Protein AF-A0A846QMY5-F1 (afdb_monomer_lite)

Structure (mmCIF, N/CA/C/O backbone):
data_AF-A0A846QMY5-F1
#
_entry.id   AF-A0A846QMY5-F1
#
loop_
_atom_site.group_PDB
_atom_site.id
_atom_site.type_symbol
_atom_site.label_atom_id
_atom_site.label_alt_id
_atom_site.label_comp_id
_atom_site.label_asym_id
_atom_site.label_entity_id
_atom_site.label_seq_id
_atom_site.pdbx_PDB_ins_code
_atom_site.Cartn_x
_atom_site.Cartn_y
_atom_site.Cartn_z
_atom_site.occupancy
_atom_site.B_iso_or_equiv
_atom_site.auth_seq_id
_atom_site.auth_comp_id
_atom_site.auth_asym_id
_atom_site.auth_atom_id
_atom_site.pdbx_PDB_model_num
ATOM 1 N N . MET A 1 1 ? 32.877 -3.446 -36.266 1.00 42.69 1 MET A N 1
ATOM 2 C CA . MET A 1 1 ? 31.612 -3.651 -35.533 1.00 42.69 1 MET A CA 1
ATOM 3 C C . MET A 1 1 ? 30.668 -4.615 -36.278 1.00 42.69 1 MET A C 1
ATOM 5 O O . MET A 1 1 ? 29.474 -4.576 -36.051 1.00 42.69 1 MET A O 1
ATOM 9 N N . ASP A 1 2 ? 31.169 -5.548 -37.106 1.00 54.50 2 ASP A N 1
ATOM 10 C CA . ASP A 1 2 ? 30.415 -5.974 -38.309 1.00 54.50 2 ASP A CA 1
ATOM 11 C C . ASP A 1 2 ? 30.205 -7.500 -38.488 1.00 54.50 2 ASP A C 1
ATOM 13 O O . ASP A 1 2 ? 29.847 -7.978 -39.556 1.00 54.50 2 ASP A O 1
ATOM 17 N N . ALA A 1 3 ? 30.427 -8.305 -37.441 1.00 55.31 3 ALA A N 1
ATOM 18 C CA . ALA A 1 3 ? 30.165 -9.757 -37.474 1.00 55.31 3 ALA A CA 1
ATOM 19 C C . ALA A 1 3 ? 29.197 -10.203 -36.367 1.00 55.31 3 ALA A C 1
ATOM 21 O O . ALA A 1 3 ? 28.280 -10.983 -36.616 1.00 55.31 3 ALA A O 1
ATOM 22 N N . THR A 1 4 ? 29.359 -9.667 -35.153 1.00 59.28 4 THR A N 1
ATOM 23 C CA . THR A 1 4 ? 28.491 -9.970 -34.004 1.00 59.28 4 THR A CA 1
ATOM 24 C C . THR A 1 4 ? 27.068 -9.449 -34.205 1.00 59.28 4 THR A C 1
ATOM 26 O O . THR A 1 4 ? 26.124 -10.197 -33.993 1.00 59.28 4 THR A O 1
ATOM 29 N N . ALA A 1 5 ? 26.894 -8.210 -34.679 1.00 59.56 5 ALA A N 1
ATOM 30 C CA . ALA A 1 5 ? 25.570 -7.629 -34.928 1.00 59.56 5 ALA A CA 1
ATOM 31 C C . ALA A 1 5 ? 24.791 -8.391 -36.018 1.00 59.56 5 ALA A C 1
ATOM 33 O O . ALA A 1 5 ? 23.609 -8.695 -35.847 1.00 59.56 5 ALA A O 1
ATOM 34 N N . LEU A 1 6 ? 25.473 -8.781 -37.102 1.00 63.19 6 LEU A N 1
ATOM 35 C CA . LEU A 1 6 ? 24.895 -9.598 -38.171 1.00 63.19 6 LEU A CA 1
ATOM 36 C C . LEU A 1 6 ? 24.475 -10.984 -37.657 1.00 63.19 6 LEU A C 1
ATOM 38 O O . LEU A 1 6 ? 23.409 -11.483 -38.011 1.00 63.19 6 LEU A O 1
ATOM 42 N N . LEU A 1 7 ? 25.296 -11.597 -36.800 1.00 66.31 7 LEU A N 1
ATOM 43 C CA . LEU A 1 7 ? 25.007 -12.895 -36.196 1.00 66.31 7 LEU A CA 1
ATOM 44 C C . LEU A 1 7 ? 23.817 -12.828 -35.227 1.00 66.31 7 LEU A C 1
ATOM 46 O O . LEU A 1 7 ? 22.958 -13.702 -35.279 1.00 66.31 7 LEU A O 1
ATOM 50 N N . LEU A 1 8 ? 23.729 -11.779 -34.401 1.00 67.69 8 LEU A N 1
ATOM 51 C CA . LEU A 1 8 ? 22.596 -11.551 -33.497 1.00 67.69 8 LEU A CA 1
ATOM 52 C C . LEU A 1 8 ? 21.291 -11.300 -34.263 1.00 67.69 8 LEU A C 1
ATOM 54 O O . LEU A 1 8 ? 20.255 -11.820 -33.866 1.00 67.69 8 LEU A O 1
ATOM 58 N N . THR A 1 9 ? 21.350 -10.564 -35.375 1.00 68.44 9 THR A N 1
ATOM 59 C CA . THR A 1 9 ? 20.178 -10.290 -36.226 1.00 68.44 9 THR A CA 1
ATOM 60 C C . THR A 1 9 ? 19.679 -11.557 -36.919 1.00 68.44 9 THR A C 1
ATOM 62 O O . THR A 1 9 ? 18.503 -11.892 -36.829 1.00 68.44 9 THR A O 1
ATOM 65 N N . ARG A 1 10 ? 20.578 -12.336 -37.538 1.00 70.00 10 ARG A N 1
ATOM 66 C CA . ARG A 1 10 ? 20.202 -13.632 -38.135 1.00 70.00 10 ARG A CA 1
ATOM 67 C C . ARG A 1 10 ? 19.584 -14.570 -37.105 1.00 70.00 10 ARG A C 1
ATOM 69 O O . ARG A 1 10 ? 18.603 -15.246 -37.386 1.00 70.00 10 ARG A O 1
ATOM 76 N N . PHE A 1 11 ? 20.145 -14.581 -35.903 1.00 72.50 11 PHE A N 1
ATOM 77 C CA . PHE A 1 11 ? 19.645 -15.385 -34.803 1.00 72.50 11 PHE A CA 1
ATOM 78 C C . PHE A 1 11 ? 18.224 -14.986 -34.362 1.00 72.50 11 PHE A C 1
ATOM 80 O O . PHE A 1 11 ? 17.378 -15.860 -34.166 1.00 72.50 11 PHE A O 1
ATOM 87 N N . THR A 1 12 ? 17.929 -13.689 -34.216 1.00 72.81 12 THR A N 1
ATOM 88 C CA . THR A 1 12 ? 16.575 -13.236 -33.856 1.00 72.81 12 THR A CA 1
ATOM 89 C C . THR A 1 12 ? 15.565 -13.528 -34.966 1.00 72.81 12 THR A C 1
ATOM 91 O O . THR A 1 12 ? 14.434 -13.910 -34.663 1.00 72.81 12 THR A O 1
ATOM 94 N N . ASP A 1 13 ? 15.977 -13.439 -36.232 1.00 74.75 13 ASP A N 1
ATOM 95 C CA . ASP A 1 13 ? 15.150 -13.807 -37.386 1.00 74.75 13 ASP A CA 1
ATOM 96 C C . ASP A 1 13 ? 14.823 -15.305 -37.421 1.00 74.75 13 ASP A C 1
ATOM 98 O O . ASP A 1 13 ? 13.663 -15.675 -37.614 1.00 74.75 13 ASP A O 1
ATOM 102 N N . GLU A 1 14 ? 15.806 -16.172 -37.165 1.00 74.25 14 GLU A N 1
ATOM 103 C CA . GLU A 1 14 ? 15.602 -17.624 -37.074 1.00 74.25 14 GLU A CA 1
ATOM 104 C C . GLU A 1 14 ? 14.657 -18.004 -35.924 1.00 74.25 14 GLU A C 1
ATOM 106 O O . GLU A 1 14 ? 13.753 -18.824 -36.108 1.00 74.25 14 GLU A O 1
ATOM 111 N N . LEU A 1 15 ? 14.823 -17.388 -34.747 1.00 74.31 15 LEU A N 1
ATOM 112 C CA . LEU A 1 15 ? 13.921 -17.587 -33.609 1.00 74.31 15 LEU A CA 1
ATOM 113 C C . LEU A 1 15 ? 12.490 -17.155 -33.932 1.00 74.31 15 LEU A C 1
ATOM 115 O O . LEU A 1 15 ? 11.541 -17.866 -33.601 1.00 74.31 15 LEU A O 1
ATOM 119 N N . PHE A 1 16 ? 12.330 -15.995 -34.567 1.00 77.25 16 PHE A N 1
ATOM 120 C CA . PHE A 1 16 ? 11.015 -15.482 -34.921 1.00 77.25 16 PHE A CA 1
ATOM 121 C C . PHE A 1 16 ? 10.333 -16.376 -35.964 1.00 77.25 16 PHE A C 1
ATOM 123 O O . PHE A 1 16 ? 9.172 -16.741 -35.797 1.00 77.25 16 PHE A O 1
ATOM 130 N N . ALA A 1 17 ? 11.068 -16.823 -36.987 1.00 75.75 17 ALA A N 1
ATOM 131 C CA . ALA A 1 17 ? 10.565 -17.773 -37.979 1.00 75.75 17 ALA A CA 1
ATOM 132 C C . ALA A 1 17 ? 10.120 -19.106 -37.344 1.00 75.75 17 ALA A C 1
ATOM 134 O O . ALA A 1 17 ? 9.160 -19.733 -37.805 1.00 75.75 17 ALA A O 1
ATOM 135 N N . ALA A 1 18 ? 10.768 -19.532 -36.254 1.00 73.62 18 ALA A N 1
ATOM 136 C CA . ALA A 1 18 ? 10.388 -20.737 -35.523 1.00 73.62 18 ALA A CA 1
ATOM 137 C C . ALA A 1 18 ? 9.006 -20.639 -34.843 1.00 73.62 18 ALA A C 1
ATOM 139 O O . ALA A 1 18 ? 8.394 -21.682 -34.603 1.00 73.62 18 ALA A O 1
ATOM 140 N N . LEU A 1 19 ? 8.466 -19.432 -34.608 1.00 74.69 19 LEU A N 1
ATOM 141 C CA . LEU A 1 19 ? 7.090 -19.250 -34.118 1.00 74.69 19 LEU A CA 1
ATOM 142 C C . LEU A 1 19 ? 6.043 -19.806 -35.096 1.00 74.69 19 LEU A C 1
ATOM 144 O O . LEU A 1 19 ? 4.982 -20.247 -34.661 1.00 74.69 19 LEU A O 1
ATOM 148 N N . ALA A 1 20 ? 6.343 -19.825 -36.399 1.00 70.00 20 ALA A N 1
ATOM 149 C CA . ALA A 1 20 ? 5.469 -20.402 -37.419 1.00 70.00 20 ALA A CA 1
ATOM 150 C C . ALA A 1 20 ? 5.675 -21.922 -37.598 1.00 70.00 20 ALA A C 1
ATOM 152 O O . ALA A 1 20 ? 4.771 -22.621 -38.059 1.00 70.00 20 ALA A O 1
ATOM 153 N N . LYS A 1 21 ? 6.861 -22.459 -37.258 1.00 71.69 21 LYS A N 1
ATOM 154 C CA . LYS A 1 21 ? 7.241 -23.876 -37.453 1.00 71.69 21 LYS A CA 1
ATOM 155 C C . LYS A 1 21 ? 8.064 -24.422 -36.263 1.00 71.69 21 LYS A C 1
ATOM 157 O O . LYS A 1 21 ? 9.296 -24.379 -36.303 1.00 71.69 21 LYS A O 1
ATOM 162 N N . PRO A 1 22 ? 7.425 -25.044 -35.249 1.00 61.47 22 PRO A N 1
ATOM 163 C CA . PRO A 1 22 ? 8.079 -25.471 -33.999 1.00 61.47 22 PRO A CA 1
ATOM 164 C C . PRO A 1 22 ? 9.170 -26.558 -34.114 1.00 61.47 22 PRO A C 1
ATOM 166 O O . PRO A 1 22 ? 9.902 -26.810 -33.160 1.00 61.47 22 PRO A O 1
ATOM 169 N N . ALA A 1 23 ? 9.324 -27.217 -35.267 1.00 60.72 23 ALA A N 1
ATOM 170 C CA . ALA A 1 23 ? 10.293 -28.307 -35.437 1.00 60.72 23 ALA A CA 1
ATOM 171 C C . ALA A 1 23 ? 11.773 -27.850 -35.429 1.00 60.72 23 ALA A C 1
ATOM 173 O O . ALA A 1 23 ? 12.658 -28.662 -35.168 1.00 60.72 23 ALA A O 1
ATOM 174 N N . ALA A 1 24 ? 12.059 -26.565 -35.685 1.00 59.50 24 ALA A N 1
ATOM 175 C CA . ALA A 1 24 ? 13.424 -26.007 -35.717 1.00 59.50 24 ALA A CA 1
ATOM 176 C C . ALA A 1 24 ? 13.946 -25.538 -34.339 1.00 59.50 24 ALA A C 1
ATOM 178 O O . ALA A 1 24 ? 15.116 -25.189 -34.181 1.00 59.50 24 ALA A O 1
ATOM 179 N N . VAL A 1 25 ? 13.083 -25.549 -33.322 1.00 60.31 25 VAL A N 1
ATOM 180 C CA . VAL A 1 25 ? 13.269 -24.849 -32.040 1.00 60.31 25 VAL A CA 1
ATOM 181 C C . VAL A 1 25 ? 14.431 -25.384 -31.210 1.00 60.31 25 VAL A C 1
ATOM 183 O O . VAL A 1 25 ? 15.114 -24.620 -30.529 1.00 60.31 25 VAL A O 1
ATOM 186 N N . GLN A 1 26 ? 14.678 -26.693 -31.277 1.00 60.75 26 GLN A N 1
ATOM 187 C CA . GLN A 1 26 ? 15.716 -27.345 -30.482 1.00 60.75 26 GLN A CA 1
ATOM 188 C C . GLN A 1 26 ? 17.105 -26.760 -30.760 1.00 60.75 26 GLN A C 1
ATOM 190 O O . GLN A 1 26 ? 17.822 -26.397 -29.832 1.00 60.75 26 GLN A O 1
ATOM 195 N N . THR A 1 27 ? 17.482 -26.670 -32.034 1.00 62.62 27 THR A N 1
ATOM 196 C CA . THR A 1 27 ? 18.828 -26.250 -32.431 1.00 62.62 27 THR A CA 1
ATOM 197 C C . THR A 1 27 ? 19.057 -24.772 -32.125 1.00 62.62 27 THR A C 1
ATOM 199 O O . THR A 1 27 ? 20.117 -24.411 -31.617 1.00 62.62 27 THR A O 1
ATOM 202 N N . VAL A 1 28 ? 18.044 -23.932 -32.351 1.00 58.09 28 VAL A N 1
ATOM 203 C CA . VAL A 1 28 ? 18.147 -22.477 -32.177 1.00 58.09 28 VAL A CA 1
ATOM 204 C C . VAL A 1 28 ? 18.188 -22.088 -30.691 1.00 58.09 28 VAL A C 1
ATOM 206 O O . VAL A 1 28 ? 19.004 -21.255 -30.298 1.00 58.09 28 VAL A O 1
ATOM 209 N N . ALA A 1 29 ? 17.395 -22.733 -29.824 1.00 60.28 29 ALA A N 1
ATOM 210 C CA . ALA A 1 29 ? 17.422 -22.472 -28.379 1.00 60.28 29 ALA A CA 1
ATOM 211 C C . ALA A 1 29 ? 18.746 -22.909 -27.714 1.00 60.28 29 ALA A C 1
ATOM 213 O O . ALA A 1 29 ? 19.260 -22.227 -26.824 1.00 60.28 29 ALA A O 1
ATOM 214 N N . GLU A 1 30 ? 19.334 -24.026 -28.158 1.00 64.62 30 GLU A N 1
ATOM 215 C CA . GLU A 1 30 ? 20.635 -24.504 -27.668 1.00 64.62 30 GLU A CA 1
ATOM 216 C C . GLU A 1 30 ? 21.786 -23.589 -28.120 1.00 64.62 30 GLU A C 1
ATOM 218 O O . GLU A 1 30 ? 22.674 -23.270 -27.323 1.00 64.62 30 GLU A O 1
ATOM 223 N N . GLN A 1 31 ? 21.741 -23.100 -29.364 1.00 63.34 31 GLN A N 1
ATOM 224 C CA . GLN A 1 31 ? 22.695 -22.115 -29.885 1.00 63.34 31 GLN A CA 1
ATOM 225 C C . GLN A 1 31 ? 22.591 -20.769 -29.151 1.00 63.34 31 GLN A C 1
ATOM 227 O O . GLN A 1 31 ? 23.624 -20.212 -28.770 1.00 63.34 31 GLN A O 1
ATOM 232 N N . ALA A 1 32 ? 21.371 -20.302 -28.855 1.00 60.34 32 ALA A N 1
ATOM 233 C CA . ALA A 1 32 ? 21.117 -19.118 -28.031 1.00 60.34 32 ALA A CA 1
ATOM 234 C C . ALA A 1 32 ? 21.808 -19.224 -26.667 1.00 60.34 32 ALA A C 1
ATOM 236 O O . ALA A 1 32 ? 22.633 -18.391 -26.285 1.00 60.34 32 ALA A O 1
ATOM 237 N N . ALA A 1 33 ? 21.505 -20.301 -25.938 1.00 62.75 33 ALA A N 1
ATOM 238 C CA . ALA A 1 33 ? 22.033 -20.535 -24.602 1.00 62.75 33 ALA A CA 1
ATOM 239 C C . ALA A 1 33 ? 23.557 -20.737 -24.601 1.00 62.75 33 ALA A C 1
ATOM 241 O O . ALA A 1 33 ? 24.206 -20.477 -23.588 1.00 62.75 33 ALA A O 1
ATOM 242 N N . GLY A 1 34 ? 24.136 -21.229 -25.701 1.00 65.62 34 GLY A N 1
ATOM 243 C CA . GLY A 1 34 ? 25.583 -21.316 -25.895 1.00 65.62 34 GLY A CA 1
ATOM 244 C C . GLY A 1 34 ? 26.237 -19.946 -26.088 1.00 65.62 34 GLY A C 1
ATOM 245 O O . GLY A 1 34 ? 27.251 -19.666 -25.455 1.00 65.62 34 GLY A O 1
ATOM 246 N N . HIS A 1 35 ? 25.637 -19.074 -26.899 1.00 66.31 35 HIS A N 1
ATOM 247 C CA . HIS A 1 35 ? 26.188 -17.754 -27.214 1.00 66.31 35 HIS A CA 1
ATOM 248 C C . HIS A 1 35 ? 26.149 -16.797 -26.011 1.00 66.31 35 HIS A C 1
ATOM 250 O O . HIS A 1 35 ? 27.163 -16.200 -25.652 1.00 66.31 35 HIS A O 1
ATOM 256 N N . PHE A 1 36 ? 25.010 -16.712 -25.312 1.00 66.44 36 PHE A N 1
ATOM 257 C CA . PHE A 1 36 ? 24.852 -15.821 -24.153 1.00 66.44 36 PHE A CA 1
ATOM 258 C C . PHE A 1 36 ? 25.607 -16.283 -22.895 1.00 66.44 36 PHE A C 1
ATOM 260 O O . PHE A 1 36 ? 25.738 -15.519 -21.937 1.00 66.44 36 PHE A O 1
ATOM 267 N N . ARG A 1 37 ? 26.142 -17.514 -22.882 1.00 65.50 37 ARG A N 1
ATOM 268 C CA . ARG A 1 37 ? 26.995 -18.016 -21.791 1.00 65.50 37 ARG A CA 1
ATOM 269 C C . ARG A 1 37 ? 28.342 -17.305 -21.708 1.00 65.50 37 ARG A C 1
ATOM 271 O O . ARG A 1 37 ? 28.854 -17.133 -20.608 1.00 65.50 37 ARG A O 1
ATOM 278 N N . THR A 1 38 ? 28.908 -16.925 -22.849 1.00 61.06 38 THR A N 1
ATOM 279 C CA . THR A 1 38 ? 30.250 -16.327 -22.953 1.00 61.06 38 THR A CA 1
ATOM 280 C C . THR A 1 38 ? 30.213 -14.852 -23.342 1.00 61.06 38 THR A C 1
ATOM 282 O O . THR A 1 38 ? 31.261 -14.242 -23.531 1.00 61.06 38 THR A O 1
ATOM 285 N N . ALA A 1 39 ? 29.017 -14.296 -23.520 1.00 64.75 39 ALA A N 1
ATOM 286 C CA . ALA A 1 39 ? 28.812 -12.948 -24.013 1.00 64.75 39 ALA A CA 1
ATOM 287 C C . ALA A 1 39 ? 29.066 -11.890 -22.928 1.00 64.75 39 ALA A C 1
ATOM 289 O O . ALA A 1 39 ? 28.669 -12.064 -21.772 1.00 64.75 39 ALA A O 1
ATOM 290 N N . ASP A 1 40 ? 29.694 -10.782 -23.324 1.00 67.75 40 ASP A N 1
ATOM 291 C CA . ASP A 1 40 ? 29.845 -9.605 -22.472 1.00 67.75 40 ASP A CA 1
ATOM 292 C C . ASP A 1 40 ? 28.473 -8.957 -22.241 1.00 67.75 40 ASP A C 1
ATOM 294 O O . ASP A 1 40 ? 27.821 -8.490 -23.175 1.00 67.75 40 ASP A O 1
ATOM 298 N N . ARG A 1 41 ? 28.014 -8.964 -20.990 1.00 62.09 41 ARG A N 1
ATOM 299 C CA . ARG A 1 41 ? 26.677 -8.483 -20.615 1.00 62.09 41 ARG A CA 1
ATOM 300 C C . ARG A 1 41 ? 26.578 -6.963 -20.579 1.00 62.09 41 ARG A C 1
ATOM 302 O O . ARG A 1 41 ? 25.464 -6.446 -20.612 1.00 62.09 41 ARG A O 1
ATOM 309 N N . ASP A 1 42 ? 27.709 -6.267 -20.553 1.00 63.09 42 ASP A N 1
ATOM 310 C CA . ASP A 1 42 ? 27.735 -4.807 -20.591 1.00 63.09 42 ASP A CA 1
ATOM 311 C C . ASP A 1 42 ? 27.548 -4.281 -22.028 1.00 63.09 42 ASP A C 1
ATOM 313 O O . ASP A 1 42 ? 27.150 -3.126 -22.237 1.00 63.09 42 ASP A O 1
ATOM 317 N N . ASN A 1 43 ? 27.731 -5.154 -23.028 1.00 75.81 43 ASN A N 1
ATOM 318 C CA . ASN A 1 43 ? 27.499 -4.854 -24.434 1.00 75.81 43 ASN A CA 1
ATOM 319 C C . ASN A 1 43 ? 26.003 -4.636 -24.733 1.00 75.81 43 ASN A C 1
ATOM 321 O O . ASN A 1 43 ? 25.152 -5.494 -24.483 1.00 75.81 43 ASN A O 1
ATOM 325 N N . GLN A 1 44 ? 25.698 -3.482 -25.331 1.00 74.75 44 GLN A N 1
ATOM 326 C CA . GLN A 1 44 ? 24.331 -3.032 -25.604 1.00 74.75 44 GLN A CA 1
ATOM 327 C C . GLN A 1 44 ? 23.581 -3.965 -26.563 1.00 74.75 44 GLN A C 1
ATOM 329 O O . GLN A 1 44 ? 22.418 -4.291 -26.328 1.00 74.75 44 GLN A O 1
ATOM 334 N N . ASP A 1 45 ? 24.248 -4.413 -27.628 1.00 75.19 45 ASP A N 1
ATOM 335 C CA . ASP A 1 45 ? 23.643 -5.258 -28.658 1.00 75.19 45 ASP A CA 1
ATOM 336 C C . ASP A 1 45 ? 23.313 -6.646 -28.120 1.00 75.19 45 ASP A C 1
ATOM 338 O O . ASP A 1 45 ? 22.286 -7.229 -28.466 1.00 75.19 45 ASP A O 1
ATOM 342 N N . ILE A 1 46 ? 24.164 -7.151 -27.230 1.00 77.25 46 ILE A N 1
ATOM 343 C CA . ILE A 1 46 ? 23.981 -8.442 -26.570 1.00 77.25 46 ILE A CA 1
ATOM 344 C C . ILE A 1 46 ? 22.814 -8.361 -25.583 1.00 77.25 46 ILE A C 1
ATOM 346 O O . ILE A 1 46 ? 21.957 -9.242 -25.591 1.00 77.25 46 ILE A O 1
ATOM 350 N N . ALA A 1 47 ? 22.736 -7.302 -24.771 1.00 77.50 47 ALA A N 1
ATOM 351 C CA . ALA A 1 47 ? 21.616 -7.088 -23.855 1.00 77.50 47 ALA A CA 1
ATOM 352 C C . ALA A 1 47 ? 20.276 -6.968 -24.604 1.00 77.50 47 ALA A C 1
ATOM 354 O O . ALA A 1 47 ? 19.308 -7.641 -24.242 1.00 77.50 47 ALA A O 1
ATOM 355 N N . ARG A 1 48 ? 20.250 -6.196 -25.700 1.00 83.06 48 ARG A N 1
ATOM 356 C CA . ARG A 1 48 ? 19.091 -6.078 -26.598 1.00 83.06 48 ARG A CA 1
ATOM 357 C C . ARG A 1 48 ? 18.668 -7.442 -27.143 1.00 83.06 48 ARG A C 1
ATOM 359 O O . ARG A 1 48 ? 17.527 -7.862 -26.974 1.00 83.06 48 ARG A O 1
ATOM 366 N N . ALA A 1 49 ? 19.604 -8.172 -27.750 1.00 81.19 49 ALA A N 1
ATOM 367 C CA . ALA A 1 49 ? 19.321 -9.478 -28.334 1.00 81.19 49 ALA A CA 1
ATOM 368 C C . ALA A 1 49 ? 18.849 -10.502 -27.289 1.00 81.19 49 ALA A C 1
ATOM 370 O O . ALA A 1 49 ? 17.990 -11.327 -27.594 1.00 81.19 49 ALA A O 1
ATOM 371 N N . ALA A 1 50 ? 19.365 -10.442 -26.056 1.00 81.88 50 ALA A N 1
ATOM 372 C CA . ALA A 1 50 ? 18.906 -11.292 -24.960 1.00 81.88 50 ALA A CA 1
ATOM 373 C C . ALA A 1 50 ? 17.441 -11.009 -24.587 1.00 81.88 50 ALA A C 1
ATOM 375 O O . ALA A 1 50 ? 16.684 -11.955 -24.363 1.00 81.88 50 ALA A O 1
ATOM 376 N N . SER A 1 51 ? 17.027 -9.737 -24.567 1.00 85.69 51 SER A N 1
ATOM 377 C CA . SER A 1 51 ? 15.635 -9.352 -24.303 1.00 85.69 51 SER A CA 1
ATOM 378 C C . SER A 1 51 ? 14.681 -9.832 -25.400 1.00 85.69 51 SER A C 1
ATOM 380 O O . SER A 1 51 ? 13.686 -10.509 -25.115 1.00 85.69 51 SER A O 1
ATOM 382 N N . VAL A 1 52 ? 15.039 -9.596 -26.668 1.00 86.25 52 VAL A N 1
ATOM 383 C CA . VAL A 1 52 ? 14.289 -10.095 -27.833 1.00 86.25 52 VAL A CA 1
ATOM 384 C C . VAL A 1 52 ? 14.166 -11.614 -27.794 1.00 86.25 52 VAL A C 1
ATOM 386 O O . VAL A 1 52 ? 13.067 -12.155 -27.914 1.00 86.25 52 VAL A O 1
ATOM 389 N N . ALA A 1 53 ? 15.280 -12.315 -27.571 1.00 85.12 53 ALA A N 1
ATOM 390 C CA . ALA A 1 53 ? 15.292 -13.768 -27.482 1.00 85.12 53 ALA A CA 1
ATOM 391 C C . ALA A 1 53 ? 14.398 -14.273 -26.345 1.00 85.12 53 ALA A C 1
ATOM 393 O O . ALA A 1 53 ? 13.654 -15.230 -26.535 1.00 85.12 53 ALA A O 1
ATOM 394 N N . ALA A 1 54 ? 14.424 -13.619 -25.182 1.00 87.62 54 ALA A N 1
ATOM 395 C CA . ALA A 1 54 ? 13.592 -13.993 -24.047 1.00 87.62 54 ALA A CA 1
ATOM 396 C C . ALA A 1 54 ? 12.093 -13.827 -24.347 1.00 87.62 54 ALA A C 1
ATOM 398 O O . ALA A 1 54 ? 11.290 -14.685 -23.978 1.00 87.62 54 ALA A O 1
ATOM 399 N N . CYS A 1 55 ? 11.721 -12.752 -25.047 1.00 88.00 55 CYS A N 1
ATOM 400 C CA . CYS A 1 55 ? 10.361 -12.531 -25.531 1.00 88.00 55 CYS A CA 1
ATOM 401 C C . CYS A 1 55 ? 9.921 -13.648 -26.492 1.00 88.00 55 CYS A C 1
ATOM 403 O O . CYS A 1 55 ? 8.956 -14.355 -26.199 1.00 88.00 55 CYS A O 1
ATOM 405 N N . ILE A 1 56 ? 10.690 -13.893 -27.559 1.00 86.25 56 ILE A N 1
ATOM 406 C CA . ILE A 1 56 ? 10.346 -14.894 -28.580 1.00 86.25 56 ILE A CA 1
ATOM 407 C C . ILE A 1 56 ? 10.290 -16.308 -27.988 1.00 86.25 56 ILE A C 1
ATOM 409 O O . ILE A 1 56 ? 9.342 -17.046 -28.246 1.00 86.25 56 ILE A O 1
ATOM 413 N N . LEU A 1 57 ? 11.272 -16.697 -27.168 1.00 85.69 57 LEU A N 1
ATOM 414 C CA . LEU A 1 57 ? 11.311 -18.022 -26.540 1.00 85.69 57 LEU A CA 1
ATOM 415 C C . LEU A 1 57 ? 10.099 -18.255 -25.629 1.00 85.69 57 LEU A C 1
ATOM 417 O O . LEU A 1 57 ? 9.534 -19.347 -25.632 1.00 85.69 57 LEU A O 1
ATOM 421 N N . SER A 1 58 ? 9.666 -17.236 -24.883 1.00 86.56 58 SER A N 1
ATOM 422 C CA . SER A 1 58 ? 8.460 -17.327 -24.056 1.00 86.56 58 SER A CA 1
ATOM 423 C C . SER A 1 58 ? 7.210 -17.566 -24.903 1.00 86.56 58 SER A C 1
ATOM 425 O O . SER A 1 58 ? 6.418 -18.454 -24.584 1.00 86.56 58 SER A O 1
ATOM 427 N N . SER A 1 59 ? 7.041 -16.815 -25.995 1.00 85.25 59 SER A N 1
ATOM 428 C CA . SER A 1 59 ? 5.924 -17.003 -26.931 1.00 85.25 59 SER A CA 1
ATOM 429 C C . SER A 1 59 ? 5.957 -18.383 -27.582 1.00 85.25 59 SER A C 1
ATOM 431 O O . SER A 1 59 ? 4.937 -19.061 -27.684 1.00 85.25 59 SER A O 1
ATOM 433 N N . LEU A 1 60 ? 7.147 -18.857 -27.939 1.00 83.06 60 LEU A N 1
ATOM 434 C CA . LEU A 1 60 ? 7.357 -20.164 -28.541 1.00 83.06 60 LEU A CA 1
ATOM 435 C C . LEU A 1 60 ? 6.929 -21.315 -27.629 1.00 83.06 60 LEU A C 1
ATOM 437 O O . LEU A 1 60 ? 6.304 -22.260 -28.103 1.00 83.06 60 LEU A O 1
ATOM 441 N N . ALA A 1 61 ? 7.215 -21.239 -26.326 1.00 82.12 61 ALA A N 1
ATOM 442 C CA . ALA A 1 61 ? 6.751 -22.248 -25.374 1.00 82.12 61 ALA A CA 1
ATOM 443 C C . ALA A 1 61 ? 5.220 -22.317 -25.290 1.00 82.12 61 ALA A C 1
ATOM 445 O O . ALA A 1 61 ? 4.670 -23.411 -25.160 1.00 82.12 61 ALA A O 1
ATOM 446 N N . LEU A 1 62 ? 4.539 -21.173 -25.398 1.00 81.25 62 LEU A N 1
ATOM 447 C CA . LEU A 1 62 ? 3.077 -21.101 -25.394 1.00 81.25 62 LEU A CA 1
ATOM 448 C C . LEU A 1 62 ? 2.479 -21.657 -26.692 1.00 81.25 62 LEU A C 1
ATOM 450 O O . LEU A 1 62 ? 1.515 -22.418 -26.644 1.00 81.25 62 LEU A O 1
ATOM 454 N N . VAL A 1 63 ? 3.063 -21.314 -27.845 1.00 77.94 63 VAL A N 1
ATOM 455 C CA . VAL A 1 63 ? 2.594 -21.783 -29.160 1.00 77.94 63 VAL A CA 1
ATOM 456 C C . VAL A 1 63 ? 2.846 -23.279 -29.341 1.00 77.94 63 VAL A C 1
ATOM 458 O O . VAL A 1 63 ? 1.959 -23.996 -29.796 1.00 77.94 63 VAL A O 1
ATOM 461 N N . ALA A 1 64 ? 4.035 -23.765 -28.977 1.00 75.06 64 ALA A N 1
ATOM 462 C CA . ALA A 1 64 ? 4.406 -25.162 -29.170 1.00 75.06 64 ALA A CA 1
ATOM 463 C C . ALA A 1 64 ? 3.613 -26.109 -28.261 1.00 75.06 64 ALA A C 1
ATOM 465 O O . ALA A 1 64 ? 3.242 -27.193 -28.700 1.00 75.06 64 ALA A O 1
ATOM 466 N N . SER A 1 65 ? 3.376 -25.721 -26.998 1.00 67.50 65 SER A N 1
ATOM 467 C CA . SER A 1 65 ? 2.680 -26.541 -25.991 1.00 67.50 65 SER A CA 1
ATOM 468 C C . SER A 1 65 ? 3.238 -27.974 -25.818 1.00 67.50 65 SER A C 1
ATOM 470 O O . SER A 1 65 ? 2.580 -28.833 -25.228 1.00 67.50 65 SER A O 1
ATOM 472 N N . GLU A 1 66 ? 4.463 -28.249 -26.292 1.00 74.50 66 GLU A N 1
ATOM 473 C CA . GLU A 1 66 ? 5.136 -29.543 -26.151 1.00 74.50 66 GLU A CA 1
ATOM 474 C C . GLU A 1 66 ? 6.096 -29.554 -24.950 1.00 74.50 66 GLU A C 1
ATOM 476 O O . GLU A 1 66 ? 6.976 -28.690 -24.865 1.00 74.50 66 GLU A O 1
ATOM 481 N N . PRO A 1 67 ? 6.036 -30.570 -24.063 1.00 74.31 67 PRO A N 1
ATOM 482 C CA . PRO A 1 67 ? 6.858 -30.611 -22.852 1.00 74.31 67 PRO A CA 1
ATOM 483 C C . PRO A 1 67 ? 8.370 -30.537 -23.105 1.00 74.31 67 PRO A C 1
ATOM 485 O O . PRO A 1 67 ? 9.102 -29.935 -22.324 1.00 74.31 67 PRO A O 1
ATOM 488 N N . THR A 1 68 ? 8.845 -31.142 -24.195 1.00 75.00 68 THR A N 1
ATOM 489 C CA . THR A 1 68 ? 10.262 -31.161 -24.600 1.00 75.00 68 THR A CA 1
ATOM 490 C C . THR A 1 68 ? 10.758 -29.783 -25.034 1.00 75.00 68 THR A C 1
ATOM 492 O O . THR A 1 68 ? 11.888 -29.407 -24.720 1.00 75.00 68 THR A O 1
ATOM 495 N N . ILE A 1 69 ? 9.917 -29.025 -25.742 1.00 74.62 69 ILE A N 1
ATOM 496 C CA . ILE A 1 69 ? 10.210 -27.660 -26.183 1.00 74.62 69 ILE A CA 1
ATOM 497 C C . ILE A 1 69 ? 10.173 -26.720 -24.980 1.00 74.62 69 ILE A C 1
ATOM 499 O O . ILE A 1 69 ? 11.121 -25.964 -24.773 1.00 74.62 69 ILE A O 1
ATOM 503 N N . THR A 1 70 ? 9.137 -26.816 -24.145 1.00 76.25 70 THR A N 1
ATOM 504 C CA . THR A 1 70 ? 9.000 -25.989 -22.943 1.00 76.25 70 THR A CA 1
ATOM 505 C C . THR A 1 70 ? 10.183 -26.160 -21.987 1.00 76.25 70 THR A C 1
ATOM 507 O O . THR A 1 70 ? 10.747 -25.165 -21.541 1.00 76.25 70 THR A O 1
ATOM 510 N N . ASP A 1 71 ? 10.616 -27.393 -21.714 1.00 74.50 71 ASP A N 1
ATOM 511 C CA . ASP A 1 71 ? 11.756 -27.687 -20.830 1.00 74.50 71 ASP A CA 1
ATOM 512 C C . ASP A 1 71 ? 13.063 -27.016 -21.297 1.00 74.50 71 ASP A C 1
ATOM 514 O O . ASP A 1 71 ? 13.802 -26.392 -20.524 1.00 74.50 71 ASP A O 1
ATOM 518 N N . ARG A 1 72 ? 13.324 -27.069 -22.607 1.00 75.94 72 ARG A N 1
ATOM 519 C CA . ARG A 1 72 ? 14.495 -26.421 -23.211 1.00 75.94 72 ARG A CA 1
ATOM 520 C C . ARG A 1 72 ? 14.385 -24.905 -23.215 1.00 75.94 72 ARG A C 1
ATOM 522 O O . ARG A 1 72 ? 15.373 -24.237 -22.918 1.00 75.94 72 ARG A O 1
ATOM 529 N N . VAL A 1 73 ? 13.201 -24.368 -23.509 1.00 79.81 73 VAL A N 1
ATOM 530 C CA . VAL A 1 73 ? 12.927 -22.930 -23.423 1.00 79.81 73 VAL A CA 1
ATOM 531 C C . VAL A 1 73 ? 13.200 -22.424 -22.009 1.00 79.81 73 VAL A C 1
ATOM 533 O O . VAL A 1 73 ? 13.904 -21.432 -21.861 1.00 79.81 73 VAL A O 1
ATOM 536 N N . PHE A 1 74 ? 12.735 -23.119 -20.969 1.00 77.69 74 PHE A N 1
ATOM 537 C CA . PHE A 1 74 ? 13.004 -22.737 -19.580 1.00 77.69 74 PHE A CA 1
ATOM 538 C C . PHE A 1 74 ? 14.495 -22.703 -19.255 1.00 77.69 74 PHE A C 1
ATOM 540 O O . PHE A 1 74 ? 14.985 -21.733 -18.672 1.00 77.69 74 PHE A O 1
ATOM 547 N N . SER A 1 75 ? 15.225 -23.733 -19.685 1.00 74.25 75 SER A N 1
ATOM 548 C CA . SER A 1 75 ? 16.677 -23.798 -19.518 1.00 74.25 75 SER A CA 1
ATOM 549 C C . SER A 1 75 ? 17.393 -22.655 -20.249 1.00 74.25 75 SER A C 1
ATOM 551 O O . SER A 1 75 ? 18.347 -22.093 -19.716 1.00 74.25 75 SER A O 1
ATOM 553 N N . ALA A 1 76 ? 16.927 -22.275 -21.443 1.00 79.00 76 ALA A N 1
ATOM 554 C CA . ALA A 1 76 ? 17.467 -21.149 -22.202 1.00 79.00 76 ALA A CA 1
ATOM 555 C C . ALA A 1 76 ? 17.130 -19.793 -21.556 1.00 79.00 76 ALA A C 1
ATOM 557 O O . ALA A 1 76 ? 18.029 -18.977 -21.362 1.00 79.00 76 ALA A O 1
ATOM 558 N N . LEU A 1 77 ? 15.875 -19.568 -21.153 1.00 82.94 77 LEU A N 1
ATOM 559 C CA . LEU A 1 77 ? 15.419 -18.335 -20.500 1.00 82.94 77 LEU A CA 1
ATOM 560 C C . LEU A 1 77 ? 16.211 -18.038 -19.221 1.00 82.94 77 LEU A C 1
ATOM 562 O O . LEU A 1 77 ? 16.650 -16.909 -19.022 1.00 82.94 77 LEU A O 1
ATOM 566 N N . ALA A 1 78 ? 16.494 -19.057 -18.404 1.00 73.25 78 ALA A N 1
ATOM 567 C CA . ALA A 1 78 ? 17.306 -18.913 -17.192 1.00 73.25 78 ALA A CA 1
ATOM 568 C C . ALA A 1 78 ? 18.744 -18.409 -17.457 1.00 73.25 78 ALA A C 1
ATOM 570 O O . ALA A 1 78 ? 19.432 -17.962 -16.534 1.00 73.25 78 ALA A O 1
ATOM 571 N N . MET A 1 79 ? 19.212 -18.473 -18.708 1.00 74.69 79 MET A N 1
ATOM 572 C CA . MET A 1 79 ? 20.546 -18.036 -19.124 1.00 74.69 79 MET A CA 1
ATOM 573 C C . MET A 1 79 ? 20.564 -16.625 -19.729 1.00 74.69 79 MET A C 1
ATOM 575 O O . MET A 1 79 ? 21.638 -16.024 -19.788 1.00 74.69 79 MET A O 1
ATOM 579 N N . LEU A 1 80 ? 19.405 -16.065 -20.099 1.00 77.12 80 LEU A N 1
ATOM 580 C CA . LEU A 1 80 ? 19.263 -14.752 -20.754 1.00 77.12 80 LEU A CA 1
ATOM 581 C C . LEU A 1 80 ? 19.218 -13.561 -19.778 1.00 77.12 80 LEU A C 1
ATOM 583 O O . LEU A 1 80 ? 18.879 -12.444 -20.161 1.00 77.12 80 LEU A O 1
ATOM 587 N N . GLY A 1 81 ? 19.575 -13.772 -18.510 1.00 76.06 81 GLY A N 1
ATOM 588 C CA . GLY A 1 81 ? 19.625 -12.701 -17.512 1.00 76.06 81 GLY A CA 1
ATOM 589 C C . GLY A 1 81 ? 18.233 -12.234 -17.054 1.00 76.06 81 GLY A C 1
ATOM 590 O O . GLY A 1 81 ? 17.294 -13.028 -17.081 1.00 76.06 81 GLY A O 1
ATOM 591 N N . PRO A 1 82 ? 18.088 -10.973 -16.596 1.00 75.81 82 PRO A N 1
ATOM 592 C CA . PRO A 1 82 ? 16.854 -10.481 -15.973 1.00 75.81 82 PRO A CA 1
ATOM 593 C C . PRO A 1 82 ? 15.604 -10.596 -16.854 1.00 75.81 82 PRO A C 1
ATOM 595 O O . PRO A 1 82 ? 14.561 -11.030 -16.368 1.00 75.81 82 PRO A O 1
ATOM 598 N N . ALA A 1 83 ? 15.708 -10.267 -18.147 1.00 82.38 83 ALA A N 1
ATOM 599 C CA . ALA A 1 83 ? 14.600 -10.397 -19.096 1.00 82.38 83 ALA A CA 1
ATOM 600 C C . ALA A 1 83 ? 14.171 -11.863 -19.275 1.00 82.38 83 ALA A C 1
ATOM 602 O O . ALA A 1 83 ? 12.981 -12.171 -19.270 1.00 82.38 83 ALA A O 1
ATOM 603 N N . GLY A 1 84 ? 15.137 -12.783 -19.349 1.00 85.06 84 GLY A N 1
ATOM 604 C CA . GLY A 1 84 ? 14.891 -14.223 -19.407 1.00 85.06 84 GLY A CA 1
ATOM 605 C C . GLY A 1 84 ? 14.219 -14.783 -18.158 1.00 85.06 84 GLY A C 1
ATOM 606 O O . GLY A 1 84 ? 13.225 -15.497 -18.257 1.00 85.06 84 GLY A O 1
ATOM 607 N N . GLU A 1 85 ? 14.718 -14.423 -16.978 1.00 81.12 85 GLU A N 1
ATOM 608 C CA . GLU A 1 85 ? 14.147 -14.848 -15.695 1.00 81.12 85 GLU A CA 1
ATOM 609 C C . GLU A 1 85 ? 12.729 -14.302 -15.491 1.00 81.12 85 GLU A C 1
ATOM 611 O O . GLU A 1 85 ? 11.843 -15.037 -15.060 1.00 81.12 85 GLU A O 1
ATOM 616 N N . LEU A 1 86 ? 12.491 -13.041 -15.866 1.00 82.94 86 LEU A N 1
ATOM 617 C CA . LEU A 1 86 ? 11.163 -12.435 -15.891 1.00 82.94 86 LEU A CA 1
ATOM 618 C C . LEU A 1 86 ? 10.210 -13.209 -16.812 1.00 82.94 86 LEU A C 1
ATOM 620 O O . LEU A 1 86 ? 9.114 -13.583 -16.402 1.00 82.94 86 LEU A O 1
ATOM 624 N N . ARG A 1 87 ? 10.637 -13.487 -18.046 1.00 86.75 87 ARG A N 1
ATOM 625 C CA . ARG A 1 87 ? 9.844 -14.235 -19.032 1.00 86.75 87 ARG A CA 1
ATOM 626 C C . ARG A 1 87 ? 9.548 -15.654 -18.562 1.00 86.75 87 ARG A C 1
ATOM 628 O O . ARG A 1 87 ? 8.413 -16.101 -18.673 1.00 86.75 87 ARG A O 1
ATOM 635 N N . ALA A 1 88 ? 10.526 -16.330 -17.964 1.00 84.25 88 ALA A N 1
ATOM 636 C CA . ALA A 1 88 ? 10.325 -17.634 -17.346 1.00 84.25 88 ALA A CA 1
ATOM 637 C C . ALA A 1 88 ? 9.308 -17.560 -16.195 1.00 84.25 88 ALA A C 1
ATOM 639 O O . ALA A 1 88 ? 8.433 -18.420 -16.102 1.00 84.25 88 ALA A O 1
ATOM 640 N N . ALA A 1 89 ? 9.380 -16.530 -15.344 1.00 79.25 89 ALA A N 1
ATOM 641 C CA . ALA A 1 89 ? 8.437 -16.348 -14.241 1.00 79.25 89 ALA A CA 1
ATOM 642 C C . ALA A 1 89 ? 7.011 -16.180 -14.771 1.00 79.25 89 ALA A C 1
ATOM 644 O O . ALA A 1 89 ? 6.109 -16.888 -14.332 1.00 79.25 89 ALA A O 1
ATOM 645 N N . MET A 1 90 ? 6.820 -15.313 -15.767 1.00 80.25 90 MET A N 1
ATOM 646 C CA . MET A 1 90 ? 5.524 -15.097 -16.412 1.00 80.25 90 MET A CA 1
ATOM 647 C C . MET A 1 90 ? 4.998 -16.358 -17.101 1.00 80.25 90 MET A C 1
ATOM 649 O O . MET A 1 90 ? 3.824 -16.684 -16.963 1.00 80.25 90 MET A O 1
ATOM 653 N N . LEU A 1 91 ? 5.862 -17.099 -17.798 1.00 81.12 91 LEU A N 1
ATOM 654 C CA . LEU A 1 91 ? 5.493 -18.326 -18.501 1.00 81.12 91 LEU A CA 1
ATOM 655 C C . LEU A 1 91 ? 5.015 -19.424 -17.539 1.00 81.12 91 LEU A C 1
ATOM 657 O O . LEU A 1 91 ? 4.018 -20.084 -17.807 1.00 81.12 91 LEU A O 1
ATOM 661 N N . LEU A 1 92 ? 5.680 -19.590 -16.389 1.00 76.94 92 LEU A N 1
ATOM 662 C CA . LEU A 1 92 ? 5.254 -20.519 -15.327 1.00 76.94 92 LEU A CA 1
ATOM 663 C C . LEU A 1 92 ? 3.896 -20.185 -14.719 1.00 76.94 92 LEU A C 1
ATOM 665 O O . LEU A 1 92 ? 3.298 -21.017 -14.039 1.00 76.94 92 LEU A O 1
ATOM 669 N N . CYS A 1 93 ? 3.499 -18.938 -14.895 1.00 71.50 93 CYS A N 1
ATOM 670 C CA . CYS A 1 93 ? 2.336 -18.312 -14.320 1.00 71.50 93 CYS A CA 1
ATOM 671 C C . CYS A 1 93 ? 1.182 -18.218 -15.326 1.00 71.50 93 CYS A C 1
ATOM 673 O O . CYS A 1 93 ? 0.079 -17.829 -14.937 1.00 71.50 93 CYS A O 1
ATOM 675 N N . ASP A 1 94 ? 1.438 -18.548 -16.594 1.00 76.19 94 ASP A N 1
ATOM 676 C CA . ASP A 1 94 ? 0.488 -18.427 -17.686 1.00 76.19 94 ASP A CA 1
ATOM 677 C C . ASP A 1 94 ? -0.479 -19.623 -17.684 1.00 76.19 94 ASP A C 1
ATOM 679 O O . ASP A 1 94 ? -0.036 -20.773 -17.755 1.00 76.19 94 ASP A O 1
ATOM 683 N N . PRO A 1 95 ? -1.803 -19.392 -17.640 1.00 75.50 95 PRO A N 1
ATOM 684 C CA . PRO A 1 95 ? -2.793 -20.468 -17.589 1.00 75.50 95 PRO A CA 1
ATOM 685 C C . PRO A 1 95 ? -2.818 -21.338 -18.852 1.00 75.50 95 PRO A C 1
ATOM 687 O O . PRO A 1 95 ? -3.395 -22.424 -18.831 1.00 75.50 95 PRO A O 1
ATOM 690 N N . ARG A 1 96 ? -2.221 -20.882 -19.961 1.00 81.06 96 ARG A N 1
ATOM 691 C CA . ARG A 1 96 ? -2.112 -21.665 -21.198 1.00 81.06 96 ARG A CA 1
ATOM 692 C C . ARG A 1 96 ? -1.045 -22.753 -21.103 1.00 81.06 96 ARG A C 1
ATOM 694 O O . ARG A 1 96 ? -1.086 -23.688 -21.898 1.00 81.06 96 ARG A O 1
ATOM 701 N N . LEU A 1 97 ? -0.105 -22.657 -20.158 1.00 80.44 97 LEU A N 1
ATOM 702 C CA . LEU A 1 97 ? 0.912 -23.680 -19.956 1.00 80.44 97 LEU A CA 1
ATOM 703 C C . LEU A 1 97 ? 0.390 -24.784 -19.012 1.00 80.44 97 LEU A C 1
ATOM 705 O O . LEU A 1 97 ? 0.038 -24.488 -17.870 1.00 80.44 97 LEU A O 1
ATOM 709 N N . PRO A 1 98 ? 0.368 -26.069 -19.423 1.00 81.12 98 PRO A N 1
ATOM 710 C CA . PRO A 1 98 ? -0.114 -27.143 -18.556 1.00 81.12 98 PRO A CA 1
ATOM 711 C C . PRO A 1 98 ? 0.711 -27.282 -17.264 1.00 81.12 98 PRO A C 1
ATOM 713 O O . PRO A 1 98 ? 1.937 -27.393 -17.318 1.00 81.12 98 PRO A O 1
ATOM 716 N N . GLU A 1 99 ? 0.041 -27.383 -16.108 1.00 74.75 99 GLU A N 1
ATOM 717 C CA . GLU A 1 99 ? 0.675 -27.441 -14.771 1.00 74.75 99 GLU A CA 1
ATOM 718 C C . GLU A 1 99 ? 1.749 -28.540 -14.673 1.00 74.75 99 GLU A C 1
ATOM 720 O O . GLU A 1 99 ? 2.853 -28.290 -14.201 1.00 74.75 99 GLU A O 1
ATOM 725 N N . ARG A 1 100 ? 1.486 -29.735 -15.224 1.00 77.25 100 ARG A N 1
ATOM 726 C CA . ARG A 1 100 ? 2.459 -30.848 -15.246 1.00 77.25 100 ARG A CA 1
ATOM 727 C C . ARG A 1 100 ? 3.746 -30.514 -16.004 1.00 77.25 100 ARG A C 1
ATOM 729 O O . ARG A 1 100 ? 4.817 -30.991 -15.640 1.00 77.25 100 ARG A O 1
ATOM 736 N N . VAL A 1 101 ? 3.640 -29.732 -17.078 1.00 74.94 101 VAL A N 1
ATOM 737 C CA . VAL A 1 101 ? 4.793 -29.310 -17.885 1.00 74.94 101 VAL A CA 1
ATOM 738 C C . VAL A 1 101 ? 5.584 -28.241 -17.138 1.00 74.94 101 VAL A C 1
ATOM 740 O O . VAL A 1 101 ? 6.810 -28.316 -17.082 1.00 74.94 101 VAL A O 1
ATOM 743 N N . ALA A 1 102 ? 4.883 -27.299 -16.505 1.00 72.75 102 ALA A N 1
ATOM 744 C CA . ALA A 1 102 ? 5.484 -26.281 -15.654 1.00 72.75 102 ALA A CA 1
ATOM 745 C C . ALA A 1 102 ? 6.242 -26.906 -14.463 1.00 72.75 102 ALA A C 1
ATOM 747 O O . ALA A 1 102 ? 7.393 -26.549 -14.219 1.00 72.75 102 ALA A O 1
ATOM 748 N N . GLU A 1 103 ? 5.648 -27.879 -13.762 1.00 73.56 103 GLU A N 1
ATOM 749 C CA . GLU A 1 103 ? 6.283 -28.610 -12.653 1.00 73.56 103 GLU A CA 1
ATOM 750 C C . GLU A 1 103 ? 7.537 -29.379 -13.109 1.00 73.56 103 GLU A C 1
ATOM 752 O O . GLU A 1 103 ? 8.592 -29.275 -12.479 1.00 73.56 103 GLU A O 1
ATOM 757 N N . ALA A 1 104 ? 7.458 -30.102 -14.233 1.00 75.00 104 ALA A N 1
ATOM 758 C CA . ALA A 1 104 ? 8.588 -30.860 -14.771 1.00 75.00 104 ALA A CA 1
ATOM 759 C C . ALA A 1 104 ? 9.761 -29.959 -15.195 1.00 75.00 104 ALA A C 1
ATOM 761 O O . ALA A 1 104 ? 10.917 -30.304 -14.944 1.00 75.00 104 ALA A O 1
ATOM 762 N N . ALA A 1 105 ? 9.471 -28.803 -15.802 1.00 72.19 105 ALA A N 1
ATOM 763 C CA . ALA A 1 105 ? 10.486 -27.823 -16.177 1.00 72.19 105 ALA A CA 1
ATOM 764 C C . ALA A 1 105 ? 11.136 -27.172 -14.941 1.00 72.19 105 ALA A C 1
ATOM 766 O O . ALA A 1 105 ? 12.360 -27.050 -14.884 1.00 72.19 105 ALA A O 1
ATOM 767 N N . ARG A 1 106 ? 10.349 -26.822 -13.907 1.00 73.19 106 ARG A N 1
ATOM 768 C CA . ARG A 1 106 ? 10.868 -26.281 -12.630 1.00 73.19 106 ARG A CA 1
ATOM 769 C C . ARG A 1 106 ? 11.849 -27.247 -11.957 1.00 73.19 106 ARG A C 1
ATOM 771 O O . ARG A 1 106 ? 12.900 -26.819 -11.486 1.00 73.19 106 ARG A O 1
ATOM 778 N N . ALA A 1 107 ? 11.535 -28.545 -11.937 1.00 72.69 107 ALA A N 1
ATOM 779 C CA . ALA A 1 107 ? 12.348 -29.564 -11.266 1.00 72.69 107 ALA A CA 1
ATOM 780 C C . ALA A 1 107 ? 13.748 -29.762 -11.880 1.00 72.69 107 ALA A C 1
ATOM 782 O O . ALA A 1 107 ? 14.658 -30.220 -11.191 1.00 72.69 107 ALA A O 1
ATOM 783 N N . LYS A 1 108 ? 13.930 -29.422 -13.162 1.00 75.56 108 LYS A N 1
ATOM 784 C CA . LYS A 1 108 ? 15.192 -29.599 -13.897 1.00 75.56 108 LYS A CA 1
ATOM 785 C C . LYS A 1 108 ? 16.117 -28.382 -13.851 1.00 75.56 108 LYS A C 1
ATOM 787 O O . LYS A 1 108 ? 17.267 -28.482 -14.279 1.00 75.56 108 LYS A O 1
ATOM 792 N N . LEU A 1 109 ? 15.644 -27.241 -13.347 1.00 74.19 109 LEU A N 1
ATOM 793 C CA . LEU A 1 109 ? 16.467 -26.040 -13.231 1.00 74.19 109 LEU A CA 1
ATOM 794 C C . LEU A 1 109 ? 17.563 -26.220 -12.163 1.00 74.19 109 LEU A C 1
ATOM 796 O O . LEU A 1 109 ? 17.289 -26.772 -11.092 1.00 74.19 109 LEU A O 1
ATOM 800 N N . PRO A 1 110 ? 18.785 -25.701 -12.400 1.00 76.56 110 PRO A N 1
ATOM 801 C CA . PRO A 1 110 ? 19.816 -25.630 -11.370 1.00 76.56 110 PRO A CA 1
ATOM 802 C C . PRO A 1 110 ? 19.307 -24.896 -10.116 1.00 76.56 110 PRO A C 1
ATOM 804 O O . PRO A 1 110 ? 18.575 -23.910 -10.267 1.00 76.56 110 PRO A O 1
ATOM 807 N N . PRO A 1 111 ? 19.711 -25.305 -8.896 1.00 82.00 111 PRO A N 1
ATOM 808 C CA . PRO A 1 111 ? 19.226 -24.733 -7.639 1.00 82.00 111 PRO A CA 1
ATOM 809 C C . PRO A 1 111 ? 19.210 -23.199 -7.589 1.00 82.00 111 PRO A C 1
ATOM 811 O O . PRO A 1 111 ? 18.165 -22.597 -7.364 1.00 82.00 111 PRO A O 1
ATOM 814 N N . ASN A 1 112 ? 20.328 -22.543 -7.898 1.00 76.81 112 ASN A N 1
ATOM 815 C CA . ASN A 1 112 ? 20.441 -21.081 -7.887 1.00 76.81 112 ASN A CA 1
ATOM 816 C C . ASN A 1 112 ? 19.512 -20.376 -8.898 1.00 76.81 112 ASN A C 1
ATOM 818 O O . ASN A 1 112 ? 18.978 -19.307 -8.609 1.00 76.81 112 ASN A O 1
ATOM 822 N N . ARG A 1 113 ? 19.293 -20.969 -10.079 1.00 77.81 113 ARG A N 1
ATOM 823 C CA . ARG A 1 113 ? 18.379 -20.438 -11.106 1.00 77.81 113 ARG A CA 1
ATOM 824 C C . ARG A 1 113 ? 16.928 -20.634 -10.721 1.00 77.81 113 ARG A C 1
ATOM 826 O O . ARG A 1 113 ? 16.113 -19.745 -10.949 1.00 77.81 113 ARG A O 1
ATOM 833 N N . HIS A 1 114 ? 16.624 -21.771 -10.108 1.00 79.88 114 HIS A N 1
ATOM 834 C CA . HIS A 1 114 ? 15.316 -22.008 -9.533 1.00 79.88 114 HIS A CA 1
ATOM 835 C C . HIS A 1 114 ? 15.026 -20.974 -8.436 1.00 79.88 114 HIS A C 1
ATOM 837 O O . HIS A 1 114 ? 13.972 -20.349 -8.468 1.00 79.88 114 HIS A O 1
ATOM 843 N N . LEU A 1 115 ? 15.982 -20.699 -7.541 1.00 80.75 115 LEU A N 1
ATOM 844 C CA . LEU A 1 115 ? 15.843 -19.655 -6.522 1.00 80.75 115 LEU A CA 1
ATOM 845 C C . LEU A 1 115 ? 15.647 -18.261 -7.124 1.00 80.75 115 LEU A C 1
ATOM 847 O O . LEU A 1 115 ? 14.741 -17.562 -6.693 1.00 80.75 115 LEU A O 1
ATOM 851 N N . ALA A 1 116 ? 16.414 -17.870 -8.147 1.00 79.06 116 ALA A N 1
ATOM 852 C CA . ALA A 1 116 ? 16.230 -16.586 -8.836 1.00 79.06 116 ALA A CA 1
ATOM 853 C C . ALA A 1 116 ? 14.830 -16.444 -9.457 1.00 79.06 116 ALA A C 1
ATOM 855 O O . ALA A 1 116 ? 14.160 -15.423 -9.292 1.00 79.06 116 ALA A O 1
ATOM 856 N N . LEU A 1 117 ? 14.356 -17.505 -10.109 1.00 77.56 117 LEU A N 1
ATOM 857 C CA . LEU A 1 117 ? 13.026 -17.569 -10.702 1.00 77.56 117 LEU A CA 1
ATOM 858 C C . LEU A 1 117 ? 11.921 -17.480 -9.642 1.00 77.56 117 LEU A C 1
ATOM 860 O O . LEU A 1 117 ? 10.972 -16.712 -9.789 1.00 77.56 117 LEU A O 1
ATOM 864 N N . MET A 1 118 ? 12.065 -18.228 -8.548 1.00 78.25 118 MET A N 1
ATOM 865 C CA . MET A 1 118 ? 11.136 -18.187 -7.420 1.00 78.25 118 MET A CA 1
ATOM 866 C C . MET A 1 118 ? 11.156 -16.833 -6.724 1.00 78.25 118 MET A C 1
ATOM 868 O O . MET A 1 118 ? 10.102 -16.318 -6.378 1.00 78.25 118 MET A O 1
ATOM 872 N N . ASN A 1 119 ? 12.328 -16.219 -6.580 1.00 78.94 119 ASN A N 1
ATOM 873 C CA . ASN A 1 119 ? 12.481 -14.877 -6.039 1.00 78.94 119 ASN A CA 1
ATOM 874 C C . ASN A 1 119 ? 11.673 -13.871 -6.847 1.00 78.94 119 ASN A C 1
ATOM 876 O O . ASN A 1 119 ? 10.957 -13.057 -6.278 1.00 78.94 119 ASN A O 1
ATOM 880 N N . ARG A 1 120 ? 11.745 -13.970 -8.178 1.00 76.44 120 ARG A N 1
ATOM 881 C CA . ARG A 1 120 ? 10.950 -13.143 -9.078 1.00 76.44 120 ARG A CA 1
ATOM 882 C C . ARG A 1 120 ? 9.462 -13.391 -8.858 1.00 76.44 120 ARG A C 1
ATOM 884 O O . ARG A 1 120 ? 8.748 -12.448 -8.573 1.00 76.44 120 ARG A O 1
ATOM 891 N N . ILE A 1 121 ? 8.985 -14.634 -8.883 1.00 72.75 121 ILE A N 1
ATOM 892 C CA . ILE A 1 121 ? 7.557 -14.944 -8.658 1.00 72.75 121 ILE A CA 1
ATOM 893 C C . ILE A 1 121 ? 7.070 -14.427 -7.292 1.00 72.75 121 ILE A C 1
ATOM 895 O O . ILE A 1 121 ? 5.986 -13.851 -7.192 1.00 72.75 121 ILE A O 1
ATOM 899 N N . LEU A 1 122 ? 7.890 -14.590 -6.252 1.00 71.12 122 LEU A N 1
ATOM 900 C CA . LEU A 1 122 ? 7.580 -14.173 -4.887 1.00 71.12 122 LEU A CA 1
ATOM 901 C C . LEU A 1 122 ? 7.639 -12.656 -4.677 1.00 71.12 122 LEU A C 1
ATOM 903 O O . LEU A 1 122 ? 6.909 -12.136 -3.843 1.00 71.12 122 LEU A O 1
ATOM 907 N N . ALA A 1 123 ? 8.474 -11.937 -5.426 1.00 66.69 123 ALA A N 1
ATOM 908 C CA . ALA A 1 123 ? 8.549 -10.478 -5.364 1.00 66.69 123 ALA A CA 1
ATOM 909 C C . ALA A 1 123 ? 7.399 -9.782 -6.117 1.00 66.69 123 ALA A C 1
ATOM 911 O O . ALA A 1 123 ? 7.098 -8.628 -5.830 1.00 66.69 123 ALA A O 1
ATOM 912 N N . THR A 1 124 ? 6.784 -10.467 -7.084 1.00 55.06 124 THR A N 1
ATOM 913 C CA . THR A 1 124 ? 5.946 -9.869 -8.142 1.00 55.06 124 THR A CA 1
ATOM 914 C C . THR A 1 124 ? 4.449 -10.073 -7.926 1.00 55.06 124 THR A C 1
ATOM 916 O O . THR A 1 124 ? 3.637 -9.175 -8.165 1.00 55.06 124 THR A O 1
ATOM 919 N N . ARG A 1 125 ? 4.036 -11.251 -7.448 1.00 52.84 125 ARG A N 1
ATOM 920 C CA . ARG A 1 125 ? 2.618 -11.618 -7.437 1.00 52.84 125 ARG A CA 1
ATOM 921 C C . ARG A 1 125 ? 1.857 -11.001 -6.274 1.00 52.84 125 ARG A C 1
ATOM 923 O O . ARG A 1 125 ? 2.081 -11.363 -5.129 1.00 52.84 125 ARG A O 1
ATOM 930 N N . ARG A 1 126 ? 0.810 -10.225 -6.601 1.00 45.25 126 ARG A N 1
ATOM 931 C CA . ARG A 1 126 ? -0.249 -9.843 -5.647 1.00 45.25 126 ARG A CA 1
ATOM 932 C C . ARG A 1 126 ? -0.885 -11.050 -4.964 1.00 45.25 126 ARG A C 1
ATOM 934 O O . ARG A 1 126 ? -1.489 -10.803 -3.939 1.00 45.25 126 ARG A O 1
ATOM 941 N N . ALA A 1 127 ? -0.841 -12.253 -5.568 1.00 45.78 127 ALA A N 1
ATOM 942 C CA . ALA A 1 127 ? -1.336 -13.521 -5.027 1.00 45.78 127 ALA A CA 1
ATOM 943 C C . ALA A 1 127 ? -0.585 -14.752 -5.542 1.00 45.78 127 ALA A C 1
ATOM 945 O O . ALA A 1 127 ? -0.731 -15.152 -6.693 1.00 45.78 127 ALA A O 1
ATOM 946 N N . ILE A 1 128 ? 0.176 -15.391 -4.664 1.00 52.81 128 ILE A N 1
ATOM 947 C CA . ILE A 1 128 ? 0.786 -16.704 -4.871 1.00 52.81 128 ILE A CA 1
ATOM 948 C C . ILE A 1 128 ? -0.111 -17.768 -4.233 1.00 52.81 128 ILE A C 1
ATOM 950 O O . ILE A 1 128 ? -0.361 -17.722 -3.027 1.00 52.81 128 ILE A O 1
ATOM 954 N N . PRO A 1 129 ? -0.626 -18.736 -5.002 1.00 52.25 129 PRO A N 1
ATOM 955 C CA . PRO A 1 129 ? -1.369 -19.854 -4.443 1.00 52.25 129 PRO A CA 1
ATOM 956 C C . PRO A 1 129 ? -0.583 -20.503 -3.288 1.00 52.25 129 PRO A C 1
ATOM 958 O O . PRO A 1 129 ? 0.599 -20.806 -3.465 1.00 52.25 129 PRO A O 1
ATOM 961 N N . PRO A 1 130 ? -1.202 -20.784 -2.124 1.00 54.19 130 PRO A N 1
ATOM 962 C CA . PRO A 1 130 ? -0.500 -21.358 -0.970 1.00 54.19 130 PRO A CA 1
ATOM 963 C C . PRO A 1 130 ? 0.275 -22.639 -1.294 1.00 54.19 130 PRO A C 1
ATOM 965 O O . PRO A 1 130 ? 1.326 -22.902 -0.715 1.00 54.19 130 PRO A O 1
ATOM 968 N N . ARG A 1 131 ? -0.227 -23.430 -2.251 1.00 60.94 131 ARG A N 1
ATOM 969 C CA . ARG A 1 131 ? 0.442 -24.632 -2.758 1.00 60.94 131 ARG A CA 1
ATOM 970 C C . ARG A 1 131 ? 1.755 -24.306 -3.475 1.00 60.94 131 ARG A C 1
ATOM 972 O O . ARG A 1 131 ? 2.733 -25.007 -3.244 1.00 60.94 131 ARG A O 1
ATOM 979 N N . GLU A 1 132 ? 1.785 -23.254 -4.294 1.00 61.50 132 GLU A N 1
ATOM 980 C CA . GLU A 1 132 ? 3.006 -22.802 -4.971 1.00 61.50 132 GLU A CA 1
ATOM 981 C C . GLU A 1 132 ? 4.013 -22.257 -3.960 1.00 61.50 132 GLU A C 1
ATOM 983 O O . GLU A 1 132 ? 5.151 -22.703 -3.967 1.00 61.50 132 GLU A O 1
ATOM 988 N N . LEU A 1 133 ? 3.582 -21.398 -3.028 1.00 65.56 133 LEU A N 1
ATOM 989 C CA . LEU A 1 133 ? 4.447 -20.897 -1.953 1.00 65.56 133 LEU A CA 1
ATOM 990 C C . LEU A 1 133 ? 5.051 -22.047 -1.133 1.00 65.56 133 LEU A C 1
ATOM 992 O O . LEU A 1 133 ? 6.251 -22.061 -0.883 1.00 65.56 133 LEU A O 1
ATOM 996 N N . THR A 1 134 ? 4.237 -23.036 -0.751 1.00 66.12 134 THR A N 1
ATOM 997 C CA . THR A 1 134 ? 4.706 -24.207 0.008 1.00 66.12 134 THR A CA 1
ATOM 998 C C . THR A 1 134 ? 5.739 -24.999 -0.789 1.00 66.12 134 THR A C 1
ATOM 1000 O O . THR A 1 134 ? 6.819 -25.260 -0.277 1.00 66.12 134 THR A O 1
ATOM 1003 N N . ALA A 1 135 ? 5.453 -25.316 -2.057 1.00 69.50 135 ALA A N 1
ATOM 1004 C CA . ALA A 1 135 ? 6.386 -26.038 -2.919 1.00 69.50 135 ALA A CA 1
ATOM 1005 C C . ALA A 1 135 ? 7.705 -25.271 -3.120 1.00 69.50 135 ALA A C 1
ATOM 1007 O O . ALA A 1 135 ? 8.780 -25.865 -3.101 1.00 69.50 135 ALA A O 1
ATOM 1008 N N . THR A 1 136 ? 7.630 -23.947 -3.268 1.00 72.00 136 THR A N 1
ATOM 1009 C CA . THR A 1 136 ? 8.796 -23.069 -3.374 1.00 72.00 136 THR A CA 1
ATOM 1010 C C . THR A 1 136 ? 9.641 -23.090 -2.102 1.00 72.00 136 THR A C 1
ATOM 1012 O O . THR A 1 136 ? 10.858 -23.242 -2.186 1.00 72.00 136 THR A O 1
ATOM 1015 N N . LEU A 1 137 ? 9.017 -22.953 -0.927 1.00 76.31 137 LEU A N 1
ATOM 1016 C CA . LEU A 1 137 ? 9.721 -22.968 0.357 1.00 76.31 137 LEU A CA 1
ATOM 1017 C C . LEU A 1 137 ? 10.287 -24.355 0.684 1.00 76.31 137 LEU A C 1
ATOM 1019 O O . LEU A 1 137 ? 11.403 -24.450 1.182 1.00 76.31 137 LEU A O 1
ATOM 1023 N N . ASP A 1 138 ? 9.572 -25.433 0.362 1.00 80.56 138 ASP A N 1
ATOM 1024 C CA . ASP A 1 138 ? 10.071 -26.800 0.535 1.00 80.56 138 ASP A CA 1
ATOM 1025 C C . ASP A 1 138 ? 11.281 -27.060 -0.363 1.00 80.56 138 ASP A C 1
ATOM 1027 O O . ASP A 1 138 ? 12.298 -27.573 0.102 1.00 80.56 138 ASP A O 1
ATOM 1031 N N . ARG A 1 139 ? 11.236 -26.607 -1.620 1.00 82.00 139 ARG A N 1
ATOM 1032 C CA . ARG A 1 139 ? 12.391 -26.708 -2.512 1.00 82.00 139 ARG A CA 1
ATOM 1033 C C . ARG A 1 139 ? 13.563 -25.845 -2.052 1.00 82.00 139 ARG A C 1
ATOM 1035 O O . ARG A 1 139 ? 14.706 -26.270 -2.175 1.00 82.00 139 ARG A O 1
ATOM 1042 N N . LEU A 1 140 ? 13.304 -24.653 -1.516 1.00 83.75 140 LEU A N 1
ATOM 1043 C CA . LEU A 1 140 ? 14.337 -23.828 -0.895 1.00 83.75 140 LEU A CA 1
ATOM 1044 C C . LEU A 1 140 ? 14.987 -24.572 0.281 1.00 83.75 140 LEU A C 1
ATOM 1046 O O . LEU A 1 140 ? 16.208 -24.652 0.321 1.00 83.75 140 LEU A O 1
ATOM 1050 N N . ARG A 1 141 ? 14.204 -25.207 1.164 1.00 86.19 141 ARG A N 1
ATOM 1051 C CA . ARG A 1 141 ? 14.728 -26.034 2.267 1.00 86.19 141 ARG A CA 1
ATOM 1052 C C . ARG A 1 141 ? 15.574 -27.204 1.774 1.00 86.19 141 ARG A C 1
ATOM 1054 O O . ARG A 1 141 ? 16.588 -27.507 2.393 1.00 86.19 141 ARG A O 1
ATOM 1061 N N . GLU A 1 142 ? 15.167 -27.877 0.699 1.00 86.62 142 GLU A N 1
ATOM 1062 C CA . GLU A 1 142 ? 15.980 -28.924 0.062 1.00 86.62 142 GLU A CA 1
ATOM 1063 C C . GLU A 1 142 ? 17.325 -28.353 -0.400 1.00 86.62 142 GLU A C 1
ATOM 1065 O O . GLU A 1 142 ? 18.369 -28.870 -0.020 1.00 86.62 142 GLU A O 1
ATOM 1070 N N . ILE A 1 143 ? 17.309 -27.232 -1.130 1.00 86.44 143 ILE A N 1
ATOM 1071 C CA . ILE A 1 143 ? 18.526 -26.574 -1.625 1.00 86.44 143 ILE A CA 1
ATOM 1072 C C . ILE A 1 143 ? 19.426 -26.121 -0.467 1.00 86.44 143 ILE A C 1
ATOM 1074 O O . ILE A 1 143 ? 20.623 -26.374 -0.502 1.00 86.44 143 ILE A O 1
ATOM 1078 N N . GLU A 1 144 ? 18.872 -25.505 0.579 1.00 85.81 144 GLU A N 1
ATOM 1079 C CA . GLU A 1 144 ? 19.631 -25.096 1.768 1.00 85.81 144 GLU A CA 1
ATOM 1080 C C . GLU A 1 144 ? 20.315 -26.274 2.480 1.00 85.81 144 GLU A C 1
ATOM 1082 O O . GLU A 1 144 ? 21.361 -26.088 3.103 1.00 85.81 144 GLU A O 1
ATOM 1087 N N . ASN A 1 145 ? 19.709 -27.465 2.434 1.00 83.75 145 ASN A N 1
ATOM 1088 C CA . ASN A 1 145 ? 20.244 -28.670 3.064 1.00 83.75 145 ASN A CA 1
ATOM 1089 C C . ASN A 1 145 ? 21.285 -29.378 2.191 1.00 83.75 145 ASN A C 1
ATOM 1091 O O . ASN A 1 145 ? 22.284 -29.856 2.729 1.00 83.75 145 ASN A O 1
ATOM 1095 N N . ASP A 1 146 ? 21.032 -29.466 0.887 1.00 85.44 146 ASP A N 1
ATOM 1096 C CA . ASP A 1 146 ? 21.836 -30.255 -0.047 1.00 85.44 146 ASP A CA 1
ATOM 1097 C C . ASP A 1 146 ? 23.026 -29.458 -0.608 1.00 85.44 146 ASP A C 1
ATOM 1099 O O . ASP A 1 146 ? 24.107 -30.016 -0.792 1.00 85.44 146 ASP A O 1
ATOM 1103 N N . ASP A 1 147 ? 22.839 -28.158 -0.870 1.00 83.75 147 ASP A N 1
ATOM 1104 C CA . ASP A 1 147 ? 23.826 -27.269 -1.495 1.00 83.75 147 ASP A CA 1
ATOM 1105 C C . ASP A 1 147 ? 23.674 -25.805 -1.005 1.00 83.75 147 ASP A C 1
ATOM 1107 O O . ASP A 1 147 ? 23.110 -24.946 -1.697 1.00 83.75 147 ASP A O 1
ATOM 1111 N N . PRO A 1 148 ? 24.188 -25.474 0.196 1.00 81.62 148 PRO A N 1
ATOM 1112 C CA . PRO A 1 148 ? 24.144 -24.109 0.724 1.00 81.62 148 PRO A CA 1
ATOM 1113 C C . PRO A 1 148 ? 24.972 -23.105 -0.102 1.00 81.62 148 PRO A C 1
ATOM 1115 O O . PRO A 1 148 ? 24.747 -21.896 -0.004 1.00 81.62 148 PRO A O 1
ATOM 1118 N N . GLU A 1 149 ? 25.909 -23.561 -0.941 1.00 83.44 149 GLU A N 1
ATOM 1119 C CA . GLU A 1 149 ? 26.702 -22.688 -1.813 1.00 83.44 149 GLU A CA 1
ATOM 1120 C C . GLU A 1 149 ? 25.849 -22.122 -2.959 1.00 83.44 149 GLU A C 1
ATOM 1122 O O . GLU A 1 149 ? 25.964 -20.939 -3.298 1.00 83.44 149 GLU A O 1
ATOM 1127 N N . ALA A 1 150 ? 24.897 -22.900 -3.484 1.00 84.44 150 ALA A N 1
ATOM 1128 C CA . ALA A 1 150 ? 23.938 -22.411 -4.474 1.00 84.44 150 ALA A CA 1
ATOM 1129 C C . ALA A 1 150 ? 23.110 -21.214 -3.975 1.00 84.44 150 ALA A C 1
ATOM 1131 O O . ALA A 1 150 ? 22.789 -20.314 -4.761 1.00 84.44 150 ALA A O 1
ATOM 1132 N N . VAL A 1 151 ? 22.795 -21.165 -2.676 1.00 86.50 151 VAL A N 1
ATOM 1133 C CA . VAL A 1 151 ? 22.127 -20.014 -2.050 1.00 86.50 151 VAL A CA 1
ATOM 1134 C C . VAL A 1 151 ? 23.028 -18.779 -2.081 1.00 86.50 151 VAL A C 1
ATOM 1136 O O . VAL A 1 151 ? 22.571 -17.696 -2.447 1.00 86.50 151 VAL A O 1
ATOM 1139 N N . LEU A 1 152 ? 24.316 -18.921 -1.753 1.00 84.56 152 LEU A N 1
ATOM 1140 C CA . LEU A 1 152 ? 25.274 -17.812 -1.815 1.00 84.56 152 LEU A CA 1
ATOM 1141 C C . LEU A 1 152 ? 25.443 -17.287 -3.245 1.00 84.56 152 LEU A C 1
ATOM 1143 O O . LEU A 1 152 ? 25.461 -16.073 -3.457 1.00 84.56 152 LEU A O 1
ATOM 1147 N N . MET A 1 153 ? 25.489 -18.181 -4.238 1.00 84.00 153 MET A N 1
ATOM 1148 C CA . MET A 1 153 ? 25.505 -17.796 -5.651 1.00 84.00 153 MET A CA 1
ATOM 1149 C C . MET A 1 153 ? 24.243 -17.029 -6.059 1.00 84.00 153 MET A C 1
ATOM 1151 O O . MET A 1 153 ? 24.334 -16.065 -6.818 1.00 84.00 153 MET A O 1
ATOM 1155 N N . PHE A 1 154 ? 23.072 -17.443 -5.571 1.00 85.31 154 PHE A N 1
ATOM 1156 C CA . PHE A 1 154 ? 21.811 -16.736 -5.793 1.00 85.31 154 PHE A CA 1
ATOM 1157 C C . PHE A 1 154 ? 21.834 -15.328 -5.172 1.00 85.31 154 PHE A C 1
ATOM 1159 O O . PHE A 1 154 ? 21.552 -14.354 -5.870 1.00 85.31 154 PHE A O 1
ATOM 1166 N N . LEU A 1 155 ? 22.255 -15.190 -3.911 1.00 84.25 155 LEU A N 1
ATOM 1167 C CA . LEU A 1 155 ? 22.381 -13.880 -3.260 1.00 84.25 155 LEU A CA 1
ATOM 1168 C C . LEU A 1 155 ? 23.381 -12.978 -3.996 1.00 84.25 155 LEU A C 1
ATOM 1170 O O . LEU A 1 155 ? 23.085 -11.813 -4.239 1.00 84.25 155 LEU A O 1
ATOM 1174 N N . ALA A 1 156 ? 24.517 -13.524 -4.441 1.00 81.12 156 ALA A N 1
ATOM 1175 C CA . ALA A 1 156 ? 25.498 -12.788 -5.239 1.00 81.12 156 ALA A CA 1
ATOM 1176 C C . ALA A 1 156 ? 24.921 -12.277 -6.573 1.00 81.12 156 ALA A C 1
ATOM 1178 O O . ALA A 1 156 ? 25.274 -11.185 -7.024 1.00 81.12 156 ALA A O 1
ATOM 1179 N N . GLN A 1 157 ? 24.033 -13.047 -7.213 1.00 77.31 157 GLN A N 1
ATOM 1180 C CA . GLN A 1 157 ? 23.348 -12.618 -8.436 1.00 77.31 157 GLN A CA 1
ATOM 1181 C C . GLN A 1 157 ? 22.392 -11.453 -8.176 1.00 77.31 157 GLN A C 1
ATOM 1183 O O . GLN A 1 157 ? 22.363 -10.521 -8.979 1.00 77.31 157 GLN A O 1
ATOM 1188 N N . LEU A 1 158 ? 21.658 -11.475 -7.059 1.00 75.12 158 LEU A N 1
ATOM 1189 C CA . LEU A 1 158 ? 20.819 -10.348 -6.645 1.00 75.12 158 LEU A CA 1
ATOM 1190 C C . LEU A 1 158 ? 21.671 -9.103 -6.371 1.00 75.12 158 LEU A C 1
ATOM 1192 O O . LEU A 1 158 ? 21.380 -8.029 -6.895 1.00 75.12 158 LEU A O 1
ATOM 1196 N N . THR A 1 159 ? 22.798 -9.267 -5.668 1.00 71.31 159 THR A N 1
ATOM 1197 C CA . THR A 1 159 ? 23.764 -8.191 -5.408 1.00 71.31 159 THR A CA 1
ATOM 1198 C C . THR A 1 159 ? 24.261 -7.516 -6.673 1.00 71.31 159 THR A C 1
ATOM 1200 O O . THR A 1 159 ? 24.248 -6.291 -6.758 1.00 71.31 159 THR A O 1
ATOM 1203 N N . ALA A 1 160 ? 24.685 -8.299 -7.667 1.00 66.69 160 ALA A N 1
ATOM 1204 C CA . ALA A 1 160 ? 25.206 -7.765 -8.922 1.00 66.69 160 ALA A CA 1
ATOM 1205 C C . ALA A 1 160 ? 24.174 -6.916 -9.687 1.00 66.69 160 ALA A C 1
ATOM 1207 O O . ALA A 1 160 ? 24.554 -6.072 -10.493 1.00 66.69 160 ALA A O 1
ATOM 1208 N N . ARG A 1 161 ? 22.881 -7.132 -9.427 1.00 65.56 161 ARG A N 1
ATOM 1209 C CA . ARG A 1 161 ? 21.762 -6.419 -10.058 1.00 65.56 161 ARG A CA 1
ATOM 1210 C C . ARG A 1 161 ? 21.220 -5.271 -9.211 1.00 65.56 161 ARG A C 1
ATOM 1212 O O . ARG A 1 161 ? 20.459 -4.458 -9.719 1.00 65.56 161 ARG A O 1
ATOM 1219 N N . GLY A 1 162 ? 21.611 -5.193 -7.939 1.00 64.81 162 GLY A N 1
ATOM 1220 C CA . GLY A 1 162 ? 20.984 -4.290 -6.975 1.00 64.81 162 GLY A CA 1
ATOM 1221 C C . GLY A 1 162 ? 19.572 -4.723 -6.567 1.00 64.81 162 GLY A C 1
ATOM 1222 O O . GLY A 1 162 ? 18.814 -3.892 -6.075 1.00 64.81 162 GLY A O 1
ATOM 1223 N N . ASP A 1 163 ? 19.233 -6.000 -6.761 1.00 68.69 163 ASP A N 1
ATOM 1224 C CA . ASP A 1 163 ? 17.977 -6.597 -6.311 1.00 68.69 163 ASP A CA 1
ATOM 1225 C C . ASP A 1 163 ? 18.115 -7.107 -4.858 1.00 68.69 163 ASP A C 1
ATOM 1227 O O . ASP A 1 163 ? 19.218 -7.389 -4.370 1.00 68.69 163 ASP A O 1
ATOM 1231 N N . SER A 1 164 ? 16.981 -7.290 -4.177 1.00 70.88 164 SER A N 1
ATOM 1232 C CA . SER A 1 164 ? 16.907 -7.939 -2.858 1.00 70.88 164 SER A CA 1
ATOM 1233 C C . SER A 1 164 ? 16.144 -9.261 -2.947 1.00 70.88 164 SER A C 1
ATOM 1235 O O . SER A 1 164 ? 15.343 -9.495 -3.860 1.00 70.88 164 SER A O 1
ATOM 1237 N N . ALA A 1 165 ? 16.410 -10.158 -1.996 1.00 75.06 165 ALA A N 1
ATOM 1238 C CA . ALA A 1 165 ? 15.651 -11.395 -1.901 1.00 75.06 165 ALA A CA 1
ATOM 1239 C C . ALA A 1 165 ? 14.199 -11.068 -1.518 1.00 75.06 165 ALA A C 1
ATOM 1241 O O . ALA A 1 165 ? 13.952 -10.295 -0.592 1.00 75.06 165 ALA A O 1
ATOM 1242 N N . ALA A 1 166 ? 13.242 -11.665 -2.223 1.00 73.69 166 ALA A N 1
ATOM 1243 C CA . ALA A 1 166 ? 11.840 -11.659 -1.875 1.00 73.69 166 ALA A CA 1
ATOM 1244 C C . ALA A 1 166 ? 11.713 -12.145 -0.441 1.00 73.69 166 ALA A C 1
ATOM 1246 O O . ALA A 1 166 ? 12.310 -13.153 -0.050 1.00 73.69 166 ALA A O 1
ATOM 1247 N N . TYR A 1 167 ? 10.925 -11.423 0.341 1.00 69.56 167 TYR A N 1
ATOM 1248 C CA . TYR A 1 167 ? 10.896 -11.644 1.769 1.00 69.56 167 TYR A CA 1
ATOM 1249 C C . TYR A 1 167 ? 10.604 -13.101 2.190 1.00 69.56 167 TYR A C 1
ATOM 1251 O O . TYR A 1 167 ? 11.285 -13.569 3.100 1.00 69.56 167 TYR A O 1
ATOM 1259 N N . PRO A 1 168 ? 9.683 -13.867 1.558 1.00 68.62 168 PRO A N 1
ATOM 1260 C CA . PRO A 1 168 ? 9.466 -15.262 1.948 1.00 68.62 168 PRO A CA 1
ATOM 1261 C C . PRO A 1 168 ? 10.741 -16.113 1.834 1.00 68.62 168 PRO A C 1
ATOM 1263 O O . PRO A 1 168 ? 11.033 -16.893 2.738 1.00 68.62 168 PRO A O 1
ATOM 1266 N N . ILE A 1 169 ? 11.539 -15.901 0.778 1.00 76.44 169 ILE A N 1
ATOM 1267 C CA . ILE A 1 169 ? 12.854 -16.540 0.616 1.00 76.44 169 ILE A CA 1
ATOM 1268 C C . ILE A 1 169 ? 13.804 -16.044 1.697 1.00 76.44 169 ILE A C 1
ATOM 1270 O O . ILE A 1 169 ? 14.414 -16.847 2.387 1.00 76.44 169 ILE A O 1
ATOM 1274 N N . GLN A 1 170 ? 13.922 -14.728 1.873 1.00 76.94 170 GLN A N 1
ATOM 1275 C CA . GLN A 1 170 ? 14.829 -14.132 2.854 1.00 76.94 170 GLN A CA 1
ATOM 1276 C C . GLN A 1 170 ? 14.542 -14.629 4.283 1.00 76.94 170 GLN A C 1
ATOM 1278 O O . GLN A 1 170 ? 15.462 -14.964 5.024 1.00 76.94 170 GLN A O 1
ATOM 1283 N N . ASN A 1 171 ? 13.270 -14.712 4.670 1.00 71.94 171 ASN A N 1
ATOM 1284 C CA . ASN A 1 171 ? 12.830 -15.166 5.983 1.00 71.94 171 ASN A CA 1
ATOM 1285 C C . ASN A 1 171 ? 13.072 -16.666 6.191 1.00 71.94 171 ASN A C 1
ATOM 1287 O O . ASN A 1 171 ? 13.519 -17.054 7.271 1.00 71.94 171 ASN A O 1
ATOM 1291 N N . GLU A 1 172 ? 12.810 -17.499 5.180 1.00 75.69 172 GLU A N 1
ATOM 1292 C CA . GLU A 1 172 ? 13.137 -18.927 5.239 1.00 75.69 172 GLU A CA 1
ATOM 1293 C C . GLU A 1 172 ? 14.655 -19.126 5.315 1.00 75.69 172 GLU A C 1
ATOM 1295 O O . GLU A 1 172 ? 15.106 -19.767 6.254 1.00 75.69 172 GLU A O 1
ATOM 1300 N N . LEU A 1 173 ? 15.445 -18.443 4.479 1.00 79.75 173 LEU A N 1
ATOM 1301 C CA . LEU A 1 173 ? 16.911 -18.465 4.540 1.00 79.75 173 LEU A CA 1
ATOM 1302 C C . LEU A 1 173 ? 17.441 -18.090 5.928 1.00 79.75 173 LEU A C 1
ATOM 1304 O O . LEU A 1 173 ? 18.373 -18.713 6.426 1.00 79.75 173 LEU A O 1
ATOM 1308 N N . LEU A 1 174 ? 16.868 -17.067 6.569 1.00 75.81 174 LEU A N 1
ATOM 1309 C CA . LEU A 1 174 ? 17.314 -16.588 7.881 1.00 75.81 174 LEU A CA 1
ATOM 1310 C C . LEU A 1 174 ? 16.905 -17.505 9.043 1.00 75.81 174 LEU A C 1
ATOM 1312 O O . LEU A 1 174 ? 17.642 -17.590 10.027 1.00 75.81 174 LEU A O 1
ATOM 1316 N N . ARG A 1 175 ? 15.736 -18.155 8.963 1.00 72.50 175 ARG A N 1
ATOM 1317 C CA . ARG A 1 175 ? 15.214 -19.060 10.009 1.00 72.50 175 ARG A CA 1
ATOM 1318 C C . ARG A 1 175 ? 15.612 -20.521 9.798 1.00 72.50 175 ARG A C 1
ATOM 1320 O O . ARG A 1 175 ? 15.568 -21.302 10.748 1.00 72.50 175 ARG A O 1
ATOM 1327 N N . GLY A 1 176 ? 15.947 -20.870 8.565 1.00 71.81 176 GLY A N 1
ATOM 1328 C CA . GLY A 1 176 ? 16.318 -22.194 8.104 1.00 71.81 176 GLY A CA 1
ATOM 1329 C C . GLY A 1 176 ? 17.748 -22.566 8.469 1.00 71.81 176 GLY A C 1
ATOM 1330 O O . GLY A 1 176 ? 18.436 -21.895 9.249 1.00 71.81 176 GLY A O 1
ATOM 1331 N N . ARG A 1 177 ? 18.214 -23.684 7.905 1.00 78.44 177 ARG A N 1
ATOM 1332 C CA . ARG A 1 177 ? 19.566 -24.185 8.189 1.00 78.44 177 ARG A CA 1
ATOM 1333 C C . ARG A 1 177 ? 20.631 -23.286 7.588 1.00 78.44 177 ARG A C 1
ATOM 1335 O O . ARG A 1 177 ? 21.685 -23.140 8.205 1.00 78.44 177 ARG A O 1
ATOM 1342 N N . PHE A 1 178 ? 20.345 -22.650 6.452 1.00 84.56 178 PHE A N 1
ATOM 1343 C CA . PHE A 1 178 ? 21.278 -21.720 5.830 1.00 84.56 178 PHE A CA 1
ATOM 1344 C C . PHE A 1 178 ? 21.615 -20.545 6.753 1.00 84.56 178 PHE A C 1
ATOM 1346 O O . PHE A 1 178 ? 22.783 -20.208 6.911 1.00 84.56 178 PHE A O 1
ATOM 1353 N N . GLY A 1 179 ? 20.628 -19.948 7.421 1.00 79.81 179 GLY A N 1
ATOM 1354 C CA . GLY A 1 179 ? 20.835 -18.811 8.317 1.00 79.81 179 GLY A CA 1
ATOM 1355 C C . GLY A 1 179 ? 21.690 -19.160 9.533 1.00 79.81 179 GLY A C 1
ATOM 1356 O O . GLY A 1 179 ? 22.521 -18.352 9.952 1.00 79.81 179 GLY A O 1
ATOM 1357 N N . LEU A 1 180 ? 21.532 -20.370 10.080 1.00 81.06 180 LEU A N 1
ATOM 1358 C CA . LEU A 1 180 ? 22.412 -20.902 11.127 1.00 81.06 180 LEU A CA 1
ATOM 1359 C C . LEU A 1 180 ? 23.821 -21.166 10.584 1.00 81.06 180 LEU A C 1
ATOM 1361 O O . LEU A 1 180 ? 24.803 -20.738 11.185 1.00 81.06 180 LEU A O 1
ATOM 1365 N N . TRP A 1 181 ? 23.918 -21.812 9.423 1.00 85.56 181 TRP A N 1
ATOM 1366 C CA . TRP A 1 181 ? 25.183 -22.108 8.756 1.00 85.56 181 TRP A CA 1
ATOM 1367 C C . TRP A 1 181 ? 25.978 -20.836 8.427 1.00 85.56 181 TRP A C 1
ATOM 1369 O O . TRP A 1 181 ? 27.152 -20.744 8.772 1.00 85.56 181 TRP A O 1
ATOM 1379 N N . ALA A 1 182 ? 25.336 -19.813 7.861 1.00 83.31 182 ALA A N 1
ATOM 1380 C CA . ALA A 1 182 ? 25.948 -18.525 7.547 1.00 83.31 182 ALA A CA 1
ATOM 1381 C C . ALA A 1 182 ? 26.430 -17.796 8.813 1.00 83.31 182 ALA A C 1
ATOM 1383 O O . ALA A 1 182 ? 27.487 -17.167 8.803 1.00 83.31 182 ALA A O 1
ATOM 1384 N N . GLN A 1 183 ? 25.689 -17.898 9.923 1.00 83.69 183 GLN A N 1
ATOM 1385 C CA . GLN A 1 183 ? 26.119 -17.350 11.212 1.00 83.69 183 GLN A CA 1
ATOM 1386 C C . GLN A 1 183 ? 27.337 -18.074 11.790 1.00 83.69 183 GLN A C 1
ATOM 1388 O O . GLN A 1 183 ? 28.192 -17.410 12.379 1.00 83.69 183 GLN A O 1
ATOM 1393 N N . GLU A 1 184 ? 27.425 -19.398 11.646 1.00 84.50 184 GLU A N 1
ATOM 1394 C CA . GLU A 1 184 ? 28.606 -20.165 12.057 1.00 84.50 184 GLU A CA 1
ATOM 1395 C C . GLU A 1 184 ? 29.808 -19.877 11.158 1.00 84.50 184 GLU A C 1
ATOM 1397 O O . GLU A 1 184 ? 30.901 -19.632 11.665 1.00 84.50 184 GLU A O 1
ATOM 1402 N N . LEU A 1 185 ? 29.604 -19.781 9.842 1.00 85.12 185 LEU A N 1
ATOM 1403 C CA . LEU A 1 185 ? 30.647 -19.409 8.887 1.00 85.12 185 LEU A CA 1
ATOM 1404 C C . LEU A 1 185 ? 31.244 -18.029 9.210 1.00 85.12 185 LEU A C 1
ATOM 1406 O O . LEU A 1 185 ? 32.459 -17.852 9.182 1.00 85.12 185 LEU A O 1
ATOM 1410 N N . LEU A 1 186 ? 30.407 -17.061 9.601 1.00 86.44 186 LEU A N 1
ATOM 1411 C CA . LEU A 1 186 ? 30.849 -15.738 10.059 1.00 86.44 186 LEU A CA 1
ATOM 1412 C C . LEU A 1 186 ? 31.577 -15.754 11.420 1.00 86.44 186 LEU A C 1
ATOM 1414 O O . LEU A 1 186 ? 32.168 -14.738 11.790 1.00 86.44 186 LEU A O 1
ATOM 1418 N N . ASN A 1 187 ? 31.548 -16.866 12.166 1.00 85.06 187 ASN A N 1
ATOM 1419 C CA . ASN A 1 187 ? 32.345 -17.054 13.384 1.00 85.06 187 ASN A CA 1
ATOM 1420 C C . ASN A 1 187 ? 33.702 -17.733 13.111 1.00 85.06 187 ASN A C 1
ATOM 1422 O O . ASN A 1 187 ? 34.530 -17.781 14.020 1.00 85.06 187 ASN A O 1
ATOM 1426 N N . MET A 1 188 ? 33.936 -18.261 11.903 1.00 85.62 188 MET A N 1
ATOM 1427 C CA . MET A 1 188 ? 35.197 -18.905 11.524 1.00 85.62 188 MET A CA 1
ATOM 1428 C C . MET A 1 188 ? 36.287 -17.881 11.172 1.00 85.62 188 MET A C 1
ATOM 1430 O O . MET A 1 188 ? 36.017 -16.717 10.858 1.00 85.62 188 MET A O 1
ATOM 1434 N N . ASP A 1 189 ? 37.540 -18.337 11.166 1.00 85.75 189 ASP A N 1
ATOM 1435 C CA . ASP A 1 189 ? 38.674 -17.556 10.671 1.00 85.75 189 ASP A CA 1
ATOM 1436 C C . ASP A 1 189 ? 38.671 -17.512 9.136 1.00 85.75 189 ASP A C 1
ATOM 1438 O O . ASP A 1 189 ? 39.287 -18.335 8.464 1.00 85.75 189 ASP A O 1
ATOM 1442 N N . LEU A 1 190 ? 37.947 -16.536 8.584 1.00 87.75 190 LEU A N 1
ATOM 1443 C CA . LEU A 1 190 ? 37.862 -16.298 7.141 1.00 87.75 190 LEU A CA 1
ATOM 1444 C C . LEU A 1 190 ? 39.080 -15.523 6.617 1.00 87.75 190 LEU A C 1
ATOM 1446 O O . LEU A 1 190 ? 39.533 -14.559 7.255 1.00 87.75 190 LEU A O 1
ATOM 1450 N N . ASP A 1 191 ? 39.552 -15.873 5.420 1.00 90.50 191 ASP A N 1
ATOM 1451 C CA . ASP A 1 191 ? 40.531 -15.074 4.677 1.00 90.50 191 ASP A CA 1
ATOM 1452 C C . ASP A 1 191 ? 39.912 -13.774 4.112 1.00 90.50 191 ASP A C 1
ATOM 1454 O O . ASP A 1 191 ? 38.732 -13.469 4.308 1.00 90.50 191 ASP A O 1
ATOM 1458 N N . GLN A 1 192 ? 40.713 -12.942 3.440 1.00 87.75 192 GLN A N 1
ATOM 1459 C CA . GLN A 1 192 ? 40.236 -11.644 2.948 1.00 87.75 192 GLN A CA 1
ATOM 1460 C C . GLN A 1 192 ? 39.216 -11.751 1.812 1.00 87.75 192 GLN A C 1
ATOM 1462 O O . GLN A 1 192 ? 38.287 -10.942 1.757 1.00 87.75 192 GLN A O 1
ATOM 1467 N N . GLU A 1 193 ? 39.369 -12.717 0.909 1.00 86.06 193 GLU A N 1
ATOM 1468 C CA . GLU A 1 193 ? 38.451 -12.900 -0.212 1.00 86.06 193 GLU A CA 1
ATOM 1469 C C . GLU A 1 193 ? 37.107 -13.433 0.290 1.00 86.06 193 GLU A C 1
ATOM 1471 O O . GLU A 1 193 ? 36.057 -12.878 -0.047 1.00 86.06 193 GLU A O 1
ATOM 1476 N N . GLN A 1 194 ? 37.149 -14.402 1.205 1.00 88.25 194 GLN A N 1
ATOM 1477 C CA . GLN A 1 194 ? 35.988 -14.952 1.896 1.00 88.25 194 GLN A CA 1
ATOM 1478 C C . GLN A 1 194 ? 35.233 -13.875 2.683 1.00 88.25 194 GLN A C 1
ATOM 1480 O O . GLN A 1 194 ? 34.014 -13.766 2.558 1.00 88.25 194 GLN A O 1
ATOM 1485 N N . ARG A 1 195 ? 35.927 -13.005 3.435 1.00 88.81 195 ARG A N 1
ATOM 1486 C CA . ARG A 1 195 ? 35.289 -11.870 4.136 1.00 88.81 195 ARG A CA 1
ATOM 1487 C C . ARG A 1 195 ? 34.585 -10.920 3.172 1.00 88.81 195 ARG A C 1
ATOM 1489 O O . ARG A 1 195 ? 33.457 -10.511 3.442 1.00 88.81 195 ARG A O 1
ATOM 1496 N N . ARG A 1 196 ? 35.225 -10.560 2.050 1.00 85.19 196 ARG A N 1
ATOM 1497 C CA . ARG A 1 196 ? 34.609 -9.693 1.024 1.00 85.19 196 ARG A CA 1
ATOM 1498 C C . ARG A 1 196 ? 33.403 -10.356 0.383 1.00 85.19 196 ARG A C 1
ATOM 1500 O O . ARG A 1 196 ? 32.397 -9.691 0.145 1.00 85.19 196 ARG A O 1
ATOM 1507 N N . TYR A 1 197 ? 33.508 -11.641 0.071 1.00 84.12 197 TYR A N 1
ATOM 1508 C CA . TYR A 1 197 ? 32.414 -12.407 -0.501 1.00 84.12 197 TYR A CA 1
ATOM 1509 C C . TYR A 1 197 ? 31.226 -12.468 0.463 1.00 84.12 197 TYR A C 1
ATOM 1511 O O . TYR A 1 197 ? 30.120 -12.101 0.074 1.00 84.12 197 TYR A O 1
ATOM 1519 N N . MET A 1 198 ? 31.461 -12.801 1.735 1.00 85.12 198 MET A N 1
ATOM 1520 C CA . MET A 1 198 ? 30.422 -12.845 2.766 1.00 85.12 198 MET A CA 1
ATOM 1521 C C . MET A 1 198 ? 29.805 -11.475 3.043 1.00 85.12 198 MET A C 1
ATOM 1523 O O . MET A 1 198 ? 28.591 -11.374 3.161 1.00 85.12 198 MET A O 1
ATOM 1527 N N . ALA A 1 199 ? 30.597 -10.401 3.083 1.00 82.56 199 ALA A N 1
ATOM 1528 C CA . ALA A 1 199 ? 30.061 -9.047 3.206 1.00 82.56 199 ALA A CA 1
ATOM 1529 C C . ALA A 1 199 ? 29.117 -8.703 2.044 1.00 82.56 199 ALA A C 1
ATOM 1531 O O . ALA A 1 199 ? 28.018 -8.203 2.267 1.00 82.56 199 ALA A O 1
ATOM 1532 N N . ARG A 1 200 ? 29.527 -9.013 0.807 1.00 76.75 200 ARG A N 1
ATOM 1533 C CA . ARG A 1 200 ? 28.718 -8.752 -0.391 1.00 76.75 200 ARG A CA 1
ATOM 1534 C C . ARG A 1 200 ? 27.459 -9.606 -0.461 1.00 76.75 200 ARG A C 1
ATOM 1536 O O . ARG A 1 200 ? 26.459 -9.109 -0.939 1.00 76.75 200 ARG A O 1
ATOM 1543 N N . THR A 1 201 ? 27.495 -10.855 -0.012 1.00 73.69 201 THR A N 1
ATOM 1544 C CA . THR A 1 201 ? 26.371 -11.794 -0.172 1.00 73.69 201 THR A CA 1
ATOM 1545 C C . THR A 1 201 ? 25.435 -11.797 1.033 1.00 73.69 201 THR A C 1
ATOM 1547 O O . THR A 1 201 ? 24.227 -11.641 0.877 1.00 73.69 201 THR A O 1
ATOM 1550 N N . ALA A 1 202 ? 25.974 -11.885 2.251 1.00 72.31 202 ALA A N 1
ATOM 1551 C CA . ALA A 1 202 ? 25.181 -11.906 3.478 1.00 72.31 202 ALA A CA 1
ATOM 1552 C C . ALA A 1 202 ? 24.542 -10.538 3.787 1.00 72.31 202 ALA A C 1
ATOM 1554 O O . ALA A 1 202 ? 23.477 -10.485 4.399 1.00 72.31 202 ALA A O 1
ATOM 1555 N N . GLY A 1 203 ? 25.137 -9.434 3.311 1.00 69.00 203 GLY A N 1
ATOM 1556 C CA . GLY A 1 203 ? 24.565 -8.086 3.429 1.00 69.00 203 GLY A CA 1
ATOM 1557 C C . GLY A 1 203 ? 23.188 -7.920 2.768 1.00 69.00 203 GLY A C 1
ATOM 1558 O O . GLY A 1 203 ? 22.377 -7.142 3.259 1.00 69.00 203 GLY A O 1
ATOM 1559 N N . HIS A 1 204 ? 22.876 -8.698 1.723 1.00 71.94 204 HIS A N 1
ATOM 1560 C CA . HIS A 1 204 ? 21.581 -8.650 1.016 1.00 71.94 204 HIS A CA 1
ATOM 1561 C C . HIS A 1 204 ? 20.451 -9.389 1.738 1.00 71.94 204 HIS A C 1
ATOM 1563 O O . HIS A 1 204 ? 19.286 -9.300 1.352 1.00 71.94 204 HIS A O 1
ATOM 1569 N N . LEU A 1 205 ? 20.774 -10.109 2.814 1.00 73.44 205 LEU A N 1
ATOM 1570 C CA . LEU A 1 205 ? 19.755 -10.634 3.717 1.00 73.44 205 LEU A CA 1
ATOM 1571 C C . LEU A 1 205 ? 19.203 -9.551 4.645 1.00 73.44 205 LEU A C 1
ATOM 1573 O O . LEU A 1 205 ? 18.247 -9.834 5.360 1.00 73.44 20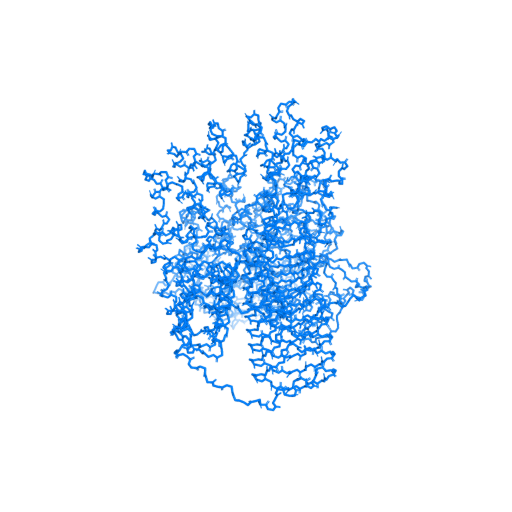5 LEU A O 1
ATOM 1577 N N . GLU A 1 206 ? 19.810 -8.353 4.654 1.00 70.19 206 GLU A N 1
ATOM 1578 C CA . GLU A 1 206 ? 19.322 -7.159 5.357 1.00 70.19 206 GLU A CA 1
ATOM 1579 C C . GLU A 1 206 ? 18.863 -7.482 6.796 1.00 70.19 206 GLU A C 1
ATOM 1581 O O . GLU A 1 206 ? 17.846 -7.004 7.294 1.00 70.19 206 GLU A O 1
ATOM 1586 N N . SER A 1 207 ? 19.621 -8.352 7.474 1.00 73.69 207 SER A N 1
ATOM 1587 C CA . SER A 1 207 ? 19.265 -8.912 8.777 1.00 73.69 207 SER A CA 1
ATOM 1588 C C . SER A 1 207 ? 20.132 -8.303 9.873 1.00 73.69 207 SER A C 1
ATOM 1590 O O . SER A 1 207 ? 21.358 -8.422 9.795 1.00 73.69 207 SER A O 1
ATOM 1592 N N . PRO A 1 208 ? 19.541 -7.732 10.943 1.00 69.94 208 PRO A N 1
ATOM 1593 C CA . PRO A 1 208 ? 20.306 -7.199 12.070 1.00 69.94 208 PRO A CA 1
ATOM 1594 C C . PRO A 1 208 ? 21.256 -8.232 12.692 1.00 69.94 208 PRO A C 1
ATOM 1596 O O . PRO A 1 208 ? 22.361 -7.890 13.102 1.00 69.94 208 PRO A O 1
ATOM 1599 N N . ILE A 1 209 ? 20.860 -9.512 12.711 1.00 73.81 209 ILE A N 1
ATOM 1600 C CA . ILE A 1 209 ? 21.680 -10.608 13.248 1.00 73.81 209 ILE A CA 1
ATOM 1601 C C . ILE A 1 209 ? 22.927 -10.812 12.385 1.00 73.81 209 ILE A C 1
ATOM 1603 O O . ILE A 1 209 ? 24.037 -10.895 12.912 1.00 73.81 209 ILE A O 1
ATOM 1607 N N . ILE A 1 210 ? 22.757 -10.861 11.062 1.00 79.56 210 ILE A N 1
ATOM 1608 C CA . ILE A 1 210 ? 23.867 -11.000 10.115 1.00 79.56 210 ILE A CA 1
ATOM 1609 C C . ILE A 1 210 ? 24.765 -9.757 10.162 1.00 79.56 210 ILE A C 1
ATOM 1611 O O . ILE A 1 210 ? 25.978 -9.909 10.277 1.00 79.56 210 ILE A O 1
ATOM 1615 N N . SER A 1 211 ? 24.200 -8.543 10.183 1.00 78.69 211 SER A N 1
ATOM 1616 C CA . SER A 1 211 ? 24.951 -7.285 10.340 1.00 78.69 211 SER A CA 1
ATOM 1617 C C . SER A 1 211 ? 25.793 -7.265 11.623 1.00 78.69 211 SER A C 1
ATOM 1619 O O . SER A 1 211 ? 26.982 -6.942 11.584 1.00 78.69 211 SER A O 1
ATOM 1621 N N . SER A 1 212 ? 25.220 -7.695 12.751 1.00 78.75 212 SER A N 1
ATOM 1622 C CA . SER A 1 212 ? 25.920 -7.790 14.040 1.00 78.75 212 SER A CA 1
ATOM 1623 C C . SER A 1 212 ? 27.066 -8.815 14.004 1.00 78.75 212 SER A C 1
ATOM 1625 O O . SER A 1 212 ? 28.126 -8.611 14.601 1.00 78.75 212 SER A O 1
ATOM 1627 N N . ARG A 1 213 ? 26.914 -9.914 13.247 1.00 84.88 213 ARG A N 1
ATOM 1628 C CA . ARG A 1 213 ? 27.982 -10.910 13.031 1.00 84.88 213 ARG A CA 1
ATOM 1629 C C . ARG A 1 213 ? 29.064 -10.402 12.076 1.00 84.88 213 ARG A C 1
ATOM 1631 O O . ARG A 1 213 ? 30.245 -10.581 12.371 1.00 84.88 213 ARG A O 1
ATOM 1638 N N . LEU A 1 214 ? 28.692 -9.695 11.008 1.00 86.38 214 LEU A N 1
ATOM 1639 C CA . LEU A 1 214 ? 29.626 -9.018 10.099 1.00 86.38 214 LEU A CA 1
ATOM 1640 C C . LEU A 1 214 ? 30.528 -8.023 10.850 1.00 86.38 214 LEU A C 1
ATOM 1642 O O . LEU A 1 214 ? 31.718 -7.920 10.551 1.00 86.38 214 LEU A O 1
ATOM 1646 N N . ALA A 1 215 ? 30.014 -7.367 11.895 1.00 85.25 215 ALA A N 1
ATOM 1647 C CA . ALA A 1 215 ? 30.812 -6.479 12.739 1.00 85.25 215 ALA A CA 1
ATOM 1648 C C . ALA A 1 215 ? 32.013 -7.184 13.407 1.00 85.25 215 ALA A C 1
ATOM 1650 O O . ALA A 1 215 ? 33.041 -6.554 13.656 1.00 85.25 215 ALA A O 1
ATOM 1651 N N . ARG A 1 216 ? 31.933 -8.496 13.678 1.00 83.94 216 ARG A N 1
ATOM 1652 C CA . ARG A 1 216 ? 33.006 -9.251 14.355 1.00 83.94 216 ARG A CA 1
ATOM 1653 C C . ARG A 1 216 ? 34.189 -9.545 13.444 1.00 83.94 216 ARG A C 1
ATOM 1655 O O . ARG A 1 216 ? 35.333 -9.511 13.899 1.00 83.94 216 ARG A O 1
ATOM 1662 N N . ILE A 1 217 ? 33.938 -9.754 12.152 1.00 86.50 217 ILE A N 1
ATOM 1663 C CA . ILE A 1 217 ? 34.995 -10.008 11.166 1.00 86.50 217 ILE A CA 1
ATOM 1664 C C . ILE A 1 217 ? 35.726 -8.726 10.724 1.00 86.50 217 ILE A C 1
ATOM 1666 O O . ILE A 1 217 ? 36.720 -8.817 10.003 1.00 86.50 217 ILE A O 1
ATOM 1670 N N . LEU A 1 218 ? 35.322 -7.539 11.200 1.00 86.56 218 LEU A N 1
ATOM 1671 C CA . LEU A 1 218 ? 36.051 -6.284 10.961 1.00 86.56 218 LEU A CA 1
ATOM 1672 C C . LEU A 1 218 ? 37.462 -6.285 11.570 1.00 86.56 218 LEU A C 1
ATOM 1674 O O . LEU A 1 218 ? 38.384 -5.737 10.973 1.00 86.56 218 LEU A O 1
ATOM 1678 N N . LYS A 1 219 ? 37.657 -6.916 12.739 1.00 80.12 219 LYS A N 1
ATOM 1679 C CA . LYS A 1 219 ? 38.914 -6.850 13.515 1.00 80.12 219 LYS A CA 1
ATOM 1680 C C . LYS A 1 219 ? 40.137 -7.433 12.783 1.00 80.12 219 LYS A C 1
ATOM 1682 O O . LYS A 1 219 ? 41.261 -7.079 13.118 1.00 80.12 219 LYS A O 1
ATOM 1687 N N . GLY A 1 220 ? 39.922 -8.308 11.798 1.00 79.50 220 GLY A N 1
ATOM 1688 C CA . GLY A 1 220 ? 40.976 -8.932 10.983 1.00 79.50 220 GLY A CA 1
ATOM 1689 C C . GLY A 1 220 ? 40.898 -8.599 9.490 1.00 79.50 220 GLY A C 1
ATOM 1690 O O . GLY A 1 220 ? 41.541 -9.268 8.688 1.00 79.50 220 GLY A O 1
ATOM 1691 N N . ALA A 1 221 ? 40.075 -7.627 9.090 1.00 88.44 221 ALA A N 1
ATOM 1692 C CA . ALA A 1 221 ? 39.902 -7.249 7.689 1.00 88.44 221 ALA A CA 1
ATOM 1693 C C . ALA A 1 221 ? 40.966 -6.230 7.242 1.00 88.44 221 ALA A C 1
ATOM 1695 O O . ALA A 1 221 ? 41.341 -5.341 8.006 1.00 88.44 221 ALA A O 1
ATOM 1696 N N . THR A 1 222 ? 41.440 -6.333 5.996 1.00 91.06 222 THR A N 1
ATOM 1697 C CA . THR A 1 222 ? 42.359 -5.336 5.418 1.00 91.06 222 THR A CA 1
ATOM 1698 C C . THR A 1 222 ? 41.628 -4.034 5.059 1.00 91.06 222 THR A C 1
ATOM 1700 O O . THR A 1 222 ? 40.398 -4.041 4.912 1.00 91.06 222 THR A O 1
ATOM 1703 N N . PRO A 1 223 ? 42.348 -2.910 4.865 1.00 90.25 223 PRO A N 1
ATOM 1704 C CA . PRO A 1 223 ? 41.754 -1.634 4.461 1.00 90.25 223 PRO A CA 1
ATOM 1705 C C . PRO A 1 223 ? 40.893 -1.693 3.193 1.00 90.25 223 PRO A C 1
ATOM 1707 O O . PRO A 1 223 ? 39.953 -0.916 3.070 1.00 90.25 223 PRO A O 1
ATOM 1710 N N . GLU A 1 224 ? 41.168 -2.616 2.272 1.00 88.06 224 GLU A N 1
ATOM 1711 C CA . GLU A 1 224 ? 40.368 -2.816 1.059 1.00 88.06 224 GLU A CA 1
ATOM 1712 C C . GLU A 1 224 ? 39.087 -3.627 1.332 1.00 88.06 224 GLU A C 1
ATOM 1714 O O . GLU A 1 224 ? 38.090 -3.469 0.635 1.00 88.06 224 GLU A O 1
ATOM 1719 N N . THR A 1 225 ? 39.086 -4.495 2.349 1.00 89.19 225 THR A N 1
ATOM 1720 C CA . THR A 1 225 ? 37.940 -5.348 2.712 1.00 89.19 225 THR A CA 1
ATOM 1721 C C . THR A 1 225 ? 36.941 -4.625 3.621 1.00 89.19 225 THR A C 1
ATOM 1723 O O . THR A 1 225 ? 35.730 -4.807 3.480 1.00 89.19 225 THR A O 1
ATOM 1726 N N . ILE A 1 226 ? 37.430 -3.783 4.539 1.00 91.94 226 ILE A N 1
ATOM 1727 C CA . ILE A 1 226 ? 36.610 -3.071 5.533 1.00 91.94 226 ILE A CA 1
ATOM 1728 C C . ILE A 1 226 ? 35.437 -2.280 4.908 1.00 91.94 226 ILE A C 1
ATOM 1730 O O . ILE A 1 226 ? 34.322 -2.407 5.421 1.00 91.94 226 ILE A O 1
ATOM 1734 N N . PRO A 1 227 ? 35.605 -1.508 3.810 1.00 90.19 227 PRO A N 1
ATOM 1735 C CA . PRO A 1 227 ? 34.509 -0.749 3.210 1.00 90.19 227 PRO A CA 1
ATOM 1736 C C . PRO A 1 227 ? 33.322 -1.611 2.771 1.00 90.19 227 PRO A C 1
ATOM 1738 O O . PRO A 1 227 ? 32.176 -1.204 2.950 1.00 90.19 227 PRO A O 1
ATOM 1741 N N . HIS A 1 228 ? 33.582 -2.812 2.247 1.00 86.94 228 HIS A N 1
ATOM 1742 C CA . HIS A 1 228 ? 32.528 -3.743 1.841 1.00 86.94 228 HIS A CA 1
ATOM 1743 C C . HIS A 1 228 ? 31.739 -4.261 3.048 1.00 86.94 228 HIS A C 1
ATOM 1745 O O . HIS A 1 228 ? 30.512 -4.306 2.997 1.00 86.94 228 HIS A O 1
ATOM 1751 N N . ILE A 1 229 ? 32.427 -4.589 4.149 1.00 87.94 229 ILE A N 1
ATOM 1752 C CA . ILE A 1 229 ? 31.788 -5.039 5.395 1.00 87.94 229 ILE A CA 1
ATOM 1753 C C . ILE A 1 229 ? 30.932 -3.917 5.999 1.00 87.94 229 ILE A C 1
ATOM 1755 O O . ILE A 1 229 ? 29.773 -4.145 6.334 1.00 87.94 229 ILE A O 1
ATOM 1759 N N . LEU A 1 230 ? 31.462 -2.693 6.089 1.00 88.12 230 LEU A N 1
ATOM 1760 C CA . LEU A 1 230 ? 30.724 -1.541 6.623 1.00 88.12 230 LEU A CA 1
ATOM 1761 C C . LEU A 1 230 ? 29.515 -1.175 5.754 1.00 88.12 230 LEU A C 1
ATOM 1763 O O . LEU A 1 230 ? 28.455 -0.854 6.287 1.00 88.12 230 LEU A O 1
ATOM 1767 N N . SER A 1 231 ? 29.648 -1.261 4.427 1.00 83.62 231 SER A N 1
ATOM 1768 C CA . SER A 1 231 ? 28.525 -1.060 3.507 1.00 83.62 231 SER A CA 1
ATOM 1769 C C . SER A 1 231 ? 27.424 -2.097 3.726 1.00 83.62 231 SER A C 1
ATOM 1771 O O . SER A 1 231 ? 26.252 -1.734 3.746 1.00 83.62 231 SER A O 1
ATOM 1773 N N . ALA A 1 232 ? 27.792 -3.366 3.924 1.00 79.50 232 ALA A N 1
ATOM 1774 C CA . ALA A 1 232 ? 26.848 -4.444 4.202 1.00 79.50 232 ALA A CA 1
ATOM 1775 C C . ALA A 1 232 ? 26.136 -4.253 5.552 1.00 79.50 232 ALA A C 1
ATOM 1777 O O . ALA A 1 232 ? 24.915 -4.349 5.626 1.00 79.50 232 ALA A O 1
ATOM 1778 N N . MET A 1 233 ? 26.879 -3.889 6.604 1.00 81.75 233 MET A N 1
ATOM 1779 C CA . MET A 1 233 ? 26.317 -3.548 7.920 1.00 81.75 233 MET A CA 1
ATOM 1780 C C . MET A 1 233 ? 25.356 -2.353 7.859 1.00 81.75 233 MET A C 1
ATOM 1782 O O . MET A 1 233 ? 24.365 -2.306 8.585 1.00 81.75 233 MET A O 1
ATOM 1786 N N . GLY A 1 234 ? 25.645 -1.380 6.992 1.00 70.88 234 GLY A N 1
ATOM 1787 C CA . GLY A 1 234 ? 24.820 -0.196 6.786 1.00 70.88 234 GLY A CA 1
ATOM 1788 C C . GLY A 1 234 ? 23.499 -0.462 6.056 1.00 70.88 234 GLY A C 1
ATOM 1789 O O . GLY A 1 234 ? 22.671 0.442 6.012 1.00 70.88 234 GLY A O 1
ATOM 1790 N N . GLY A 1 235 ? 23.275 -1.658 5.500 1.00 66.75 235 GLY A N 1
ATOM 1791 C CA . GLY A 1 235 ? 22.032 -2.011 4.803 1.00 66.75 235 GLY A CA 1
ATOM 1792 C C . GLY A 1 235 ? 20.800 -2.085 5.713 1.00 66.75 235 GLY A C 1
ATOM 1793 O O . GLY A 1 235 ? 19.678 -1.981 5.233 1.00 66.75 235 GLY A O 1
ATOM 1794 N N . THR A 1 236 ? 20.992 -2.209 7.030 1.00 63.53 236 THR A N 1
ATOM 1795 C CA . THR A 1 236 ? 19.911 -2.358 8.015 1.00 63.53 236 THR A CA 1
ATOM 1796 C C . THR A 1 236 ? 19.623 -1.045 8.759 1.00 63.53 236 THR A C 1
ATOM 1798 O O . THR A 1 236 ? 20.453 -0.633 9.573 1.00 63.53 236 THR A O 1
ATOM 1801 N N . PRO A 1 237 ? 18.448 -0.401 8.565 1.00 52.94 237 PRO A N 1
ATOM 1802 C CA . PRO A 1 237 ? 18.101 0.872 9.218 1.00 52.94 237 PRO A CA 1
ATOM 1803 C C . PRO A 1 237 ? 18.011 0.785 10.751 1.00 52.94 237 PRO A C 1
ATOM 1805 O O . PRO A 1 237 ? 18.213 1.776 11.445 1.00 52.94 237 PRO A O 1
ATOM 1808 N N . ALA A 1 238 ? 17.724 -0.408 11.281 1.00 55.94 238 ALA A N 1
ATOM 1809 C CA . ALA A 1 238 ? 17.600 -0.702 12.709 1.00 55.94 238 ALA A CA 1
ATOM 1810 C C . ALA A 1 238 ? 18.799 -1.520 13.221 1.00 55.94 238 ALA A C 1
ATOM 1812 O O . ALA A 1 238 ? 18.636 -2.567 13.847 1.00 55.94 238 ALA A O 1
ATOM 1813 N N . ALA A 1 239 ? 20.016 -1.086 12.891 1.00 59.41 239 ALA A N 1
ATOM 1814 C CA . ALA A 1 239 ? 21.222 -1.735 13.386 1.00 59.41 239 ALA A CA 1
ATOM 1815 C C . ALA A 1 239 ? 21.320 -1.628 14.919 1.00 59.41 239 ALA A C 1
ATOM 1817 O O . ALA A 1 239 ? 21.021 -0.581 15.504 1.00 59.41 239 ALA A O 1
ATOM 1818 N N . ASP A 1 240 ? 21.756 -2.713 15.560 1.00 68.00 240 ASP A N 1
ATOM 1819 C CA . ASP A 1 240 ? 21.962 -2.757 17.004 1.00 68.00 240 ASP A CA 1
ATOM 1820 C C . ASP A 1 240 ? 23.094 -1.809 17.454 1.00 68.00 240 ASP A C 1
ATOM 1822 O O . ASP A 1 240 ? 23.920 -1.323 16.671 1.00 68.00 240 ASP A O 1
ATOM 1826 N N . ASP A 1 241 ? 23.143 -1.533 18.758 1.00 76.56 241 ASP A N 1
ATOM 1827 C CA . ASP A 1 241 ? 24.155 -0.648 19.348 1.00 76.56 241 ASP A CA 1
ATOM 1828 C C . ASP A 1 241 ? 25.590 -1.173 19.122 1.00 76.56 241 ASP A C 1
ATOM 1830 O O . ASP A 1 241 ? 26.543 -0.397 19.037 1.00 76.56 241 ASP A O 1
ATOM 1834 N N . VAL A 1 242 ? 25.746 -2.492 18.951 1.00 78.69 242 VAL A N 1
ATOM 1835 C CA . VAL A 1 242 ? 27.021 -3.154 18.638 1.00 78.69 242 VAL A CA 1
ATOM 1836 C C . VAL A 1 242 ? 27.516 -2.764 17.245 1.00 78.69 242 VAL A C 1
ATOM 1838 O O . VAL A 1 242 ? 28.657 -2.324 17.103 1.00 78.69 242 VAL A O 1
ATOM 1841 N N . THR A 1 243 ? 26.664 -2.880 16.228 1.00 79.94 243 THR A N 1
ATOM 1842 C CA . THR A 1 243 ? 26.969 -2.535 14.832 1.00 79.94 243 THR A CA 1
ATOM 1843 C C . THR A 1 243 ? 27.309 -1.051 14.710 1.00 79.94 243 THR A C 1
ATOM 1845 O O . THR A 1 243 ? 28.291 -0.688 14.055 1.00 79.94 243 THR A O 1
ATOM 1848 N N . ARG A 1 244 ? 26.558 -0.191 15.413 1.00 84.62 244 ARG A N 1
ATOM 1849 C CA . ARG A 1 244 ? 26.826 1.251 15.469 1.00 84.62 244 ARG A CA 1
ATOM 1850 C C . ARG A 1 244 ? 28.199 1.546 16.070 1.00 84.62 244 ARG A C 1
ATOM 1852 O O . ARG A 1 244 ? 29.020 2.184 15.414 1.00 84.62 244 ARG A O 1
ATOM 1859 N N . LYS A 1 245 ? 28.479 1.040 17.275 1.00 86.12 245 LYS A N 1
ATOM 1860 C CA . LYS A 1 245 ? 29.776 1.224 17.953 1.00 86.12 245 LYS A CA 1
ATOM 1861 C C . LYS A 1 245 ? 30.939 0.686 17.124 1.00 86.12 245 LYS A C 1
ATOM 1863 O O . LYS A 1 245 ? 32.005 1.297 17.091 1.00 86.12 245 LYS A O 1
ATOM 1868 N N . ALA A 1 246 ? 30.740 -0.432 16.424 1.00 86.06 246 ALA A N 1
ATOM 1869 C CA . ALA A 1 246 ? 31.743 -0.986 15.525 1.00 86.06 246 ALA A CA 1
ATOM 1870 C C . ALA A 1 246 ? 32.073 -0.016 14.381 1.00 86.06 246 ALA A C 1
ATOM 1872 O O . ALA A 1 246 ? 33.248 0.259 14.152 1.00 86.06 246 ALA A O 1
ATOM 1873 N N . ALA A 1 247 ? 31.071 0.562 13.711 1.00 87.75 247 ALA A N 1
ATOM 1874 C CA . ALA A 1 247 ? 31.305 1.563 12.669 1.00 87.75 247 ALA A CA 1
ATOM 1875 C C . ALA A 1 247 ? 31.968 2.844 13.219 1.00 87.75 247 ALA A C 1
ATOM 1877 O O . ALA A 1 247 ? 32.871 3.388 12.581 1.00 87.75 247 ALA A O 1
ATOM 1878 N N . GLU A 1 248 ? 31.597 3.293 14.423 1.00 88.75 248 GLU A N 1
ATOM 1879 C CA . GLU A 1 248 ? 32.202 4.466 15.076 1.00 88.75 248 GLU A CA 1
ATOM 1880 C C . GLU A 1 248 ? 33.712 4.313 15.314 1.00 88.75 248 GLU A C 1
ATOM 1882 O O . GLU A 1 248 ? 34.462 5.276 15.133 1.00 88.75 248 GLU A O 1
ATOM 1887 N N . LEU A 1 249 ? 34.190 3.107 15.650 1.00 88.62 249 LEU A N 1
ATOM 1888 C CA . LEU A 1 249 ? 35.624 2.837 15.833 1.00 88.62 249 LEU A CA 1
ATOM 1889 C C . LEU A 1 249 ? 36.441 3.113 14.560 1.00 88.62 249 LEU A C 1
ATOM 1891 O O . LEU A 1 249 ? 37.566 3.612 14.641 1.00 88.62 249 LEU A O 1
ATOM 1895 N N . PHE A 1 250 ? 35.875 2.844 13.380 1.00 89.88 250 PHE A N 1
ATOM 1896 C CA . PHE A 1 250 ? 36.569 2.997 12.097 1.00 89.88 250 PHE A CA 1
ATOM 1897 C C . PHE A 1 250 ? 36.597 4.436 11.562 1.00 89.88 250 PHE A C 1
ATOM 1899 O O . PHE A 1 250 ? 37.305 4.715 10.593 1.00 89.88 250 PHE A O 1
ATOM 1906 N N . LEU A 1 251 ? 35.940 5.390 12.229 1.00 86.88 251 LEU A N 1
ATOM 1907 C CA . LEU A 1 251 ? 36.035 6.815 11.881 1.00 86.88 251 LEU A CA 1
ATOM 1908 C C . LEU A 1 251 ? 37.453 7.390 12.038 1.00 86.88 251 LEU A C 1
ATOM 1910 O O . LEU A 1 251 ? 37.801 8.371 11.373 1.00 86.88 251 LEU A O 1
ATOM 1914 N N . ARG A 1 252 ? 38.274 6.779 12.906 1.00 84.94 252 ARG A N 1
ATOM 1915 C CA . ARG A 1 252 ? 39.662 7.184 13.203 1.00 84.94 252 ARG A CA 1
ATOM 1916 C C . ARG A 1 252 ? 40.718 6.376 12.435 1.00 84.94 252 ARG A C 1
ATOM 1918 O O . ARG A 1 252 ? 41.903 6.493 12.728 1.00 84.94 252 ARG A O 1
ATOM 1925 N N . HIS A 1 253 ? 40.306 5.536 11.487 1.00 89.00 253 HIS A N 1
ATOM 1926 C CA . HIS A 1 253 ? 41.216 4.677 10.728 1.00 89.00 253 HIS A CA 1
ATOM 1927 C C . HIS A 1 253 ? 42.169 5.492 9.828 1.00 89.00 253 HIS A C 1
ATOM 1929 O O . HIS A 1 253 ? 41.790 6.552 9.343 1.00 89.00 253 HIS A O 1
ATOM 1935 N N . GLN A 1 254 ? 43.389 5.008 9.559 1.00 86.25 254 GLN A N 1
ATOM 1936 C CA . GLN A 1 254 ? 44.368 5.748 8.738 1.00 86.25 254 GLN A CA 1
ATOM 1937 C C . GLN A 1 254 ? 43.954 5.859 7.258 1.00 86.25 254 GLN A C 1
ATOM 1939 O O . GLN A 1 254 ? 44.200 6.878 6.622 1.00 86.25 254 GLN A O 1
ATOM 1944 N N . ASN A 1 255 ? 43.303 4.826 6.710 1.00 87.25 255 ASN A N 1
ATOM 1945 C CA . ASN A 1 255 ? 42.833 4.811 5.320 1.00 87.25 255 ASN A CA 1
ATOM 1946 C C . ASN A 1 255 ? 41.568 5.693 5.125 1.00 87.25 255 ASN A C 1
ATOM 1948 O O . ASN A 1 255 ? 40.541 5.399 5.746 1.00 87.25 255 ASN A O 1
ATOM 1952 N N . PRO A 1 256 ? 41.595 6.710 4.238 1.00 83.38 256 PRO A N 1
ATOM 1953 C CA . PRO A 1 256 ? 40.458 7.591 3.940 1.00 83.38 256 PRO A CA 1
ATOM 1954 C C . PRO A 1 256 ? 39.173 6.868 3.502 1.00 83.38 256 PRO A C 1
ATOM 1956 O O . PRO A 1 256 ? 38.087 7.195 3.983 1.00 83.38 256 PRO A O 1
ATOM 1959 N N . GLY A 1 257 ? 39.288 5.853 2.639 1.00 84.00 257 GLY A N 1
ATOM 1960 C CA . GLY A 1 257 ? 38.148 5.096 2.113 1.00 84.00 257 GLY A CA 1
ATOM 1961 C C . GLY A 1 257 ? 37.407 4.309 3.196 1.00 84.00 257 GLY A C 1
ATOM 1962 O O . GLY A 1 257 ? 36.178 4.241 3.188 1.00 84.00 257 GLY A O 1
ATOM 1963 N N . VAL A 1 258 ? 38.138 3.803 4.193 1.00 89.50 258 VAL A N 1
ATOM 1964 C CA . VAL A 1 258 ? 37.554 3.146 5.374 1.00 89.50 258 VAL A CA 1
ATOM 1965 C C . VAL A 1 258 ? 36.727 4.128 6.203 1.00 89.50 258 VAL A C 1
ATOM 1967 O O . VAL A 1 258 ? 35.608 3.808 6.606 1.00 89.50 258 VAL A O 1
ATOM 1970 N N . ARG A 1 259 ? 37.238 5.345 6.424 1.00 89.38 259 ARG A N 1
ATOM 1971 C CA . ARG A 1 259 ? 36.531 6.360 7.216 1.00 89.38 259 ARG A CA 1
ATOM 1972 C C . ARG A 1 259 ? 35.248 6.834 6.517 1.00 89.38 259 ARG A C 1
ATOM 1974 O O . ARG A 1 259 ? 34.233 7.020 7.186 1.00 89.38 259 ARG A O 1
ATOM 1981 N N . ILE A 1 260 ? 35.267 6.987 5.186 1.00 87.81 260 ILE A N 1
ATOM 1982 C CA . ILE A 1 260 ? 34.062 7.307 4.393 1.00 87.81 260 ILE A CA 1
ATOM 1983 C C . ILE A 1 260 ? 33.031 6.184 4.507 1.00 87.81 260 ILE A C 1
ATOM 1985 O O . ILE A 1 260 ? 31.855 6.453 4.750 1.00 87.81 260 ILE A O 1
ATOM 1989 N N . ALA A 1 261 ? 33.453 4.927 4.351 1.00 88.62 261 ALA A N 1
ATOM 1990 C CA . ALA A 1 261 ? 32.553 3.784 4.468 1.00 88.62 261 ALA A CA 1
ATOM 1991 C C . ALA A 1 261 ? 31.909 3.701 5.862 1.00 88.62 261 ALA A C 1
ATOM 1993 O O . ALA A 1 261 ? 30.707 3.462 5.966 1.00 88.62 261 ALA A O 1
ATOM 1994 N N . ALA A 1 262 ? 32.673 3.993 6.920 1.00 90.25 262 ALA A N 1
ATOM 1995 C CA . ALA A 1 262 ? 32.157 4.084 8.284 1.00 90.25 262 ALA A CA 1
ATOM 1996 C C . ALA A 1 262 ? 31.107 5.195 8.429 1.00 90.25 262 ALA A C 1
ATOM 1998 O O . ALA A 1 262 ? 30.023 4.951 8.955 1.00 90.25 262 ALA A O 1
ATOM 1999 N N . ALA A 1 263 ? 31.373 6.396 7.906 1.00 90.06 263 ALA A N 1
ATOM 2000 C CA . ALA A 1 263 ? 30.401 7.488 7.933 1.00 90.06 263 ALA A CA 1
ATOM 2001 C C . ALA A 1 263 ? 29.128 7.162 7.130 1.00 90.06 263 ALA A C 1
ATOM 2003 O O . ALA A 1 263 ? 28.026 7.461 7.588 1.00 90.06 263 ALA A O 1
ATOM 2004 N N . ARG A 1 264 ? 29.250 6.498 5.970 1.00 88.50 264 ARG A N 1
ATOM 2005 C CA . ARG A 1 264 ? 28.104 6.028 5.166 1.00 88.50 264 ARG A CA 1
ATOM 2006 C C . ARG A 1 264 ? 27.242 5.029 5.936 1.00 88.50 264 ARG A C 1
ATOM 2008 O O . ARG A 1 264 ? 26.023 5.180 5.937 1.00 88.50 264 ARG A O 1
ATOM 2015 N N . ALA A 1 265 ? 27.862 4.075 6.627 1.00 86.88 265 ALA A N 1
ATOM 2016 C CA . ALA A 1 265 ? 27.151 3.134 7.489 1.00 86.88 265 ALA A CA 1
ATOM 2017 C C . ALA A 1 265 ? 26.455 3.858 8.659 1.00 86.88 265 ALA A C 1
ATOM 2019 O O . ALA A 1 265 ? 25.302 3.591 8.975 1.00 86.88 265 ALA A O 1
ATOM 2020 N N . LEU A 1 266 ? 27.109 4.842 9.283 1.00 87.81 266 LEU A N 1
ATOM 2021 C CA . LEU A 1 266 ? 26.503 5.627 10.367 1.00 87.81 266 LEU A CA 1
ATOM 2022 C C . LEU A 1 266 ? 25.338 6.507 9.895 1.00 87.81 266 LEU A C 1
ATOM 2024 O O . LEU A 1 266 ? 24.391 6.710 10.656 1.00 87.81 266 LEU A O 1
ATOM 2028 N N . ARG A 1 267 ? 25.366 6.988 8.643 1.00 86.62 267 ARG A N 1
ATOM 2029 C CA . ARG A 1 267 ? 24.230 7.682 8.014 1.00 86.62 267 ARG A CA 1
ATOM 2030 C C . ARG A 1 267 ? 23.007 6.782 7.945 1.00 86.62 267 ARG A C 1
ATOM 2032 O O . ARG A 1 267 ? 21.927 7.212 8.337 1.00 86.62 267 ARG A O 1
ATOM 2039 N N . THR A 1 268 ? 23.154 5.567 7.427 1.00 78.69 268 THR A N 1
ATOM 2040 C CA . THR A 1 268 ? 22.013 4.655 7.274 1.00 78.69 268 THR A CA 1
ATOM 2041 C C . THR A 1 268 ? 21.451 4.202 8.619 1.00 78.69 268 THR A C 1
ATOM 2043 O O . THR A 1 268 ? 20.243 4.036 8.740 1.00 78.69 268 THR A O 1
ATOM 2046 N N . MET A 1 269 ? 22.299 4.119 9.646 1.00 77.56 269 MET A N 1
ATOM 2047 C CA . MET A 1 269 ? 21.909 3.852 11.036 1.00 77.56 269 MET A CA 1
ATOM 2048 C C . MET A 1 269 ? 21.372 5.083 11.795 1.00 77.56 269 MET A C 1
ATOM 2050 O O . MET A 1 269 ? 21.069 4.975 12.984 1.00 77.56 269 MET A O 1
ATOM 2054 N N . ASN A 1 270 ? 21.306 6.258 11.151 1.00 77.00 270 ASN A N 1
ATOM 2055 C CA . ASN A 1 270 ? 20.927 7.542 11.755 1.00 77.00 270 ASN A CA 1
ATOM 2056 C C . ASN A 1 270 ? 21.681 7.849 13.071 1.00 77.00 270 ASN A C 1
ATOM 2058 O O . ASN A 1 270 ? 21.091 8.249 14.076 1.00 77.00 270 ASN A O 1
ATOM 2062 N N . ALA A 1 271 ? 22.996 7.606 13.094 1.00 83.81 271 ALA A N 1
ATOM 2063 C CA . ALA A 1 271 ? 23.787 7.700 14.317 1.00 83.81 271 ALA A CA 1
ATOM 2064 C C . ALA A 1 271 ? 23.975 9.162 14.784 1.00 83.81 271 ALA A C 1
ATOM 2066 O O . ALA A 1 271 ? 24.352 10.024 13.984 1.00 83.81 271 ALA A O 1
ATOM 2067 N N . PRO A 1 272 ? 23.825 9.457 16.090 1.00 83.81 272 PRO A N 1
ATOM 2068 C CA . PRO A 1 272 ? 23.963 10.817 16.624 1.00 83.81 272 PRO A CA 1
ATOM 2069 C C . PRO A 1 272 ? 25.396 11.366 16.527 1.00 83.81 272 PRO A C 1
ATOM 2071 O O . PRO A 1 272 ? 25.603 12.576 16.568 1.00 83.81 272 PRO A O 1
ATOM 2074 N N . THR A 1 273 ? 26.392 10.491 16.379 1.00 87.75 273 THR A N 1
ATOM 2075 C CA . THR A 1 273 ? 27.816 10.828 16.220 1.00 87.75 273 THR A CA 1
ATOM 2076 C C . THR A 1 273 ? 28.180 11.278 14.801 1.00 87.75 273 THR A C 1
ATOM 2078 O O . THR A 1 273 ? 29.244 11.870 14.596 1.00 87.75 273 THR A O 1
ATOM 2081 N N . LEU A 1 274 ? 27.292 11.064 13.823 1.00 90.19 274 LEU A N 1
ATOM 2082 C CA . LEU A 1 274 ? 27.530 11.363 12.411 1.00 90.19 274 LEU A CA 1
ATOM 2083 C C . LEU A 1 274 ? 27.945 12.821 12.130 1.00 90.19 274 LEU A C 1
ATOM 2085 O O . LEU A 1 274 ? 28.895 13.005 11.368 1.00 90.19 274 LEU A O 1
ATOM 2089 N N . PRO A 1 275 ? 27.331 13.871 12.722 1.00 93.12 275 PRO A N 1
ATOM 2090 C CA . PRO A 1 275 ? 27.722 15.246 12.416 1.00 93.12 275 PRO A CA 1
ATOM 2091 C C . PRO A 1 275 ? 29.183 15.554 12.767 1.00 93.12 275 PRO A C 1
ATOM 2093 O O . PRO A 1 275 ? 29.904 16.164 11.977 1.00 93.12 275 PRO A O 1
ATOM 2096 N N . ALA A 1 276 ? 29.639 15.094 13.935 1.00 90.25 276 ALA A N 1
ATOM 2097 C CA . ALA A 1 276 ? 31.022 15.270 14.374 1.00 90.25 276 ALA A CA 1
ATOM 2098 C C . ALA A 1 276 ? 31.995 14.456 13.504 1.00 90.25 276 ALA A C 1
ATOM 2100 O O . ALA A 1 276 ? 33.075 14.936 13.158 1.00 90.25 276 ALA A O 1
ATOM 2101 N N . ALA A 1 277 ? 31.590 13.247 13.103 1.00 88.50 277 ALA A N 1
ATOM 2102 C CA . ALA A 1 277 ? 32.355 12.396 12.199 1.00 88.50 277 ALA A CA 1
ATOM 2103 C C . ALA A 1 277 ? 32.574 13.055 10.828 1.00 88.50 277 ALA A C 1
ATOM 2105 O O . ALA A 1 277 ? 33.698 13.101 10.330 1.00 88.50 277 ALA A O 1
ATOM 2106 N N . LEU A 1 278 ? 31.515 13.622 10.246 1.00 91.88 278 LEU A N 1
ATOM 2107 C CA . LEU A 1 278 ? 31.563 14.336 8.971 1.00 91.88 278 LEU A CA 1
ATOM 2108 C C . LEU A 1 278 ? 32.436 15.591 9.037 1.00 91.88 278 LEU A C 1
ATOM 2110 O O . LEU A 1 278 ? 33.246 15.817 8.140 1.00 91.88 278 LEU A O 1
ATOM 2114 N N . ALA A 1 279 ? 32.338 16.369 10.117 1.00 91.12 279 ALA A N 1
ATOM 2115 C CA . ALA A 1 279 ? 33.207 17.525 10.326 1.00 91.12 279 ALA A CA 1
ATOM 2116 C C . ALA A 1 279 ? 34.692 17.124 10.439 1.00 91.12 279 ALA A C 1
ATOM 2118 O O . ALA A 1 279 ? 35.561 17.811 9.904 1.00 91.12 279 ALA A O 1
ATOM 2119 N N . SER A 1 280 ? 34.991 15.989 11.081 1.00 88.62 280 SER A N 1
ATOM 2120 C CA . SER A 1 280 ? 36.353 15.443 11.166 1.00 88.62 280 SER A CA 1
ATOM 2121 C C . SER A 1 280 ? 36.875 14.918 9.822 1.00 88.62 280 SER A C 1
ATOM 2123 O O . SER A 1 280 ? 38.057 15.086 9.517 1.00 88.62 280 SER A O 1
ATOM 2125 N N . LEU A 1 281 ? 36.020 14.287 9.010 1.00 89.00 281 LEU A N 1
ATOM 2126 C CA . LEU A 1 281 ? 36.367 13.861 7.649 1.00 89.00 281 LEU A CA 1
ATOM 2127 C C . LEU A 1 281 ? 36.707 15.055 6.764 1.00 89.00 281 LEU A C 1
ATOM 2129 O O . LEU A 1 281 ? 37.715 15.026 6.065 1.00 89.00 281 LEU A O 1
ATOM 2133 N N . TRP A 1 282 ? 35.910 16.117 6.865 1.00 89.62 282 TRP A N 1
ATOM 2134 C CA . TRP A 1 282 ? 36.128 17.352 6.126 1.00 89.62 282 TRP A CA 1
ATOM 2135 C C . TRP A 1 282 ? 37.507 17.961 6.383 1.00 89.62 282 TRP A C 1
ATOM 2137 O O . TRP A 1 282 ? 38.178 18.409 5.461 1.00 89.62 282 TRP A O 1
ATOM 2147 N N . GLN A 1 283 ? 37.931 17.988 7.647 1.00 85.81 283 GLN A N 1
ATOM 2148 C CA . GLN A 1 283 ? 39.193 18.609 8.058 1.00 85.81 283 GLN A CA 1
ATOM 2149 C C . GLN A 1 283 ? 40.427 17.761 7.737 1.00 85.81 283 GLN A C 1
ATOM 2151 O O . GLN A 1 283 ? 41.542 18.264 7.839 1.00 85.81 283 GLN A O 1
ATOM 2156 N N . ALA A 1 284 ? 40.252 16.480 7.404 1.00 83.94 284 ALA A N 1
ATOM 2157 C CA . ALA A 1 284 ? 41.375 15.570 7.242 1.00 83.94 284 ALA A CA 1
ATOM 2158 C C . ALA A 1 284 ? 42.107 15.732 5.904 1.00 83.94 284 ALA A C 1
ATOM 2160 O O . ALA A 1 284 ? 43.330 15.656 5.888 1.00 83.94 284 ALA A O 1
ATOM 2161 N N . ASP A 1 285 ? 41.371 15.918 4.804 1.00 79.56 285 ASP A N 1
ATOM 2162 C CA . ASP A 1 285 ? 41.924 16.155 3.466 1.00 79.56 285 ASP A CA 1
ATOM 2163 C C . ASP A 1 285 ? 40.851 16.732 2.517 1.00 79.56 285 ASP A C 1
ATOM 2165 O O . ASP A 1 285 ? 39.651 16.520 2.706 1.00 79.56 285 ASP A O 1
ATOM 2169 N N . ALA A 1 286 ? 41.281 17.428 1.463 1.00 74.69 286 ALA A N 1
ATOM 2170 C CA . ALA A 1 286 ? 40.421 18.049 0.461 1.00 74.69 286 ALA A CA 1
ATOM 2171 C C . ALA A 1 286 ? 39.566 17.038 -0.327 1.00 74.69 286 ALA A C 1
ATOM 2173 O O . ALA A 1 286 ? 38.414 17.342 -0.636 1.00 74.69 286 ALA A O 1
ATOM 2174 N N . ALA A 1 287 ? 40.077 15.835 -0.624 1.00 75.62 287 ALA A N 1
ATOM 2175 C CA . ALA A 1 287 ? 39.291 14.804 -1.310 1.00 75.62 287 ALA A CA 1
ATOM 2176 C C . ALA A 1 287 ? 38.156 14.261 -0.418 1.00 75.62 287 ALA A C 1
ATOM 2178 O O . ALA A 1 287 ? 37.038 14.032 -0.880 1.00 75.62 287 ALA A O 1
ATOM 2179 N N . LEU A 1 288 ? 38.419 14.125 0.887 1.00 85.06 288 LEU A N 1
ATOM 2180 C CA . LEU A 1 288 ? 37.430 13.701 1.881 1.00 85.06 288 LEU A CA 1
ATOM 2181 C C . LEU A 1 288 ? 36.364 14.767 2.156 1.00 85.06 288 LEU A C 1
ATOM 2183 O O . LEU A 1 288 ? 35.235 14.419 2.500 1.00 85.06 288 LEU A O 1
ATOM 2187 N N . ALA A 1 289 ? 36.696 16.050 1.988 1.00 87.44 289 ALA A N 1
ATOM 2188 C CA . ALA A 1 289 ? 35.750 17.148 2.158 1.00 87.44 289 ALA A CA 1
ATOM 2189 C C . ALA A 1 289 ? 34.561 17.054 1.191 1.00 87.44 289 ALA A C 1
ATOM 2191 O O . ALA A 1 289 ? 33.426 17.266 1.610 1.00 87.44 289 ALA A O 1
ATOM 2192 N N . HIS A 1 290 ? 34.791 16.668 -0.069 1.00 88.62 290 HIS A N 1
ATOM 2193 C CA . HIS A 1 290 ? 33.714 16.457 -1.040 1.00 88.62 290 HIS A CA 1
ATOM 2194 C C . HIS A 1 290 ? 32.780 15.314 -0.629 1.00 88.62 290 HIS A C 1
ATOM 2196 O O . HIS A 1 290 ? 31.568 15.495 -0.594 1.00 88.62 290 HIS A O 1
ATOM 2202 N N . GLU A 1 291 ? 33.333 14.166 -0.239 1.00 87.88 291 GLU A N 1
ATOM 2203 C CA . GLU A 1 291 ? 32.552 13.014 0.227 1.00 87.88 291 GLU A CA 1
ATOM 2204 C C . GLU A 1 291 ? 31.782 13.317 1.523 1.00 87.88 291 GLU A C 1
ATOM 2206 O O . GLU A 1 291 ? 30.623 12.928 1.675 1.00 87.88 291 GLU A O 1
ATOM 2211 N N . ALA A 1 292 ? 32.388 14.068 2.447 1.00 90.19 292 ALA A N 1
ATOM 2212 C CA . ALA A 1 292 ? 31.718 14.526 3.659 1.00 90.19 292 ALA A CA 1
ATOM 2213 C C . ALA A 1 292 ? 30.575 15.507 3.347 1.00 90.19 292 ALA A C 1
ATOM 2215 O O . ALA A 1 292 ? 29.508 15.406 3.955 1.00 90.19 292 ALA A O 1
ATOM 2216 N N . ALA A 1 293 ? 30.767 16.419 2.385 1.00 91.69 293 ALA A N 1
ATOM 2217 C CA . ALA A 1 293 ? 29.733 17.332 1.900 1.00 91.69 293 ALA A CA 1
ATOM 2218 C C . ALA A 1 293 ? 28.579 16.582 1.237 1.00 91.69 293 ALA A C 1
ATOM 2220 O O . ALA A 1 293 ? 27.418 16.830 1.558 1.00 91.69 293 ALA A O 1
ATOM 2221 N N . ALA A 1 294 ? 28.907 15.636 0.357 1.00 90.38 294 ALA A N 1
ATOM 2222 C CA . ALA A 1 294 ? 27.951 14.790 -0.333 1.00 90.38 294 ALA A CA 1
ATOM 2223 C C . ALA A 1 294 ? 27.095 14.002 0.661 1.00 90.38 294 ALA A C 1
ATOM 2225 O O . ALA A 1 294 ? 25.864 14.016 0.596 1.00 90.38 294 ALA A O 1
ATOM 2226 N N . LEU A 1 295 ? 27.740 13.380 1.652 1.00 90.06 295 LEU A N 1
ATOM 2227 C CA . LEU A 1 295 ? 27.032 12.635 2.680 1.00 90.06 295 LEU A CA 1
ATOM 2228 C C . LEU A 1 295 ? 26.189 13.554 3.569 1.00 90.06 295 LEU A C 1
ATOM 2230 O O . LEU A 1 295 ? 25.038 13.223 3.850 1.00 90.06 295 LEU A O 1
ATOM 2234 N N . ALA A 1 296 ? 26.697 14.726 3.956 1.00 92.06 296 ALA A N 1
ATOM 2235 C CA . ALA A 1 296 ? 25.917 15.713 4.700 1.00 92.06 296 ALA A CA 1
ATOM 2236 C C . ALA A 1 296 ? 24.667 16.148 3.917 1.00 92.06 296 ALA A C 1
ATOM 2238 O O . ALA A 1 296 ? 23.577 16.170 4.485 1.00 92.06 296 ALA A O 1
ATOM 2239 N N . LEU A 1 297 ? 24.787 16.412 2.611 1.00 91.38 297 LEU A N 1
ATOM 2240 C CA . LEU A 1 297 ? 23.673 16.819 1.748 1.00 91.38 297 LEU A CA 1
ATOM 2241 C C . LEU A 1 297 ? 22.656 15.696 1.480 1.00 91.38 297 LEU A C 1
ATOM 2243 O O . LEU A 1 297 ? 21.559 15.962 1.008 1.00 91.38 297 LEU A O 1
ATOM 2247 N N . SER A 1 298 ? 22.963 14.451 1.823 1.00 87.44 298 SER A N 1
ATOM 2248 C CA . SER A 1 298 ? 21.975 13.361 1.832 1.00 87.44 298 SER A CA 1
ATOM 2249 C C . SER A 1 298 ? 21.260 13.189 3.189 1.00 87.44 298 SER A C 1
ATOM 2251 O O . SER A 1 298 ? 20.342 12.379 3.323 1.00 87.44 298 SER A O 1
ATOM 2253 N N . CYS A 1 299 ? 21.672 13.937 4.221 1.00 87.88 299 CYS A N 1
ATOM 2254 C CA . CYS A 1 299 ? 21.099 13.893 5.571 1.00 87.88 299 CYS A CA 1
ATOM 2255 C C . CYS A 1 299 ? 20.077 15.021 5.800 1.00 87.88 299 CYS A C 1
ATOM 2257 O O . CYS A 1 299 ? 20.168 16.049 5.125 1.00 87.88 299 CYS A O 1
ATOM 2259 N N . PRO A 1 300 ? 19.160 14.893 6.783 1.00 87.25 300 PRO A N 1
ATOM 2260 C CA . PRO A 1 300 ? 18.218 15.958 7.140 1.00 87.25 300 PRO A CA 1
ATOM 2261 C C . PRO A 1 300 ? 18.907 17.288 7.471 1.00 87.25 300 PRO A C 1
ATOM 2263 O O . PRO A 1 300 ? 20.070 17.316 7.890 1.00 87.25 300 PRO A O 1
ATOM 2266 N N . TRP A 1 301 ? 18.181 18.401 7.338 1.00 89.88 301 TRP A N 1
ATOM 2267 C CA . TRP A 1 301 ? 18.710 19.744 7.614 1.00 89.88 301 TRP A CA 1
ATOM 2268 C C . TRP A 1 301 ? 19.361 19.871 8.999 1.00 89.88 301 TRP A C 1
ATOM 2270 O O . TRP A 1 301 ? 20.407 20.505 9.150 1.00 89.88 301 TRP A O 1
ATOM 2280 N N . THR A 1 302 ? 18.790 19.219 10.013 1.00 88.69 302 THR A N 1
ATOM 2281 C CA . THR A 1 302 ? 19.321 19.200 11.384 1.00 88.69 302 THR A CA 1
ATOM 2282 C C . THR A 1 302 ? 20.751 18.658 11.444 1.00 88.69 302 THR A C 1
ATOM 2284 O O . THR A 1 302 ? 21.603 19.241 12.118 1.00 88.69 302 THR A O 1
ATOM 2287 N N . THR A 1 303 ? 21.045 17.602 10.684 1.00 90.81 303 THR A N 1
ATOM 2288 C CA . THR A 1 303 ? 22.385 17.024 10.553 1.00 90.81 303 THR A CA 1
ATOM 2289 C C . THR A 1 303 ? 23.329 17.981 9.833 1.00 90.81 303 THR A C 1
ATOM 2291 O O . THR A 1 303 ? 24.423 18.227 10.332 1.00 90.81 303 THR A O 1
ATOM 2294 N N . ILE A 1 304 ? 22.910 18.579 8.711 1.00 93.50 304 ILE A N 1
ATOM 2295 C CA . ILE A 1 304 ? 23.726 19.551 7.954 1.00 93.50 304 ILE A CA 1
ATOM 2296 C C . ILE A 1 304 ? 24.119 20.732 8.847 1.00 93.50 304 ILE A C 1
ATOM 2298 O O . ILE A 1 304 ? 25.292 21.102 8.933 1.00 93.50 304 ILE A O 1
ATOM 2302 N N . LYS A 1 305 ? 23.148 21.286 9.576 1.00 93.44 305 LYS A N 1
ATOM 2303 C CA . LYS A 1 305 ? 23.360 22.387 10.519 1.00 93.44 305 LYS A CA 1
ATOM 2304 C C . LYS A 1 305 ? 24.326 21.997 11.639 1.00 93.44 305 LYS A C 1
ATOM 2306 O O . LYS A 1 305 ? 25.194 22.792 12.000 1.00 93.44 305 LYS A O 1
ATOM 2311 N N . ALA A 1 306 ? 24.212 20.779 12.169 1.00 94.19 306 ALA A N 1
ATOM 2312 C CA . ALA A 1 306 ? 25.127 20.261 13.182 1.00 94.19 306 ALA A CA 1
ATOM 2313 C C . ALA A 1 306 ? 26.559 20.077 12.644 1.00 94.19 306 ALA A C 1
ATOM 2315 O O . ALA A 1 306 ? 27.507 20.442 13.339 1.00 94.19 306 ALA A O 1
ATOM 2316 N N . VAL A 1 307 ? 26.727 19.600 11.401 1.00 94.69 307 VAL A N 1
ATOM 2317 C CA . VAL A 1 307 ? 28.039 19.505 10.728 1.00 94.69 307 VAL A CA 1
ATOM 2318 C C . VAL A 1 307 ? 28.668 20.891 10.588 1.00 94.69 307 VAL A C 1
ATOM 2320 O O . VAL A 1 307 ? 29.800 21.098 11.017 1.00 94.69 307 VAL A O 1
ATOM 2323 N N . LEU A 1 308 ? 27.923 21.869 10.062 1.00 94.50 308 LEU A N 1
ATOM 2324 C CA . LEU A 1 308 ? 28.405 23.245 9.889 1.00 94.50 308 LEU A CA 1
ATOM 2325 C C . LEU A 1 308 ? 28.804 23.908 11.215 1.00 94.50 308 LEU A C 1
ATOM 2327 O O . LEU A 1 308 ? 29.765 24.680 11.254 1.00 94.50 308 LEU A O 1
ATOM 2331 N N . LYS A 1 309 ? 28.085 23.604 12.302 1.00 94.50 309 LYS A N 1
ATOM 2332 C CA . LYS A 1 309 ? 28.405 24.081 13.655 1.00 94.50 309 LYS A CA 1
ATOM 2333 C C . LYS A 1 309 ? 29.674 23.433 14.216 1.00 94.50 309 LYS A C 1
ATOM 2335 O O . LYS A 1 309 ? 30.413 24.096 14.933 1.00 94.50 309 LYS A O 1
ATOM 2340 N N . ALA A 1 310 ? 29.924 22.164 13.896 1.00 93.81 310 ALA A N 1
ATOM 2341 C CA . ALA A 1 310 ? 31.115 21.435 14.331 1.00 93.81 310 ALA A CA 1
ATOM 2342 C C . ALA A 1 310 ? 32.394 21.835 13.561 1.00 93.81 310 ALA A C 1
ATOM 2344 O O . ALA A 1 310 ? 33.496 21.515 14.004 1.00 93.81 310 ALA A O 1
ATOM 2345 N N . LEU A 1 311 ? 32.272 22.537 12.428 1.00 93.38 311 LEU A N 1
ATOM 2346 C CA . LEU A 1 311 ? 33.408 23.052 11.660 1.00 93.38 311 LEU A CA 1
ATOM 2347 C C . LEU A 1 311 ? 33.966 24.374 12.240 1.00 93.38 311 LEU A C 1
ATOM 2349 O O . LEU A 1 311 ? 33.178 25.259 12.604 1.00 93.38 311 LEU A O 1
ATOM 2353 N N . PRO A 1 312 ? 35.306 24.559 12.255 1.00 91.69 312 PRO A N 1
ATOM 2354 C CA . PRO A 1 312 ? 35.960 25.822 12.591 1.00 91.69 312 PRO A CA 1
ATOM 2355 C C . PRO A 1 312 ? 35.467 26.983 11.728 1.00 91.69 312 PRO A C 1
ATOM 2357 O O . PRO A 1 312 ? 35.236 26.810 10.526 1.00 91.69 312 PRO A O 1
ATOM 2360 N N . ASP A 1 313 ? 35.402 28.186 12.306 1.00 88.38 313 ASP A N 1
ATOM 2361 C CA . ASP A 1 313 ? 34.934 29.403 11.622 1.00 88.38 313 ASP A CA 1
ATOM 2362 C C . ASP A 1 313 ? 35.724 29.725 10.339 1.00 88.38 313 ASP A C 1
ATOM 2364 O O . ASP A 1 313 ? 35.164 30.281 9.398 1.00 88.38 313 ASP A O 1
ATOM 2368 N N . THR A 1 314 ? 36.994 29.317 10.257 1.00 87.38 314 THR A N 1
ATOM 2369 C CA . THR A 1 314 ? 37.857 29.488 9.073 1.00 87.38 314 THR A CA 1
ATOM 2370 C C . THR A 1 314 ? 37.483 28.573 7.903 1.00 87.38 314 THR A C 1
ATOM 2372 O O . THR A 1 314 ? 37.683 28.936 6.747 1.00 87.38 314 THR A O 1
ATOM 2375 N N . THR A 1 315 ? 36.921 27.395 8.185 1.00 88.44 315 THR A N 1
ATOM 2376 C CA . THR A 1 315 ? 36.580 26.365 7.179 1.00 88.44 315 THR A CA 1
ATOM 2377 C C . THR A 1 315 ? 35.105 26.379 6.787 1.00 88.44 315 THR A C 1
ATOM 2379 O O . THR A 1 315 ? 34.755 26.012 5.664 1.00 88.44 315 THR A O 1
ATOM 2382 N N . ARG A 1 316 ? 34.229 26.859 7.680 1.00 91.12 316 ARG A N 1
ATOM 2383 C CA . ARG A 1 316 ? 32.776 26.918 7.468 1.00 91.12 316 ARG A CA 1
ATOM 2384 C C . ARG A 1 316 ? 32.367 27.625 6.161 1.00 91.12 316 ARG A C 1
ATOM 2386 O O . ARG A 1 316 ? 31.482 27.095 5.494 1.00 91.12 316 ARG A O 1
ATOM 2393 N N . PRO A 1 317 ? 32.985 28.750 5.736 1.00 90.56 317 PRO A N 1
ATOM 2394 C CA . PRO A 1 317 ? 32.635 29.393 4.467 1.00 90.56 317 PRO A CA 1
ATOM 2395 C C . PRO A 1 317 ? 32.896 28.501 3.248 1.00 90.56 317 PRO A C 1
ATOM 2397 O O . PRO A 1 317 ? 32.059 28.422 2.358 1.00 90.56 317 PRO A O 1
ATOM 2400 N N . GLN A 1 318 ? 34.019 27.778 3.226 1.00 88.88 318 GLN A N 1
ATOM 2401 C CA . GLN A 1 318 ? 34.352 26.863 2.126 1.00 88.88 318 GLN A CA 1
ATOM 2402 C C . GLN A 1 318 ? 33.375 25.682 2.077 1.00 88.88 318 GLN A C 1
ATOM 2404 O O . GLN A 1 318 ? 32.958 25.260 1.000 1.00 88.88 318 GLN A O 1
ATOM 2409 N N . ALA A 1 319 ? 32.958 25.190 3.248 1.00 90.94 319 ALA A N 1
ATOM 2410 C CA . ALA A 1 319 ? 31.961 24.133 3.341 1.00 90.94 319 ALA A CA 1
ATOM 2411 C C . ALA A 1 319 ? 30.577 24.557 2.858 1.00 90.94 319 ALA A C 1
ATOM 2413 O O . ALA A 1 319 ? 29.918 23.793 2.154 1.00 90.94 319 ALA A O 1
ATOM 2414 N N . LEU A 1 320 ? 30.162 25.785 3.175 1.00 92.25 320 LEU A N 1
ATOM 2415 C CA . LEU A 1 320 ? 28.916 26.352 2.666 1.00 92.25 320 LEU A CA 1
ATOM 2416 C C . LEU A 1 320 ? 28.919 26.437 1.140 1.00 92.25 320 LEU A C 1
ATOM 2418 O O . LEU A 1 320 ? 27.956 25.988 0.526 1.00 92.25 320 LEU A O 1
ATOM 2422 N N . VAL A 1 321 ? 29.997 26.937 0.529 1.00 91.25 321 VAL A N 1
ATOM 2423 C CA . VAL A 1 321 ? 30.101 27.032 -0.938 1.00 91.25 321 VAL A CA 1
ATOM 2424 C C . VAL A 1 321 ? 30.004 25.655 -1.590 1.00 91.25 321 VAL A C 1
ATOM 2426 O O . VAL A 1 321 ? 29.237 25.486 -2.532 1.00 91.25 321 VAL A O 1
ATOM 2429 N N . LEU A 1 322 ? 30.711 24.650 -1.062 1.00 90.62 322 LEU A N 1
ATOM 2430 C CA . LEU A 1 322 ? 30.669 23.296 -1.614 1.00 90.62 322 LEU A CA 1
ATOM 2431 C C . LEU A 1 322 ? 29.292 22.631 -1.450 1.00 90.62 322 LEU A C 1
ATOM 2433 O O . LEU A 1 322 ? 28.796 22.022 -2.394 1.00 90.62 322 LEU A O 1
ATOM 2437 N N . LEU A 1 323 ? 28.643 22.774 -0.289 1.00 92.44 323 LEU A N 1
ATOM 2438 C CA . LEU A 1 323 ? 27.280 22.269 -0.075 1.00 92.44 323 LEU A CA 1
ATOM 2439 C C . LEU A 1 323 ? 26.271 22.946 -1.007 1.00 92.44 323 LEU A C 1
ATOM 2441 O O . LEU A 1 323 ? 25.402 22.275 -1.555 1.00 92.44 323 LEU A O 1
ATOM 2445 N N . CYS A 1 324 ? 26.406 24.256 -1.214 1.00 91.56 324 CYS A N 1
ATOM 2446 C CA . CYS A 1 324 ? 25.576 25.000 -2.153 1.00 91.56 324 CYS A CA 1
ATOM 2447 C C . CYS A 1 324 ? 25.835 24.555 -3.603 1.00 91.56 324 CYS A C 1
ATOM 2449 O O . CYS A 1 324 ? 24.883 24.382 -4.355 1.00 91.56 324 CYS A O 1
ATOM 2451 N N . ALA A 1 325 ? 27.091 24.299 -3.987 1.00 90.50 325 ALA A N 1
ATOM 2452 C CA . ALA A 1 325 ? 27.440 23.801 -5.319 1.00 90.50 325 ALA A CA 1
ATOM 2453 C C . ALA A 1 325 ? 26.816 22.426 -5.579 1.00 90.50 325 ALA A C 1
ATOM 2455 O O . ALA A 1 325 ? 26.207 22.197 -6.617 1.00 90.50 325 ALA A O 1
ATOM 2456 N N . LEU A 1 326 ? 26.907 21.518 -4.605 1.00 90.81 326 LEU A N 1
ATOM 2457 C CA . LEU A 1 326 ? 26.272 20.206 -4.686 1.00 90.81 326 LEU A CA 1
ATOM 2458 C C . LEU A 1 326 ? 24.740 20.307 -4.742 1.00 90.81 326 LEU A C 1
ATOM 2460 O O . LEU A 1 326 ? 24.125 19.604 -5.538 1.00 90.81 326 LEU A O 1
ATOM 2464 N N . ALA A 1 327 ? 24.129 21.207 -3.965 1.00 90.56 327 ALA A N 1
ATOM 2465 C CA . ALA A 1 327 ? 22.690 21.468 -4.025 1.00 90.56 327 ALA A CA 1
ATOM 2466 C C . ALA A 1 327 ? 22.257 21.994 -5.405 1.00 90.56 327 ALA A C 1
ATOM 2468 O O . ALA A 1 327 ? 21.291 21.492 -5.978 1.00 90.56 327 ALA A O 1
ATOM 2469 N N . ALA A 1 328 ? 23.021 22.930 -5.975 1.00 88.50 328 ALA A N 1
ATOM 2470 C CA . ALA A 1 328 ? 22.789 23.469 -7.311 1.00 88.50 328 ALA A CA 1
ATOM 2471 C C . ALA A 1 328 ? 22.940 22.417 -8.426 1.00 88.50 328 ALA A C 1
ATOM 2473 O O . ALA A 1 328 ? 22.280 22.539 -9.452 1.00 88.50 328 ALA A O 1
ATOM 2474 N N . ARG A 1 329 ? 23.744 21.354 -8.242 1.00 87.81 329 ARG A N 1
ATOM 2475 C CA . ARG A 1 329 ? 23.818 20.235 -9.211 1.00 87.81 329 ARG A CA 1
ATOM 2476 C C . ARG A 1 329 ? 22.553 19.397 -9.237 1.00 87.81 329 ARG A C 1
ATOM 2478 O O . ARG A 1 329 ? 22.186 18.922 -10.304 1.00 87.81 329 ARG A O 1
ATOM 2485 N N . ILE A 1 330 ? 21.926 19.175 -8.085 1.00 85.81 330 ILE A N 1
ATOM 2486 C CA . ILE A 1 330 ? 20.719 18.344 -7.980 1.00 85.81 330 ILE A CA 1
ATOM 2487 C C . ILE A 1 330 ? 19.537 19.063 -8.625 1.00 85.81 330 ILE A C 1
ATOM 2489 O O . ILE A 1 330 ? 18.780 18.462 -9.382 1.00 85.81 330 ILE A O 1
ATOM 2493 N N . ASP A 1 331 ? 19.388 20.348 -8.302 1.00 81.31 331 ASP A N 1
ATOM 2494 C CA . ASP A 1 331 ? 18.221 21.145 -8.662 1.00 81.31 331 ASP A CA 1
ATOM 2495 C C . ASP A 1 331 ? 18.643 22.584 -9.018 1.00 81.31 331 ASP A C 1
ATOM 2497 O O . ASP A 1 331 ? 18.555 23.493 -8.181 1.00 81.31 331 ASP A O 1
ATOM 2501 N N . PRO A 1 332 ? 19.165 22.796 -10.244 1.00 80.69 332 PRO A N 1
ATOM 2502 C CA . PRO A 1 332 ? 19.694 24.092 -10.663 1.00 80.69 332 PRO A CA 1
ATOM 2503 C C . PRO A 1 332 ? 18.646 25.205 -10.604 1.00 80.69 332 PRO A C 1
ATOM 2505 O O . PRO A 1 332 ? 18.954 26.324 -10.199 1.00 80.69 332 PRO A O 1
ATOM 2508 N N . GLU A 1 333 ? 17.400 24.901 -10.967 1.00 75.94 333 GLU A N 1
ATOM 2509 C CA . GLU A 1 333 ? 16.303 25.870 -11.014 1.00 75.94 333 GLU A CA 1
ATOM 2510 C C . GLU A 1 333 ? 15.851 26.285 -9.611 1.00 75.94 333 GLU A C 1
ATOM 2512 O O . GLU A 1 333 ? 15.760 27.483 -9.320 1.00 75.94 333 GLU A O 1
ATOM 2517 N N . ALA A 1 334 ? 15.626 25.323 -8.703 1.00 74.12 334 ALA A N 1
ATOM 2518 C CA . ALA A 1 334 ? 15.253 25.649 -7.329 1.00 74.12 334 ALA A CA 1
ATOM 2519 C C . ALA A 1 334 ? 16.365 26.422 -6.608 1.00 74.12 334 ALA A C 1
ATOM 2521 O O . ALA A 1 334 ? 16.078 27.334 -5.826 1.00 74.12 334 ALA A O 1
ATOM 2522 N N . PHE A 1 335 ? 17.632 26.093 -6.880 1.00 79.12 335 PHE A N 1
ATOM 2523 C CA . PHE A 1 335 ? 18.759 26.808 -6.296 1.00 79.12 335 PHE A CA 1
ATOM 2524 C C . PHE A 1 335 ? 18.927 28.214 -6.900 1.00 79.12 335 PHE A C 1
ATOM 2526 O O . PHE A 1 335 ? 19.131 29.174 -6.153 1.00 79.12 335 PHE A O 1
ATOM 2533 N N . ALA A 1 336 ? 18.737 28.381 -8.215 1.00 74.62 336 ALA A N 1
ATOM 2534 C CA . ALA A 1 336 ? 18.749 29.688 -8.884 1.00 74.62 336 ALA A CA 1
ATOM 2535 C C . ALA A 1 336 ? 17.664 30.628 -8.334 1.00 74.62 336 ALA A C 1
ATOM 2537 O O . ALA A 1 336 ? 17.918 31.815 -8.127 1.00 74.62 336 ALA A O 1
ATOM 2538 N N . ALA A 1 337 ? 16.486 30.098 -7.985 1.00 75.00 337 ALA A N 1
ATOM 2539 C CA . ALA A 1 337 ? 15.419 30.863 -7.335 1.00 75.00 337 ALA A CA 1
ATOM 2540 C C . ALA A 1 337 ? 15.796 31.444 -5.957 1.00 75.00 337 ALA A C 1
ATOM 2542 O O . ALA A 1 337 ? 15.098 32.320 -5.443 1.00 75.00 337 ALA A O 1
ATOM 2543 N N . THR A 1 338 ? 16.898 31.002 -5.340 1.00 77.06 338 THR A N 1
ATOM 2544 C CA . THR A 1 338 ? 17.418 31.633 -4.115 1.00 77.06 338 THR A CA 1
ATOM 2545 C C . THR A 1 338 ? 18.227 32.908 -4.371 1.00 77.06 338 THR A C 1
ATOM 2547 O O . THR A 1 338 ? 18.591 33.593 -3.414 1.00 77.06 338 THR A O 1
ATOM 2550 N N . GLY A 1 339 ? 18.486 33.249 -5.639 1.00 74.56 339 GLY A N 1
ATOM 2551 C CA . GLY A 1 339 ? 19.258 34.427 -6.037 1.00 74.56 339 GLY A CA 1
ATOM 2552 C C . GLY A 1 339 ? 20.774 34.271 -5.877 1.00 74.56 339 GLY A C 1
ATOM 2553 O O . GLY A 1 339 ? 21.496 35.262 -5.957 1.00 74.56 339 GLY A O 1
ATOM 2554 N N . ILE A 1 340 ? 21.259 33.052 -5.616 1.00 80.06 340 ILE A N 1
ATOM 2555 C CA . ILE A 1 340 ? 22.683 32.739 -5.465 1.00 80.06 340 ILE A CA 1
ATOM 2556 C C . ILE A 1 340 ? 23.176 32.013 -6.711 1.00 80.06 340 ILE A C 1
ATOM 2558 O O . ILE A 1 340 ? 22.674 30.944 -7.049 1.00 80.06 340 ILE A O 1
ATOM 2562 N N . THR A 1 341 ? 24.208 32.570 -7.339 1.00 78.94 341 THR A N 1
ATOM 2563 C CA . THR A 1 341 ? 24.932 31.936 -8.445 1.00 78.94 341 THR A CA 1
ATOM 2564 C C . THR A 1 341 ? 26.216 31.300 -7.924 1.00 78.94 341 THR A C 1
ATOM 2566 O O . THR A 1 341 ? 26.910 31.879 -7.080 1.00 78.94 341 THR A O 1
ATOM 2569 N N . ILE A 1 342 ? 26.517 30.106 -8.428 1.00 80.38 342 ILE A N 1
ATOM 2570 C CA . ILE A 1 342 ? 27.756 29.376 -8.164 1.00 80.38 342 ILE A CA 1
ATOM 2571 C C . ILE A 1 342 ? 28.363 29.030 -9.514 1.00 80.38 342 ILE A C 1
ATOM 2573 O O . ILE A 1 342 ? 27.678 28.453 -10.359 1.00 80.38 342 ILE A O 1
ATOM 2577 N N . ASP A 1 343 ? 29.624 29.394 -9.705 1.00 77.75 343 ASP A N 1
ATOM 2578 C CA . ASP A 1 343 ? 30.335 29.157 -10.960 1.00 77.75 343 ASP A CA 1
ATOM 2579 C C . ASP A 1 343 ? 30.847 27.703 -11.031 1.00 77.75 343 ASP A C 1
ATOM 2581 O O . ASP A 1 343 ? 31.118 27.079 -10.000 1.00 77.75 343 ASP A O 1
ATOM 2585 N N . ASP A 1 344 ? 30.984 27.166 -12.250 1.00 69.25 344 ASP A N 1
ATOM 2586 C CA . ASP A 1 344 ? 31.581 25.851 -12.551 1.00 69.25 344 ASP A CA 1
ATOM 2587 C C . ASP A 1 344 ? 30.907 24.637 -11.883 1.00 69.25 344 ASP A C 1
ATOM 2589 O O . ASP A 1 344 ? 31.547 23.783 -11.262 1.00 69.25 344 ASP A O 1
ATOM 2593 N N . VAL A 1 345 ? 29.588 24.521 -12.064 1.00 76.25 345 VAL A N 1
ATOM 2594 C CA . VAL A 1 345 ? 28.763 23.457 -11.471 1.00 76.25 345 VAL A CA 1
ATOM 2595 C C . VAL A 1 345 ? 28.143 22.537 -12.547 1.00 76.25 345 VAL A C 1
ATOM 2597 O O . VAL A 1 345 ? 26.920 22.489 -12.690 1.00 76.25 345 VAL A O 1
ATOM 2600 N N . PRO A 1 346 ? 28.939 21.796 -13.349 1.00 76.88 346 PRO A N 1
ATOM 2601 C CA . PRO A 1 346 ? 28.385 20.908 -14.366 1.00 76.88 346 PRO A CA 1
ATOM 2602 C C . PRO A 1 346 ? 27.651 19.718 -13.727 1.00 76.88 346 PRO A C 1
ATOM 2604 O O . PRO A 1 346 ? 28.127 19.084 -12.772 1.00 76.88 346 PRO A O 1
ATOM 2607 N N . GLN A 1 347 ? 26.487 19.374 -14.278 1.00 75.50 347 GLN A N 1
ATOM 2608 C CA . GLN A 1 347 ? 25.867 18.085 -13.985 1.00 75.50 347 GLN A CA 1
ATOM 2609 C C . GLN A 1 347 ? 26.700 16.967 -14.629 1.00 75.50 347 GLN A C 1
ATOM 2611 O O . GLN A 1 347 ? 27.195 17.137 -15.744 1.00 75.50 347 GLN A O 1
ATOM 2616 N N . PRO A 1 348 ? 26.894 15.831 -13.937 1.00 79.00 348 PRO A N 1
ATOM 2617 C CA . PRO A 1 348 ? 27.539 14.687 -14.558 1.00 79.00 348 PRO A CA 1
ATOM 2618 C C . PRO A 1 348 ? 26.649 14.186 -15.700 1.00 79.00 348 PRO A C 1
ATOM 2620 O O . PRO A 1 348 ? 25.423 14.152 -15.562 1.00 79.00 348 PRO A O 1
ATOM 2623 N N . ALA A 1 349 ? 27.258 13.809 -16.825 1.00 67.75 349 ALA A N 1
ATOM 2624 C CA . ALA A 1 349 ? 26.520 13.136 -17.884 1.00 67.75 349 ALA A CA 1
ATOM 2625 C C . ALA A 1 349 ? 25.911 11.836 -17.323 1.00 67.75 349 ALA A C 1
ATOM 2627 O O . ALA A 1 349 ? 26.543 11.192 -16.474 1.00 67.75 349 ALA A O 1
ATOM 2628 N N . PRO A 1 350 ? 24.707 11.431 -17.771 1.00 71.06 350 PRO A N 1
ATOM 2629 C CA . PRO A 1 350 ? 24.254 10.069 -17.523 1.00 71.06 350 PRO A CA 1
ATOM 2630 C C . PRO A 1 350 ? 25.291 9.090 -18.092 1.00 71.06 350 PRO A C 1
ATOM 2632 O O . PRO A 1 350 ? 26.111 9.461 -18.936 1.00 71.06 350 PRO A O 1
ATOM 2635 N N . PHE A 1 351 ? 25.241 7.830 -17.661 1.00 60.31 351 PHE A N 1
ATOM 2636 C CA . PHE A 1 351 ? 25.976 6.767 -18.349 1.00 60.31 351 PHE A CA 1
ATOM 2637 C C . PHE A 1 351 ? 25.715 6.869 -19.864 1.00 60.31 351 PHE A C 1
ATOM 2639 O O . PHE A 1 351 ? 24.579 7.149 -20.254 1.00 60.31 351 PHE A O 1
ATOM 2646 N N . GLU A 1 352 ? 26.738 6.698 -20.711 1.00 47.66 352 GLU A N 1
ATOM 2647 C CA . GLU A 1 352 ? 26.585 6.801 -22.168 1.00 47.66 352 GLU A CA 1
ATOM 2648 C C . GLU A 1 352 ? 25.643 5.699 -22.682 1.00 47.66 352 GLU A C 1
ATOM 2650 O O . GLU A 1 352 ? 26.049 4.599 -23.063 1.00 47.66 352 GLU A O 1
ATOM 2655 N N . ALA A 1 353 ? 24.347 5.997 -22.716 1.00 40.03 353 ALA A N 1
ATOM 2656 C CA . ALA A 1 353 ? 23.412 5.311 -23.582 1.00 40.03 353 ALA A CA 1
ATOM 2657 C C . ALA A 1 353 ? 23.734 5.767 -25.008 1.00 40.03 353 ALA A C 1
ATOM 2659 O O . ALA A 1 353 ? 23.177 6.746 -25.501 1.00 40.03 353 ALA A O 1
ATOM 2660 N N . GLN A 1 354 ? 24.686 5.101 -25.665 1.00 37.28 354 GLN A N 1
ATOM 2661 C CA . GLN A 1 354 ? 24.725 5.161 -27.120 1.00 37.28 354 GLN A CA 1
ATOM 2662 C C . GLN A 1 354 ? 23.380 4.613 -27.615 1.00 37.28 354 GLN A C 1
ATOM 2664 O O . GLN A 1 354 ? 23.042 3.482 -27.261 1.00 37.28 354 GLN A O 1
ATOM 2669 N N . PRO A 1 355 ? 22.575 5.388 -28.364 1.00 37.69 355 PRO A N 1
ATOM 2670 C CA . PRO A 1 355 ? 21.390 4.827 -28.990 1.00 37.69 355 PRO A CA 1
ATOM 2671 C C . PRO A 1 355 ? 21.837 3.626 -29.833 1.00 37.69 355 PRO A C 1
ATOM 2673 O O . PRO A 1 355 ? 22.881 3.720 -30.490 1.00 37.69 355 PRO A O 1
ATOM 2676 N N . PRO A 1 356 ? 21.109 2.492 -29.813 1.00 35.56 356 PRO A N 1
ATOM 2677 C CA . PRO A 1 356 ? 21.417 1.407 -30.729 1.00 35.56 356 PRO A CA 1
ATOM 2678 C C . PRO A 1 356 ? 21.445 1.998 -32.138 1.00 35.56 356 PRO A C 1
ATOM 2680 O O . PRO A 1 356 ? 20.521 2.726 -32.509 1.00 35.56 356 PRO A O 1
ATOM 2683 N N . GLN A 1 357 ? 22.510 1.733 -32.901 1.00 34.91 357 GLN A N 1
ATOM 2684 C CA . GLN A 1 357 ? 22.517 2.106 -34.310 1.00 34.91 357 GLN A CA 1
ATOM 2685 C C . GLN A 1 357 ? 21.300 1.433 -34.946 1.00 34.91 357 GLN A C 1
ATOM 2687 O O . GLN A 1 357 ? 21.199 0.204 -34.995 1.00 34.91 357 GLN A O 1
ATOM 2692 N N . VAL A 1 358 ? 20.328 2.256 -35.338 1.00 37.56 358 VAL A N 1
ATOM 2693 C CA . VAL A 1 358 ? 19.246 1.834 -36.218 1.00 37.56 358 VAL A CA 1
ATOM 2694 C C . VAL A 1 358 ? 19.959 1.360 -37.481 1.00 37.56 358 VAL A C 1
ATOM 2696 O O . VAL A 1 358 ? 20.787 2.117 -37.989 1.00 37.56 358 VAL A O 1
ATOM 2699 N N . PRO A 1 359 ? 19.736 0.126 -37.962 1.00 33.22 359 PRO A N 1
ATOM 2700 C CA . PRO A 1 359 ? 20.194 -0.226 -39.293 1.00 33.22 359 PRO A CA 1
ATOM 2701 C C . PRO A 1 359 ? 19.600 0.821 -40.230 1.00 33.22 359 PRO A C 1
ATOM 2703 O O . PRO A 1 359 ? 18.373 0.934 -40.302 1.00 33.22 359 PRO A O 1
ATOM 2706 N N . ASP A 1 360 ? 20.444 1.632 -40.868 1.00 30.88 360 ASP A N 1
ATOM 2707 C CA . ASP A 1 360 ? 19.978 2.520 -41.924 1.00 30.88 360 ASP A CA 1
ATOM 2708 C C . ASP A 1 360 ? 19.153 1.666 -42.892 1.00 30.88 360 ASP A C 1
ATOM 2710 O O . ASP A 1 360 ? 19.539 0.535 -43.216 1.00 30.88 360 ASP A O 1
ATOM 2714 N N . ALA A 1 361 ? 17.986 2.170 -43.312 1.00 31.23 361 ALA A N 1
ATOM 2715 C CA . ALA A 1 361 ? 17.274 1.561 -44.429 1.00 31.23 361 ALA A CA 1
ATOM 2716 C C . ALA A 1 361 ? 18.314 1.358 -45.542 1.00 31.23 361 ALA A C 1
ATOM 2718 O O . ALA A 1 361 ? 19.036 2.320 -45.821 1.00 31.23 361 ALA A O 1
ATOM 2719 N N . PRO A 1 362 ? 18.472 0.139 -46.092 1.00 27.45 362 PRO A N 1
ATOM 2720 C CA . PRO A 1 362 ? 19.600 -0.170 -46.956 1.00 27.45 362 PRO A CA 1
ATOM 2721 C C . PRO A 1 362 ? 19.674 0.877 -48.064 1.00 27.45 362 PRO A C 1
ATOM 2723 O O . PRO A 1 362 ? 18.763 0.991 -48.883 1.00 27.45 362 PRO A O 1
ATOM 2726 N N . GLN A 1 363 ? 20.731 1.689 -48.031 1.00 30.77 363 GLN A N 1
ATOM 2727 C CA . GLN A 1 363 ? 21.095 2.517 -49.165 1.00 30.77 363 GLN A CA 1
ATOM 2728 C C . GLN A 1 363 ? 21.642 1.560 -50.219 1.00 30.77 363 GLN A C 1
ATOM 2730 O O . GLN A 1 363 ? 22.484 0.713 -49.913 1.00 30.77 363 GLN A O 1
ATOM 2735 N N . ASP A 1 364 ? 21.103 1.657 -51.432 1.00 32.22 364 ASP A N 1
ATOM 2736 C CA . ASP A 1 364 ? 21.565 0.919 -52.601 1.00 32.22 364 ASP A CA 1
ATOM 2737 C C . ASP A 1 364 ? 23.065 1.163 -52.824 1.00 32.22 364 ASP A C 1
ATOM 2739 O O . ASP A 1 364 ? 23.454 2.108 -53.505 1.00 32.22 364 ASP A O 1
ATOM 2743 N N . GLU A 1 365 ? 23.921 0.291 -52.296 1.00 27.66 365 GLU A N 1
ATOM 2744 C CA . GLU A 1 365 ? 25.309 0.184 -52.731 1.00 27.66 365 GLU A CA 1
ATOM 2745 C C . GLU A 1 365 ? 25.671 -1.281 -52.972 1.00 27.66 365 GLU A C 1
ATOM 2747 O O . GLU A 1 365 ? 25.932 -2.086 -52.076 1.00 27.66 365 GLU A O 1
ATOM 2752 N N . ALA A 1 366 ? 25.674 -1.627 -54.257 1.00 32.69 366 ALA A N 1
ATOM 2753 C CA . ALA A 1 366 ? 26.187 -2.878 -54.771 1.00 32.69 366 ALA A CA 1
ATOM 2754 C C . ALA A 1 366 ? 27.707 -2.944 -54.566 1.00 32.69 366 ALA A C 1
ATOM 2756 O O . ALA A 1 366 ? 28.470 -2.480 -55.411 1.00 32.69 366 ALA A O 1
ATOM 2757 N N . HIS A 1 367 ? 28.161 -3.589 -53.490 1.00 30.25 367 HIS A N 1
ATOM 2758 C CA . HIS A 1 367 ? 29.553 -4.013 -53.375 1.00 30.25 367 HIS A CA 1
ATOM 2759 C C . HIS A 1 367 ? 29.686 -5.481 -52.964 1.00 30.25 367 HIS A C 1
ATOM 2761 O O . HIS A 1 367 ? 29.320 -5.925 -51.879 1.00 30.25 367 HIS A O 1
ATOM 2767 N N . THR A 1 368 ? 30.245 -6.244 -53.900 1.00 36.19 368 THR A N 1
ATOM 2768 C CA . THR A 1 368 ? 30.661 -7.637 -53.780 1.00 36.19 368 THR A CA 1
ATOM 2769 C C . THR A 1 368 ? 31.826 -7.780 -52.801 1.00 36.19 368 THR A C 1
ATOM 2771 O O . THR A 1 368 ? 32.945 -7.376 -53.116 1.00 36.19 368 THR A O 1
ATOM 2774 N N . ALA A 1 369 ? 31.596 -8.440 -51.667 1.00 28.27 369 ALA A N 1
ATOM 2775 C CA . ALA A 1 369 ? 32.652 -9.013 -50.837 1.00 28.27 369 ALA A CA 1
ATOM 2776 C C . ALA A 1 369 ? 32.372 -10.507 -50.605 1.00 28.27 369 ALA A C 1
ATOM 2778 O O . ALA A 1 369 ? 31.296 -10.898 -50.154 1.00 28.27 369 ALA A O 1
ATOM 2779 N N . GLN A 1 370 ? 33.341 -11.351 -50.969 1.00 32.53 370 GLN A N 1
ATOM 2780 C CA . GLN A 1 370 ? 33.300 -12.804 -50.776 1.00 32.53 370 GLN A CA 1
ATOM 2781 C C . GLN A 1 370 ? 33.360 -13.169 -49.279 1.00 32.53 370 GLN A C 1
ATOM 2783 O O . GLN A 1 370 ? 34.100 -12.524 -48.534 1.00 32.53 370 GLN A O 1
ATOM 2788 N N . PRO A 1 371 ? 32.651 -14.218 -48.819 1.00 33.94 371 PRO A N 1
ATOM 2789 C CA . PRO A 1 371 ? 32.612 -14.559 -47.405 1.00 33.94 371 PRO A CA 1
ATOM 2790 C C . PRO A 1 371 ? 33.770 -15.475 -46.991 1.00 33.94 371 PRO A C 1
ATOM 2792 O O . PRO A 1 371 ? 34.025 -16.517 -47.597 1.00 33.94 371 PRO A O 1
ATOM 2795 N N . ALA A 1 372 ? 34.419 -15.112 -45.883 1.00 29.27 372 ALA A N 1
ATOM 2796 C CA . ALA A 1 372 ? 35.258 -16.016 -45.113 1.00 29.27 372 ALA A CA 1
ATOM 2797 C C . ALA A 1 372 ? 34.386 -17.089 -44.439 1.00 29.27 372 ALA A C 1
ATOM 2799 O O . ALA A 1 372 ? 33.367 -16.813 -43.804 1.00 29.27 372 ALA A O 1
ATOM 2800 N N . THR A 1 373 ? 34.807 -18.334 -44.611 1.00 34.53 373 THR A N 1
ATOM 2801 C CA . THR A 1 373 ? 34.154 -19.567 -44.175 1.00 34.53 373 THR A CA 1
ATOM 2802 C C . THR A 1 373 ? 33.960 -19.635 -42.659 1.00 34.53 373 THR A C 1
ATOM 2804 O O . THR A 1 373 ? 34.936 -19.688 -41.911 1.00 34.53 373 THR A O 1
ATOM 2807 N N . SER A 1 374 ? 32.708 -19.733 -42.204 1.00 34.75 374 SER A N 1
ATOM 2808 C CA . SER A 1 374 ? 32.358 -20.134 -40.837 1.00 34.75 374 SER A CA 1
ATOM 2809 C C . SER A 1 374 ? 31.349 -21.292 -40.858 1.00 34.75 374 SER A C 1
ATOM 2811 O O . SER A 1 374 ? 30.566 -21.452 -41.797 1.00 34.75 374 SER A O 1
ATOM 2813 N N . LEU A 1 375 ? 31.406 -22.119 -39.811 1.00 35.94 375 LEU A N 1
ATOM 2814 C CA . LEU A 1 375 ? 30.703 -23.392 -39.583 1.00 35.94 375 LEU A CA 1
ATOM 2815 C C . LEU A 1 375 ? 29.159 -23.368 -39.694 1.00 35.94 375 LEU A C 1
ATOM 2817 O O . LEU A 1 375 ? 28.532 -24.416 -39.558 1.00 35.94 375 LEU A O 1
ATOM 2821 N N . LEU A 1 376 ? 28.549 -22.221 -40.000 1.00 37.31 376 LEU A N 1
ATOM 2822 C CA . LEU A 1 376 ? 27.121 -22.064 -40.301 1.00 37.31 376 LEU A CA 1
ATOM 2823 C C . LEU A 1 376 ? 26.722 -22.585 -41.695 1.00 37.31 376 LEU A C 1
ATOM 2825 O O . LEU A 1 376 ? 25.578 -22.987 -41.883 1.00 37.31 376 LEU A O 1
ATOM 2829 N N . HIS A 1 377 ? 27.661 -22.693 -42.644 1.00 38.91 377 HIS A N 1
ATOM 2830 C CA . HIS A 1 377 ? 27.371 -23.185 -44.004 1.00 38.91 377 HIS A CA 1
ATOM 2831 C C . HIS A 1 377 ? 26.959 -24.673 -44.058 1.00 38.91 377 HIS A C 1
ATOM 2833 O O . HIS A 1 377 ? 26.391 -25.129 -45.044 1.00 38.91 377 HIS A O 1
ATOM 2839 N N . LYS A 1 378 ? 27.222 -25.454 -42.999 1.00 36.22 378 LYS A N 1
ATOM 2840 C CA . LYS A 1 378 ? 26.817 -26.872 -42.916 1.00 36.22 378 LYS A CA 1
ATOM 2841 C C . LYS A 1 378 ? 25.439 -27.085 -42.283 1.00 36.22 378 LYS A C 1
ATOM 2843 O O . LYS A 1 378 ? 24.915 -28.194 -42.345 1.00 36.22 378 LYS A O 1
ATOM 2848 N N . VAL A 1 379 ? 24.850 -26.053 -41.676 1.00 37.44 379 VAL A N 1
ATOM 2849 C CA . VAL A 1 379 ? 23.512 -26.131 -41.063 1.00 37.44 379 VAL A CA 1
ATOM 2850 C C . VAL A 1 379 ? 22.428 -25.763 -42.082 1.00 37.44 379 VAL A C 1
ATOM 2852 O O . VAL A 1 379 ? 21.362 -26.375 -42.092 1.00 37.44 379 VAL A O 1
ATOM 2855 N N . THR A 1 380 ? 22.739 -24.875 -43.028 1.00 35.47 380 THR A N 1
ATOM 2856 C CA . THR A 1 380 ? 21.856 -24.507 -44.145 1.00 35.47 380 THR A CA 1
ATOM 2857 C C . THR A 1 380 ? 21.679 -25.605 -45.200 1.00 35.47 380 THR A C 1
ATOM 2859 O O . THR A 1 380 ? 20.647 -25.634 -45.859 1.00 35.47 380 THR A O 1
ATOM 2862 N N . GLU A 1 381 ? 22.596 -26.573 -45.327 1.00 34.91 381 GLU A N 1
ATOM 2863 C CA . GLU A 1 381 ? 22.422 -27.713 -46.252 1.00 34.91 381 GLU A CA 1
ATOM 2864 C C . GLU A 1 381 ? 21.438 -28.787 -45.750 1.00 34.91 381 GLU A C 1
ATOM 2866 O O . GLU A 1 381 ? 21.027 -29.652 -46.523 1.00 34.91 381 GLU A O 1
ATOM 2871 N N . ARG A 1 382 ? 21.017 -28.750 -44.476 1.00 31.78 382 ARG A N 1
ATOM 2872 C CA . ARG A 1 382 ? 20.122 -29.776 -43.900 1.00 31.78 382 ARG A CA 1
ATOM 2873 C C . ARG A 1 382 ? 18.660 -29.345 -43.782 1.00 31.78 382 ARG A C 1
ATOM 2875 O O . ARG A 1 382 ? 17.791 -30.201 -43.633 1.00 31.78 382 ARG A O 1
ATOM 2882 N N . PHE A 1 383 ? 18.386 -28.049 -43.913 1.00 37.06 383 PHE A N 1
ATOM 2883 C CA . PHE A 1 383 ? 17.037 -27.497 -44.004 1.00 37.06 383 PHE A CA 1
ATOM 2884 C C . PHE A 1 383 ? 16.825 -26.960 -45.414 1.00 37.06 383 PHE A C 1
ATOM 2886 O O . PHE A 1 383 ? 17.068 -25.794 -45.706 1.00 37.06 383 PHE A O 1
ATOM 2893 N N . GLY A 1 384 ? 16.417 -27.863 -46.305 1.00 29.33 384 GLY A N 1
ATOM 2894 C CA . GLY A 1 384 ? 16.168 -27.554 -47.704 1.00 29.33 384 GLY A CA 1
ATOM 2895 C C . GLY A 1 384 ? 15.202 -26.384 -47.864 1.00 29.33 384 GLY A C 1
ATOM 2896 O O . GLY A 1 384 ? 14.021 -26.484 -47.524 1.00 29.33 384 GLY A O 1
ATOM 2897 N N . ALA A 1 385 ? 15.708 -25.300 -48.447 1.00 30.59 385 ALA A N 1
ATOM 2898 C CA . ALA A 1 385 ? 14.892 -24.315 -49.128 1.00 30.59 385 ALA A CA 1
ATOM 2899 C C . ALA A 1 385 ? 14.144 -25.035 -50.258 1.00 30.59 385 ALA A C 1
ATOM 2901 O O . ALA A 1 385 ? 14.722 -25.403 -51.283 1.00 30.59 385 ALA A O 1
ATOM 2902 N N . LYS A 1 386 ? 12.848 -25.282 -50.052 1.00 28.95 386 LYS A N 1
ATOM 2903 C CA . LYS A 1 386 ? 11.943 -25.531 -51.169 1.00 28.95 386 LYS A CA 1
ATOM 2904 C C . LYS A 1 386 ? 11.740 -24.215 -51.907 1.00 28.95 386 LYS A C 1
ATOM 2906 O O . LYS A 1 386 ? 11.530 -23.174 -51.293 1.00 28.95 386 LYS A O 1
ATOM 2911 N N . GLN A 1 387 ? 11.851 -24.328 -53.224 1.00 29.64 387 GLN A N 1
ATOM 2912 C CA . GLN A 1 387 ? 11.627 -23.301 -54.226 1.00 29.64 387 GLN A CA 1
ATOM 2913 C C . GLN A 1 387 ? 10.392 -22.453 -53.923 1.00 29.64 387 GLN A C 1
ATOM 2915 O O . GLN A 1 387 ? 9.331 -22.977 -53.588 1.00 29.64 387 GLN A O 1
ATOM 2920 N N . ALA A 1 388 ? 10.555 -21.145 -54.108 1.00 34.84 388 ALA A N 1
ATOM 2921 C CA . ALA A 1 388 ? 9.456 -20.223 -54.307 1.00 34.84 388 ALA A CA 1
ATOM 2922 C C . ALA A 1 388 ? 8.624 -20.690 -55.511 1.00 34.84 388 ALA A C 1
ATOM 2924 O O . ALA A 1 388 ? 9.141 -20.801 -56.624 1.00 34.84 388 ALA A O 1
ATOM 2925 N N . THR A 1 389 ? 7.341 -20.947 -55.281 1.00 27.44 389 THR A N 1
ATOM 2926 C CA . THR A 1 389 ? 6.336 -21.070 -56.334 1.00 27.44 389 THR A CA 1
ATOM 2927 C C . THR A 1 389 ? 5.112 -20.259 -55.949 1.00 27.44 389 THR A C 1
ATOM 2929 O O . THR A 1 389 ? 4.534 -20.477 -54.890 1.00 27.44 389 THR A O 1
ATOM 2932 N N . GLU A 1 390 ? 4.755 -19.381 -56.884 1.00 27.55 390 GLU A N 1
ATOM 2933 C CA . GLU A 1 390 ? 3.429 -18.829 -57.160 1.00 27.55 390 GLU A CA 1
ATOM 2934 C C . GLU A 1 390 ? 2.833 -17.860 -56.130 1.00 27.55 390 GLU A C 1
ATOM 2936 O O . GLU A 1 390 ? 2.354 -18.218 -55.058 1.00 27.55 390 GLU A O 1
ATOM 2941 N N . HIS A 1 391 ? 2.810 -16.587 -56.540 1.00 32.62 391 HIS A N 1
ATOM 2942 C CA . HIS A 1 391 ? 1.962 -15.546 -55.980 1.00 32.62 391 HIS A CA 1
ATOM 2943 C C . HIS A 1 391 ? 0.518 -16.050 -55.865 1.00 32.62 391 HIS A C 1
ATOM 2945 O O . HIS A 1 391 ? -0.157 -16.257 -56.874 1.00 32.62 391 HIS A O 1
ATOM 2951 N N . SER A 1 392 ? 0.031 -16.213 -54.634 1.00 34.50 392 SER A N 1
ATOM 2952 C CA . SER A 1 392 ? -1.398 -16.373 -54.394 1.00 34.50 392 SER A CA 1
ATOM 2953 C C . SER A 1 392 ? -2.107 -15.055 -54.726 1.00 34.50 392 SER A C 1
ATOM 2955 O O . SER A 1 392 ? -1.603 -13.958 -54.462 1.00 34.50 392 SER A O 1
ATOM 2957 N N . SER A 1 393 ? -3.303 -15.152 -55.299 1.00 43.25 393 SER A N 1
ATOM 2958 C CA . SER A 1 393 ? -4.155 -14.025 -55.697 1.00 43.25 393 SER A CA 1
ATOM 2959 C C . SER A 1 393 ? -4.591 -13.106 -54.539 1.00 43.25 393 SER A C 1
ATOM 2961 O O . SER A 1 393 ? -5.301 -12.133 -54.776 1.00 43.25 393 SER A O 1
ATOM 2963 N N . ALA A 1 394 ? -4.182 -13.383 -53.293 1.00 42.09 394 ALA A N 1
ATOM 2964 C CA . ALA A 1 394 ? -4.467 -12.555 -52.121 1.00 42.09 394 ALA A CA 1
ATOM 2965 C C . ALA A 1 394 ? -3.507 -11.355 -51.975 1.00 42.09 394 ALA A C 1
ATOM 2967 O O . ALA A 1 394 ? -3.927 -10.295 -51.511 1.00 42.09 394 ALA A O 1
ATOM 2968 N N . ALA A 1 395 ? -2.251 -11.466 -52.434 1.00 45.53 395 ALA A N 1
ATOM 2969 C CA . ALA A 1 395 ? -1.258 -10.387 -52.316 1.00 45.53 395 ALA A CA 1
ATOM 2970 C C . ALA A 1 395 ? -1.617 -9.140 -53.153 1.00 45.53 395 ALA A C 1
ATOM 2972 O O . ALA A 1 395 ? -1.311 -8.015 -52.762 1.00 45.53 395 ALA A O 1
ATOM 2973 N N . GLN A 1 396 ? -2.337 -9.320 -54.268 1.00 51.56 396 GLN A N 1
ATOM 2974 C CA . GLN A 1 396 ? -2.798 -8.213 -55.118 1.00 51.56 396 GLN A CA 1
ATOM 2975 C C . GLN A 1 396 ? -3.941 -7.400 -54.481 1.00 51.56 396 GLN A C 1
ATOM 2977 O O . GLN A 1 396 ? -4.078 -6.215 -54.775 1.00 51.56 396 GLN A O 1
ATOM 2982 N N . GLY A 1 397 ? -4.733 -7.993 -53.577 1.00 59.66 397 GLY A N 1
ATOM 2983 C CA . GLY A 1 397 ? -5.844 -7.307 -52.906 1.00 59.66 397 GLY A CA 1
ATOM 2984 C C . GLY A 1 397 ? -5.408 -6.354 -51.788 1.00 59.66 397 GLY A C 1
ATOM 2985 O O . GLY A 1 397 ? -6.074 -5.352 -51.549 1.00 59.66 397 GLY A O 1
ATOM 2986 N N . LEU A 1 398 ? -4.279 -6.633 -51.126 1.00 68.25 398 LEU A N 1
ATOM 2987 C CA . LEU A 1 398 ? -3.776 -5.825 -50.010 1.00 68.25 398 LEU A CA 1
ATOM 2988 C C . LEU A 1 398 ? -3.132 -4.513 -50.488 1.00 68.25 398 LEU A C 1
ATOM 2990 O O . LEU A 1 398 ? -3.408 -3.456 -49.929 1.00 68.25 398 LEU A O 1
ATOM 2994 N N . VAL A 1 399 ? -2.328 -4.569 -51.557 1.00 63.25 399 VAL A N 1
ATOM 2995 C CA . VAL A 1 399 ? -1.718 -3.375 -52.176 1.00 63.25 399 VAL A CA 1
ATOM 2996 C C . VAL A 1 399 ? -2.778 -2.496 -52.853 1.00 63.25 399 VAL A C 1
ATOM 2998 O O . VAL A 1 399 ? -2.658 -1.277 -52.847 1.00 63.25 399 VAL A O 1
ATOM 3001 N N . ALA A 1 400 ? -3.869 -3.080 -53.362 1.00 64.25 400 ALA A N 1
ATOM 3002 C CA . ALA A 1 400 ? -4.976 -2.323 -53.957 1.00 64.25 400 ALA A CA 1
ATOM 3003 C C . ALA A 1 400 ? -5.717 -1.402 -52.961 1.00 64.25 400 ALA A C 1
ATOM 3005 O O . ALA A 1 400 ? -6.424 -0.491 -53.385 1.00 64.25 400 ALA A O 1
ATOM 3006 N N . LEU A 1 401 ? -5.559 -1.618 -51.650 1.00 67.19 401 LEU A N 1
ATOM 3007 C CA . LEU A 1 401 ? -6.167 -0.809 -50.584 1.00 67.19 401 LEU A CA 1
ATOM 3008 C C . LEU A 1 401 ? -5.280 0.366 -50.128 1.00 67.19 401 LEU A C 1
ATOM 3010 O O . LEU A 1 401 ? -5.672 1.111 -49.227 1.00 67.19 401 LEU A O 1
ATOM 3014 N N . ALA A 1 402 ? -4.095 0.525 -50.727 1.00 70.31 402 ALA A N 1
ATOM 3015 C CA . ALA A 1 402 ? -3.086 1.508 -50.340 1.00 70.31 402 ALA A CA 1
ATOM 3016 C C . ALA A 1 402 ? -3.577 2.967 -50.383 1.00 70.31 402 ALA A C 1
ATOM 3018 O O . ALA A 1 402 ? -3.180 3.751 -49.530 1.00 70.31 402 ALA A O 1
ATOM 3019 N N . ASP A 1 403 ? -4.499 3.321 -51.281 1.00 76.50 403 ASP A N 1
ATOM 3020 C CA . ASP A 1 403 ? -4.981 4.699 -51.430 1.00 76.50 403 ASP A CA 1
ATOM 3021 C C . ASP A 1 403 ? -6.465 4.834 -51.048 1.00 76.50 403 ASP A C 1
ATOM 3023 O O . ASP A 1 403 ? -7.362 4.638 -51.868 1.00 76.50 403 ASP A O 1
ATOM 3027 N N . GLY A 1 404 ? -6.741 5.175 -49.783 1.00 72.44 404 GLY A N 1
ATOM 3028 C CA . GLY A 1 404 ? -8.076 5.561 -49.300 1.00 72.44 404 GLY A CA 1
ATOM 3029 C C . GLY A 1 404 ? -9.123 4.441 -49.235 1.00 72.44 404 GLY A C 1
ATOM 3030 O O . GLY A 1 404 ? -10.312 4.716 -49.065 1.00 72.44 404 GLY A O 1
ATOM 3031 N N . GLY A 1 405 ? -8.713 3.177 -49.380 1.00 76.75 405 GLY A N 1
ATOM 3032 C CA . GLY A 1 405 ? -9.613 2.024 -49.316 1.00 76.75 405 GLY A CA 1
ATOM 3033 C C . GLY A 1 405 ? -10.164 1.768 -47.908 1.00 76.75 405 GLY A C 1
ATOM 3034 O O . GLY A 1 405 ? -9.510 2.046 -46.906 1.00 76.75 405 GLY A O 1
ATOM 3035 N N . THR A 1 406 ? -11.367 1.195 -47.811 1.00 80.81 406 THR A N 1
ATOM 3036 C CA . THR A 1 406 ? -11.882 0.614 -46.559 1.00 80.81 406 THR A CA 1
ATOM 3037 C C . THR A 1 406 ? -12.024 -0.892 -46.723 1.00 80.81 406 THR A C 1
ATOM 3039 O O . THR A 1 406 ? -12.670 -1.353 -47.662 1.00 80.81 406 THR A O 1
ATOM 3042 N N . SER A 1 407 ? -11.440 -1.659 -45.808 1.00 78.50 407 SER A N 1
ATOM 3043 C CA . SER A 1 407 ? -11.589 -3.112 -45.738 1.00 78.50 407 SER A CA 1
ATOM 3044 C C . SER A 1 407 ? -12.258 -3.494 -44.424 1.00 78.50 407 SER A C 1
ATOM 3046 O O . SER A 1 407 ? -11.712 -3.227 -43.355 1.00 78.50 407 SER A O 1
ATOM 3048 N N . THR A 1 408 ? -13.404 -4.171 -44.501 1.00 80.44 408 THR A N 1
ATOM 3049 C CA . THR A 1 408 ? -14.151 -4.654 -43.332 1.00 80.44 408 THR A CA 1
ATOM 3050 C C . THR A 1 408 ? -14.180 -6.183 -43.320 1.00 80.44 408 THR A C 1
ATOM 3052 O O . THR A 1 408 ? -14.692 -6.792 -44.256 1.00 80.44 408 THR A O 1
ATOM 3055 N N . GLY A 1 409 ? -13.658 -6.816 -42.263 1.00 71.38 409 GLY A N 1
ATOM 3056 C CA . GLY A 1 409 ? -13.845 -8.257 -42.018 1.00 71.38 409 GLY A CA 1
ATOM 3057 C C . GLY A 1 409 ? -13.039 -9.239 -42.891 1.00 71.38 409 GLY A C 1
ATOM 3058 O O . GLY A 1 409 ? -13.526 -10.334 -43.160 1.00 71.38 409 GLY A O 1
ATOM 3059 N N . GLY A 1 410 ? -11.824 -8.889 -43.331 1.00 81.69 410 GLY A N 1
ATOM 3060 C CA . GLY A 1 410 ? -10.950 -9.762 -44.140 1.00 81.69 410 GLY A CA 1
ATOM 3061 C C . GLY A 1 410 ? -9.865 -10.499 -43.339 1.00 81.69 410 GLY A C 1
ATOM 3062 O O . GLY A 1 410 ? -9.400 -9.997 -42.318 1.00 81.69 410 GLY A O 1
ATOM 3063 N N . THR A 1 411 ? -9.424 -11.672 -43.810 1.00 84.56 411 THR A N 1
ATOM 3064 C CA . THR A 1 411 ? -8.246 -12.385 -43.277 1.00 84.56 411 THR A CA 1
ATOM 3065 C C . THR A 1 411 ? -7.149 -12.457 -44.334 1.00 84.56 411 THR A C 1
ATOM 3067 O O . THR A 1 411 ? -7.362 -12.987 -45.421 1.00 84.56 411 THR A O 1
ATOM 3070 N N . PHE A 1 412 ? -5.969 -11.957 -43.987 1.00 85.31 412 PHE A N 1
ATOM 3071 C CA . PHE A 1 412 ? -4.760 -11.995 -44.795 1.00 85.31 412 PHE A CA 1
ATOM 3072 C C . PHE A 1 412 ? -3.756 -12.909 -44.099 1.00 85.31 412 PHE A C 1
ATOM 3074 O O . PHE A 1 412 ? -3.406 -12.679 -42.941 1.00 85.31 412 PHE A O 1
ATOM 3081 N N . THR A 1 413 ? -3.322 -13.961 -44.786 1.00 84.94 413 THR A N 1
ATOM 3082 C CA . THR A 1 413 ? -2.345 -14.930 -44.277 1.00 84.94 413 THR A CA 1
ATOM 3083 C C . THR A 1 413 ? -1.136 -14.959 -45.193 1.00 84.94 413 THR A C 1
ATOM 3085 O O . THR A 1 413 ? -1.321 -14.998 -46.411 1.00 84.94 413 THR A O 1
ATOM 3088 N N . GLU A 1 414 ? 0.075 -14.946 -44.634 1.00 82.50 414 GLU A N 1
ATOM 3089 C CA . GLU A 1 414 ? 1.334 -15.073 -45.394 1.00 82.50 414 GLU A CA 1
ATOM 3090 C C . GLU A 1 414 ? 1.447 -14.059 -46.557 1.00 82.50 414 GLU A C 1
ATOM 3092 O O . GLU A 1 414 ? 2.002 -14.339 -47.619 1.00 82.50 414 GLU A O 1
ATOM 3097 N N . SER A 1 415 ? 0.857 -12.871 -46.387 1.00 84.19 415 SER A N 1
ATOM 3098 C CA . SER A 1 415 ? 0.799 -11.822 -47.413 1.00 84.19 415 SER A CA 1
ATOM 3099 C C . SER A 1 415 ? 1.902 -10.783 -47.198 1.00 84.19 415 SER A C 1
ATOM 3101 O O . SER A 1 415 ? 2.204 -10.425 -46.061 1.00 84.19 415 SER A O 1
ATOM 3103 N N . SER A 1 416 ? 2.485 -10.259 -48.280 1.00 83.38 416 SER A N 1
ATOM 3104 C CA . SER A 1 416 ? 3.569 -9.268 -48.219 1.00 83.38 416 SER A CA 1
ATOM 3105 C C . SER A 1 416 ? 3.210 -7.989 -48.976 1.00 83.38 416 SER A C 1
ATOM 3107 O O . SER A 1 416 ? 2.756 -8.041 -50.119 1.00 83.38 416 SER A O 1
ATOM 3109 N N . ALA A 1 417 ? 3.430 -6.851 -48.320 1.00 83.81 417 ALA A N 1
ATOM 3110 C CA . ALA A 1 417 ? 3.350 -5.497 -48.859 1.00 83.81 417 ALA A CA 1
ATOM 3111 C C . ALA A 1 417 ? 4.499 -4.655 -48.278 1.00 83.81 417 ALA A C 1
ATOM 3113 O O . ALA A 1 417 ? 4.281 -3.659 -47.597 1.00 83.81 417 ALA A O 1
ATOM 3114 N N . THR A 1 418 ? 5.736 -5.106 -48.481 1.00 84.44 418 THR A N 1
ATOM 3115 C CA . THR A 1 418 ? 6.961 -4.413 -48.048 1.00 84.44 418 THR A CA 1
ATOM 3116 C C . THR A 1 418 ? 7.141 -3.104 -48.830 1.00 84.44 418 THR A C 1
ATOM 3118 O O . THR A 1 418 ? 6.766 -3.036 -50.000 1.00 84.44 418 THR A O 1
ATOM 3121 N N . HIS A 1 419 ? 7.714 -2.064 -48.213 1.00 84.19 419 HIS A N 1
ATOM 3122 C CA . HIS A 1 419 ? 7.962 -0.755 -48.850 1.00 84.19 419 HIS A CA 1
ATOM 3123 C C . HIS A 1 419 ? 6.724 -0.086 -49.481 1.00 84.19 419 HIS A C 1
ATOM 3125 O O . HIS A 1 419 ? 6.844 0.692 -50.427 1.00 84.19 419 HIS A O 1
ATOM 3131 N N . THR A 1 420 ? 5.525 -0.389 -48.986 1.00 86.12 420 THR A N 1
ATOM 3132 C CA . THR A 1 420 ? 4.275 0.147 -49.541 1.00 86.12 420 THR A CA 1
ATOM 3133 C C . THR A 1 420 ? 3.823 1.373 -48.746 1.00 86.12 420 THR A C 1
ATOM 3135 O O . THR A 1 420 ? 4.022 1.439 -47.535 1.00 86.12 420 THR A O 1
ATOM 3138 N N . THR A 1 421 ? 3.205 2.356 -49.401 1.00 88.19 421 THR A N 1
ATOM 3139 C CA . THR A 1 421 ? 2.609 3.515 -48.720 1.00 88.19 421 THR A CA 1
ATOM 3140 C C . THR A 1 421 ? 1.099 3.365 -48.689 1.00 88.19 421 THR A C 1
ATOM 3142 O O . THR A 1 421 ? 0.469 3.326 -49.736 1.00 88.19 421 THR A O 1
ATOM 3145 N N . PHE A 1 422 ? 0.531 3.314 -47.490 1.00 88.62 422 PHE A N 1
ATOM 3146 C CA . PHE A 1 422 ? -0.900 3.330 -47.232 1.00 88.62 422 PHE A CA 1
ATOM 3147 C C . PHE A 1 422 ? -1.308 4.729 -46.766 1.00 88.62 422 PHE A C 1
ATOM 3149 O O . PHE A 1 422 ? -0.779 5.233 -45.771 1.00 88.62 422 PHE A O 1
ATOM 3156 N N . THR A 1 423 ? -2.258 5.350 -47.458 1.00 89.31 423 THR A N 1
ATOM 3157 C CA . THR A 1 423 ? -2.729 6.708 -47.181 1.00 89.31 423 THR A CA 1
ATOM 3158 C C . THR A 1 423 ? -4.229 6.703 -46.939 1.00 89.31 423 THR A C 1
ATOM 3160 O O . THR A 1 423 ? -4.998 6.300 -47.807 1.00 89.31 423 THR A O 1
ATOM 3163 N N . ALA A 1 424 ? -4.660 7.192 -45.772 1.00 86.31 424 ALA A N 1
ATOM 3164 C CA . ALA A 1 424 ? -6.075 7.332 -45.405 1.00 86.31 424 ALA A CA 1
ATOM 3165 C C . ALA A 1 424 ? -6.910 6.032 -45.503 1.00 86.31 424 ALA A C 1
ATOM 3167 O O . ALA A 1 424 ? -8.135 6.079 -45.609 1.00 86.31 424 ALA A O 1
ATOM 3168 N N . THR A 1 425 ? -6.255 4.871 -45.470 1.00 89.69 425 THR A N 1
ATOM 3169 C CA . THR A 1 425 ? -6.898 3.552 -45.504 1.00 89.69 425 THR A CA 1
ATOM 3170 C C . THR A 1 425 ? -7.542 3.228 -44.154 1.00 89.69 425 THR A C 1
ATOM 3172 O O . THR A 1 425 ? -6.980 3.535 -43.100 1.00 89.69 425 THR A O 1
ATOM 3175 N N . VAL A 1 426 ? -8.699 2.563 -44.170 1.00 90.56 426 VAL A N 1
ATOM 3176 C CA . VAL A 1 426 ? -9.381 2.071 -42.963 1.00 90.56 426 VAL A CA 1
ATOM 3177 C C . VAL A 1 426 ? -9.477 0.550 -43.001 1.00 90.56 426 VAL A C 1
ATOM 3179 O O . VAL A 1 426 ? -10.076 -0.025 -43.908 1.00 90.56 426 VAL A O 1
ATOM 3182 N N . PHE A 1 427 ? -8.935 -0.111 -41.987 1.00 90.25 427 PHE A N 1
ATOM 3183 C CA . PHE A 1 427 ? -9.136 -1.535 -41.751 1.00 90.25 427 PHE A CA 1
ATOM 3184 C C . PHE A 1 427 ? -10.024 -1.699 -40.521 1.00 90.25 427 PHE A C 1
ATOM 3186 O O . PHE A 1 427 ? -9.640 -1.279 -39.434 1.00 90.25 427 PHE A O 1
ATOM 3193 N N . ASP A 1 428 ? -11.199 -2.304 -40.683 1.00 91.88 428 ASP A N 1
ATOM 3194 C CA . ASP A 1 428 ? -12.118 -2.600 -39.582 1.00 91.88 428 ASP A CA 1
ATOM 3195 C C . ASP A 1 428 ? -12.299 -4.112 -39.439 1.00 91.88 428 ASP A C 1
ATOM 3197 O O . ASP A 1 428 ? -12.666 -4.807 -40.391 1.00 91.88 428 ASP A O 1
ATOM 3201 N N . ASN A 1 429 ? -12.040 -4.633 -38.242 1.00 92.75 429 ASN A N 1
ATOM 3202 C CA . ASN A 1 429 ? -12.193 -6.047 -37.906 1.00 92.75 429 ASN A CA 1
ATOM 3203 C C . ASN A 1 429 ? -11.428 -6.998 -38.859 1.00 92.75 429 ASN A C 1
ATOM 3205 O O . ASN A 1 429 ? -11.898 -8.092 -39.176 1.00 92.75 429 ASN A O 1
ATOM 3209 N N . ALA A 1 430 ? -10.270 -6.567 -39.370 1.00 91.69 430 ALA A N 1
ATOM 3210 C CA . ALA A 1 430 ? -9.417 -7.365 -40.251 1.00 91.69 430 ALA A CA 1
ATOM 3211 C C . ALA A 1 430 ? -8.393 -8.190 -39.454 1.00 91.69 430 ALA A C 1
ATOM 3213 O O . ALA A 1 430 ? -7.949 -7.784 -38.381 1.00 91.69 430 ALA A O 1
ATOM 3214 N N . THR A 1 431 ? -7.996 -9.348 -39.983 1.00 92.12 431 THR A N 1
ATOM 3215 C CA . THR A 1 431 ? -6.982 -10.231 -39.388 1.00 92.12 431 THR A CA 1
ATOM 3216 C C . THR A 1 431 ? -5.781 -10.366 -40.316 1.00 92.12 431 THR A C 1
ATOM 3218 O O . THR A 1 431 ? -5.942 -10.726 -41.478 1.00 92.12 431 THR A O 1
ATOM 3221 N N . PHE A 1 432 ? -4.580 -10.134 -39.795 1.00 92.12 432 PHE A N 1
ATOM 3222 C CA . PHE A 1 432 ? -3.306 -10.288 -40.490 1.00 92.12 432 PHE A CA 1
ATOM 3223 C C . PHE A 1 432 ? -2.469 -11.316 -39.741 1.00 92.12 432 PHE A C 1
ATOM 3225 O O . PHE A 1 432 ? -2.130 -11.103 -38.577 1.00 92.12 432 PHE A O 1
ATOM 3232 N N . ARG A 1 433 ? -2.153 -12.430 -40.393 1.00 90.81 433 ARG A N 1
ATOM 3233 C CA . ARG A 1 433 ? -1.405 -13.531 -39.796 1.00 90.81 433 ARG A CA 1
ATOM 3234 C C . ARG A 1 433 ? -0.183 -13.849 -40.644 1.00 90.81 433 ARG A C 1
ATOM 3236 O O . ARG A 1 433 ? -0.320 -14.129 -41.831 1.00 90.81 433 ARG A O 1
ATOM 3243 N N . ASP A 1 434 ? 0.989 -13.829 -40.020 1.00 85.88 434 ASP A N 1
ATOM 3244 C CA . ASP A 1 434 ? 2.263 -14.118 -40.687 1.00 85.88 434 ASP A CA 1
ATOM 3245 C C . ASP A 1 434 ? 2.500 -13.198 -41.913 1.00 85.88 434 ASP A C 1
ATOM 3247 O O . ASP A 1 434 ? 3.069 -13.609 -42.921 1.00 85.88 434 ASP A O 1
ATOM 3251 N N . CYS A 1 435 ? 2.008 -11.952 -41.855 1.00 89.88 435 CYS A N 1
ATOM 3252 C CA . CYS A 1 435 ? 2.137 -10.964 -42.933 1.00 89.88 435 CYS A CA 1
ATOM 3253 C C . CYS A 1 435 ? 3.399 -10.098 -42.780 1.00 89.88 435 CYS A C 1
ATOM 3255 O O . CYS A 1 435 ? 3.892 -9.888 -41.672 1.00 89.88 435 CYS A O 1
ATOM 3257 N N . THR A 1 436 ? 3.871 -9.508 -43.881 1.00 88.12 436 THR A N 1
ATOM 3258 C CA . THR A 1 436 ? 5.061 -8.639 -43.898 1.00 88.12 436 THR A CA 1
ATOM 3259 C C . THR A 1 436 ? 4.752 -7.274 -44.503 1.00 88.12 436 THR A C 1
ATOM 3261 O O . THR A 1 436 ? 4.399 -7.176 -45.676 1.00 88.12 436 THR A O 1
ATOM 3264 N N . PHE A 1 437 ? 4.945 -6.221 -43.713 1.00 88.38 437 PHE A N 1
ATOM 3265 C CA . PHE A 1 437 ? 4.824 -4.814 -44.102 1.00 88.38 437 PHE A CA 1
ATOM 3266 C C . PHE A 1 437 ? 6.141 -4.049 -43.958 1.00 88.38 437 PHE A C 1
ATOM 3268 O O . PHE A 1 437 ? 6.122 -2.826 -44.029 1.00 88.38 437 PHE A O 1
ATOM 3275 N N . SER A 1 438 ? 7.276 -4.709 -43.724 1.00 86.06 438 SER A N 1
ATOM 3276 C CA . SER A 1 438 ? 8.528 -4.049 -43.336 1.00 86.06 438 SER A CA 1
ATOM 3277 C C . SER A 1 438 ? 8.868 -2.832 -44.215 1.00 86.06 438 SER A C 1
ATOM 3279 O O . SER A 1 438 ? 8.640 -2.825 -45.427 1.00 86.06 438 SER A O 1
ATOM 3281 N N . ALA A 1 439 ? 9.376 -1.774 -43.582 1.00 86.56 439 ALA A N 1
ATOM 3282 C CA . ALA A 1 439 ? 9.705 -0.492 -44.208 1.00 86.56 439 ALA A CA 1
ATOM 3283 C C . ALA A 1 439 ? 8.550 0.203 -44.973 1.00 86.56 439 ALA A C 1
ATOM 3285 O O . ALA A 1 439 ? 8.799 1.051 -45.832 1.00 86.56 439 ALA A O 1
ATOM 3286 N N . SER A 1 440 ? 7.290 -0.123 -44.667 1.00 89.38 440 SER A N 1
ATOM 3287 C CA . SER A 1 440 ? 6.106 0.549 -45.226 1.00 89.38 440 SER A CA 1
ATOM 3288 C C . SER A 1 440 ? 5.744 1.834 -44.486 1.00 89.38 440 SER A C 1
ATOM 3290 O O . SER A 1 440 ? 6.140 2.058 -43.339 1.00 89.38 440 SER A O 1
ATOM 3292 N N . GLN A 1 441 ? 4.950 2.683 -45.134 1.00 90.06 441 GLN A N 1
ATOM 3293 C CA . GLN A 1 441 ? 4.442 3.928 -44.563 1.00 90.06 441 GLN A CA 1
ATOM 3294 C C . GLN A 1 441 ? 2.925 3.854 -44.391 1.00 90.06 441 GLN A C 1
ATOM 3296 O O . GLN A 1 441 ? 2.213 3.453 -45.301 1.00 90.06 441 GLN A O 1
ATOM 3301 N N . PHE A 1 442 ? 2.430 4.279 -43.234 1.00 89.50 442 PHE A N 1
ATOM 3302 C CA . PHE A 1 442 ? 1.013 4.371 -42.901 1.00 89.50 442 PHE A CA 1
ATOM 3303 C C . PHE A 1 442 ? 0.716 5.816 -42.509 1.00 89.50 442 PHE A C 1
ATOM 3305 O O . PHE A 1 442 ? 1.069 6.252 -41.413 1.00 89.50 442 PHE A O 1
ATOM 3312 N N . VAL A 1 443 ? 0.104 6.573 -43.416 1.00 90.19 443 VAL A N 1
ATOM 3313 C CA . VAL A 1 443 ? -0.194 7.997 -43.236 1.00 90.19 443 VAL A CA 1
ATOM 3314 C C . VAL A 1 443 ? -1.699 8.175 -43.075 1.00 90.19 443 VAL A C 1
ATOM 3316 O O . VAL A 1 443 ? -2.459 7.877 -43.996 1.00 90.19 443 VAL A O 1
ATOM 3319 N N . ASN A 1 444 ? -2.146 8.661 -41.912 1.00 88.12 444 ASN A N 1
ATOM 3320 C CA . ASN A 1 444 ? -3.576 8.796 -41.578 1.00 88.12 444 ASN A CA 1
ATOM 3321 C C . ASN A 1 444 ? -4.378 7.485 -41.713 1.00 88.12 444 ASN A C 1
ATOM 3323 O O . ASN A 1 444 ? -5.571 7.506 -42.012 1.00 88.12 444 ASN A O 1
ATOM 3327 N N . VAL A 1 445 ? -3.727 6.336 -41.532 1.00 91.69 445 VAL A N 1
ATOM 3328 C CA . VAL A 1 445 ? -4.383 5.023 -41.600 1.00 91.69 445 VAL A CA 1
ATOM 3329 C C . VAL A 1 445 ? -5.081 4.730 -40.278 1.00 91.69 445 VAL A C 1
ATOM 3331 O O . VAL A 1 445 ? -4.529 5.007 -39.209 1.00 91.69 445 VAL A O 1
ATOM 3334 N N . ARG A 1 446 ? -6.274 4.134 -40.343 1.00 92.25 446 ARG A N 1
ATOM 3335 C CA . ARG A 1 446 ? -7.025 3.700 -39.164 1.00 92.25 446 ARG A CA 1
ATOM 3336 C C . ARG A 1 446 ? -7.173 2.184 -39.136 1.00 92.25 446 ARG A C 1
ATOM 3338 O O . ARG A 1 446 ? -7.686 1.589 -40.080 1.00 92.25 446 ARG A O 1
ATOM 3345 N N . PHE A 1 447 ? -6.746 1.575 -38.038 1.00 93.56 447 PHE A N 1
ATOM 3346 C CA . PHE A 1 447 ? -6.980 0.174 -37.723 1.00 93.56 447 PHE A CA 1
ATOM 3347 C C . PHE A 1 447 ? -7.967 0.100 -36.561 1.00 93.56 447 PHE A C 1
ATOM 3349 O O . PHE A 1 447 ? -7.623 0.426 -35.426 1.00 93.56 447 PHE A O 1
ATOM 3356 N N . ASP A 1 448 ? -9.186 -0.342 -36.839 1.00 93.44 448 ASP A N 1
ATOM 3357 C CA . ASP A 1 448 ? -10.239 -0.524 -35.849 1.00 93.44 448 ASP A CA 1
ATOM 3358 C C . ASP A 1 448 ? -10.454 -2.019 -35.622 1.00 93.44 448 ASP A C 1
ATOM 3360 O O . ASP A 1 448 ? -10.715 -2.775 -36.557 1.00 93.44 448 ASP A O 1
ATOM 3364 N N . ARG A 1 449 ? -10.332 -2.473 -34.372 1.00 93.94 449 ARG A N 1
ATOM 3365 C CA . ARG A 1 449 ? -10.624 -3.854 -33.949 1.00 93.94 449 ARG A CA 1
ATOM 3366 C C . ARG A 1 449 ? -9.894 -4.926 -34.770 1.00 93.94 449 ARG A C 1
ATOM 3368 O O . ARG A 1 449 ? -10.387 -6.037 -34.932 1.00 93.94 449 ARG A O 1
ATOM 3375 N N . CYS A 1 450 ? -8.724 -4.595 -35.312 1.00 95.94 450 CYS A N 1
ATOM 3376 C CA . CYS A 1 450 ? -7.939 -5.510 -36.133 1.00 95.94 450 CYS A CA 1
ATOM 3377 C C . CYS A 1 450 ? -7.099 -6.459 -35.272 1.00 95.94 450 CYS A C 1
ATOM 3379 O O . CYS A 1 450 ? -6.693 -6.123 -34.159 1.00 95.94 450 CYS A O 1
ATOM 3381 N N . THR A 1 451 ? -6.803 -7.640 -35.808 1.00 95.56 451 THR A N 1
ATOM 3382 C CA . THR A 1 451 ? -5.923 -8.631 -35.183 1.00 95.56 451 THR A CA 1
ATOM 3383 C C . THR A 1 451 ? -4.668 -8.815 -36.026 1.00 95.56 451 THR A C 1
ATOM 3385 O O . THR A 1 451 ? -4.756 -9.110 -37.213 1.00 95.56 451 THR A O 1
ATOM 3388 N N . PHE A 1 452 ? -3.500 -8.670 -35.412 1.00 95.31 452 PHE A N 1
ATOM 3389 C CA . PHE A 1 452 ? -2.197 -8.928 -36.010 1.00 95.31 452 PHE A CA 1
ATOM 3390 C C . PHE A 1 452 ? -1.517 -10.046 -35.229 1.00 95.31 452 PHE A C 1
ATOM 3392 O O . PHE A 1 452 ? -1.355 -9.943 -34.014 1.00 95.31 452 PHE A O 1
ATOM 3399 N N . GLU A 1 453 ? -1.116 -11.108 -35.913 1.00 92.31 453 GLU A N 1
ATOM 3400 C CA . GLU A 1 453 ? -0.435 -12.251 -35.312 1.00 92.31 453 GLU A CA 1
ATOM 3401 C C . GLU A 1 453 ? 0.825 -12.559 -36.107 1.00 92.31 453 GLU A C 1
ATOM 3403 O O . GLU A 1 453 ? 0.740 -12.910 -37.284 1.00 92.31 453 GLU A O 1
ATOM 3408 N N . ARG A 1 454 ? 1.991 -12.448 -35.463 1.00 88.75 454 ARG A N 1
ATOM 3409 C CA . ARG A 1 454 ? 3.296 -12.678 -36.103 1.00 88.75 454 ARG A CA 1
ATOM 3410 C C . ARG A 1 454 ? 3.506 -11.819 -37.356 1.00 88.75 454 ARG A C 1
ATOM 3412 O O . ARG A 1 454 ? 4.139 -12.242 -38.318 1.00 88.75 454 ARG A O 1
ATOM 3419 N N . THR A 1 455 ? 2.963 -10.603 -37.339 1.00 91.94 455 THR A N 1
ATOM 3420 C CA . THR A 1 455 ? 3.100 -9.641 -38.438 1.00 91.94 455 THR A CA 1
ATOM 3421 C C . THR A 1 455 ? 4.375 -8.819 -38.276 1.00 91.94 455 THR A C 1
ATOM 3423 O O . THR A 1 455 ? 4.695 -8.353 -37.177 1.00 91.94 455 THR A O 1
ATOM 3426 N N . ASP A 1 456 ? 5.090 -8.616 -39.378 1.00 90.00 456 ASP A N 1
ATOM 3427 C CA . ASP A 1 456 ? 6.314 -7.821 -39.432 1.00 90.00 456 ASP A CA 1
ATOM 3428 C C . ASP A 1 456 ? 6.024 -6.379 -39.884 1.00 90.00 456 ASP A C 1
ATOM 3430 O O . ASP A 1 456 ? 5.612 -6.136 -41.018 1.00 90.00 456 ASP A O 1
ATOM 3434 N N . PHE A 1 457 ? 6.260 -5.428 -38.982 1.00 91.12 457 PHE A N 1
ATOM 3435 C CA . PHE A 1 457 ? 6.241 -3.977 -39.178 1.00 91.12 457 PHE A CA 1
ATOM 3436 C C . PHE A 1 457 ? 7.619 -3.339 -38.926 1.00 91.12 457 PHE A C 1
ATOM 3438 O O . PHE A 1 457 ? 7.710 -2.150 -38.599 1.00 91.12 457 PHE A O 1
ATOM 3445 N N . THR A 1 458 ? 8.708 -4.102 -39.033 1.00 88.00 458 THR A N 1
ATOM 3446 C CA . THR A 1 458 ? 10.065 -3.592 -38.814 1.00 88.00 458 THR A CA 1
ATOM 3447 C C . THR A 1 458 ? 10.322 -2.371 -39.696 1.00 88.00 458 THR A C 1
ATOM 3449 O O . THR A 1 458 ? 9.994 -2.364 -40.883 1.00 88.00 458 THR A O 1
ATOM 3452 N N . ALA A 1 459 ? 10.873 -1.314 -39.093 1.00 87.50 459 ALA A N 1
ATOM 3453 C CA . ALA A 1 459 ? 11.162 -0.032 -39.742 1.00 87.50 459 ALA A CA 1
ATOM 3454 C C . ALA A 1 459 ? 9.963 0.653 -40.443 1.00 87.50 459 ALA A C 1
ATOM 3456 O O . ALA A 1 459 ? 10.161 1.495 -41.319 1.00 87.50 459 ALA A O 1
ATOM 3457 N N . CYS A 1 460 ? 8.715 0.330 -40.081 1.00 90.69 460 CYS A N 1
ATOM 3458 C CA . CYS A 1 460 ? 7.543 1.026 -40.623 1.00 90.69 460 CYS A CA 1
ATOM 3459 C C . CYS A 1 460 ? 7.391 2.444 -40.056 1.00 90.69 460 CYS A C 1
ATOM 3461 O O . CYS A 1 460 ? 7.745 2.711 -38.905 1.00 90.69 460 CYS A O 1
ATOM 3463 N N . ALA A 1 461 ? 6.789 3.344 -40.833 1.00 90.06 461 ALA A N 1
ATOM 3464 C CA . ALA A 1 461 ? 6.462 4.702 -40.402 1.00 90.06 461 ALA A CA 1
ATOM 3465 C C . ALA A 1 461 ? 4.943 4.904 -40.306 1.00 90.06 461 ALA A C 1
ATOM 3467 O O . ALA A 1 461 ? 4.268 5.077 -41.314 1.00 90.06 461 ALA A O 1
ATOM 3468 N N . PHE A 1 462 ? 4.415 4.934 -39.087 1.00 87.25 462 PHE A N 1
ATOM 3469 C CA . PHE A 1 462 ? 3.034 5.264 -38.746 1.00 87.25 462 PHE A CA 1
ATOM 3470 C C . PHE A 1 462 ? 2.934 6.756 -38.419 1.00 87.25 462 PHE A C 1
ATOM 3472 O O . PHE A 1 462 ? 3.132 7.180 -37.280 1.00 87.25 462 PHE A O 1
ATOM 3479 N N . ARG A 1 463 ? 2.650 7.576 -39.431 1.00 85.69 463 ARG A N 1
ATOM 3480 C CA . ARG A 1 463 ? 2.442 9.017 -39.254 1.00 85.69 463 ARG A CA 1
ATOM 3481 C C . ARG A 1 463 ? 0.959 9.261 -39.050 1.00 85.69 463 ARG A C 1
ATOM 3483 O O . ARG A 1 463 ? 0.170 8.937 -39.938 1.00 85.69 463 ARG A O 1
ATOM 3490 N N . THR A 1 464 ? 0.609 9.790 -37.874 1.00 82.88 464 THR A N 1
ATOM 3491 C CA . THR A 1 464 ? -0.783 10.115 -37.506 1.00 82.88 464 THR A CA 1
ATOM 3492 C C . THR A 1 464 ? -1.754 8.944 -37.726 1.00 82.88 464 THR A C 1
ATOM 3494 O O . THR A 1 464 ? -2.930 9.139 -38.026 1.00 82.88 464 THR A O 1
ATOM 3497 N N . ALA A 1 465 ? -1.259 7.708 -37.597 1.00 88.50 465 ALA A N 1
ATOM 3498 C CA . ALA A 1 465 ? -2.079 6.507 -37.677 1.00 88.50 465 ALA A CA 1
ATOM 3499 C C . ALA A 1 465 ? -2.816 6.280 -36.349 1.00 88.50 465 ALA A C 1
ATOM 3501 O O . ALA A 1 465 ? -2.290 6.587 -35.274 1.00 88.50 465 ALA A O 1
ATOM 3502 N N . ALA A 1 466 ? -4.018 5.717 -36.430 1.00 91.00 466 ALA A N 1
ATOM 3503 C CA . ALA A 1 466 ? -4.850 5.417 -35.273 1.00 91.00 466 ALA A CA 1
ATOM 3504 C C . ALA A 1 466 ? -5.097 3.910 -35.179 1.00 91.00 466 ALA A C 1
ATOM 3506 O O . ALA A 1 466 ? -5.623 3.301 -36.109 1.00 91.00 466 ALA A O 1
ATOM 3507 N N . LEU A 1 467 ? -4.724 3.314 -34.050 1.00 93.94 467 LEU A N 1
ATOM 3508 C CA . LEU A 1 467 ? -5.046 1.940 -33.694 1.00 93.94 467 LEU A CA 1
ATOM 3509 C C . LEU A 1 467 ? -6.073 1.989 -32.563 1.00 93.94 467 LEU A C 1
ATOM 3511 O O . LEU A 1 467 ? -5.775 2.488 -31.480 1.00 93.94 467 LEU A O 1
ATOM 3515 N N . SER A 1 468 ? -7.277 1.480 -32.806 1.00 94.12 468 SER A N 1
ATOM 3516 C CA . SER A 1 468 ? -8.345 1.419 -31.809 1.00 94.12 468 SER A CA 1
ATOM 3517 C C . SER A 1 468 ? -8.827 -0.014 -31.635 1.00 94.12 468 SER A C 1
ATOM 3519 O O . SER A 1 468 ? -9.154 -0.683 -32.612 1.00 94.12 468 SER A O 1
ATOM 3521 N N . GLY A 1 469 ? -8.852 -0.528 -30.405 1.00 92.19 469 GLY A N 1
ATOM 3522 C CA . GLY A 1 469 ? -9.382 -1.869 -30.128 1.00 92.19 469 GLY A CA 1
ATOM 3523 C C . GLY A 1 469 ? -8.587 -3.021 -30.759 1.00 92.19 469 GLY A C 1
ATOM 3524 O O . GLY A 1 469 ? -9.118 -4.123 -30.884 1.00 92.19 469 GLY A O 1
ATOM 3525 N N . CYS A 1 470 ? -7.358 -2.782 -31.225 1.00 96.56 470 CYS A N 1
ATOM 3526 C CA . CYS A 1 470 ? -6.573 -3.772 -31.960 1.00 96.56 470 CYS A CA 1
ATOM 3527 C C . CYS A 1 470 ? -5.866 -4.769 -31.031 1.00 96.56 470 CYS A C 1
ATOM 3529 O O . CYS A 1 470 ? -5.453 -4.433 -29.922 1.00 96.56 470 CYS A O 1
ATOM 3531 N N . THR A 1 471 ? -5.663 -5.991 -31.518 1.00 96.50 471 THR A N 1
ATOM 3532 C CA . THR A 1 471 ? -4.870 -7.032 -30.851 1.00 96.50 471 THR A CA 1
ATOM 3533 C C . THR A 1 471 ? -3.615 -7.316 -31.666 1.00 96.50 471 THR A C 1
ATOM 3535 O O . THR A 1 471 ? -3.717 -7.737 -32.812 1.00 96.50 471 THR A O 1
ATOM 3538 N N . LEU A 1 472 ? -2.435 -7.110 -31.088 1.00 96.81 472 LEU A N 1
ATOM 3539 C CA . LEU A 1 472 ? -1.144 -7.453 -31.680 1.00 96.81 472 LEU A CA 1
ATOM 3540 C C . LEU A 1 472 ? -0.504 -8.561 -30.841 1.00 96.81 472 LEU A C 1
ATOM 3542 O O . LEU A 1 472 ? -0.295 -8.390 -29.639 1.00 96.81 472 LEU A O 1
ATOM 3546 N N . ARG A 1 473 ? -0.200 -9.698 -31.466 1.00 93.81 473 ARG A N 1
ATOM 3547 C CA . ARG A 1 473 ? 0.437 -10.853 -30.827 1.00 93.81 473 ARG A CA 1
ATOM 3548 C C . ARG A 1 473 ? 1.700 -11.219 -31.574 1.00 93.81 473 ARG A C 1
ATOM 3550 O O . ARG A 1 473 ? 1.646 -11.512 -32.767 1.00 93.81 473 ARG A O 1
ATOM 3557 N N . ASP A 1 474 ? 2.814 -11.223 -30.858 1.00 91.12 474 ASP A N 1
ATOM 3558 C CA . ASP A 1 474 ? 4.116 -11.626 -31.382 1.00 91.12 474 ASP A CA 1
ATOM 3559 C C . ASP A 1 474 ? 4.514 -10.843 -32.648 1.00 91.12 474 ASP A C 1
ATOM 3561 O O . ASP A 1 474 ? 5.102 -11.397 -33.568 1.00 91.12 474 ASP A O 1
ATOM 3565 N N . CYS A 1 475 ? 4.155 -9.557 -32.744 1.00 93.25 475 CYS A N 1
ATOM 3566 C CA . CYS A 1 475 ? 4.473 -8.718 -33.905 1.00 93.25 475 CYS A CA 1
ATOM 3567 C C . CYS A 1 475 ? 5.870 -8.085 -33.789 1.00 93.25 475 CYS A C 1
ATOM 3569 O O . CYS A 1 475 ? 6.303 -7.717 -32.692 1.00 93.25 475 CYS A O 1
ATOM 3571 N N . ARG A 1 476 ? 6.548 -7.870 -34.925 1.00 91.00 476 ARG A N 1
ATOM 3572 C CA . ARG A 1 476 ? 7.823 -7.127 -34.978 1.00 91.00 476 ARG A CA 1
ATOM 3573 C C . ARG A 1 476 ? 7.561 -5.673 -35.326 1.00 91.00 476 ARG A C 1
ATOM 3575 O O . ARG A 1 476 ? 7.038 -5.392 -36.389 1.00 91.00 476 ARG A O 1
ATOM 3582 N N . LEU A 1 477 ? 7.940 -4.747 -34.458 1.00 92.25 477 LEU A N 1
ATOM 3583 C CA . LEU A 1 477 ? 7.888 -3.297 -34.681 1.00 92.25 477 LEU A CA 1
ATOM 3584 C C . LEU A 1 477 ? 9.252 -2.641 -34.399 1.00 92.25 477 LEU A C 1
ATOM 3586 O O . LEU A 1 477 ? 9.326 -1.448 -34.108 1.00 92.25 477 LEU A O 1
ATOM 3590 N N . SER A 1 478 ? 10.343 -3.412 -34.448 1.00 88.50 478 SER A N 1
ATOM 3591 C CA . SER A 1 478 ? 11.686 -2.904 -34.163 1.00 88.50 478 SER A CA 1
ATOM 3592 C C . SER A 1 478 ? 12.039 -1.758 -35.114 1.00 88.50 478 SER A C 1
ATOM 3594 O O . SER A 1 478 ? 11.868 -1.877 -36.330 1.00 88.50 478 SER A O 1
ATOM 3596 N N . GLY A 1 479 ? 12.492 -0.636 -34.554 1.00 85.75 479 GLY A N 1
ATOM 3597 C CA . GLY A 1 479 ? 12.795 0.590 -35.298 1.00 85.75 479 GLY A CA 1
ATOM 3598 C C . GLY A 1 479 ? 11.587 1.291 -35.935 1.00 85.75 479 GLY A C 1
ATOM 3599 O O . GLY A 1 479 ? 11.777 2.240 -36.693 1.00 85.75 479 GLY A O 1
ATOM 3600 N N . ALA A 1 480 ? 10.349 0.857 -35.669 1.00 90.25 480 ALA A N 1
ATOM 3601 C CA . ALA A 1 480 ? 9.167 1.519 -36.210 1.00 90.25 480 ALA A CA 1
ATOM 3602 C C . ALA A 1 480 ? 8.990 2.926 -35.613 1.00 90.25 480 ALA A C 1
ATOM 3604 O O . ALA A 1 480 ? 9.289 3.176 -34.444 1.00 90.25 480 ALA A O 1
ATOM 3605 N N . THR A 1 481 ? 8.466 3.851 -36.413 1.00 90.38 481 THR A N 1
ATOM 3606 C CA . THR A 1 481 ? 8.136 5.216 -35.985 1.00 90.38 481 THR A CA 1
ATOM 3607 C C . THR A 1 481 ? 6.626 5.351 -35.856 1.00 90.38 481 THR A C 1
ATOM 3609 O O . THR A 1 481 ? 5.936 5.294 -36.863 1.00 90.38 481 THR A O 1
ATOM 3612 N N . LEU A 1 482 ? 6.115 5.550 -34.641 1.00 86.94 482 LEU A N 1
ATOM 3613 C CA . LEU A 1 482 ? 4.697 5.776 -34.318 1.00 86.94 482 LEU A CA 1
ATOM 3614 C C . LEU A 1 482 ? 4.425 7.218 -33.854 1.00 86.94 482 LEU A C 1
ATOM 3616 O O . LEU A 1 482 ? 3.518 7.478 -33.063 1.00 86.94 482 LEU A O 1
ATOM 3620 N N . SER A 1 483 ? 5.249 8.165 -34.307 1.00 79.44 483 SER A N 1
ATOM 3621 C CA . SER A 1 483 ? 5.211 9.547 -33.832 1.00 79.44 483 SER A CA 1
ATOM 3622 C C . SER A 1 483 ? 3.890 10.250 -34.157 1.00 79.44 483 SER A C 1
ATOM 3624 O O . SER A 1 483 ? 3.445 10.268 -35.308 1.00 79.44 483 SER A O 1
ATOM 3626 N N . GLY A 1 484 ? 3.288 10.871 -33.139 1.00 76.88 484 GLY A N 1
ATOM 3627 C CA . GLY A 1 484 ? 2.026 11.613 -33.253 1.00 76.88 484 GLY A CA 1
ATOM 3628 C C . GLY A 1 484 ? 0.790 10.767 -33.593 1.00 76.88 484 GLY A C 1
ATOM 3629 O O . GLY A 1 484 ? -0.224 11.330 -34.001 1.00 76.88 484 GLY A O 1
ATOM 3630 N N . GLY A 1 485 ? 0.869 9.435 -33.487 1.00 87.00 485 GLY A N 1
ATOM 3631 C CA . GLY A 1 485 ? -0.276 8.531 -33.636 1.00 87.00 485 GLY A CA 1
ATOM 3632 C C . GLY A 1 485 ? -1.087 8.351 -32.347 1.00 87.00 485 GLY A C 1
ATOM 3633 O O . GLY A 1 485 ? -0.750 8.892 -31.289 1.00 87.00 485 GLY A O 1
ATOM 3634 N N . THR A 1 486 ? -2.152 7.552 -32.432 1.00 89.88 486 THR A N 1
ATOM 3635 C CA . THR A 1 486 ? -2.982 7.168 -31.277 1.00 89.88 486 THR A CA 1
ATOM 3636 C C . THR A 1 486 ? -3.110 5.651 -31.189 1.00 89.88 486 THR A C 1
ATOM 3638 O O . THR A 1 486 ? -3.449 4.999 -32.173 1.00 89.88 486 THR A O 1
ATOM 3641 N N . ILE A 1 487 ? -2.872 5.090 -30.003 1.00 93.19 487 ILE A N 1
ATOM 3642 C CA . ILE A 1 487 ? -3.094 3.679 -29.675 1.00 93.19 487 ILE A CA 1
ATOM 3643 C C . ILE A 1 487 ? -4.092 3.643 -28.522 1.00 93.19 487 ILE A C 1
ATOM 3645 O O . ILE A 1 487 ? -3.747 3.972 -27.393 1.00 93.19 487 ILE A O 1
ATOM 3649 N N . SER A 1 488 ? -5.338 3.274 -28.796 1.00 92.56 488 SER A N 1
ATOM 3650 C CA . SER A 1 488 ? -6.407 3.278 -27.799 1.00 92.56 488 SER A CA 1
ATOM 3651 C C . SER A 1 488 ? -7.053 1.905 -27.677 1.00 92.56 488 SER A C 1
ATOM 3653 O O . SER A 1 488 ? -7.306 1.238 -28.682 1.00 92.56 488 SER A O 1
ATOM 3655 N N . ALA A 1 489 ? -7.324 1.465 -26.448 1.00 90.88 489 ALA A N 1
ATOM 3656 C CA . ALA A 1 489 ? -8.007 0.203 -26.165 1.00 90.88 489 ALA A CA 1
ATOM 3657 C C . ALA A 1 489 ? -7.351 -1.032 -26.824 1.00 90.88 489 ALA A C 1
ATOM 3659 O O . ALA A 1 489 ? -8.036 -1.999 -27.157 1.00 90.88 489 ALA A O 1
ATOM 3660 N N . CYS A 1 490 ? -6.035 -1.003 -27.052 1.00 94.94 490 CYS A N 1
ATOM 3661 C CA . CYS A 1 490 ? -5.321 -2.077 -27.739 1.00 94.94 490 CYS A CA 1
ATOM 3662 C C . CYS A 1 490 ? -4.742 -3.106 -26.758 1.00 94.94 490 CYS A C 1
ATOM 3664 O O . CYS A 1 490 ? -4.545 -2.839 -25.574 1.00 94.94 490 CYS A O 1
ATOM 3666 N N . THR A 1 491 ? -4.429 -4.299 -27.261 1.00 95.19 491 THR A N 1
ATOM 3667 C CA . THR A 1 491 ? -3.667 -5.323 -26.533 1.00 95.19 491 THR A CA 1
ATOM 3668 C C . THR A 1 491 ? -2.431 -5.696 -27.333 1.00 95.19 491 THR A C 1
ATOM 3670 O O . THR A 1 491 ? -2.550 -6.176 -28.457 1.00 95.19 491 THR A O 1
ATOM 3673 N N . LEU A 1 492 ? -1.250 -5.480 -26.759 1.00 96.25 492 LEU A N 1
ATOM 3674 C CA . LEU A 1 492 ? 0.033 -5.882 -27.320 1.00 96.25 492 LEU A CA 1
ATOM 3675 C C . LEU A 1 492 ? 0.613 -6.981 -26.428 1.00 96.25 492 LEU A C 1
ATOM 3677 O O . LEU A 1 492 ? 0.865 -6.752 -25.244 1.00 96.25 492 LEU A O 1
ATOM 3681 N N . THR A 1 493 ? 0.822 -8.173 -26.980 1.00 93.44 493 THR A N 1
ATOM 3682 C CA . THR A 1 493 ? 1.391 -9.313 -26.251 1.00 93.44 493 THR A CA 1
ATOM 3683 C C . THR A 1 493 ? 2.560 -9.895 -27.027 1.00 93.44 493 THR A C 1
ATOM 3685 O O . THR A 1 493 ? 2.392 -10.277 -28.180 1.00 93.44 493 THR A O 1
ATOM 3688 N N . GLY A 1 494 ? 3.736 -9.991 -26.404 1.00 90.44 494 GLY A N 1
ATOM 3689 C CA . GLY A 1 494 ? 4.910 -10.586 -27.059 1.00 90.44 494 GLY A CA 1
ATOM 3690 C C . GLY A 1 494 ? 5.494 -9.744 -28.201 1.00 90.44 494 GLY A C 1
ATOM 3691 O O . GLY A 1 494 ? 6.205 -10.269 -29.050 1.00 90.44 494 GLY A O 1
ATOM 3692 N N . CYS A 1 495 ? 5.176 -8.449 -28.275 1.00 94.50 495 CYS A N 1
ATOM 3693 C CA . CYS A 1 495 ? 5.611 -7.595 -29.379 1.00 94.50 495 CYS A CA 1
ATOM 3694 C C . CYS A 1 495 ? 7.060 -7.112 -29.196 1.00 94.50 495 CYS A C 1
ATOM 3696 O O . CYS A 1 495 ? 7.499 -6.811 -28.082 1.00 94.50 495 CYS A O 1
ATOM 3698 N N . LEU A 1 496 ? 7.785 -6.976 -30.310 1.00 93.25 496 LEU A N 1
ATOM 3699 C CA . LEU A 1 496 ? 9.168 -6.491 -30.344 1.00 93.25 496 LEU A CA 1
ATOM 3700 C C . LEU A 1 496 ? 9.215 -5.034 -30.825 1.00 93.25 496 LEU A C 1
ATOM 3702 O O . LEU A 1 496 ? 9.167 -4.796 -32.025 1.00 93.25 496 LEU A O 1
ATOM 3706 N N . LEU A 1 497 ? 9.318 -4.058 -29.923 1.00 93.38 497 LEU A N 1
ATOM 3707 C CA . LEU A 1 497 ? 9.367 -2.616 -30.229 1.00 93.38 497 LEU A CA 1
ATOM 3708 C C . LEU A 1 497 ? 10.745 -1.989 -29.936 1.00 93.38 497 LEU A C 1
ATOM 3710 O O . LEU A 1 497 ? 10.853 -0.798 -29.641 1.00 93.38 497 LEU A O 1
ATOM 3714 N N . ASP A 1 498 ? 11.812 -2.782 -29.998 1.00 90.00 498 ASP A N 1
ATOM 3715 C CA . ASP A 1 498 ? 13.176 -2.314 -29.742 1.00 90.00 498 ASP A CA 1
ATOM 3716 C C . ASP A 1 498 ? 13.571 -1.156 -30.660 1.00 90.00 498 ASP A C 1
ATOM 3718 O O . ASP A 1 498 ? 13.407 -1.226 -31.882 1.00 90.00 498 ASP A O 1
ATOM 3722 N N . GLY A 1 499 ? 14.100 -0.086 -30.065 1.00 87.94 499 GLY A N 1
ATOM 3723 C CA . GLY A 1 499 ? 14.470 1.136 -30.780 1.00 87.94 499 GLY A CA 1
ATOM 3724 C C . GLY A 1 499 ? 13.303 1.859 -31.465 1.00 87.94 499 GLY A C 1
ATOM 3725 O O . GLY A 1 499 ? 13.548 2.738 -32.289 1.00 87.94 499 GLY A O 1
ATOM 3726 N N . ALA A 1 500 ? 12.046 1.503 -31.175 1.00 91.06 500 ALA A N 1
ATOM 3727 C CA . ALA A 1 500 ? 10.893 2.189 -31.747 1.00 91.06 500 ALA A CA 1
ATOM 3728 C C . ALA A 1 500 ? 10.808 3.642 -31.255 1.00 91.06 500 ALA A C 1
ATOM 3730 O O . ALA A 1 500 ? 11.185 3.966 -30.124 1.00 91.06 500 ALA A O 1
ATOM 3731 N N . ARG A 1 501 ? 10.276 4.520 -32.107 1.00 92.19 501 ARG A N 1
ATOM 3732 C CA . ARG A 1 501 ? 10.057 5.938 -31.801 1.00 92.19 501 ARG A CA 1
ATOM 3733 C C . ARG A 1 501 ? 8.575 6.196 -31.585 1.00 92.19 501 ARG A C 1
ATOM 3735 O O . ARG A 1 501 ? 7.803 6.149 -32.537 1.00 92.19 501 ARG A O 1
ATOM 3742 N N . LEU A 1 502 ? 8.183 6.505 -30.355 1.00 91.69 502 LEU A N 1
ATOM 3743 C CA . LEU A 1 502 ? 6.805 6.825 -29.964 1.00 91.69 502 LEU A CA 1
ATOM 3744 C C . LEU A 1 502 ? 6.644 8.309 -29.598 1.00 91.69 502 LEU A C 1
ATOM 3746 O O . LEU A 1 502 ? 5.765 8.671 -28.817 1.00 91.69 502 LEU A O 1
ATOM 3750 N N . ASP A 1 503 ? 7.509 9.171 -30.141 1.00 89.75 503 ASP A N 1
ATOM 3751 C CA . ASP A 1 503 ? 7.532 10.593 -29.794 1.00 89.75 503 ASP A CA 1
ATOM 3752 C C . ASP A 1 503 ? 6.163 11.257 -30.032 1.00 89.75 503 ASP A C 1
ATOM 3754 O O . ASP A 1 503 ? 5.609 11.189 -31.133 1.00 89.75 503 ASP A O 1
ATOM 3758 N N . GLY A 1 504 ? 5.607 11.888 -28.997 1.00 87.75 504 GLY A N 1
ATOM 3759 C CA . GLY A 1 504 ? 4.297 12.545 -29.043 1.00 87.75 504 GLY A CA 1
ATOM 3760 C C . GLY A 1 504 ? 3.097 11.618 -29.288 1.00 87.75 504 GLY A C 1
ATOM 3761 O O . GLY A 1 504 ? 2.020 12.113 -29.604 1.00 87.75 504 GLY A O 1
ATOM 3762 N N . CYS A 1 505 ? 3.256 10.293 -29.195 1.00 92.50 505 CYS A N 1
ATOM 3763 C CA . CYS A 1 505 ? 2.148 9.346 -29.339 1.00 92.50 505 CYS A CA 1
ATOM 3764 C C . CYS A 1 505 ? 1.207 9.413 -28.122 1.00 92.50 505 CYS A C 1
ATOM 3766 O O . CYS A 1 505 ? 1.661 9.552 -26.983 1.00 92.50 505 CYS A O 1
ATOM 3768 N N . ALA A 1 506 ? -0.098 9.266 -28.356 1.00 92.38 506 ALA A N 1
ATOM 3769 C CA . ALA A 1 506 ? -1.092 9.087 -27.298 1.00 92.38 506 ALA A CA 1
ATOM 3770 C C . ALA A 1 506 ? -1.432 7.597 -27.157 1.00 92.38 506 ALA A C 1
ATOM 3772 O O . ALA A 1 506 ? -1.880 6.972 -28.119 1.00 92.38 506 ALA A O 1
ATOM 3773 N N . VAL A 1 507 ? -1.199 7.018 -25.980 1.00 93.12 507 VAL A N 1
ATOM 3774 C CA . VAL A 1 507 ? -1.538 5.627 -25.654 1.00 93.12 507 VAL A CA 1
ATOM 3775 C C . VAL A 1 507 ? -2.551 5.625 -24.523 1.00 93.12 507 VAL A C 1
ATOM 3777 O O . VAL A 1 507 ? -2.263 6.096 -23.426 1.00 93.12 507 VAL A O 1
ATOM 3780 N N . GLU A 1 508 ? -3.732 5.083 -24.767 1.00 91.44 508 GLU A N 1
ATOM 3781 C CA . GLU A 1 508 ? -4.828 5.109 -23.803 1.00 91.44 508 GLU A CA 1
ATOM 3782 C C . GLU A 1 508 ? -5.456 3.729 -23.678 1.00 91.44 508 GLU A C 1
ATOM 3784 O O . GLU A 1 508 ? -5.558 2.992 -24.661 1.00 91.44 508 GLU A O 1
ATOM 3789 N N . ASP A 1 509 ? -5.878 3.355 -22.470 1.00 90.19 509 ASP A N 1
ATOM 3790 C CA . ASP A 1 509 ? -6.672 2.141 -22.250 1.00 90.19 509 ASP A CA 1
ATOM 3791 C C . ASP A 1 509 ? -6.035 0.849 -22.797 1.00 90.19 509 ASP A C 1
ATOM 3793 O O . ASP A 1 509 ? -6.721 -0.116 -23.137 1.00 90.19 509 ASP A O 1
ATOM 3797 N N . THR A 1 510 ? -4.708 0.826 -22.905 1.00 92.62 510 THR A N 1
ATOM 3798 C CA . THR A 1 510 ? -3.970 -0.204 -23.635 1.00 92.62 510 THR A CA 1
ATOM 3799 C C . THR A 1 510 ? -3.248 -1.131 -22.668 1.00 92.62 510 THR A C 1
ATOM 3801 O O . THR A 1 510 ? -2.695 -0.696 -21.658 1.00 92.62 510 THR A O 1
ATOM 3804 N N . THR A 1 511 ? -3.227 -2.422 -22.989 1.00 94.00 511 THR A N 1
ATOM 3805 C CA . THR A 1 511 ? -2.466 -3.426 -22.239 1.00 94.00 511 THR A CA 1
ATOM 3806 C C . THR A 1 511 ? -1.252 -3.851 -23.056 1.00 94.00 511 THR A C 1
ATOM 3808 O O . THR A 1 511 ? -1.394 -4.408 -24.144 1.00 94.00 511 THR A O 1
ATOM 3811 N N . VAL A 1 512 ? -0.053 -3.616 -22.526 1.00 95.00 512 VAL A N 1
ATOM 3812 C CA . VAL A 1 512 ? 1.223 -4.059 -23.095 1.00 95.00 512 VAL A CA 1
ATOM 3813 C C . VAL A 1 512 ? 1.815 -5.117 -22.179 1.00 95.00 512 VAL A C 1
ATOM 3815 O O . VAL A 1 512 ? 2.282 -4.837 -21.078 1.00 95.00 512 VAL A O 1
ATOM 3818 N N . SER A 1 513 ? 1.802 -6.359 -22.635 1.00 91.94 513 SER A N 1
ATOM 3819 C CA . SER A 1 513 ? 2.245 -7.507 -21.856 1.00 91.94 513 SER A CA 1
ATOM 3820 C C . SER A 1 513 ? 3.349 -8.251 -22.579 1.00 91.94 513 SER A C 1
ATOM 3822 O O . SER A 1 513 ? 3.374 -8.355 -23.806 1.00 91.94 513 SER A O 1
ATOM 3824 N N . ALA A 1 514 ? 4.290 -8.767 -21.808 1.00 88.88 514 ALA A N 1
ATOM 3825 C CA . ALA A 1 514 ? 5.357 -9.619 -22.295 1.00 88.88 514 ALA A CA 1
ATOM 3826 C C . ALA A 1 514 ? 6.134 -9.095 -23.523 1.00 88.88 514 ALA A C 1
ATOM 3828 O O . ALA A 1 514 ? 6.660 -9.886 -24.302 1.00 88.88 514 ALA A O 1
ATOM 3829 N N . SER A 1 515 ? 6.223 -7.775 -23.690 1.00 93.44 515 SER A N 1
ATOM 3830 C CA . SER A 1 515 ? 6.811 -7.119 -24.866 1.00 93.44 515 SER A CA 1
ATOM 3831 C C . SER A 1 515 ? 8.169 -6.486 -24.536 1.00 93.44 515 SER A C 1
ATOM 3833 O O . SER A 1 515 ? 8.542 -6.386 -23.364 1.00 93.44 515 SER A O 1
ATOM 3835 N N . THR A 1 516 ? 8.920 -6.063 -25.551 1.00 93.00 516 THR A N 1
ATOM 3836 C CA . THR A 1 516 ? 10.179 -5.314 -25.380 1.00 93.00 516 THR A CA 1
ATOM 3837 C C . THR A 1 516 ? 10.118 -3.958 -26.081 1.00 93.00 516 THR A C 1
ATOM 3839 O O . THR A 1 516 ? 9.622 -3.853 -27.197 1.00 93.00 516 THR A O 1
ATOM 3842 N N . LEU A 1 517 ? 10.585 -2.924 -25.390 1.00 93.94 517 LEU A N 1
ATOM 3843 C CA . LEU A 1 517 ? 10.818 -1.546 -25.827 1.00 93.94 517 LEU A CA 1
ATOM 3844 C C . LEU A 1 517 ? 12.283 -1.165 -25.534 1.00 93.94 517 LEU A C 1
ATOM 3846 O O . LEU A 1 517 ? 12.582 -0.016 -25.193 1.00 93.94 517 LEU A O 1
ATOM 3850 N N . PHE A 1 518 ? 13.205 -2.129 -25.622 1.00 91.69 518 PHE A N 1
ATOM 3851 C CA . PHE A 1 518 ? 14.613 -1.901 -25.309 1.00 91.69 518 PHE A CA 1
ATOM 3852 C C . PHE A 1 518 ? 15.172 -0.770 -26.181 1.00 91.69 518 PHE A C 1
ATOM 3854 O O . PHE A 1 518 ? 15.086 -0.807 -27.412 1.00 91.69 518 PHE A O 1
ATOM 3861 N N . GLY A 1 519 ? 15.737 0.258 -25.548 1.00 89.44 519 GLY A N 1
ATOM 3862 C CA . GLY A 1 519 ? 16.283 1.419 -26.256 1.00 89.44 519 GLY A CA 1
ATOM 3863 C C . GLY A 1 519 ? 15.253 2.277 -27.006 1.00 89.44 519 GLY A C 1
ATOM 3864 O O . GLY A 1 519 ? 15.647 3.056 -27.871 1.00 89.44 519 GLY A O 1
ATOM 3865 N N . ALA A 1 520 ? 13.952 2.136 -26.732 1.00 92.50 520 ALA A N 1
ATOM 3866 C CA . ALA A 1 520 ? 12.913 2.930 -27.387 1.00 92.50 520 ALA A CA 1
ATOM 3867 C C . ALA A 1 520 ? 12.976 4.420 -26.999 1.00 92.50 520 ALA A C 1
ATOM 3869 O O . ALA A 1 520 ? 13.417 4.791 -25.907 1.00 92.50 520 ALA A O 1
ATOM 3870 N N . MET A 1 521 ? 12.498 5.282 -27.898 1.00 92.38 521 MET A N 1
ATOM 3871 C CA . MET A 1 521 ? 12.443 6.735 -27.708 1.00 92.38 521 MET A CA 1
ATOM 3872 C C . MET A 1 521 ? 10.989 7.162 -27.515 1.00 92.38 521 MET A C 1
ATOM 3874 O O . MET A 1 521 ? 10.159 6.951 -28.400 1.00 92.38 521 MET A O 1
ATOM 3878 N N . LEU A 1 522 ? 10.671 7.736 -26.354 1.00 93.06 522 LEU A N 1
ATOM 3879 C CA . LEU A 1 522 ? 9.309 8.113 -25.974 1.00 93.06 522 LEU A CA 1
ATOM 3880 C C . LEU A 1 522 ? 9.237 9.588 -25.555 1.00 93.06 522 LEU A C 1
ATOM 3882 O O . LEU A 1 522 ? 8.695 9.923 -24.498 1.00 93.06 522 LEU A O 1
ATOM 3886 N N . SER A 1 523 ? 9.818 10.492 -26.351 1.00 92.50 523 SER A N 1
ATOM 3887 C CA . SER A 1 523 ? 9.808 11.910 -25.994 1.00 92.50 523 SER A CA 1
ATOM 3888 C C . SER A 1 523 ? 8.403 12.498 -26.126 1.00 92.50 523 SER A C 1
ATOM 3890 O O . SER A 1 523 ? 7.764 12.379 -27.168 1.00 92.50 523 SER A O 1
ATOM 3892 N N . GLY A 1 524 ? 7.899 13.139 -25.072 1.00 91.50 524 GLY A N 1
ATOM 3893 C CA . GLY A 1 524 ? 6.576 13.768 -25.082 1.00 91.50 524 GLY A CA 1
ATOM 3894 C C . GLY A 1 524 ? 5.400 12.797 -25.233 1.00 91.50 524 GLY A C 1
ATOM 3895 O O . GLY A 1 524 ? 4.309 13.241 -25.580 1.00 91.50 524 GLY A O 1
ATOM 3896 N N . VAL A 1 525 ? 5.597 11.488 -25.021 1.00 94.19 525 VAL A N 1
ATOM 3897 C CA . VAL A 1 525 ? 4.502 10.506 -25.078 1.00 94.19 525 VAL A CA 1
ATOM 3898 C C . VAL A 1 525 ? 3.482 10.787 -23.968 1.00 94.19 525 VAL A C 1
ATOM 3900 O O . VAL A 1 525 ? 3.865 11.142 -22.849 1.00 94.19 525 VAL A O 1
ATOM 3903 N N . SER A 1 526 ? 2.193 10.596 -24.253 1.00 93.31 526 SER A N 1
ATOM 3904 C CA . SER A 1 526 ? 1.145 10.579 -23.229 1.00 93.31 526 SER A CA 1
ATOM 3905 C C . SER A 1 526 ? 0.587 9.170 -23.103 1.00 93.31 526 SER A C 1
ATOM 3907 O O . SER A 1 526 ? 0.066 8.627 -24.071 1.00 93.31 526 SER A O 1
ATOM 3909 N N . ILE A 1 527 ? 0.715 8.568 -21.920 1.00 94.19 527 ILE A N 1
ATOM 3910 C CA . ILE A 1 527 ? 0.208 7.227 -21.624 1.00 94.19 527 ILE A CA 1
ATOM 3911 C C . ILE A 1 527 ? -0.810 7.338 -20.492 1.00 94.19 527 ILE A C 1
ATOM 3913 O O . ILE A 1 527 ? -0.461 7.739 -19.378 1.00 94.19 527 ILE A O 1
ATOM 3917 N N . ARG A 1 528 ? -2.067 6.982 -20.767 1.00 92.69 528 ARG A N 1
ATOM 3918 C CA . ARG A 1 528 ? -3.181 7.101 -19.820 1.00 92.69 528 ARG A CA 1
ATOM 3919 C C . ARG A 1 528 ? -3.890 5.775 -19.586 1.00 92.69 528 ARG A C 1
ATOM 3921 O O . ARG A 1 528 ? -4.085 5.002 -20.523 1.00 92.69 528 ARG A O 1
ATOM 3928 N N . SER A 1 529 ? -4.269 5.514 -18.335 1.00 91.81 529 SER A N 1
ATOM 3929 C CA . SER A 1 529 ? -5.148 4.402 -17.931 1.00 91.81 529 SER A CA 1
ATOM 3930 C C . SER A 1 529 ? -4.773 3.053 -18.564 1.00 91.81 529 SER A C 1
ATOM 3932 O O . SER A 1 529 ? -5.628 2.293 -19.005 1.00 91.81 529 SER A O 1
ATOM 3934 N N . SER A 1 530 ? -3.472 2.774 -18.649 1.00 93.94 530 SER A N 1
ATOM 3935 C CA . SER A 1 530 ? -2.900 1.640 -19.386 1.00 93.94 530 SER A CA 1
ATOM 3936 C C . SER A 1 530 ? -2.153 0.693 -18.449 1.00 93.94 530 SER A C 1
ATOM 3938 O O . SER A 1 530 ? -1.756 1.076 -17.352 1.00 93.94 530 SER A O 1
ATOM 3940 N N . GLU A 1 531 ? -1.936 -0.544 -18.877 1.00 93.56 531 GLU A N 1
ATOM 3941 C CA . GLU A 1 531 ? -1.248 -1.570 -18.090 1.00 93.56 531 GLU A CA 1
ATOM 3942 C C . GLU A 1 531 ? -0.008 -2.067 -18.830 1.00 93.56 531 GLU A C 1
ATOM 3944 O O . GLU A 1 531 ? -0.088 -2.450 -19.996 1.00 93.56 531 GLU A O 1
ATOM 3949 N N . PHE A 1 532 ? 1.134 -2.088 -18.145 1.00 94.50 532 PHE A N 1
ATOM 3950 C CA . PHE A 1 532 ? 2.366 -2.695 -18.626 1.00 94.50 532 PHE A CA 1
ATOM 3951 C C . PHE A 1 532 ? 2.755 -3.829 -17.680 1.00 94.50 532 PHE A C 1
ATOM 3953 O O . PHE A 1 532 ? 3.013 -3.601 -16.497 1.00 94.50 532 PHE A O 1
ATOM 3960 N N . ALA A 1 533 ? 2.805 -5.046 -18.216 1.00 89.75 533 ALA A N 1
ATOM 3961 C CA . ALA A 1 533 ? 3.077 -6.255 -17.451 1.00 89.75 533 ALA A CA 1
ATOM 3962 C C . ALA A 1 533 ? 4.252 -7.030 -18.054 1.00 89.75 533 ALA A C 1
ATOM 3964 O O . ALA A 1 533 ? 4.167 -7.581 -19.157 1.00 89.75 533 ALA A O 1
ATOM 3965 N N . GLY A 1 534 ? 5.360 -7.088 -17.320 1.00 87.38 534 GLY A N 1
ATOM 3966 C CA . GLY A 1 534 ? 6.558 -7.794 -17.746 1.00 87.38 534 GLY A CA 1
ATOM 3967 C C . GLY A 1 534 ? 7.187 -7.192 -18.995 1.00 87.38 534 GLY A C 1
ATOM 3968 O O . GLY A 1 534 ? 7.639 -7.928 -19.869 1.00 87.38 534 GLY A O 1
ATOM 3969 N N . THR A 1 535 ? 7.153 -5.875 -19.140 1.00 92.88 535 THR A N 1
ATOM 3970 C CA . THR A 1 535 ? 7.651 -5.195 -20.336 1.00 92.88 535 THR A CA 1
ATOM 3971 C C . THR A 1 535 ? 9.073 -4.694 -20.113 1.00 92.88 535 THR A C 1
ATOM 3973 O O . THR A 1 535 ? 9.386 -4.153 -19.054 1.00 92.88 535 THR A O 1
ATOM 3976 N N . ASP A 1 536 ? 9.945 -4.884 -21.100 1.00 92.94 536 ASP A N 1
ATOM 3977 C CA . ASP A 1 536 ? 11.327 -4.408 -21.023 1.00 92.94 536 ASP A CA 1
ATOM 3978 C C . ASP A 1 536 ? 11.449 -2.985 -21.591 1.00 92.94 536 ASP A C 1
ATOM 3980 O O . ASP A 1 536 ? 11.297 -2.790 -22.789 1.00 92.94 536 ASP A O 1
ATOM 3984 N N . LEU A 1 537 ? 11.692 -1.990 -20.738 1.00 94.00 537 LEU A N 1
ATOM 3985 C CA . LEU A 1 537 ? 12.005 -0.598 -21.090 1.00 94.00 537 LEU A CA 1
ATOM 3986 C C . LEU A 1 537 ? 13.473 -0.253 -20.773 1.00 94.00 537 LEU A C 1
ATOM 3988 O O . LEU A 1 537 ? 13.826 0.919 -20.598 1.00 94.00 537 LEU A O 1
ATOM 3992 N N . SER A 1 538 ? 14.348 -1.254 -20.666 1.00 90.25 538 SER A N 1
ATOM 3993 C CA . SER A 1 538 ? 15.764 -1.032 -20.415 1.00 90.25 538 SER A CA 1
ATOM 3994 C C . SER A 1 538 ? 16.376 -0.140 -21.487 1.00 90.25 538 SER A C 1
ATOM 3996 O O . SER A 1 538 ? 16.140 -0.295 -22.688 1.00 90.25 538 SER A O 1
ATOM 3998 N N . ARG A 1 539 ? 17.171 0.830 -21.031 1.00 88.19 539 ARG A N 1
ATOM 3999 C CA . ARG A 1 539 ? 17.832 1.846 -21.866 1.00 88.19 539 ARG A CA 1
ATOM 4000 C C . ARG A 1 539 ? 16.888 2.700 -22.722 1.00 88.19 539 ARG A C 1
ATOM 4002 O O . ARG A 1 539 ? 17.359 3.404 -23.613 1.00 88.19 539 ARG A O 1
ATOM 4009 N N . ALA A 1 540 ? 15.581 2.678 -22.459 1.00 92.94 540 ALA A N 1
ATOM 4010 C CA . ALA A 1 540 ? 14.650 3.597 -23.098 1.00 92.94 540 ALA A CA 1
ATOM 4011 C C . ALA A 1 540 ? 14.935 5.048 -22.673 1.00 92.94 540 ALA A C 1
ATOM 4013 O O . ALA A 1 540 ? 15.442 5.311 -21.577 1.00 92.94 540 ALA A O 1
ATOM 4014 N N . THR A 1 541 ? 14.596 5.995 -23.548 1.00 92.38 541 THR A N 1
ATOM 4015 C CA . THR A 1 541 ? 14.676 7.432 -23.260 1.00 92.38 541 THR A CA 1
ATOM 4016 C C . THR A 1 541 ? 13.273 8.016 -23.145 1.00 92.38 541 THR A C 1
ATOM 4018 O O . THR A 1 541 ? 12.513 8.046 -24.115 1.00 92.38 541 THR A O 1
ATOM 4021 N N . LEU A 1 542 ? 12.950 8.492 -21.944 1.00 94.00 542 LEU A N 1
ATOM 4022 C CA . LEU A 1 542 ? 11.694 9.129 -21.569 1.00 94.00 542 LEU A CA 1
ATOM 4023 C C . LEU A 1 542 ? 11.974 10.616 -21.312 1.00 94.00 542 LEU A C 1
ATOM 4025 O O . LEU A 1 542 ? 12.340 11.010 -20.207 1.00 94.00 542 LEU A O 1
ATOM 4029 N N . ASP A 1 543 ? 11.834 11.460 -22.328 1.00 92.81 543 ASP A N 1
ATOM 4030 C CA . ASP A 1 543 ? 12.031 12.905 -22.170 1.00 92.81 543 ASP A CA 1
ATOM 4031 C C . ASP A 1 543 ? 10.677 13.618 -22.222 1.00 92.81 543 ASP A C 1
ATOM 4033 O O . ASP A 1 543 ? 10.027 13.641 -23.268 1.00 92.81 543 ASP A O 1
ATOM 4037 N N . ARG A 1 544 ? 10.268 14.241 -21.110 1.00 93.44 544 ARG A N 1
ATOM 4038 C CA . ARG A 1 544 ? 8.983 14.952 -20.954 1.00 93.44 544 ARG A CA 1
ATOM 4039 C C . ARG A 1 544 ? 7.755 14.073 -21.221 1.00 93.44 544 ARG A C 1
ATOM 4041 O O . ARG A 1 544 ? 6.758 14.543 -21.759 1.00 93.44 544 ARG A O 1
ATOM 4048 N N . ALA A 1 545 ? 7.844 12.792 -20.874 1.00 94.50 545 ALA A N 1
ATOM 4049 C CA . ALA A 1 545 ? 6.735 11.852 -20.981 1.00 94.50 545 ALA A CA 1
ATOM 4050 C C . ALA A 1 545 ? 5.726 12.044 -19.834 1.00 94.50 545 ALA A C 1
ATOM 4052 O O . ALA A 1 545 ? 6.109 12.292 -18.686 1.00 94.50 545 ALA A O 1
ATOM 4053 N N . ALA A 1 546 ? 4.438 11.900 -20.146 1.00 93.75 546 ALA A N 1
ATOM 4054 C CA . ALA A 1 546 ? 3.341 12.009 -19.193 1.00 93.75 546 ALA A CA 1
ATOM 4055 C C . ALA A 1 546 ? 2.640 10.657 -19.031 1.00 93.75 546 ALA A C 1
ATOM 4057 O O . ALA A 1 546 ? 1.979 10.170 -19.947 1.00 93.75 546 ALA A O 1
ATOM 4058 N N . PHE A 1 547 ? 2.756 10.078 -17.842 1.00 94.25 547 PHE A N 1
ATOM 4059 C CA . PHE A 1 547 ? 2.129 8.823 -17.456 1.00 94.25 547 PHE A CA 1
ATOM 4060 C C . PHE A 1 547 ? 1.039 9.107 -16.422 1.00 94.25 547 PHE A C 1
ATOM 4062 O O . PHE A 1 547 ? 1.281 9.764 -15.408 1.00 94.25 547 PHE A O 1
ATOM 4069 N N . SER A 1 548 ? -0.192 8.667 -16.667 1.00 91.75 548 SER A N 1
ATOM 4070 C CA . SER A 1 548 ? -1.314 8.938 -15.762 1.00 91.75 548 SER A CA 1
ATOM 4071 C C . SER A 1 548 ? -2.258 7.747 -15.647 1.00 91.75 548 SER A C 1
ATOM 4073 O O . SER A 1 548 ? -2.816 7.301 -16.641 1.00 91.75 548 SER A O 1
ATOM 4075 N N . GLY A 1 549 ? -2.462 7.219 -14.442 1.00 90.62 549 GLY A N 1
ATOM 4076 C CA . GLY A 1 549 ? -3.256 6.006 -14.239 1.00 90.62 549 GLY A CA 1
ATOM 4077 C C . GLY A 1 549 ? -2.614 4.762 -14.862 1.00 90.62 549 GLY A C 1
ATOM 4078 O O . GLY A 1 549 ? -3.331 3.854 -15.275 1.00 90.62 549 GLY A O 1
ATOM 4079 N N . ILE A 1 550 ? -1.286 4.722 -15.012 1.00 92.44 550 ILE A N 1
ATOM 4080 C CA . ILE A 1 550 ? -0.620 3.553 -15.600 1.00 92.44 550 ILE A CA 1
ATOM 4081 C C . ILE A 1 550 ? -0.313 2.522 -14.516 1.00 92.44 550 ILE A C 1
ATOM 4083 O O . ILE A 1 550 ? 0.109 2.879 -13.422 1.00 92.44 550 ILE A O 1
ATOM 4087 N N . GLU A 1 551 ? -0.431 1.241 -14.826 1.00 90.56 551 GLU A N 1
ATOM 4088 C CA . GLU A 1 551 ? -0.013 0.172 -13.920 1.00 90.56 551 GLU A CA 1
ATOM 4089 C C . GLU A 1 551 ? 1.264 -0.462 -14.455 1.00 90.56 551 GLU A C 1
ATOM 4091 O O . GLU A 1 551 ? 1.280 -0.977 -15.571 1.00 90.56 551 GLU A O 1
ATOM 4096 N N . LEU A 1 552 ? 2.342 -0.406 -13.670 1.00 90.94 552 LEU A N 1
ATOM 4097 C CA . LEU A 1 552 ? 3.624 -1.014 -14.015 1.00 90.94 552 LEU A CA 1
ATOM 4098 C C . LEU A 1 552 ? 3.845 -2.229 -13.120 1.00 90.94 552 LEU A C 1
ATOM 4100 O O . LEU A 1 552 ? 4.050 -2.082 -11.914 1.00 90.94 552 LEU A O 1
ATOM 4104 N N . THR A 1 553 ? 3.816 -3.420 -13.709 1.00 85.81 553 THR A N 1
ATOM 4105 C CA . THR A 1 553 ? 4.096 -4.671 -13.000 1.00 85.81 553 THR A CA 1
ATOM 4106 C C . THR A 1 553 ? 5.214 -5.413 -13.711 1.00 85.81 553 THR A C 1
ATOM 4108 O O . THR A 1 553 ? 5.139 -5.664 -14.910 1.00 85.81 553 THR A O 1
ATOM 4111 N N . ASP A 1 554 ? 6.260 -5.766 -12.976 1.00 81.62 554 ASP A N 1
ATOM 4112 C CA . ASP A 1 554 ? 7.378 -6.590 -13.447 1.00 81.62 554 ASP A CA 1
ATOM 4113 C C . ASP A 1 554 ? 8.143 -6.012 -14.646 1.00 81.62 554 ASP A C 1
ATOM 4115 O O . ASP A 1 554 ? 8.769 -6.741 -15.417 1.00 81.62 554 ASP A O 1
ATOM 4119 N N . CYS A 1 555 ? 8.100 -4.696 -14.831 1.00 90.12 555 CYS A N 1
ATOM 4120 C CA . CYS A 1 555 ? 8.801 -4.039 -15.926 1.00 90.12 555 CYS A CA 1
ATOM 4121 C C . CYS A 1 555 ? 10.291 -3.845 -15.612 1.00 90.12 555 CYS A C 1
ATOM 4123 O O . CYS A 1 555 ? 10.690 -3.655 -14.461 1.00 90.12 555 CYS A O 1
ATOM 4125 N N . LEU A 1 556 ? 11.125 -3.859 -16.648 1.00 89.25 556 LEU A N 1
ATOM 4126 C CA . LEU A 1 556 ? 12.550 -3.543 -16.539 1.00 89.25 556 LEU A CA 1
ATOM 4127 C C . LEU A 1 556 ? 12.784 -2.103 -16.992 1.00 89.25 556 LEU A C 1
ATOM 4129 O O . LEU A 1 556 ? 12.439 -1.759 -18.112 1.00 89.25 556 LEU A O 1
ATOM 4133 N N . PHE A 1 557 ? 13.374 -1.265 -16.145 1.00 91.31 557 PHE A N 1
ATOM 4134 C CA . PHE A 1 557 ? 13.816 0.093 -16.488 1.00 91.31 557 PHE A CA 1
ATOM 4135 C C . PHE A 1 557 ? 15.341 0.213 -16.396 1.00 91.31 557 PHE A C 1
ATOM 4137 O O . PHE A 1 557 ? 15.877 1.298 -16.157 1.00 91.31 557 PHE A O 1
ATOM 4144 N N . ASP A 1 558 ? 16.065 -0.898 -16.549 1.00 86.56 558 ASP A N 1
ATOM 4145 C CA . ASP A 1 558 ? 17.502 -0.909 -16.282 1.00 86.56 558 ASP A CA 1
ATOM 4146 C C . ASP A 1 558 ? 18.247 -0.019 -17.285 1.00 86.56 558 ASP A C 1
ATOM 4148 O O . ASP A 1 558 ? 18.105 -0.169 -18.500 1.00 86.56 558 ASP A O 1
ATOM 4152 N N . GLY A 1 559 ? 19.015 0.949 -16.786 1.00 85.62 559 GLY A N 1
ATOM 4153 C CA . GLY A 1 559 ? 19.676 1.961 -17.613 1.00 85.62 559 GLY A CA 1
ATOM 4154 C C . GLY A 1 559 ? 18.729 2.938 -18.324 1.00 85.62 559 GLY A C 1
ATOM 4155 O O . GLY A 1 559 ? 19.181 3.665 -19.204 1.00 85.62 559 GLY A O 1
ATOM 4156 N N . CYS A 1 560 ? 17.432 2.955 -17.995 1.00 91.56 560 CYS A N 1
ATOM 4157 C CA . CYS A 1 560 ? 16.467 3.901 -18.561 1.00 91.56 560 CYS A CA 1
ATOM 4158 C C . CYS A 1 560 ? 16.824 5.339 -18.165 1.00 91.56 560 CYS A C 1
ATOM 4160 O O . CYS A 1 560 ? 17.161 5.607 -17.010 1.00 91.56 560 CYS A O 1
ATOM 4162 N N . ILE A 1 561 ? 16.684 6.278 -19.100 1.00 92.00 561 ILE A N 1
ATOM 4163 C CA . ILE A 1 561 ? 16.897 7.707 -18.862 1.00 92.00 561 ILE A CA 1
ATOM 4164 C C . ILE A 1 561 ? 15.537 8.401 -18.874 1.00 92.00 561 ILE A C 1
ATOM 4166 O O . ILE A 1 561 ? 14.872 8.423 -19.905 1.00 92.00 561 ILE A O 1
ATOM 4170 N N . ALA A 1 562 ? 15.131 8.972 -17.740 1.00 93.06 562 ALA A N 1
ATOM 4171 C CA . ALA A 1 562 ? 13.888 9.722 -17.602 1.00 93.06 562 ALA A CA 1
ATOM 4172 C C . ALA A 1 562 ? 14.172 11.171 -17.188 1.00 93.06 562 ALA A C 1
ATOM 4174 O O . ALA A 1 562 ? 14.729 11.421 -16.116 1.00 93.06 562 ALA A O 1
ATOM 4175 N N . ARG A 1 563 ? 13.795 12.141 -18.027 1.00 91.19 563 ARG A N 1
ATOM 4176 C CA . ARG A 1 563 ? 13.988 13.573 -17.753 1.00 91.19 563 ARG A CA 1
ATOM 4177 C C . ARG A 1 563 ? 12.674 14.322 -17.863 1.00 91.19 563 ARG A C 1
ATOM 4179 O O . ARG A 1 563 ? 11.984 14.212 -18.874 1.00 91.19 563 ARG A O 1
ATOM 4186 N N . GLY A 1 564 ? 12.329 15.105 -16.844 1.00 90.81 564 GLY A N 1
ATOM 4187 C CA . GLY A 1 564 ? 11.129 15.947 -16.889 1.00 90.81 564 GLY A CA 1
ATOM 4188 C C . GLY A 1 564 ? 9.823 15.155 -17.003 1.00 90.81 564 GLY A C 1
ATOM 4189 O O . GLY A 1 564 ? 8.871 15.655 -17.593 1.00 90.81 564 GLY A O 1
ATOM 4190 N N . CYS A 1 565 ? 9.799 13.898 -16.549 1.00 94.31 565 CYS A N 1
ATOM 4191 C CA . CYS A 1 565 ? 8.624 13.036 -16.656 1.00 94.31 565 CYS A CA 1
ATOM 4192 C C . CYS A 1 565 ? 7.645 13.270 -15.503 1.00 94.31 565 CYS A C 1
ATOM 4194 O O . CYS A 1 565 ? 8.055 13.562 -14.377 1.00 94.31 565 CYS A O 1
ATOM 4196 N N . THR A 1 566 ? 6.360 13.056 -15.773 1.00 93.88 566 THR A N 1
ATOM 4197 C CA . THR A 1 566 ? 5.298 13.137 -14.764 1.00 93.88 566 THR A CA 1
ATOM 4198 C C . THR A 1 566 ? 4.577 11.803 -14.670 1.00 93.88 566 THR A C 1
ATOM 4200 O O . THR A 1 566 ? 4.116 11.279 -15.681 1.00 93.88 566 THR A O 1
ATOM 4203 N N . PHE A 1 567 ? 4.465 11.274 -13.452 1.00 93.44 567 PHE A N 1
ATOM 4204 C CA . PHE A 1 567 ? 3.744 10.045 -13.133 1.00 93.44 567 PHE A CA 1
ATOM 4205 C C . PHE A 1 567 ? 2.631 10.349 -12.125 1.00 93.44 567 PHE A C 1
ATOM 4207 O O . PHE A 1 567 ? 2.902 10.710 -10.979 1.00 93.44 567 PHE A O 1
ATOM 4214 N N . VAL A 1 568 ? 1.378 10.216 -12.558 1.00 91.00 568 VAL A N 1
ATOM 4215 C CA . VAL A 1 568 ? 0.183 10.450 -11.731 1.00 91.00 568 VAL A CA 1
ATOM 4216 C C . VAL A 1 568 ? -0.565 9.141 -11.561 1.00 91.00 568 VAL A C 1
ATOM 4218 O O . VAL A 1 568 ? -0.821 8.458 -12.548 1.00 91.00 568 VAL A O 1
ATOM 4221 N N . ASN A 1 569 ? -0.913 8.780 -10.331 1.00 87.56 569 ASN A N 1
ATOM 4222 C CA . ASN A 1 569 ? -1.552 7.522 -9.968 1.00 87.56 569 ASN A CA 1
ATOM 4223 C C . ASN A 1 569 ? -0.945 6.316 -10.704 1.00 87.56 569 ASN A C 1
ATOM 4225 O O . ASN A 1 569 ? -1.634 5.603 -11.433 1.00 87.56 569 ASN A O 1
ATOM 4229 N N . THR A 1 570 ? 0.376 6.159 -10.587 1.00 89.88 570 THR A N 1
ATOM 4230 C CA . THR A 1 570 ? 1.142 5.134 -11.310 1.00 89.88 570 THR A CA 1
ATOM 4231 C C . THR A 1 570 ? 1.631 4.044 -10.358 1.00 89.88 570 THR A C 1
ATOM 4233 O O . THR A 1 570 ? 2.793 4.081 -9.956 1.00 89.88 570 THR A O 1
ATOM 4236 N N . PRO A 1 571 ? 0.788 3.084 -9.934 1.00 86.00 571 PRO A N 1
ATOM 4237 C CA . PRO A 1 571 ? 1.249 2.016 -9.057 1.00 86.00 571 PRO A CA 1
ATOM 4238 C C . PRO A 1 571 ? 2.358 1.202 -9.732 1.00 86.00 571 PRO A C 1
ATOM 4240 O O . PRO A 1 571 ? 2.162 0.622 -10.805 1.00 86.00 571 PRO A O 1
ATOM 4243 N N . VAL A 1 572 ? 3.510 1.134 -9.064 1.00 85.62 572 VAL A N 1
ATOM 4244 C CA . VAL A 1 572 ? 4.668 0.351 -9.505 1.00 85.62 572 VAL A CA 1
ATOM 4245 C C . VAL A 1 572 ? 4.849 -0.856 -8.599 1.00 85.62 572 VAL A C 1
ATOM 4247 O O . VAL A 1 572 ? 4.913 -0.726 -7.378 1.00 85.62 572 VAL A O 1
ATOM 4250 N N . ARG A 1 573 ? 4.947 -2.051 -9.189 1.00 77.88 573 ARG A N 1
ATOM 4251 C CA . ARG A 1 573 ? 5.184 -3.296 -8.451 1.00 77.88 573 ARG A CA 1
ATOM 4252 C C . ARG A 1 573 ? 6.252 -4.142 -9.117 1.00 77.88 573 ARG A C 1
ATOM 4254 O O . ARG A 1 573 ? 6.163 -4.441 -10.302 1.00 77.88 573 ARG A O 1
ATOM 4261 N N . ALA A 1 574 ? 7.248 -4.524 -8.321 1.00 74.69 574 ALA A N 1
ATOM 4262 C CA . ALA A 1 574 ? 8.320 -5.443 -8.703 1.00 74.69 574 ALA A CA 1
ATOM 4263 C C . ALA A 1 574 ? 9.041 -5.104 -10.023 1.00 74.69 574 ALA A C 1
ATOM 4265 O O . ALA A 1 574 ? 9.612 -5.970 -10.687 1.00 74.69 574 ALA A O 1
ATOM 4266 N N . CYS A 1 575 ? 9.044 -3.821 -10.378 1.00 83.81 575 CYS A N 1
ATOM 4267 C CA . CYS A 1 575 ? 9.838 -3.299 -11.474 1.00 83.81 575 CYS A CA 1
ATOM 4268 C C . CYS A 1 575 ? 11.295 -3.145 -11.033 1.00 83.81 575 CYS A C 1
ATOM 4270 O O . CYS A 1 575 ? 11.562 -2.784 -9.884 1.00 83.81 575 CYS A O 1
ATOM 4272 N N . SER A 1 576 ? 12.230 -3.364 -11.957 1.00 82.75 576 SER A N 1
ATOM 4273 C CA . SER A 1 576 ? 13.638 -3.040 -11.721 1.00 82.75 576 SER A CA 1
ATOM 4274 C C . SER A 1 576 ? 13.985 -1.674 -12.297 1.00 82.75 576 SER A C 1
ATOM 4276 O O . SER A 1 576 ? 13.457 -1.273 -13.330 1.00 82.75 576 SER A O 1
ATOM 4278 N N . PHE A 1 577 ? 14.866 -0.960 -11.603 1.00 84.75 577 PHE A N 1
ATOM 4279 C CA . PHE A 1 577 ? 15.363 0.366 -11.973 1.00 84.75 577 PHE A CA 1
ATOM 4280 C C . PHE A 1 577 ? 16.894 0.401 -11.867 1.00 84.75 577 PHE A C 1
ATOM 4282 O O . PHE A 1 577 ? 17.472 1.417 -11.460 1.00 84.75 577 PHE A O 1
ATOM 4289 N N . ALA A 1 578 ? 17.562 -0.725 -12.136 1.00 80.69 578 ALA A N 1
ATOM 4290 C CA . ALA A 1 578 ? 19.003 -0.834 -11.958 1.00 80.69 578 ALA A CA 1
ATOM 4291 C C . ALA A 1 578 ? 19.713 0.144 -12.902 1.00 80.69 578 ALA A C 1
ATOM 4293 O O . ALA A 1 578 ? 19.489 0.145 -14.108 1.00 80.69 578 ALA A O 1
ATOM 4294 N N . ASN A 1 579 ? 20.567 1.016 -12.364 1.00 79.25 579 ASN A N 1
ATOM 4295 C CA . ASN A 1 579 ? 21.255 2.060 -13.136 1.00 79.25 579 ASN A CA 1
ATOM 4296 C C . ASN A 1 579 ? 20.324 3.024 -13.909 1.00 79.25 579 ASN A C 1
ATOM 4298 O O . ASN A 1 579 ? 20.776 3.682 -14.843 1.00 79.25 579 ASN A O 1
ATOM 4302 N N . ALA A 1 580 ? 19.042 3.123 -13.543 1.00 87.69 580 ALA A N 1
ATOM 4303 C CA . ALA A 1 580 ? 18.133 4.101 -14.134 1.00 87.69 580 ALA A CA 1
ATOM 4304 C C . ALA A 1 580 ? 18.517 5.535 -13.719 1.00 87.69 580 ALA A C 1
ATOM 4306 O O . ALA A 1 580 ? 18.928 5.768 -12.580 1.00 87.69 580 ALA A O 1
ATOM 4307 N N . TRP A 1 581 ? 18.361 6.494 -14.634 1.00 89.62 581 TRP A N 1
ATOM 4308 C CA . TRP A 1 581 ? 18.743 7.894 -14.449 1.00 89.62 581 TRP A CA 1
ATOM 4309 C C . TRP A 1 581 ? 17.531 8.820 -14.550 1.00 89.62 581 TRP A C 1
ATOM 4311 O O . TRP A 1 581 ? 17.049 9.111 -15.643 1.00 89.62 581 TRP A O 1
ATOM 4321 N N . PHE A 1 582 ? 17.016 9.256 -13.401 1.00 91.38 582 PHE A N 1
ATOM 4322 C CA . PHE A 1 582 ? 15.770 10.011 -13.279 1.00 91.38 582 PHE A CA 1
ATOM 4323 C C . PHE A 1 582 ? 16.067 11.431 -12.787 1.00 91.38 582 PHE A C 1
ATOM 4325 O O . PHE A 1 582 ? 16.482 11.622 -11.644 1.00 91.38 582 PHE A O 1
ATOM 4332 N N . THR A 1 583 ? 15.828 12.441 -13.625 1.00 88.19 583 THR A N 1
ATOM 4333 C CA . THR A 1 583 ? 16.006 13.862 -13.276 1.00 88.19 583 THR A CA 1
ATOM 4334 C C . THR A 1 583 ? 14.743 14.664 -13.567 1.00 88.19 583 THR A C 1
ATOM 4336 O O . THR A 1 583 ? 13.962 14.319 -14.455 1.00 88.19 583 THR A O 1
ATOM 4339 N N . ALA A 1 584 ? 14.496 15.714 -12.774 1.00 86.19 584 ALA A N 1
ATOM 4340 C CA . ALA A 1 584 ? 13.309 16.574 -12.890 1.00 86.19 584 ALA A CA 1
ATOM 4341 C C . ALA A 1 584 ? 11.975 15.794 -12.999 1.00 86.19 584 ALA A C 1
ATOM 4343 O O . ALA A 1 584 ? 11.046 16.223 -13.669 1.00 86.19 584 ALA A O 1
ATOM 4344 N N . THR A 1 585 ? 11.900 14.609 -12.384 1.00 90.19 585 THR A N 1
ATOM 4345 C CA . THR A 1 585 ? 10.748 13.707 -12.499 1.00 90.19 585 THR A CA 1
ATOM 4346 C C . THR A 1 585 ? 9.837 13.850 -11.282 1.00 90.19 585 THR A C 1
ATOM 4348 O O . THR A 1 585 ? 10.302 13.788 -10.133 1.00 90.19 585 THR A O 1
ATOM 4351 N N . THR A 1 586 ? 8.538 14.022 -11.534 1.00 92.50 586 THR A N 1
ATOM 4352 C CA . THR A 1 586 ? 7.489 14.053 -10.509 1.00 92.50 586 THR A CA 1
ATOM 4353 C C . THR A 1 586 ? 6.730 12.730 -10.505 1.00 92.50 586 THR A C 1
ATOM 4355 O O . THR A 1 586 ? 6.444 12.157 -11.556 1.00 92.50 586 THR A O 1
ATOM 4358 N N . ALA A 1 587 ? 6.448 12.202 -9.316 1.00 92.31 587 ALA A N 1
ATOM 4359 C CA . ALA A 1 587 ? 5.739 10.938 -9.166 1.00 92.31 587 ALA A CA 1
ATOM 4360 C C . ALA A 1 587 ? 5.004 10.888 -7.827 1.00 92.31 587 ALA A C 1
ATOM 4362 O O . ALA A 1 587 ? 5.516 11.385 -6.819 1.00 92.31 587 ALA A O 1
ATOM 4363 N N . ASP A 1 588 ? 3.829 10.263 -7.806 1.00 89.06 588 ASP A N 1
ATOM 4364 C CA . ASP A 1 588 ? 3.101 9.918 -6.580 1.00 89.06 588 ASP A CA 1
ATOM 4365 C C . ASP A 1 588 ? 3.275 8.451 -6.148 1.00 89.06 588 ASP A C 1
ATOM 4367 O O . ASP A 1 588 ? 2.759 8.055 -5.105 1.00 89.06 588 ASP A O 1
ATOM 4371 N N . ASP A 1 589 ? 4.083 7.679 -6.879 1.00 90.38 589 ASP A N 1
ATOM 4372 C CA . ASP A 1 589 ? 4.560 6.359 -6.469 1.00 90.38 589 ASP A CA 1
ATOM 4373 C C . ASP A 1 589 ? 5.967 6.431 -5.866 1.00 90.38 589 ASP A C 1
ATOM 4375 O O . ASP A 1 589 ? 6.837 7.206 -6.279 1.00 90.38 589 ASP A O 1
ATOM 4379 N N . ALA A 1 590 ? 6.202 5.627 -4.837 1.00 85.19 590 ALA A N 1
ATOM 4380 C CA . ALA A 1 590 ? 7.406 5.743 -4.046 1.00 85.19 590 ALA A CA 1
ATOM 4381 C C . ALA A 1 590 ? 8.643 5.040 -4.626 1.00 85.19 590 ALA A C 1
ATOM 4383 O O . ALA A 1 590 ? 9.755 5.421 -4.243 1.00 85.19 590 ALA A O 1
ATOM 4384 N N . GLU A 1 591 ? 8.487 4.059 -5.518 1.00 84.44 591 GLU A N 1
ATOM 4385 C CA . GLU A 1 591 ? 9.617 3.377 -6.166 1.00 84.44 591 GLU A CA 1
ATOM 4386 C C . GLU A 1 591 ? 10.227 4.246 -7.268 1.00 84.44 591 GLU A C 1
ATOM 4388 O O . GLU A 1 591 ? 11.449 4.398 -7.331 1.00 84.44 591 GLU A O 1
ATOM 4393 N N . LEU A 1 592 ? 9.391 4.939 -8.048 1.00 90.56 592 LEU A N 1
ATOM 4394 C CA . LEU A 1 592 ? 9.848 5.950 -9.014 1.00 90.56 592 LEU A CA 1
ATOM 4395 C C . LEU A 1 592 ? 10.605 7.086 -8.316 1.00 90.56 592 LEU A C 1
ATOM 4397 O O . LEU A 1 592 ? 11.660 7.532 -8.773 1.00 90.56 592 LEU A O 1
ATOM 4401 N N . ARG A 1 593 ? 10.110 7.525 -7.153 1.00 90.00 593 ARG A N 1
ATOM 4402 C CA . ARG A 1 593 ? 10.800 8.534 -6.336 1.00 90.00 593 ARG A CA 1
ATOM 4403 C C . ARG A 1 593 ? 12.109 8.001 -5.767 1.00 90.00 593 ARG A C 1
ATOM 4405 O O . ARG A 1 593 ? 13.091 8.729 -5.777 1.00 90.00 593 ARG A O 1
ATOM 4412 N N . ALA A 1 594 ? 12.159 6.741 -5.335 1.00 85.19 594 ALA A N 1
ATOM 4413 C CA . ALA A 1 594 ? 13.408 6.120 -4.900 1.00 85.19 594 ALA A CA 1
ATOM 4414 C C . ALA A 1 594 ? 14.436 6.023 -6.045 1.00 85.19 594 ALA A C 1
ATOM 4416 O O . ALA A 1 594 ? 15.624 6.221 -5.803 1.00 85.19 594 ALA A O 1
ATOM 4417 N N . ALA A 1 595 ? 14.003 5.767 -7.286 1.00 87.25 595 ALA A N 1
ATOM 4418 C CA . ALA A 1 595 ? 14.874 5.799 -8.464 1.00 87.25 595 ALA A CA 1
ATOM 4419 C C . ALA A 1 595 ? 15.448 7.203 -8.726 1.00 87.25 595 ALA A C 1
ATOM 4421 O O . ALA A 1 595 ? 16.653 7.345 -8.959 1.00 87.25 595 ALA A O 1
ATOM 4422 N N . ARG A 1 596 ? 14.621 8.249 -8.593 1.00 89.44 596 ARG A N 1
ATOM 4423 C CA . ARG A 1 596 ? 15.090 9.643 -8.628 1.00 89.44 596 ARG A CA 1
ATOM 4424 C C . ARG A 1 596 ? 16.081 9.933 -7.504 1.00 89.44 596 ARG A C 1
ATOM 4426 O O . ARG A 1 596 ? 17.176 10.403 -7.782 1.00 89.44 596 ARG A O 1
ATOM 4433 N N . ASP A 1 597 ? 15.750 9.599 -6.260 1.00 85.69 597 ASP A N 1
ATOM 4434 C CA . ASP A 1 597 ? 16.612 9.864 -5.103 1.00 85.69 597 ASP A CA 1
ATOM 4435 C C . ASP A 1 597 ? 17.983 9.151 -5.250 1.00 85.69 597 ASP A C 1
ATOM 4437 O O . ASP A 1 597 ? 19.017 9.719 -4.902 1.00 85.69 597 ASP A O 1
ATOM 4441 N N . ARG A 1 598 ? 18.032 7.946 -5.852 1.00 85.38 598 ARG A N 1
ATOM 4442 C CA . ARG A 1 598 ? 19.293 7.264 -6.223 1.00 85.38 598 ARG A CA 1
ATOM 4443 C C . ARG A 1 598 ? 20.102 8.037 -7.271 1.00 85.38 598 ARG A C 1
ATOM 4445 O O . ARG A 1 598 ? 21.330 8.063 -7.180 1.00 85.38 598 ARG A O 1
ATOM 4452 N N . THR A 1 599 ? 19.426 8.652 -8.241 1.00 87.38 599 THR A N 1
ATOM 4453 C CA . THR A 1 599 ? 20.051 9.505 -9.264 1.00 87.38 599 THR A CA 1
ATOM 4454 C C . THR A 1 599 ? 20.631 10.768 -8.630 1.00 87.38 599 THR A C 1
ATOM 4456 O O . THR A 1 599 ? 21.788 11.097 -8.879 1.00 87.38 599 THR A O 1
ATOM 4459 N N . GLU A 1 600 ? 19.883 11.430 -7.743 1.00 86.62 600 GLU A N 1
ATOM 4460 C CA . GLU A 1 600 ? 20.372 12.583 -6.974 1.00 86.62 600 GLU A CA 1
ATOM 4461 C C . GLU A 1 600 ? 21.617 12.198 -6.149 1.00 86.62 600 GLU A C 1
ATOM 4463 O O . GLU A 1 600 ? 22.657 12.847 -6.252 1.00 86.62 600 GLU A O 1
ATOM 4468 N N . ASP A 1 601 ? 21.572 11.077 -5.420 1.00 84.25 601 ASP A N 1
ATOM 4469 C CA . ASP A 1 601 ? 22.714 10.545 -4.661 1.00 84.25 601 ASP A CA 1
ATOM 4470 C C . ASP A 1 601 ? 23.934 10.231 -5.556 1.00 84.25 601 ASP A C 1
ATOM 4472 O O . ASP A 1 601 ? 25.081 10.331 -5.108 1.00 84.25 601 ASP A O 1
ATOM 4476 N N . ALA A 1 602 ? 23.728 9.807 -6.807 1.00 84.31 602 ALA A N 1
ATOM 4477 C CA . ALA A 1 602 ? 24.807 9.590 -7.774 1.00 84.31 602 ALA A CA 1
ATOM 4478 C C . ALA A 1 602 ? 25.397 10.920 -8.277 1.00 84.31 602 ALA A C 1
ATOM 4480 O O . ALA A 1 602 ? 26.620 11.062 -8.335 1.00 84.31 602 ALA A O 1
ATOM 4481 N N . ILE A 1 603 ? 24.548 11.916 -8.557 1.00 86.50 603 ILE A N 1
ATOM 4482 C CA . ILE A 1 603 ? 24.953 13.262 -8.990 1.00 86.50 603 ILE A CA 1
ATOM 4483 C C . ILE A 1 603 ? 25.830 13.943 -7.934 1.00 86.50 603 ILE A C 1
ATOM 4485 O O . ILE A 1 603 ? 26.874 14.506 -8.265 1.00 86.50 603 ILE A O 1
ATOM 4489 N N . ILE A 1 604 ? 25.429 13.868 -6.663 1.00 87.25 604 ILE A N 1
ATOM 4490 C CA . ILE A 1 604 ? 26.134 14.517 -5.549 1.00 87.25 604 ILE A CA 1
ATOM 4491 C C . ILE A 1 604 ? 27.511 13.880 -5.309 1.00 87.25 604 ILE A C 1
ATOM 4493 O O . ILE A 1 604 ? 28.448 14.581 -4.937 1.00 87.25 604 ILE A O 1
ATOM 4497 N N . ARG A 1 605 ? 27.643 12.562 -5.516 1.00 83.31 605 ARG A N 1
ATOM 4498 C CA . ARG A 1 605 ? 28.901 11.819 -5.313 1.00 83.31 605 ARG A CA 1
ATOM 4499 C C . ARG A 1 605 ? 29.922 12.012 -6.431 1.00 83.31 605 ARG A C 1
ATOM 4501 O O . ARG A 1 605 ? 31.102 11.745 -6.219 1.00 83.31 605 ARG A O 1
ATOM 4508 N N . ALA A 1 606 ? 29.488 12.415 -7.622 1.00 84.56 606 ALA A N 1
ATOM 4509 C CA . ALA A 1 606 ? 30.402 12.639 -8.734 1.00 84.56 606 ALA A CA 1
ATOM 4510 C C . ALA A 1 606 ? 31.342 13.826 -8.424 1.00 84.56 606 ALA A C 1
ATOM 4512 O O . ALA A 1 606 ? 30.857 14.873 -7.990 1.00 84.56 606 ALA A O 1
ATOM 4513 N N . PRO A 1 607 ? 32.659 13.725 -8.680 1.00 79.75 607 PRO A N 1
ATOM 4514 C CA . PRO A 1 607 ? 33.609 14.781 -8.338 1.00 79.75 607 PRO A CA 1
ATOM 4515 C C . PRO A 1 607 ? 33.314 16.085 -9.095 1.00 79.75 607 PRO A C 1
ATOM 4517 O O . PRO A 1 607 ? 32.907 16.064 -10.257 1.00 79.75 607 PRO A O 1
ATOM 4520 N N . ILE A 1 608 ? 33.545 17.229 -8.441 1.00 77.75 608 ILE A N 1
ATOM 4521 C CA . ILE A 1 608 ? 33.523 18.550 -9.089 1.00 77.75 608 ILE A CA 1
ATOM 4522 C C . ILE A 1 608 ? 34.962 18.855 -9.519 1.00 77.75 608 ILE A C 1
ATOM 4524 O O . ILE A 1 608 ? 35.849 18.951 -8.674 1.00 77.75 608 ILE A O 1
ATOM 4528 N N . GLY A 1 609 ? 35.204 18.949 -10.829 1.00 68.56 609 GLY A N 1
ATOM 4529 C CA . GLY A 1 609 ? 36.552 19.124 -11.387 1.00 68.56 609 GLY A CA 1
ATOM 4530 C C . GLY A 1 609 ? 37.221 20.466 -11.047 1.00 68.56 609 GLY A C 1
ATOM 4531 O O . GLY A 1 609 ? 38.446 20.527 -10.978 1.00 68.56 609 GLY A O 1
ATOM 4532 N N . ALA A 1 610 ? 36.439 21.522 -10.793 1.00 71.81 610 ALA A N 1
ATOM 4533 C CA . ALA A 1 610 ? 36.910 22.847 -10.378 1.00 71.81 610 ALA A CA 1
ATOM 4534 C C . ALA A 1 610 ? 36.485 23.163 -8.930 1.00 71.81 610 ALA A C 1
ATOM 4536 O O . ALA A 1 610 ? 35.510 22.612 -8.421 1.00 71.81 610 ALA A O 1
ATOM 4537 N N . LYS A 1 611 ? 37.209 24.054 -8.237 1.00 77.94 611 LYS A N 1
ATOM 4538 C CA . LYS A 1 611 ? 36.784 24.529 -6.909 1.00 77.94 611 LYS A CA 1
ATOM 4539 C C . LYS A 1 611 ? 35.631 25.524 -7.087 1.00 77.94 611 LYS A C 1
ATOM 4541 O O . LYS A 1 611 ? 35.889 26.591 -7.636 1.00 77.94 611 LYS A O 1
ATOM 4546 N N . PRO A 1 612 ? 34.411 25.225 -6.605 1.00 83.25 612 PRO A N 1
ATOM 4547 C CA . PRO A 1 612 ? 33.278 26.120 -6.795 1.00 83.25 612 PRO A CA 1
ATOM 4548 C C . PRO A 1 612 ? 33.503 27.445 -6.061 1.00 83.25 612 PRO A C 1
ATOM 4550 O O . PRO A 1 612 ? 34.017 27.467 -4.937 1.00 83.25 612 PRO A O 1
ATOM 4553 N N . THR A 1 613 ? 33.081 28.544 -6.682 1.00 82.12 613 THR A N 1
ATOM 4554 C CA . THR A 1 613 ? 33.083 29.892 -6.101 1.00 82.12 613 THR A CA 1
ATOM 4555 C C . THR A 1 613 ? 31.662 30.429 -6.016 1.00 82.12 613 THR A C 1
ATOM 4557 O O . THR A 1 613 ? 30.829 30.151 -6.872 1.00 82.12 613 THR A O 1
ATOM 4560 N N . ALA A 1 614 ? 31.368 31.197 -4.965 1.00 81.31 614 ALA A N 1
ATOM 4561 C CA . ALA A 1 614 ? 30.070 31.841 -4.790 1.00 81.31 614 ALA A CA 1
ATOM 4562 C C . ALA A 1 614 ? 30.252 33.336 -4.526 1.00 81.31 614 ALA A C 1
ATOM 4564 O O . ALA A 1 614 ? 31.093 33.739 -3.720 1.00 81.31 614 ALA A O 1
ATOM 4565 N N . THR A 1 615 ? 29.420 34.151 -5.168 1.00 73.12 615 THR A N 1
ATOM 4566 C CA . THR A 1 615 ? 29.433 35.618 -5.036 1.00 73.12 615 THR A CA 1
ATOM 4567 C C . THR A 1 615 ? 28.705 36.108 -3.777 1.00 73.12 615 THR A C 1
ATOM 4569 O O . THR A 1 615 ? 28.970 37.201 -3.276 1.00 73.12 615 THR A O 1
ATOM 4572 N N . ALA A 1 616 ? 27.797 35.295 -3.227 1.00 80.56 616 ALA A N 1
ATOM 4573 C CA . ALA A 1 616 ? 26.967 35.638 -2.073 1.00 80.56 616 ALA A CA 1
ATOM 4574 C C . ALA A 1 616 ? 27.701 35.496 -0.724 1.00 80.56 616 ALA A C 1
ATOM 4576 O O . ALA A 1 616 ? 28.531 34.607 -0.539 1.00 80.56 616 ALA A O 1
ATOM 4577 N N . LYS A 1 617 ? 27.336 36.326 0.268 1.00 88.25 617 LYS A N 1
ATOM 4578 C CA . LYS A 1 617 ? 27.861 36.240 1.648 1.00 88.25 617 LYS A CA 1
ATOM 4579 C C . LYS A 1 617 ? 27.442 34.921 2.338 1.00 88.25 617 LYS A C 1
ATOM 4581 O O . LYS A 1 617 ? 26.333 34.447 2.084 1.00 88.25 617 LYS A O 1
ATOM 4586 N N . PRO A 1 618 ? 28.225 34.390 3.304 1.00 88.44 618 PRO A N 1
ATOM 4587 C CA . PRO A 1 618 ? 27.926 33.123 3.992 1.00 88.44 618 PRO A CA 1
ATOM 4588 C C . PRO A 1 618 ? 26.528 33.021 4.623 1.00 88.44 618 PRO A C 1
ATOM 4590 O O . PRO A 1 618 ? 25.923 31.954 4.618 1.00 88.44 618 PRO A O 1
ATOM 4593 N N . ALA A 1 619 ? 25.981 34.128 5.139 1.00 89.44 619 ALA A N 1
ATOM 4594 C CA . ALA A 1 619 ? 24.629 34.144 5.702 1.00 89.44 619 ALA A CA 1
ATOM 4595 C C . ALA A 1 619 ? 23.549 33.855 4.643 1.00 89.44 619 ALA A C 1
ATOM 4597 O O . ALA A 1 619 ? 22.636 33.076 4.899 1.00 89.44 619 ALA A O 1
ATOM 4598 N N . ALA A 1 620 ? 23.685 34.427 3.442 1.00 89.12 620 ALA A N 1
ATOM 4599 C CA . ALA A 1 620 ? 22.766 34.171 2.336 1.00 89.12 620 ALA A CA 1
ATOM 4600 C C . ALA A 1 620 ? 22.891 32.722 1.838 1.00 89.12 620 ALA A C 1
ATOM 4602 O O . ALA A 1 620 ? 21.875 32.064 1.628 1.00 89.12 620 ALA A O 1
ATOM 4603 N N . GLN A 1 621 ? 24.123 32.203 1.738 1.00 90.81 621 GLN A N 1
ATOM 4604 C CA . GLN A 1 621 ? 24.393 30.801 1.384 1.00 90.81 621 GLN A CA 1
ATOM 4605 C C . GLN A 1 621 ? 23.704 29.830 2.354 1.00 90.81 621 GLN A C 1
ATOM 4607 O O . GLN A 1 621 ? 23.050 28.884 1.924 1.00 90.81 621 GLN A O 1
ATOM 4612 N N . LEU A 1 622 ? 23.790 30.092 3.664 1.00 91.88 622 LEU A N 1
ATOM 4613 C CA . LEU A 1 622 ? 23.134 29.273 4.682 1.00 91.88 622 LEU A CA 1
ATOM 4614 C C . LEU A 1 622 ? 21.606 29.277 4.527 1.00 91.88 622 LEU A C 1
ATOM 4616 O O . LEU A 1 622 ? 20.991 28.217 4.594 1.00 91.88 622 LEU A O 1
ATOM 4620 N N . THR A 1 623 ? 20.996 30.443 4.291 1.00 90.56 623 THR A N 1
ATOM 4621 C CA . THR A 1 623 ? 19.545 30.549 4.065 1.00 90.56 623 THR A CA 1
ATOM 4622 C C . THR A 1 623 ? 19.104 29.839 2.784 1.00 90.56 623 THR A C 1
ATOM 4624 O O . THR A 1 623 ? 18.057 29.194 2.776 1.00 90.56 623 THR A O 1
ATOM 4627 N N . ALA A 1 624 ? 19.882 29.929 1.702 1.00 88.94 624 ALA A N 1
ATOM 4628 C CA . ALA A 1 624 ? 19.595 29.202 0.467 1.00 88.94 624 ALA A CA 1
ATOM 4629 C C . ALA A 1 624 ? 19.670 27.684 0.679 1.00 88.94 624 ALA A C 1
ATOM 4631 O O . ALA A 1 624 ? 18.755 26.961 0.286 1.00 88.94 624 ALA A O 1
ATOM 4632 N N . LEU A 1 625 ? 20.707 27.215 1.379 1.00 91.31 625 LEU A N 1
ATOM 4633 C CA . LEU A 1 625 ? 20.867 25.805 1.717 1.00 91.31 625 LEU A CA 1
ATOM 4634 C C . LEU A 1 625 ? 19.743 25.296 2.633 1.00 91.31 625 LEU A C 1
ATOM 4636 O O . LEU A 1 625 ? 19.254 24.190 2.427 1.00 91.31 625 LEU A O 1
ATOM 4640 N N . GLU A 1 626 ? 19.293 26.101 3.599 1.00 90.75 626 GLU A N 1
ATOM 4641 C CA . GLU A 1 626 ? 18.148 25.778 4.462 1.00 90.75 626 GLU A CA 1
ATOM 4642 C C . GLU A 1 626 ? 16.856 25.612 3.654 1.00 90.75 626 GLU A C 1
ATOM 4644 O O . GLU A 1 626 ? 16.130 24.636 3.837 1.00 90.75 626 GLU A O 1
ATOM 4649 N N . ARG A 1 627 ? 16.583 26.534 2.719 1.00 87.31 627 ARG A N 1
ATOM 4650 C CA . ARG A 1 627 ? 15.410 26.460 1.833 1.00 87.31 627 ARG A CA 1
ATOM 4651 C C . ARG A 1 627 ? 15.454 25.228 0.932 1.00 87.31 627 ARG A C 1
ATOM 4653 O O . ARG A 1 627 ? 14.440 24.548 0.795 1.00 87.31 627 ARG A O 1
ATOM 4660 N N . PHE A 1 628 ? 16.619 24.922 0.360 1.00 88.62 628 PHE A N 1
ATOM 4661 C CA . PHE A 1 628 ? 16.827 23.709 -0.431 1.00 88.62 628 PHE A CA 1
ATOM 4662 C C . PHE A 1 628 ? 16.590 22.445 0.410 1.00 88.62 628 PHE A C 1
ATOM 4664 O O . PHE A 1 628 ? 15.805 21.575 0.027 1.00 88.62 628 PHE A O 1
ATOM 4671 N N . ALA A 1 629 ? 17.223 22.364 1.585 1.00 89.25 629 ALA A N 1
ATOM 4672 C CA . ALA A 1 629 ? 17.113 21.214 2.474 1.00 89.25 629 ALA A CA 1
ATOM 4673 C C . ALA A 1 629 ? 15.675 21.000 2.963 1.00 89.25 629 ALA A C 1
ATOM 4675 O O . ALA A 1 629 ? 15.241 19.856 3.040 1.00 89.25 629 ALA A O 1
ATOM 4676 N N . ALA A 1 630 ? 14.914 22.070 3.219 1.00 88.00 630 ALA A N 1
ATOM 4677 C CA . ALA A 1 630 ? 13.506 21.976 3.597 1.00 88.00 630 ALA A CA 1
ATOM 4678 C C . ALA A 1 630 ? 12.662 21.278 2.516 1.00 88.00 630 ALA A C 1
ATOM 4680 O O . ALA A 1 630 ? 11.936 20.334 2.819 1.00 88.00 630 ALA A O 1
ATOM 4681 N N . ILE A 1 631 ? 12.802 21.686 1.250 1.00 88.38 631 ILE A N 1
ATOM 4682 C CA . ILE A 1 631 ? 12.088 21.067 0.123 1.00 88.38 631 ILE A CA 1
ATOM 4683 C C . ILE A 1 631 ? 12.510 19.606 -0.058 1.00 88.38 631 ILE A C 1
ATOM 4685 O O . ILE A 1 631 ? 11.661 18.728 -0.200 1.00 88.38 631 ILE A O 1
ATOM 4689 N N . ARG A 1 632 ? 13.812 19.317 -0.005 1.00 88.81 632 ARG A N 1
ATOM 4690 C CA . ARG A 1 632 ? 14.335 17.949 -0.113 1.00 88.81 632 ARG A CA 1
ATOM 4691 C C . ARG A 1 632 ? 13.851 17.052 1.034 1.00 88.81 632 ARG A C 1
ATOM 4693 O O . ARG A 1 632 ? 13.445 15.918 0.794 1.00 88.81 632 ARG A O 1
ATOM 4700 N N . ASP A 1 633 ? 13.854 17.540 2.271 1.00 89.56 633 ASP A N 1
ATOM 4701 C CA . ASP A 1 633 ? 13.368 16.779 3.428 1.00 89.56 633 ASP A CA 1
ATOM 4702 C C . ASP A 1 633 ? 11.865 16.497 3.294 1.00 89.56 633 ASP A C 1
ATOM 4704 O O . ASP A 1 633 ? 11.438 15.363 3.510 1.00 89.56 633 ASP A O 1
ATOM 4708 N N . MET A 1 634 ? 11.080 17.465 2.800 1.00 91.31 634 MET A N 1
ATOM 4709 C CA . MET A 1 634 ? 9.676 17.240 2.439 1.00 91.31 634 MET A CA 1
ATOM 4710 C C . MET A 1 634 ? 9.512 16.152 1.374 1.00 91.31 634 MET A C 1
ATOM 4712 O O . MET A 1 634 ? 8.658 15.272 1.527 1.00 91.31 634 MET A O 1
ATOM 4716 N N . ARG A 1 635 ? 10.355 16.145 0.324 1.00 89.88 635 ARG A N 1
ATOM 4717 C CA . ARG A 1 635 ? 10.351 15.066 -0.682 1.00 89.88 635 ARG A CA 1
ATOM 4718 C C . ARG A 1 635 ? 10.565 13.711 -0.022 1.00 89.88 635 ARG A C 1
ATOM 4720 O O . ARG A 1 635 ? 9.852 12.766 -0.359 1.00 89.88 635 ARG A O 1
ATOM 4727 N N . ARG A 1 636 ? 11.544 13.607 0.879 1.00 88.31 636 ARG A N 1
ATOM 4728 C CA . ARG A 1 636 ? 11.918 12.355 1.544 1.00 88.31 636 ARG A CA 1
ATOM 4729 C C . ARG A 1 636 ? 10.807 11.850 2.461 1.00 88.31 636 ARG A C 1
ATOM 4731 O O . ARG A 1 636 ? 10.426 10.686 2.355 1.00 88.31 636 ARG A O 1
ATOM 4738 N N . HIS A 1 637 ? 10.256 12.718 3.310 1.00 91.94 637 HIS A N 1
ATOM 4739 C CA . HIS A 1 637 ? 9.154 12.372 4.211 1.00 91.94 637 HIS A CA 1
ATOM 4740 C C . HIS A 1 637 ? 7.930 11.875 3.439 1.00 91.94 637 HIS A C 1
ATOM 4742 O O . HIS A 1 637 ? 7.412 10.799 3.736 1.00 91.94 637 HIS A O 1
ATOM 4748 N N . MET A 1 638 ? 7.544 12.593 2.380 1.00 93.06 638 MET A N 1
ATOM 4749 C CA . MET A 1 638 ? 6.438 12.192 1.515 1.00 93.06 638 MET A CA 1
ATOM 4750 C C . MET A 1 638 ? 6.703 10.841 0.839 1.00 93.06 638 MET A C 1
ATOM 4752 O O . MET A 1 638 ? 5.829 9.983 0.811 1.00 93.06 638 MET A O 1
ATOM 4756 N N . GLY A 1 639 ? 7.928 10.600 0.358 1.00 90.38 639 GLY A N 1
ATOM 4757 C CA . GLY A 1 639 ? 8.312 9.307 -0.216 1.00 90.38 639 GLY A CA 1
ATOM 4758 C C . GLY A 1 639 ? 8.189 8.149 0.780 1.00 90.38 639 GLY A C 1
ATOM 4759 O O . GLY A 1 639 ? 7.740 7.064 0.413 1.00 90.38 639 GLY A O 1
ATOM 4760 N N . HIS A 1 640 ? 8.546 8.364 2.050 1.00 89.88 640 HIS A N 1
ATOM 4761 C CA . HIS A 1 640 ? 8.353 7.359 3.097 1.00 89.88 640 HIS A CA 1
ATOM 4762 C C . HIS A 1 640 ? 6.878 7.111 3.416 1.00 89.88 640 HIS A C 1
ATOM 4764 O O . HIS A 1 640 ? 6.470 5.954 3.531 1.00 89.88 640 HIS A O 1
ATOM 4770 N N . TRP A 1 641 ? 6.083 8.175 3.528 1.00 93.25 641 TRP A N 1
ATOM 4771 C CA . TRP A 1 641 ? 4.654 8.050 3.787 1.00 93.25 641 TRP A CA 1
ATOM 4772 C C . TRP A 1 641 ? 3.917 7.367 2.631 1.00 93.25 641 TRP A C 1
ATOM 4774 O O . TRP A 1 641 ? 3.131 6.463 2.886 1.00 93.25 641 TRP A O 1
ATOM 4784 N N . LEU A 1 642 ? 4.223 7.698 1.372 1.00 92.12 642 LEU A N 1
ATOM 4785 C CA . LEU A 1 642 ? 3.632 7.041 0.201 1.00 92.12 642 LEU A CA 1
ATOM 4786 C C . LEU A 1 642 ? 3.892 5.528 0.203 1.00 92.12 642 LEU A C 1
ATOM 4788 O O . LEU A 1 642 ? 2.962 4.758 -0.024 1.00 92.12 642 LEU A O 1
ATOM 4792 N N . ARG A 1 643 ? 5.112 5.083 0.557 1.00 85.81 643 ARG A N 1
ATOM 4793 C CA . ARG A 1 643 ? 5.393 3.645 0.766 1.00 85.81 643 ARG A CA 1
ATOM 4794 C C . ARG A 1 643 ? 4.501 3.050 1.846 1.00 85.81 643 ARG A C 1
ATOM 4796 O O . ARG A 1 643 ? 3.986 1.952 1.672 1.00 85.81 643 ARG A O 1
ATOM 4803 N N . ALA A 1 644 ? 4.339 3.745 2.971 1.00 87.31 644 ALA A N 1
ATOM 4804 C CA . ALA A 1 644 ? 3.478 3.278 4.050 1.00 87.31 644 ALA A CA 1
ATOM 4805 C C . ALA A 1 644 ? 1.999 3.224 3.621 1.00 87.31 644 ALA A C 1
ATOM 4807 O O . ALA A 1 644 ? 1.333 2.238 3.919 1.00 87.31 644 ALA A O 1
ATOM 4808 N N . ASN A 1 645 ? 1.502 4.219 2.881 1.00 92.00 645 ASN A N 1
ATOM 4809 C CA . ASN A 1 645 ? 0.133 4.267 2.367 1.00 92.00 645 ASN A CA 1
ATOM 4810 C C . ASN A 1 645 ? -0.131 3.149 1.349 1.00 92.00 645 ASN A C 1
ATOM 4812 O O . ASN A 1 645 ? -1.100 2.416 1.511 1.00 92.00 645 ASN A O 1
ATOM 4816 N N . HIS A 1 646 ? 0.756 2.957 0.361 1.00 83.56 646 HIS A N 1
ATOM 4817 C CA . HIS A 1 646 ? 0.658 1.853 -0.605 1.00 83.56 646 HIS A CA 1
ATOM 4818 C C . HIS A 1 646 ? 0.632 0.512 0.130 1.00 83.56 646 HIS A C 1
ATOM 4820 O O . HIS A 1 646 ? -0.249 -0.308 -0.123 1.00 83.56 646 HIS A O 1
ATOM 4826 N N . ARG A 1 647 ? 1.511 0.333 1.131 1.00 79.44 647 ARG A N 1
ATOM 4827 C CA . ARG A 1 647 ? 1.490 -0.891 1.932 1.00 79.44 647 ARG A CA 1
ATOM 4828 C C . ARG A 1 647 ? 0.130 -1.102 2.615 1.00 79.44 647 ARG A C 1
ATOM 4830 O O . ARG A 1 647 ? -0.513 -2.143 2.572 1.00 79.44 647 ARG A O 1
ATOM 4837 N N . ARG A 1 648 ? -0.380 -0.070 3.264 1.00 86.69 648 ARG A N 1
ATOM 4838 C CA . ARG A 1 648 ? -1.667 -0.186 3.951 1.00 86.69 648 ARG A CA 1
ATOM 4839 C C . ARG A 1 648 ? -2.841 -0.408 2.975 1.00 86.69 648 ARG A C 1
ATOM 4841 O O . ARG A 1 648 ? -3.802 -1.078 3.351 1.00 86.69 648 ARG A O 1
ATOM 4848 N N . LEU A 1 649 ? -2.750 0.070 1.729 1.00 85.69 649 LEU A N 1
ATOM 4849 C CA . LEU A 1 649 ? -3.729 -0.192 0.668 1.00 85.69 649 LEU A CA 1
ATOM 4850 C C . LEU A 1 649 ? -3.729 -1.654 0.214 1.00 85.69 649 LEU A C 1
ATOM 4852 O O . LEU A 1 649 ? -4.811 -2.242 0.179 1.00 85.69 649 LEU A O 1
ATOM 4856 N N . ASP A 1 650 ? -2.577 -2.277 -0.083 1.00 76.69 650 ASP A N 1
ATOM 4857 C CA . ASP A 1 650 ? -2.631 -3.699 -0.468 1.00 76.69 650 ASP A CA 1
ATOM 4858 C C . ASP A 1 650 ? -3.031 -4.574 0.721 1.00 76.69 650 ASP A C 1
ATOM 4860 O O . ASP A 1 650 ? -3.780 -5.532 0.536 1.00 76.69 650 ASP A O 1
ATOM 4864 N N . TRP A 1 651 ? -2.615 -4.220 1.944 1.00 77.56 651 TRP A N 1
ATOM 4865 C CA . TRP A 1 651 ? -3.105 -4.882 3.153 1.00 77.56 651 TRP A CA 1
ATOM 4866 C C . TRP A 1 651 ? -4.633 -4.862 3.226 1.00 77.56 651 TRP A C 1
ATOM 4868 O O . TRP A 1 651 ? -5.268 -5.897 3.451 1.00 77.56 651 TRP A O 1
ATOM 4878 N N . CYS A 1 652 ? -5.225 -3.689 2.995 1.00 83.75 652 CYS A N 1
ATOM 4879 C CA . CYS A 1 652 ? -6.666 -3.530 2.974 1.00 83.75 652 CYS A CA 1
ATOM 4880 C C . CYS A 1 652 ? -7.307 -4.406 1.893 1.00 83.75 652 CYS A C 1
ATOM 4882 O O . CYS A 1 652 ? -8.162 -5.234 2.202 1.00 83.75 652 CYS A O 1
ATOM 4884 N N . ALA A 1 653 ? -6.850 -4.286 0.646 1.00 78.56 653 ALA A N 1
ATOM 4885 C CA . ALA A 1 653 ? -7.370 -5.044 -0.491 1.00 78.56 653 ALA A CA 1
ATOM 4886 C C . ALA A 1 653 ? -7.198 -6.567 -0.351 1.00 78.56 653 ALA A C 1
ATOM 4888 O O . ALA A 1 653 ? -7.892 -7.337 -1.015 1.00 78.56 653 ALA A O 1
ATOM 4889 N N . ALA A 1 654 ? -6.257 -7.019 0.472 1.00 71.50 654 ALA A N 1
ATOM 4890 C CA . ALA A 1 654 ? -6.012 -8.432 0.685 1.00 71.50 654 ALA A CA 1
ATOM 4891 C C . ALA A 1 654 ? -6.793 -9.017 1.867 1.00 71.50 654 ALA A C 1
ATOM 4893 O O . ALA A 1 654 ? -7.123 -10.198 1.839 1.00 71.50 654 ALA A O 1
ATOM 4894 N N . LYS A 1 655 ? -7.106 -8.210 2.890 1.00 75.62 655 LYS A N 1
ATOM 4895 C CA . LYS A 1 655 ? -8.038 -8.589 3.968 1.00 75.62 655 LYS A CA 1
ATOM 4896 C C . LYS A 1 655 ? -9.490 -8.583 3.517 1.00 75.62 655 LYS A C 1
ATOM 4898 O O . LYS A 1 655 ? -10.312 -9.301 4.087 1.00 75.62 655 LYS A O 1
ATOM 4903 N N . LEU A 1 656 ? -9.787 -7.766 2.518 1.00 74.38 656 LEU A N 1
ATOM 4904 C CA . LEU A 1 656 ? -11.030 -7.809 1.774 1.00 74.38 656 LEU A CA 1
ATOM 4905 C C . LEU A 1 656 ? -10.988 -8.993 0.794 1.00 74.38 656 LEU A C 1
ATOM 4907 O O . LEU A 1 656 ? -9.958 -9.275 0.180 1.00 74.38 656 LEU A O 1
ATOM 4911 N N . GLY A 1 657 ? -12.108 -9.702 0.639 1.00 71.94 657 GLY A N 1
ATOM 4912 C CA . GLY A 1 657 ? -12.247 -10.703 -0.423 1.00 71.94 657 GLY A CA 1
ATOM 4913 C C . GLY A 1 657 ? -12.045 -10.078 -1.817 1.00 71.94 657 GLY A C 1
ATOM 4914 O O . GLY A 1 657 ? -12.094 -8.853 -1.945 1.00 71.94 657 GLY A O 1
ATOM 4915 N N . PRO A 1 658 ? -11.832 -10.884 -2.876 1.00 77.69 658 PRO A N 1
ATOM 4916 C CA . PRO A 1 658 ? -11.502 -10.376 -4.211 1.00 77.69 658 PRO A CA 1
ATOM 4917 C C . PRO A 1 658 ? -12.517 -9.343 -4.717 1.00 77.69 658 PRO A C 1
ATOM 4919 O O . PRO A 1 658 ? -12.117 -8.242 -5.075 1.00 77.69 658 PRO A O 1
ATOM 4922 N N . GLU A 1 659 ? -13.818 -9.636 -4.631 1.00 81.38 659 GLU A N 1
ATOM 4923 C CA . GLU A 1 659 ? -14.874 -8.717 -5.078 1.00 81.38 659 GLU A CA 1
ATOM 4924 C C . GLU A 1 659 ? -14.927 -7.412 -4.272 1.00 81.38 659 GLU A C 1
ATOM 4926 O O . GLU A 1 659 ? -14.984 -6.334 -4.855 1.00 81.38 659 GLU A O 1
ATOM 4931 N N . ALA A 1 660 ? -14.850 -7.484 -2.938 1.00 84.62 660 ALA A N 1
ATOM 4932 C CA . ALA A 1 660 ? -14.871 -6.299 -2.074 1.00 84.62 660 ALA A CA 1
ATOM 4933 C C . ALA A 1 660 ? -13.649 -5.393 -2.297 1.00 84.62 660 ALA A C 1
ATOM 4935 O O . ALA A 1 660 ? -13.719 -4.172 -2.183 1.00 84.62 660 ALA A O 1
ATOM 4936 N N . ALA A 1 661 ? -12.513 -5.982 -2.643 1.00 85.25 661 ALA A N 1
ATOM 4937 C CA . ALA A 1 661 ? -11.311 -5.237 -2.959 1.00 85.25 661 ALA A CA 1
ATOM 4938 C C . ALA A 1 661 ? -11.310 -4.663 -4.384 1.00 85.25 661 ALA A C 1
ATOM 4940 O O . ALA A 1 661 ? -10.761 -3.584 -4.593 1.00 85.25 661 ALA A O 1
ATOM 4941 N N . ASP A 1 662 ? -11.947 -5.337 -5.343 1.00 87.62 662 ASP A N 1
ATOM 4942 C CA . ASP A 1 662 ? -12.216 -4.759 -6.662 1.00 87.62 662 ASP A CA 1
ATOM 4943 C C . ASP A 1 662 ? -13.210 -3.591 -6.545 1.00 87.62 662 ASP A C 1
ATOM 4945 O O . ASP A 1 662 ? -13.041 -2.570 -7.211 1.00 87.62 662 ASP A O 1
ATOM 4949 N N . MET A 1 663 ? -14.189 -3.693 -5.636 1.00 89.94 663 MET A N 1
ATOM 4950 C CA . MET A 1 663 ? -15.084 -2.588 -5.283 1.00 89.94 663 MET A CA 1
ATOM 4951 C C . MET A 1 663 ? -14.303 -1.414 -4.686 1.00 89.94 663 MET A C 1
ATOM 4953 O O . MET A 1 663 ? -14.469 -0.286 -5.141 1.00 89.94 663 MET A O 1
ATOM 4957 N N . LEU A 1 664 ? -13.388 -1.663 -3.740 1.00 89.06 664 LEU A N 1
ATOM 4958 C CA . LEU A 1 664 ? -12.509 -0.625 -3.187 1.00 89.06 664 LEU A CA 1
ATOM 4959 C C . LEU A 1 664 ? -11.660 0.055 -4.278 1.00 89.06 664 LEU A C 1
ATOM 4961 O O . LEU A 1 664 ? -11.509 1.274 -4.265 1.00 89.06 664 LEU A O 1
ATOM 4965 N N . ALA A 1 665 ? -11.131 -0.715 -5.234 1.00 88.75 665 ALA A N 1
ATOM 4966 C CA . ALA A 1 665 ? -10.347 -0.184 -6.349 1.00 88.75 665 ALA A CA 1
ATOM 4967 C C . ALA A 1 665 ? -11.196 0.648 -7.328 1.00 88.75 665 ALA A C 1
ATOM 4969 O O . ALA A 1 665 ? -10.717 1.653 -7.851 1.00 88.75 665 ALA A O 1
ATOM 4970 N N . ALA A 1 666 ? -12.448 0.251 -7.573 1.00 92.38 666 ALA A N 1
ATOM 4971 C CA . ALA A 1 666 ? -13.384 0.963 -8.443 1.00 92.38 666 ALA A CA 1
ATOM 4972 C C . ALA A 1 666 ? -14.016 2.198 -7.776 1.00 92.38 666 ALA A C 1
ATOM 4974 O O . ALA A 1 666 ? -14.492 3.092 -8.477 1.00 92.38 666 ALA A O 1
ATOM 4975 N N . LEU A 1 667 ? -14.014 2.263 -6.441 1.00 93.25 667 LEU A N 1
ATOM 4976 C CA . LEU A 1 667 ? -14.761 3.245 -5.657 1.00 93.25 667 LEU A CA 1
ATOM 4977 C C . LEU A 1 667 ? -14.496 4.707 -6.059 1.00 93.25 667 LEU A C 1
ATOM 4979 O O . LEU A 1 667 ? -15.474 5.422 -6.272 1.00 93.25 667 LEU A O 1
ATOM 4983 N N . PRO A 1 668 ? -13.247 5.180 -6.252 1.00 93.38 668 PRO A N 1
ATOM 4984 C CA . PRO A 1 668 ? -13.020 6.568 -6.660 1.00 93.38 668 PRO A CA 1
ATOM 4985 C C . PRO A 1 668 ? -13.582 6.876 -8.056 1.00 93.38 668 PRO A C 1
ATOM 4987 O O . PRO A 1 668 ? -14.171 7.933 -8.272 1.00 93.38 668 PRO A O 1
ATOM 4990 N N . ALA A 1 669 ? -13.466 5.934 -8.999 1.00 91.81 669 ALA A N 1
ATOM 4991 C CA . ALA A 1 669 ? -14.026 6.098 -10.338 1.00 91.81 669 ALA A CA 1
ATOM 4992 C C . ALA A 1 669 ? -15.560 6.039 -10.333 1.00 91.81 669 ALA A C 1
ATOM 4994 O O . ALA A 1 669 ? -16.192 6.766 -11.096 1.00 91.81 669 ALA A O 1
ATOM 4995 N N . LEU A 1 670 ? -16.157 5.232 -9.450 1.00 91.62 670 LEU A N 1
ATOM 4996 C CA . LEU A 1 670 ? -17.603 5.196 -9.231 1.00 91.62 670 LEU A CA 1
ATOM 4997 C C . LEU A 1 670 ? -18.118 6.509 -8.621 1.00 91.62 670 LEU A C 1
ATOM 4999 O O . LEU A 1 670 ? -19.165 7.008 -9.027 1.00 91.62 670 LEU A O 1
ATOM 5003 N N . VAL A 1 671 ? -17.366 7.101 -7.687 1.00 92.31 671 VAL A N 1
ATOM 5004 C CA . VAL A 1 671 ? -17.690 8.412 -7.105 1.00 92.31 671 VAL A CA 1
ATOM 5005 C C . VAL A 1 671 ? -17.651 9.512 -8.167 1.00 92.31 671 VAL A C 1
ATOM 5007 O O . VAL A 1 671 ? -18.558 10.338 -8.180 1.00 92.31 671 VAL A O 1
ATOM 5010 N N . GLU A 1 672 ? -16.688 9.519 -9.094 1.00 89.75 672 GLU A N 1
ATOM 5011 C CA . GLU A 1 672 ? -16.660 10.501 -10.197 1.00 89.75 672 GLU A CA 1
ATOM 5012 C C . GLU A 1 672 ? -17.708 10.250 -11.290 1.00 89.75 672 GLU A C 1
ATOM 5014 O O . GLU A 1 672 ? -18.194 11.204 -11.899 1.00 89.75 672 GLU A O 1
ATOM 5019 N N . ALA A 1 673 ? -18.080 8.991 -11.549 1.00 87.81 673 ALA A N 1
ATOM 5020 C CA . ALA A 1 673 ? -18.948 8.624 -12.667 1.00 87.81 673 ALA A CA 1
ATOM 5021 C C . ALA A 1 673 ? -20.306 9.353 -12.615 1.00 87.81 673 ALA A C 1
ATOM 5023 O O . ALA A 1 673 ? -20.960 9.316 -11.578 1.00 87.81 673 ALA A O 1
ATOM 5024 N N . PRO A 1 674 ? -20.804 9.971 -13.700 1.00 86.94 674 PRO A N 1
ATOM 5025 C CA . PRO A 1 674 ? -22.082 10.699 -13.703 1.00 86.94 674 PRO A CA 1
ATOM 5026 C C . PRO A 1 674 ? -23.313 9.765 -13.747 1.00 86.94 674 PRO A C 1
ATOM 5028 O O . PRO A 1 674 ? -24.290 10.031 -14.446 1.00 86.94 674 PRO A O 1
ATOM 5031 N N . ALA A 1 675 ? -23.266 8.643 -13.025 1.00 86.81 675 ALA A N 1
ATOM 5032 C CA . ALA A 1 675 ? -24.304 7.621 -12.994 1.00 86.81 675 ALA A CA 1
ATOM 5033 C C . ALA A 1 675 ? -24.378 6.917 -11.628 1.00 86.81 675 ALA A C 1
ATOM 5035 O O . ALA A 1 675 ? -23.409 6.907 -10.864 1.00 86.81 675 ALA A O 1
ATOM 5036 N N . MET A 1 676 ? -25.534 6.319 -11.342 1.00 85.38 676 MET A N 1
ATOM 5037 C CA . MET A 1 676 ? -25.775 5.454 -10.185 1.00 85.38 676 MET A CA 1
ATOM 5038 C C . MET A 1 676 ? -25.363 3.998 -10.464 1.00 85.38 676 MET A C 1
ATOM 5040 O O . MET A 1 676 ? -25.437 3.546 -11.613 1.00 85.38 676 MET A O 1
ATOM 5044 N N . PRO A 1 677 ? -24.948 3.232 -9.437 1.00 82.25 677 PRO A N 1
ATOM 5045 C CA . PRO A 1 677 ? -24.642 1.815 -9.602 1.00 82.25 677 PRO A CA 1
ATOM 5046 C C . PRO A 1 677 ? -25.891 0.991 -9.985 1.00 82.25 677 PRO A C 1
ATOM 5048 O O . PRO A 1 677 ? -26.978 1.218 -9.465 1.00 82.25 677 PRO A O 1
ATOM 5051 N N . ALA A 1 678 ? -25.707 -0.017 -10.848 1.00 69.38 678 ALA A N 1
ATOM 5052 C CA . ALA A 1 678 ? -26.671 -1.057 -11.256 1.00 69.38 678 ALA A CA 1
ATOM 5053 C C . ALA A 1 678 ? -27.837 -0.680 -12.201 1.00 69.38 678 ALA A C 1
ATOM 5055 O O . ALA A 1 678 ? -28.261 -1.553 -12.958 1.00 69.38 678 ALA A O 1
ATOM 5056 N N . ASP A 1 679 ? -28.341 0.555 -12.217 1.00 73.94 679 ASP A N 1
ATOM 5057 C CA . ASP A 1 679 ? -29.465 0.966 -13.089 1.00 73.94 679 ASP A CA 1
ATOM 5058 C C . ASP A 1 679 ? -29.106 2.053 -14.122 1.00 73.94 679 ASP A C 1
ATOM 5060 O O . ASP A 1 679 ? -29.870 2.293 -15.059 1.00 73.94 679 ASP A O 1
ATOM 5064 N N . GLY A 1 680 ? -27.928 2.675 -13.985 1.00 70.56 680 GLY A N 1
ATOM 5065 C CA . GLY A 1 680 ? -27.421 3.699 -14.899 1.00 70.56 680 GLY A CA 1
ATOM 5066 C C . GLY A 1 680 ? -28.148 5.043 -14.806 1.00 70.56 680 GLY A C 1
ATOM 5067 O O . GLY A 1 680 ? -28.011 5.859 -15.719 1.00 70.56 680 GLY A O 1
ATOM 5068 N N . ALA A 1 681 ? -28.921 5.290 -13.739 1.00 80.38 681 ALA A N 1
ATOM 5069 C CA . ALA A 1 681 ? -29.628 6.556 -13.565 1.00 80.38 681 ALA A CA 1
ATOM 5070 C C . ALA A 1 681 ? -28.638 7.743 -13.532 1.00 80.38 681 ALA A C 1
ATOM 5072 O O . ALA A 1 681 ? -27.588 7.629 -12.890 1.00 80.38 681 ALA A O 1
ATOM 5073 N N . PRO A 1 682 ? -28.940 8.883 -14.187 1.00 82.06 682 PRO A N 1
ATOM 5074 C CA . PRO A 1 682 ? -28.059 10.047 -14.179 1.00 82.06 682 PRO A CA 1
ATOM 5075 C C . PRO A 1 682 ? -27.814 10.556 -12.756 1.00 82.06 682 PRO A C 1
ATOM 5077 O O . PRO A 1 682 ? -28.753 10.712 -11.976 1.00 82.06 682 PRO A O 1
ATOM 5080 N N . ALA A 1 683 ? -26.560 10.867 -12.441 1.00 83.88 683 ALA A N 1
ATOM 5081 C CA . ALA A 1 683 ? -26.155 11.445 -11.163 1.00 83.88 683 ALA A CA 1
ATOM 5082 C C . ALA A 1 683 ? -25.257 12.669 -11.405 1.00 83.88 683 ALA A C 1
ATOM 5084 O O . ALA A 1 683 ? -24.621 12.754 -12.461 1.00 83.88 683 ALA A O 1
ATOM 5085 N N . PRO A 1 684 ? -25.163 13.624 -10.461 1.00 84.94 684 PRO A N 1
ATOM 5086 C CA . PRO A 1 684 ? -24.235 14.736 -10.613 1.00 84.94 684 PRO A CA 1
ATOM 5087 C C . PRO A 1 684 ? -22.800 14.209 -10.742 1.00 84.94 684 PRO A C 1
ATOM 5089 O O . PRO A 1 684 ? -22.346 13.365 -9.959 1.00 84.94 684 PRO A O 1
ATOM 5092 N N . GLY A 1 685 ? -22.099 14.702 -11.763 1.00 77.94 685 GLY A N 1
ATOM 5093 C CA . GLY A 1 685 ? -20.670 14.470 -11.923 1.00 77.94 685 GLY A CA 1
ATOM 5094 C C . GLY A 1 685 ? -19.885 15.247 -10.869 1.00 77.94 685 GLY A C 1
ATOM 5095 O O . GLY A 1 685 ? -20.238 16.377 -10.525 1.00 77.94 685 GLY A O 1
ATOM 5096 N N . CYS A 1 686 ? -18.807 14.650 -10.374 1.00 88.12 686 CYS A N 1
ATOM 5097 C CA . CYS A 1 686 ? -17.809 15.331 -9.555 1.00 88.12 686 CYS A CA 1
ATOM 5098 C C . CYS A 1 686 ? -16.413 15.024 -10.098 1.00 88.12 686 CYS A C 1
ATOM 5100 O O . CYS A 1 686 ? -16.235 14.077 -10.866 1.00 88.12 686 CYS A O 1
ATOM 5102 N N . ARG A 1 687 ? -15.422 15.816 -9.686 1.00 88.19 687 ARG A N 1
ATOM 5103 C CA . ARG A 1 687 ? -14.018 15.592 -10.042 1.00 88.19 687 ARG A CA 1
ATOM 5104 C C . ARG A 1 687 ? -13.188 15.430 -8.782 1.00 88.19 687 ARG A C 1
ATOM 5106 O O . ARG A 1 687 ? -13.257 16.289 -7.913 1.00 88.19 687 ARG A O 1
ATOM 5113 N N . ILE A 1 688 ? -12.423 14.351 -8.699 1.00 90.44 688 ILE A N 1
ATOM 5114 C CA . ILE A 1 688 ? -11.435 14.097 -7.662 1.00 90.44 688 ILE A CA 1
ATOM 5115 C C . ILE A 1 688 ? -10.095 14.664 -8.139 1.00 90.44 688 ILE A C 1
ATOM 5117 O O . ILE A 1 688 ? -9.550 14.256 -9.165 1.00 90.44 688 ILE A O 1
ATOM 5121 N N . ASP A 1 689 ? -9.548 15.610 -7.388 1.00 87.56 689 ASP A N 1
ATOM 5122 C CA . ASP A 1 689 ? -8.339 16.330 -7.776 1.00 87.56 689 ASP A CA 1
ATOM 5123 C C . ASP A 1 689 ? -7.124 15.408 -7.916 1.00 87.56 689 ASP A C 1
ATOM 5125 O O . ASP A 1 689 ? -6.731 14.705 -6.987 1.00 87.56 689 ASP A O 1
ATOM 5129 N N . GLY A 1 690 ? -6.492 15.425 -9.091 1.00 81.38 690 GLY A N 1
ATOM 5130 C CA . GLY A 1 690 ? -5.305 14.614 -9.371 1.00 81.38 690 GLY A CA 1
ATOM 5131 C C . GLY A 1 690 ? -5.565 13.103 -9.434 1.00 81.38 690 GLY A C 1
ATOM 5132 O O . GLY A 1 690 ? -4.607 12.330 -9.464 1.00 81.38 690 GLY A O 1
ATOM 5133 N N . PHE A 1 691 ? -6.825 12.657 -9.452 1.00 87.62 691 PHE A N 1
ATOM 5134 C CA . PHE A 1 691 ? -7.160 11.253 -9.665 1.00 87.62 691 PHE A CA 1
ATOM 5135 C C . PHE A 1 691 ? -7.301 10.950 -11.159 1.00 87.62 691 PHE A C 1
ATOM 5137 O O . PHE A 1 691 ? -8.040 11.602 -11.891 1.00 87.62 691 PHE A O 1
ATOM 5144 N N . VAL A 1 692 ? -6.589 9.919 -11.606 1.00 87.56 692 VAL A N 1
ATOM 5145 C CA . VAL A 1 692 ? -6.736 9.333 -12.939 1.00 87.56 692 VAL A CA 1
ATOM 5146 C C . VAL A 1 692 ? -6.911 7.834 -12.737 1.00 87.56 692 VAL A C 1
ATOM 5148 O O . VAL A 1 692 ? -6.044 7.226 -12.109 1.00 87.56 692 VAL A O 1
ATOM 5151 N N . PRO A 1 693 ? -8.007 7.218 -13.202 1.00 89.56 693 PRO A N 1
ATOM 5152 C CA . PRO A 1 693 ? -8.275 5.817 -12.917 1.00 89.56 693 PRO A CA 1
ATOM 5153 C C . PRO A 1 693 ? -7.244 4.926 -13.610 1.00 89.56 693 PRO A C 1
ATOM 5155 O O . PRO A 1 693 ? -6.855 5.171 -14.755 1.00 89.56 693 PRO A O 1
ATOM 5158 N N . THR A 1 694 ? -6.810 3.876 -12.915 1.00 90.75 694 THR A N 1
ATOM 5159 C CA . THR A 1 694 ? -5.957 2.858 -13.528 1.00 90.75 694 THR A CA 1
ATOM 5160 C C . THR A 1 694 ? -6.745 1.949 -14.463 1.00 90.75 694 THR A C 1
ATOM 5162 O O . THR A 1 694 ? -7.978 1.901 -14.400 1.00 90.75 694 THR A O 1
ATOM 5165 N N . ARG A 1 695 ? -6.051 1.177 -15.307 1.00 88.25 695 ARG A N 1
ATOM 5166 C CA . ARG A 1 695 ? -6.710 0.191 -16.174 1.00 88.25 695 ARG A CA 1
ATOM 5167 C C . ARG A 1 695 ? -7.528 -0.817 -15.362 1.00 88.25 695 ARG A C 1
ATOM 5169 O O . ARG A 1 695 ? -8.707 -1.021 -15.650 1.00 88.25 695 ARG A O 1
ATOM 5176 N N . HIS A 1 696 ? -6.951 -1.387 -14.304 1.00 87.38 696 HIS A N 1
ATOM 5177 C CA . HIS A 1 696 ? -7.668 -2.277 -13.390 1.00 87.38 696 HIS A CA 1
ATOM 5178 C C . HIS A 1 696 ? -8.866 -1.604 -12.702 1.00 87.38 696 HIS A C 1
ATOM 5180 O O . HIS A 1 696 ? -9.905 -2.246 -12.535 1.00 87.38 696 HIS A O 1
ATOM 5186 N N . CYS A 1 697 ? -8.757 -0.323 -12.330 1.00 90.81 697 CYS A N 1
ATOM 5187 C CA . CYS A 1 697 ? -9.867 0.453 -11.770 1.00 90.81 697 CYS A CA 1
ATOM 5188 C C . CYS A 1 697 ? -11.042 0.545 -12.759 1.00 90.81 697 CYS A C 1
ATOM 5190 O O . CYS A 1 697 ? -12.172 0.224 -12.392 1.00 90.81 697 CYS A O 1
ATOM 5192 N N . LEU A 1 698 ? -10.774 0.897 -14.023 1.00 89.38 698 LEU A N 1
ATOM 5193 C CA . LEU A 1 698 ? -11.794 0.995 -15.074 1.00 89.38 698 LEU A CA 1
ATOM 5194 C C . LEU A 1 698 ? -12.462 -0.353 -15.367 1.00 89.38 698 LEU A C 1
ATOM 5196 O O . LEU A 1 698 ? -13.688 -0.433 -15.423 1.00 89.38 698 LEU A O 1
ATOM 5200 N N . LEU A 1 699 ? -11.672 -1.424 -15.486 1.00 88.12 699 LEU A N 1
ATOM 5201 C CA . LEU A 1 699 ? -12.196 -2.776 -15.703 1.00 88.12 699 LEU A CA 1
ATOM 5202 C C . LEU A 1 699 ? -13.036 -3.264 -14.515 1.00 88.12 699 LEU A C 1
ATOM 5204 O O . LEU A 1 699 ? -14.050 -3.937 -14.702 1.00 88.12 699 LEU A O 1
ATOM 5208 N N . SER A 1 700 ? -12.631 -2.926 -13.289 1.00 90.38 700 SER A N 1
ATOM 5209 C CA . SER A 1 700 ? -13.385 -3.272 -12.081 1.00 90.38 700 SER A CA 1
ATOM 5210 C C . SER A 1 700 ? -14.696 -2.499 -12.009 1.00 90.38 700 SER A C 1
ATOM 5212 O O . SER A 1 700 ? -15.729 -3.109 -11.746 1.00 90.38 700 SER A O 1
ATOM 5214 N N . LEU A 1 701 ? -14.677 -1.200 -12.320 1.00 90.56 701 LEU A N 1
ATOM 5215 C CA . LEU A 1 701 ? -15.878 -0.373 -12.410 1.00 90.56 701 LEU A CA 1
ATOM 5216 C C . LEU A 1 701 ? -16.878 -0.963 -13.410 1.00 90.56 701 LEU A C 1
ATOM 5218 O O . LEU A 1 701 ? -18.027 -1.221 -13.043 1.00 90.56 701 LEU A O 1
ATOM 5222 N N . GLU A 1 702 ? -16.436 -1.224 -14.641 1.00 90.12 702 GLU A N 1
ATOM 5223 C CA . GLU A 1 702 ? -17.292 -1.771 -15.693 1.00 90.12 702 GLU A CA 1
ATOM 5224 C C . GLU A 1 702 ? -17.851 -3.141 -15.297 1.00 90.12 702 GLU A C 1
ATOM 5226 O O . GLU A 1 702 ? -19.053 -3.373 -15.402 1.00 90.12 702 GLU A O 1
ATOM 5231 N N . ARG A 1 703 ? -17.009 -4.046 -14.788 1.00 89.75 703 ARG A N 1
ATOM 5232 C CA . ARG A 1 703 ? -17.440 -5.399 -14.410 1.00 89.75 703 ARG A CA 1
ATOM 5233 C C . ARG A 1 703 ? -18.431 -5.400 -13.245 1.00 89.75 703 ARG A C 1
ATOM 5235 O O . ARG A 1 703 ? -19.345 -6.220 -13.240 1.00 89.75 703 ARG A O 1
ATOM 5242 N N . LEU A 1 704 ? -18.233 -4.536 -12.248 1.00 88.50 704 LEU A N 1
ATOM 5243 C CA . LEU A 1 704 ? -19.072 -4.501 -11.047 1.00 88.50 704 LEU A CA 1
ATOM 5244 C C . LEU A 1 704 ? -20.389 -3.753 -11.282 1.00 88.50 704 LEU A C 1
ATOM 5246 O O . LEU A 1 704 ? -21.417 -4.160 -10.744 1.00 88.50 704 LEU A O 1
ATOM 5250 N N . THR A 1 705 ? -20.371 -2.684 -12.083 1.00 87.69 705 THR A N 1
ATOM 5251 C CA . THR A 1 705 ? -21.503 -1.743 -12.188 1.00 87.69 705 THR A CA 1
ATOM 5252 C C . THR A 1 705 ? -22.097 -1.611 -13.590 1.00 87.69 705 THR A C 1
ATOM 5254 O O . THR A 1 705 ? -23.192 -1.074 -13.725 1.00 87.69 705 THR A O 1
ATOM 5257 N N . GLY A 1 706 ? -21.401 -2.071 -14.636 1.00 87.81 706 GLY A N 1
ATOM 5258 C CA . GLY A 1 706 ? -21.751 -1.830 -16.042 1.00 87.81 706 GLY A CA 1
ATOM 5259 C C . GLY A 1 706 ? -21.373 -0.434 -16.553 1.00 87.81 706 GLY A C 1
ATOM 5260 O O . GLY A 1 706 ? -21.525 -0.155 -17.742 1.00 87.81 706 GLY A O 1
ATOM 5261 N N . ILE A 1 707 ? -20.869 0.449 -15.684 1.00 86.75 707 ILE A N 1
ATOM 5262 C CA . ILE A 1 707 ? -20.513 1.822 -16.040 1.00 86.75 707 ILE A CA 1
ATOM 5263 C C . ILE A 1 707 ? -19.163 1.823 -16.758 1.00 86.75 707 ILE A C 1
ATOM 5265 O O . ILE A 1 707 ? -18.133 1.474 -16.182 1.00 86.75 707 ILE A O 1
ATOM 5269 N N . ARG A 1 708 ? -19.160 2.281 -18.011 1.00 81.25 708 ARG A N 1
ATOM 5270 C CA . ARG A 1 708 ? -17.936 2.599 -18.750 1.00 81.25 708 ARG A CA 1
ATOM 5271 C C . ARG A 1 708 ? -17.630 4.077 -18.593 1.00 81.25 708 ARG A C 1
ATOM 5273 O O . ARG A 1 708 ? -18.431 4.920 -18.990 1.00 81.25 708 ARG A O 1
ATOM 5280 N N . ARG A 1 709 ? -16.462 4.393 -18.045 1.00 71.38 709 ARG A N 1
ATOM 5281 C CA . ARG A 1 709 ? -15.954 5.764 -18.036 1.00 71.38 709 ARG A CA 1
ATOM 5282 C C . ARG A 1 709 ? -15.132 5.991 -19.302 1.00 71.38 709 ARG A C 1
ATOM 5284 O O . ARG A 1 709 ? -14.181 5.257 -19.540 1.00 71.38 709 ARG A O 1
ATOM 5291 N N . THR A 1 710 ? -15.484 6.995 -20.097 1.00 56.25 710 THR A N 1
ATOM 5292 C CA . THR A 1 710 ? -14.622 7.484 -21.182 1.00 56.25 710 THR A CA 1
ATOM 5293 C C . THR A 1 710 ? -13.557 8.431 -20.614 1.00 56.25 710 THR A C 1
ATOM 5295 O O . THR A 1 710 ? -13.890 9.205 -19.709 1.00 56.25 710 THR A O 1
ATOM 5298 N N . PRO A 1 711 ? -12.303 8.402 -21.110 1.00 48.38 711 PRO A N 1
ATOM 5299 C CA . PRO A 1 711 ? -11.329 9.445 -20.811 1.00 48.38 711 PRO A CA 1
ATOM 5300 C C . PRO A 1 711 ? -11.922 10.817 -21.159 1.00 48.38 711 PRO A C 1
ATOM 5302 O O . PRO A 1 711 ? -12.619 10.969 -22.162 1.00 48.38 711 PRO A O 1
ATOM 5305 N N . ASP A 1 712 ? -11.723 11.780 -20.265 1.00 55.94 712 ASP A N 1
ATOM 5306 C CA . ASP A 1 712 ? -12.410 13.073 -20.272 1.00 55.94 712 ASP A CA 1
ATOM 5307 C C . ASP A 1 712 ? -12.017 13.886 -21.529 1.00 55.94 712 ASP A C 1
ATOM 5309 O O . ASP A 1 712 ? -10.831 14.188 -21.691 1.00 55.94 712 ASP A O 1
ATOM 5313 N N . PRO A 1 713 ? -12.945 14.285 -22.422 1.00 39.59 713 PRO A N 1
ATOM 5314 C CA . PRO A 1 713 ? -12.729 15.480 -23.227 1.00 39.59 713 PRO A CA 1
ATOM 5315 C C . PRO A 1 713 ? -12.716 16.673 -22.263 1.00 39.59 713 PRO A C 1
ATOM 5317 O O . PRO A 1 713 ? -13.533 16.730 -21.350 1.00 39.59 713 PRO A O 1
ATOM 5320 N N . GLU A 1 714 ? -11.803 17.629 -22.424 1.00 50.41 714 GLU A N 1
ATOM 5321 C CA . GLU A 1 714 ? -11.833 18.889 -21.671 1.00 50.41 714 GLU A CA 1
ATOM 5322 C C . GLU A 1 714 ? -13.224 19.551 -21.796 1.00 50.41 714 GLU A C 1
ATOM 5324 O O . GLU A 1 714 ? -13.516 20.210 -22.791 1.00 50.41 714 GLU A O 1
ATOM 5329 N N . ALA A 1 715 ? -14.126 19.337 -20.831 1.00 44.62 715 ALA A N 1
ATOM 5330 C CA . ALA A 1 715 ? -15.516 19.759 -20.980 1.00 44.62 715 ALA A CA 1
ATOM 5331 C C . ALA A 1 715 ? -16.177 20.119 -19.640 1.00 44.62 715 ALA A C 1
ATOM 5333 O O . ALA A 1 715 ? -16.678 19.271 -18.908 1.00 44.62 715 ALA A O 1
ATOM 5334 N N . GLY A 1 716 ? -16.255 21.428 -19.382 1.00 56.06 716 GLY A N 1
ATOM 5335 C CA . GLY A 1 716 ? -17.250 22.036 -18.493 1.00 56.06 716 GLY A CA 1
ATOM 5336 C C . GLY A 1 716 ? -16.841 22.257 -17.034 1.00 56.06 716 GLY A C 1
ATOM 5337 O O . GLY A 1 716 ? -15.996 21.569 -16.466 1.00 56.06 716 GLY A O 1
ATOM 5338 N N . ALA A 1 717 ? -17.472 23.257 -16.413 1.00 60.78 717 ALA A N 1
ATOM 5339 C CA . ALA A 1 717 ? -17.375 23.498 -14.979 1.00 60.78 717 ALA A CA 1
ATOM 5340 C C . ALA A 1 717 ? -18.089 22.365 -14.224 1.00 60.78 717 ALA A C 1
ATOM 5342 O O . ALA A 1 717 ? -19.312 22.251 -14.277 1.00 60.78 717 ALA A O 1
ATOM 5343 N N . VAL A 1 718 ? -17.323 21.521 -13.533 1.00 75.94 718 VAL A N 1
ATOM 5344 C CA . VAL A 1 718 ? -17.869 20.485 -12.650 1.00 75.94 718 VAL A CA 1
ATOM 5345 C C . VAL A 1 718 ? -18.318 21.153 -11.342 1.00 75.94 718 VAL A C 1
ATOM 5347 O O . VAL A 1 718 ? -17.498 21.822 -10.711 1.00 75.94 718 VAL A O 1
ATOM 5350 N N . PRO A 1 719 ? -19.588 21.008 -10.917 1.00 79.81 719 PRO A N 1
ATOM 5351 C CA . PRO A 1 719 ? -20.134 21.759 -9.783 1.00 79.81 719 PRO A CA 1
ATOM 5352 C C . PRO A 1 719 ? -19.597 21.303 -8.417 1.00 79.81 719 PRO A C 1
ATOM 5354 O O . PRO A 1 719 ? -19.675 22.067 -7.460 1.00 79.81 719 PRO A O 1
ATOM 5357 N N . ILE A 1 720 ? -19.061 20.079 -8.318 1.00 89.31 720 ILE A N 1
ATOM 5358 C CA . ILE A 1 720 ? -18.498 19.511 -7.085 1.00 89.31 720 ILE A CA 1
ATOM 5359 C C . ILE A 1 720 ? -17.056 19.073 -7.337 1.00 89.31 720 ILE A C 1
ATOM 5361 O O . ILE A 1 720 ? -16.796 18.227 -8.201 1.00 89.31 720 ILE A O 1
ATOM 5365 N N . ARG A 1 721 ? -16.125 19.617 -6.548 1.00 90.75 721 ARG A N 1
ATOM 5366 C CA . ARG A 1 721 ? -14.714 19.213 -6.554 1.00 90.75 721 ARG A CA 1
ATOM 5367 C C . ARG A 1 721 ? -14.378 18.466 -5.277 1.00 90.75 721 ARG A C 1
ATOM 5369 O O . ARG A 1 721 ? -14.558 18.987 -4.188 1.00 90.75 721 ARG A O 1
ATOM 5376 N N . VAL A 1 722 ? -13.891 17.243 -5.414 1.00 92.19 722 VAL A N 1
ATOM 5377 C CA . VAL A 1 722 ? -13.453 16.382 -4.319 1.00 92.19 722 VAL A CA 1
ATOM 5378 C C . VAL A 1 722 ? -11.937 16.504 -4.210 1.00 92.19 722 VAL A C 1
ATOM 5380 O O . VAL A 1 722 ? -11.199 16.106 -5.104 1.00 92.19 722 VAL A O 1
ATOM 5383 N N . GLU A 1 723 ? -11.446 17.052 -3.109 1.00 92.38 723 GLU A N 1
ATOM 5384 C CA . GLU A 1 723 ? -10.012 17.204 -2.874 1.00 92.38 723 GLU A CA 1
ATOM 5385 C C . GLU A 1 723 ? -9.359 15.888 -2.446 1.00 92.38 723 GLU A C 1
ATOM 5387 O O . GLU A 1 723 ? -8.197 15.640 -2.758 1.00 92.38 723 GLU A O 1
ATOM 5392 N N . GLY A 1 724 ? -10.075 15.013 -1.745 1.00 93.81 724 GLY A N 1
ATOM 5393 C CA . GLY A 1 724 ? -9.479 13.782 -1.241 1.00 93.81 724 GLY A CA 1
ATOM 5394 C C . GLY A 1 724 ? -10.487 12.773 -0.726 1.00 93.81 724 GLY A C 1
ATOM 5395 O O . GLY A 1 724 ? -11.565 13.131 -0.253 1.00 93.81 724 GLY A O 1
ATOM 5396 N N . LEU A 1 725 ? -10.101 11.503 -0.821 1.00 95.12 725 LEU A N 1
ATOM 5397 C CA . LEU A 1 725 ? -10.870 10.366 -0.344 1.00 95.12 725 LEU A CA 1
ATOM 5398 C C . LEU A 1 725 ? -10.006 9.541 0.614 1.00 95.12 725 LEU A C 1
ATOM 5400 O O . LEU A 1 725 ? -9.044 8.887 0.194 1.00 95.12 725 LEU A O 1
ATOM 5404 N N . TYR A 1 726 ? -10.341 9.587 1.903 1.00 95.56 726 TYR A N 1
ATOM 5405 C CA . TYR A 1 726 ? -9.544 8.988 2.972 1.00 95.56 726 TYR A CA 1
ATOM 5406 C C . TYR A 1 726 ? -10.389 8.035 3.810 1.00 95.56 726 TYR A C 1
ATOM 5408 O O . TYR A 1 726 ? -11.432 8.432 4.316 1.00 95.56 726 TYR A O 1
ATOM 5416 N N . THR A 1 727 ? -9.932 6.806 4.036 1.00 95.06 727 THR A N 1
ATOM 5417 C CA . THR A 1 727 ? -10.567 5.948 5.050 1.00 95.06 727 THR A CA 1
ATOM 5418 C C . THR A 1 727 ? -10.019 6.289 6.430 1.00 95.06 727 THR A C 1
ATOM 5420 O O . THR A 1 727 ? -8.828 6.576 6.532 1.00 95.06 727 THR A O 1
ATOM 5423 N N . ILE A 1 728 ? -10.809 6.159 7.492 1.00 91.50 728 ILE A N 1
ATOM 5424 C CA . ILE A 1 728 ? -10.363 6.315 8.888 1.00 91.50 728 ILE A CA 1
ATOM 5425 C C . ILE A 1 728 ? -10.623 5.030 9.694 1.00 91.50 728 ILE A C 1
ATOM 5427 O O . ILE A 1 728 ? -11.477 4.220 9.346 1.00 91.50 728 ILE A O 1
ATOM 5431 N N . GLY A 1 729 ? -9.860 4.798 10.767 1.00 90.06 729 GLY A N 1
ATOM 5432 C CA . GLY A 1 729 ? -10.115 3.703 11.707 1.00 90.06 729 GLY A CA 1
ATOM 5433 C C . GLY A 1 729 ? -9.225 2.472 11.512 1.00 90.06 729 GLY A C 1
ATOM 5434 O O . GLY A 1 729 ? -7.999 2.564 11.523 1.00 90.06 729 GLY A O 1
ATOM 5435 N N . SER A 1 730 ? -9.820 1.273 11.469 1.00 89.00 730 SER A N 1
ATOM 5436 C CA . SER A 1 730 ? -9.045 0.012 11.452 1.00 89.00 730 SER A CA 1
ATOM 5437 C C . SER A 1 730 ? -8.569 -0.413 10.063 1.00 89.00 730 SER A C 1
ATOM 5439 O O . SER A 1 730 ? -7.673 -1.255 9.964 1.00 89.00 730 SER A O 1
ATOM 5441 N N . VAL A 1 731 ? -9.131 0.177 9.008 1.00 90.38 731 VAL A N 1
ATOM 5442 C CA . VAL A 1 731 ? -8.826 -0.137 7.610 1.00 90.38 731 VAL A CA 1
ATOM 5443 C C . VAL A 1 731 ? -7.349 0.138 7.303 1.00 90.38 731 VAL A C 1
ATOM 5445 O O . VAL A 1 731 ? -6.760 1.135 7.728 1.00 90.38 731 VAL A O 1
ATOM 5448 N N . GLY A 1 732 ? -6.699 -0.790 6.606 1.00 85.50 732 GLY A N 1
ATOM 5449 C CA . GLY A 1 732 ? -5.276 -0.691 6.304 1.00 85.50 732 GLY A CA 1
ATOM 5450 C C . GLY A 1 732 ? -4.354 -0.950 7.504 1.00 85.50 732 GLY A C 1
ATOM 5451 O O . GLY A 1 732 ? -3.187 -0.581 7.430 1.00 85.50 732 GLY A O 1
ATOM 5452 N N . SER A 1 733 ? -4.840 -1.505 8.622 1.00 87.19 733 SER A N 1
ATOM 5453 C CA . SER A 1 733 ? -4.023 -1.817 9.814 1.00 87.19 733 SER A CA 1
ATOM 5454 C C . SER A 1 733 ? -4.151 -3.276 10.251 1.00 87.19 733 SER A C 1
ATOM 5456 O O . SER A 1 733 ? -5.109 -3.953 9.876 1.00 87.19 733 SER A O 1
ATOM 5458 N N . ILE A 1 734 ? -3.262 -3.758 11.123 1.00 80.00 734 ILE A N 1
ATOM 5459 C CA . ILE A 1 734 ? -3.345 -5.108 11.726 1.00 80.00 734 ILE A CA 1
ATOM 5460 C C . ILE A 1 734 ? -4.703 -5.437 12.354 1.00 80.00 734 ILE A C 1
ATOM 5462 O O . ILE A 1 734 ? -5.088 -6.601 12.430 1.00 80.00 734 ILE A O 1
ATOM 5466 N N . ALA A 1 735 ? -5.416 -4.420 12.839 1.00 82.88 735 ALA A N 1
ATOM 5467 C CA . ALA A 1 735 ? -6.704 -4.586 13.494 1.00 82.88 735 ALA A CA 1
ATOM 5468 C C . ALA A 1 735 ? -7.858 -4.739 12.490 1.00 82.88 735 ALA A C 1
ATOM 5470 O O . ALA A 1 735 ? -8.996 -4.955 12.911 1.00 82.88 735 ALA A O 1
ATOM 5471 N N . GLN A 1 736 ? -7.582 -4.621 11.184 1.00 86.19 736 GLN A N 1
ATOM 5472 C CA . GLN A 1 736 ? -8.557 -4.857 10.129 1.00 86.19 736 GLN A CA 1
ATOM 5473 C C . GLN A 1 736 ? -8.975 -6.326 10.092 1.00 86.19 736 GLN A C 1
ATOM 5475 O O . GLN A 1 736 ? -8.157 -7.248 10.054 1.00 86.19 736 GLN A O 1
ATOM 5480 N N . THR A 1 737 ? -10.281 -6.528 9.993 1.00 79.69 737 THR A N 1
ATOM 5481 C CA . THR A 1 737 ? -10.899 -7.820 9.705 1.00 79.69 737 THR A CA 1
ATOM 5482 C C . THR A 1 737 ? -11.659 -7.737 8.383 1.00 79.69 737 THR A C 1
ATOM 5484 O O . THR A 1 737 ? -11.940 -6.645 7.898 1.00 79.69 737 THR A O 1
ATOM 5487 N N . ALA A 1 738 ? -12.051 -8.880 7.814 1.00 76.38 738 ALA A N 1
ATOM 5488 C CA . ALA A 1 738 ? -12.883 -8.911 6.605 1.00 76.38 738 ALA A CA 1
ATOM 5489 C C . ALA A 1 738 ? -14.286 -8.292 6.802 1.00 76.38 738 ALA A C 1
ATOM 5491 O O . ALA A 1 738 ? -14.986 -8.067 5.828 1.00 76.38 738 ALA A O 1
ATOM 5492 N N . ARG A 1 739 ? -14.695 -8.042 8.055 1.00 79.69 739 ARG A N 1
ATOM 5493 C CA . ARG A 1 739 ? -15.959 -7.387 8.436 1.00 79.69 739 ARG A CA 1
ATOM 5494 C C . ARG A 1 739 ? -15.730 -6.007 9.062 1.00 79.69 739 ARG A C 1
ATOM 5496 O O . ARG A 1 739 ? -16.549 -5.558 9.857 1.00 79.69 739 ARG A O 1
ATOM 5503 N N . SER A 1 740 ? -14.553 -5.416 8.858 1.00 84.81 740 SER A N 1
ATOM 5504 C CA . SER A 1 740 ? -14.307 -4.050 9.316 1.00 84.81 740 SER A CA 1
ATOM 5505 C C . SER A 1 740 ? -15.146 -3.084 8.487 1.00 84.81 740 SER A C 1
ATOM 5507 O O . SER A 1 740 ? -15.149 -3.172 7.263 1.00 84.81 740 SER A O 1
ATOM 5509 N N . ASP A 1 741 ? -15.796 -2.171 9.191 1.00 89.62 741 ASP A N 1
ATOM 5510 C CA . ASP A 1 741 ? -16.430 -0.968 8.678 1.00 89.62 741 ASP A CA 1
ATOM 5511 C C . ASP A 1 741 ? -15.412 -0.086 7.938 1.00 89.62 741 ASP A C 1
ATOM 5513 O O . ASP A 1 741 ? -14.263 0.066 8.377 1.00 89.62 741 ASP A O 1
ATOM 5517 N N . ILE A 1 742 ? -15.831 0.473 6.799 1.00 91.44 742 ILE A N 1
ATOM 5518 C CA . ILE A 1 742 ? -15.069 1.461 6.035 1.00 91.44 742 ILE A CA 1
ATOM 5519 C C . ILE A 1 742 ? -15.746 2.819 6.189 1.00 91.44 742 ILE A C 1
ATOM 5521 O O . ILE A 1 742 ? -16.656 3.171 5.443 1.00 91.44 742 ILE A O 1
ATOM 5525 N N . ASP A 1 743 ? -15.246 3.601 7.137 1.00 93.25 743 ASP A N 1
ATOM 5526 C CA . ASP A 1 743 ? -15.604 5.008 7.278 1.00 93.25 743 ASP A CA 1
ATOM 5527 C C . ASP A 1 743 ? -14.737 5.844 6.339 1.00 93.25 743 ASP A C 1
ATOM 5529 O O . ASP A 1 743 ? -13.504 5.799 6.421 1.00 93.25 743 ASP A O 1
ATOM 5533 N N . MET A 1 744 ? -15.363 6.619 5.454 1.00 93.62 744 MET A N 1
ATOM 5534 C CA . MET A 1 744 ? -14.659 7.358 4.416 1.00 93.62 744 MET A CA 1
ATOM 5535 C C . MET A 1 744 ? -14.926 8.856 4.492 1.00 93.62 744 MET A C 1
ATOM 5537 O O . MET A 1 744 ? -16.035 9.327 4.260 1.00 93.62 744 MET A O 1
ATOM 5541 N N . TRP A 1 745 ? -13.876 9.616 4.785 1.00 94.12 745 TRP A N 1
ATOM 5542 C CA . TRP A 1 745 ? -13.869 11.065 4.653 1.00 94.12 745 TRP A CA 1
ATOM 5543 C C . TRP A 1 745 ? -13.735 11.425 3.181 1.00 94.12 745 TRP A C 1
ATOM 5545 O O . TRP A 1 745 ? -12.705 11.169 2.551 1.00 94.12 745 TRP A O 1
ATOM 5555 N N . LEU A 1 746 ? -14.793 12.021 2.647 1.00 94.94 746 LEU A N 1
ATOM 5556 C CA . LEU A 1 746 ? -14.840 12.591 1.314 1.00 94.94 746 LEU A CA 1
ATOM 5557 C C . LEU A 1 746 ? -14.736 14.105 1.468 1.00 94.94 746 LEU A C 1
ATOM 5559 O O . LEU A 1 746 ? -15.710 14.777 1.791 1.00 94.94 746 LEU A O 1
ATOM 5563 N N . CYS A 1 747 ? -13.538 14.642 1.276 1.00 93.38 747 CYS A N 1
ATOM 5564 C CA . CYS A 1 747 ? -13.299 16.074 1.374 1.00 93.38 747 CYS A CA 1
ATOM 5565 C C . CYS A 1 747 ? -13.711 16.746 0.063 1.00 93.38 747 CYS A C 1
ATOM 5567 O O . CYS A 1 747 ? -13.085 16.476 -0.963 1.00 93.38 747 CYS A O 1
ATOM 5569 N N . ALA A 1 748 ? -14.744 17.590 0.072 1.00 92.19 748 ALA A N 1
ATOM 5570 C CA . ALA A 1 748 ? -15.268 18.221 -1.137 1.00 92.19 748 ALA A CA 1
ATOM 5571 C C . ALA A 1 748 ? -15.612 19.702 -0.954 1.00 92.19 748 ALA A C 1
ATOM 5573 O O . ALA A 1 748 ? -16.214 20.099 0.039 1.00 92.19 748 ALA A O 1
ATOM 5574 N N . ASP A 1 749 ? -15.284 20.489 -1.976 1.00 90.12 749 ASP A N 1
ATOM 5575 C CA . ASP A 1 749 ? -15.784 21.840 -2.191 1.00 90.12 749 ASP A CA 1
ATOM 5576 C C . ASP A 1 749 ? -17.102 21.766 -2.975 1.00 90.12 749 ASP A C 1
ATOM 5578 O O . ASP A 1 749 ? -17.145 21.458 -4.173 1.00 90.12 749 ASP A O 1
ATOM 5582 N N . GLU A 1 750 ? -18.189 22.045 -2.260 1.00 89.88 750 GLU A N 1
ATOM 5583 C CA . GLU A 1 750 ? -19.554 22.097 -2.786 1.00 89.88 750 GLU A CA 1
ATOM 5584 C C . GLU A 1 750 ? -20.061 23.544 -2.939 1.00 89.88 750 GLU A C 1
ATOM 5586 O O . GLU A 1 750 ? -21.255 23.760 -3.155 1.00 89.88 750 GLU A O 1
ATOM 5591 N N . SER A 1 751 ? -19.186 24.552 -2.809 1.00 87.69 751 SER A N 1
ATOM 5592 C CA . SER A 1 751 ? -19.575 25.972 -2.791 1.00 87.69 751 SER A CA 1
ATOM 5593 C C . SER A 1 751 ? -20.174 26.455 -4.115 1.00 87.69 751 SER A C 1
ATOM 5595 O O . SER A 1 751 ? -21.053 27.319 -4.120 1.00 87.69 751 SER A O 1
ATOM 5597 N N . ALA A 1 752 ? -19.741 25.864 -5.231 1.00 85.56 752 ALA A N 1
ATOM 5598 C CA . ALA A 1 752 ? -20.251 26.148 -6.569 1.00 85.56 752 ALA A CA 1
ATOM 5599 C C . ALA A 1 752 ? -21.555 25.393 -6.905 1.00 85.56 752 ALA A C 1
ATOM 5601 O O . ALA A 1 752 ? -22.186 25.696 -7.920 1.00 85.56 752 ALA A O 1
ATOM 5602 N N . ALA A 1 753 ? -21.973 24.426 -6.078 1.00 88.00 753 ALA A N 1
ATOM 5603 C CA . ALA A 1 753 ? -23.148 23.595 -6.314 1.00 88.00 753 ALA A CA 1
ATOM 5604 C C . ALA A 1 753 ? -24.418 24.187 -5.677 1.00 88.00 753 ALA A C 1
ATOM 5606 O O . ALA A 1 753 ? -24.441 24.623 -4.520 1.00 88.00 753 ALA A O 1
ATOM 5607 N N . ASP A 1 754 ? -25.533 24.142 -6.408 1.00 91.56 754 ASP A N 1
ATOM 5608 C CA . ASP A 1 754 ? -26.835 24.510 -5.856 1.00 91.56 754 ASP A CA 1
ATOM 5609 C C . ASP A 1 754 ? -27.347 23.462 -4.841 1.00 91.56 754 ASP A C 1
ATOM 5611 O O . ASP A 1 754 ? -26.736 22.420 -4.581 1.00 91.56 754 ASP A O 1
ATOM 5615 N N . LYS A 1 755 ? -28.472 23.752 -4.178 1.00 92.44 755 LYS A N 1
ATOM 5616 C CA . LYS A 1 755 ? -29.029 22.845 -3.157 1.00 92.44 755 LYS A CA 1
ATOM 5617 C C . LYS A 1 755 ? -29.451 21.491 -3.749 1.00 92.44 755 LYS A C 1
ATOM 5619 O O . LYS A 1 755 ? -29.290 20.472 -3.083 1.00 92.44 755 LYS A O 1
ATOM 5624 N N . ALA A 1 756 ? -29.979 21.482 -4.974 1.00 92.19 756 ALA A N 1
ATOM 5625 C CA . ALA A 1 756 ? -30.440 20.267 -5.640 1.00 92.19 756 ALA A CA 1
ATOM 5626 C C . ALA A 1 756 ? -29.268 19.344 -6.007 1.00 92.19 756 ALA A C 1
ATOM 5628 O O . ALA A 1 756 ? -29.321 18.150 -5.730 1.00 92.19 756 ALA A O 1
ATOM 5629 N N . THR A 1 757 ? -28.182 19.906 -6.542 1.00 90.38 757 THR A N 1
ATOM 5630 C CA . THR A 1 757 ? -26.960 19.180 -6.912 1.00 90.38 757 THR A CA 1
ATOM 5631 C C . THR A 1 757 ? -26.288 18.561 -5.690 1.00 90.38 757 THR A C 1
ATOM 5633 O O . THR A 1 757 ? -25.911 17.392 -5.730 1.00 90.38 757 THR A O 1
ATOM 5636 N N . ARG A 1 758 ? -26.200 19.301 -4.574 1.00 92.00 758 ARG A N 1
ATOM 5637 C CA . ARG A 1 758 ? -25.669 18.772 -3.305 1.00 92.00 758 ARG A CA 1
ATOM 5638 C C . ARG A 1 758 ? -26.495 17.604 -2.774 1.00 92.00 758 ARG A C 1
ATOM 5640 O O . ARG A 1 758 ? -25.929 16.586 -2.384 1.00 92.00 758 ARG A O 1
ATOM 5647 N N . GLN A 1 759 ? -27.825 17.718 -2.803 1.00 93.06 759 GLN A N 1
ATOM 5648 C CA . GLN A 1 759 ? -28.697 16.622 -2.377 1.00 93.06 759 GLN A CA 1
ATOM 5649 C C . GLN A 1 759 ? -28.542 15.398 -3.286 1.00 93.06 759 GLN A C 1
ATOM 5651 O O . GLN A 1 759 ? -28.316 14.304 -2.784 1.00 93.06 759 GLN A O 1
ATOM 5656 N N . ALA A 1 760 ? -28.558 15.584 -4.607 1.00 91.00 760 ALA A N 1
ATOM 5657 C CA . ALA A 1 760 ? -28.374 14.491 -5.558 1.00 91.00 760 ALA A CA 1
ATOM 5658 C C . ALA A 1 760 ? -26.999 13.809 -5.412 1.00 91.00 760 ALA A C 1
ATOM 5660 O O . ALA A 1 760 ? -26.879 12.601 -5.602 1.00 91.00 760 ALA A O 1
ATOM 5661 N N . PHE A 1 761 ? -25.958 14.560 -5.037 1.00 92.12 761 PHE A N 1
ATOM 5662 C CA . PHE A 1 761 ? -24.646 13.995 -4.732 1.00 92.12 761 PHE A CA 1
ATOM 5663 C C . PHE A 1 761 ? -24.673 13.151 -3.453 1.00 92.12 761 PHE A C 1
ATOM 5665 O O . PHE A 1 761 ? -24.144 12.044 -3.448 1.00 92.12 761 PHE A O 1
ATOM 5672 N N . ARG A 1 762 ? -25.347 13.607 -2.389 1.00 94.00 762 ARG A N 1
ATOM 5673 C CA . ARG A 1 762 ? -25.555 12.799 -1.173 1.00 94.00 762 ARG A CA 1
ATOM 5674 C C . ARG A 1 762 ? -26.372 11.535 -1.455 1.00 94.00 762 ARG A C 1
ATOM 5676 O O . ARG A 1 762 ? -25.994 10.465 -0.987 1.00 94.00 762 ARG A O 1
ATOM 5683 N N . ASP A 1 763 ? -27.424 11.636 -2.265 1.00 93.25 763 ASP A N 1
ATOM 5684 C CA . ASP A 1 763 ? -28.248 10.491 -2.670 1.00 93.25 763 ASP A CA 1
ATOM 5685 C C . ASP A 1 763 ? -27.419 9.460 -3.453 1.00 93.25 763 ASP A C 1
ATOM 5687 O O . ASP A 1 763 ? -27.572 8.252 -3.260 1.00 93.25 763 ASP A O 1
ATOM 5691 N N . LYS A 1 764 ? -26.488 9.932 -4.293 1.00 92.88 764 LYS A N 1
ATOM 5692 C CA . LYS A 1 764 ? -25.521 9.083 -4.995 1.00 92.88 764 LYS A CA 1
ATOM 5693 C C . LYS A 1 764 ? -24.594 8.341 -4.043 1.00 92.88 764 LYS A C 1
ATOM 5695 O O . LYS A 1 764 ? -24.431 7.134 -4.194 1.00 92.88 764 LYS A O 1
ATOM 5700 N N . LEU A 1 765 ? -24.007 9.026 -3.062 1.00 94.94 765 LEU A N 1
ATOM 5701 C CA . LEU A 1 765 ? -23.148 8.375 -2.069 1.00 94.94 765 LEU A CA 1
ATOM 5702 C C . LEU A 1 765 ? -23.919 7.291 -1.303 1.00 94.94 765 LEU A C 1
ATOM 5704 O O . LEU A 1 765 ? -23.453 6.159 -1.241 1.00 94.94 765 LEU A O 1
ATOM 5708 N N . ALA A 1 766 ? -25.145 7.581 -0.855 1.00 94.94 766 ALA A N 1
ATOM 5709 C CA . ALA A 1 766 ? -26.005 6.598 -0.190 1.00 94.94 766 ALA A CA 1
ATOM 5710 C C . ALA A 1 766 ? -26.359 5.396 -1.093 1.00 94.94 766 ALA A C 1
ATOM 5712 O O . ALA A 1 766 ? -26.463 4.259 -0.628 1.00 94.94 766 ALA A O 1
ATOM 5713 N N . ALA A 1 767 ? -26.527 5.614 -2.402 1.00 93.88 767 ALA A N 1
ATOM 5714 C CA . ALA A 1 767 ? -26.723 4.523 -3.355 1.00 93.88 767 ALA A CA 1
ATOM 5715 C C . ALA A 1 767 ? -25.468 3.645 -3.500 1.00 93.88 767 ALA A C 1
ATOM 5717 O O . ALA A 1 767 ? -25.599 2.426 -3.616 1.00 93.88 767 ALA A O 1
ATOM 5718 N N . ILE A 1 768 ? -24.268 4.236 -3.456 1.00 94.38 768 ILE A N 1
ATOM 5719 C CA . ILE A 1 768 ? -22.995 3.499 -3.457 1.00 94.38 768 ILE A CA 1
ATOM 5720 C C . ILE A 1 768 ? -22.846 2.667 -2.175 1.00 94.38 768 ILE A C 1
ATOM 5722 O O . ILE A 1 768 ? -22.476 1.498 -2.271 1.00 94.38 768 ILE A O 1
ATOM 5726 N N . GLU A 1 769 ? -23.172 3.222 -1.002 1.00 95.62 769 GLU A N 1
ATOM 5727 C CA . GLU A 1 769 ? -23.162 2.495 0.282 1.00 95.62 769 GLU A CA 1
ATOM 5728 C C . GLU A 1 769 ? -24.073 1.266 0.227 1.00 95.62 769 GLU A C 1
ATOM 5730 O O . GLU A 1 769 ? -23.636 0.143 0.482 1.00 95.62 769 GLU A O 1
ATOM 5735 N N . ARG A 1 770 ? -25.329 1.462 -0.198 1.00 94.38 770 ARG A N 1
ATOM 5736 C CA . ARG A 1 770 ? -26.302 0.374 -0.336 1.00 94.38 770 ARG A CA 1
ATOM 5737 C C . ARG A 1 770 ? -25.829 -0.687 -1.327 1.00 94.38 770 ARG A C 1
ATOM 5739 O O . ARG A 1 770 ? -25.944 -1.875 -1.046 1.00 94.38 770 ARG A O 1
ATOM 5746 N N . PHE A 1 771 ? -25.274 -0.272 -2.465 1.00 92.44 771 PHE A N 1
ATOM 5747 C CA . PHE A 1 771 ? -24.737 -1.194 -3.465 1.00 92.44 771 PHE A CA 1
ATOM 5748 C C . PHE A 1 771 ? -23.573 -2.037 -2.915 1.00 92.44 771 PHE A C 1
ATOM 5750 O O . PHE A 1 771 ? -23.532 -3.247 -3.150 1.00 92.44 771 PHE A O 1
ATOM 5757 N N . ALA A 1 772 ? -22.649 -1.425 -2.166 1.00 91.94 772 ALA A N 1
ATOM 5758 C CA . ALA A 1 772 ? -21.517 -2.117 -1.549 1.00 91.94 772 ALA A CA 1
ATOM 5759 C C . ALA A 1 772 ? -21.970 -3.162 -0.511 1.00 91.94 772 ALA A C 1
ATOM 5761 O O . ALA A 1 772 ? -21.495 -4.302 -0.534 1.00 91.94 772 ALA A O 1
ATOM 5762 N N . GLU A 1 773 ? -22.929 -2.805 0.345 1.00 91.44 773 GLU A N 1
ATOM 5763 C CA . GLU A 1 773 ? -23.471 -3.695 1.376 1.00 91.44 773 GLU A CA 1
ATOM 5764 C C . GLU A 1 773 ? -24.284 -4.845 0.760 1.00 91.44 773 GLU A C 1
ATOM 5766 O O . GLU A 1 773 ? -23.997 -6.017 1.007 1.00 91.44 773 GLU A O 1
ATOM 5771 N N . GLU A 1 774 ? -25.260 -4.539 -0.102 1.00 90.19 774 GLU A N 1
ATOM 5772 C CA . GLU A 1 774 ? -26.185 -5.538 -0.656 1.00 90.19 774 GLU A CA 1
ATOM 5773 C C . GLU A 1 774 ? -25.491 -6.550 -1.573 1.00 90.19 774 GLU A C 1
ATOM 5775 O O . GLU A 1 774 ? -25.867 -7.726 -1.596 1.00 90.19 774 GLU A O 1
ATOM 5780 N N . ARG A 1 775 ? -24.494 -6.109 -2.351 1.00 84.75 775 ARG A N 1
ATOM 5781 C CA . ARG A 1 775 ? -23.871 -6.946 -3.386 1.00 84.75 775 ARG A CA 1
ATOM 5782 C C . ARG A 1 775 ? -22.544 -7.562 -2.966 1.00 84.75 775 ARG A C 1
ATOM 5784 O O . ARG A 1 775 ? -22.200 -8.622 -3.484 1.00 84.75 775 ARG A O 1
ATOM 5791 N N . HIS A 1 776 ? -21.826 -6.932 -2.037 1.00 81.94 776 HIS A N 1
ATOM 5792 C CA . HIS A 1 776 ? -20.475 -7.348 -1.651 1.00 81.94 776 HIS A CA 1
ATOM 5793 C C . HIS A 1 776 ? -20.274 -7.499 -0.135 1.00 81.94 776 HIS A C 1
ATOM 5795 O O . HIS A 1 776 ? -19.152 -7.796 0.280 1.00 81.94 776 HIS A O 1
ATOM 5801 N N . ALA A 1 777 ? -21.332 -7.346 0.680 1.00 85.12 777 ALA A N 1
ATOM 5802 C CA . ALA A 1 777 ? -21.279 -7.402 2.147 1.00 85.12 777 ALA A CA 1
ATOM 5803 C C . ALA A 1 777 ? -20.186 -6.486 2.734 1.00 85.12 777 ALA A C 1
ATOM 5805 O O . ALA A 1 777 ? -19.486 -6.855 3.684 1.00 85.12 777 ALA A O 1
ATOM 5806 N N . LEU A 1 778 ? -19.993 -5.330 2.091 1.00 88.44 778 LEU A N 1
ATOM 5807 C CA . LEU A 1 778 ? -18.996 -4.334 2.446 1.00 88.44 778 LEU A CA 1
ATOM 5808 C C . LEU A 1 778 ? -19.684 -3.135 3.100 1.00 88.44 778 LEU A C 1
ATOM 5810 O O . LEU A 1 778 ? -20.248 -2.290 2.406 1.00 88.44 778 LEU A O 1
ATOM 5814 N N . GLU A 1 779 ? -19.571 -3.050 4.424 1.00 91.12 779 GLU A N 1
ATOM 5815 C CA . GLU A 1 779 ? -20.134 -1.955 5.210 1.00 91.12 779 GLU A CA 1
ATOM 5816 C C . GLU A 1 779 ? -19.311 -0.671 4.988 1.00 91.12 779 GLU A C 1
ATOM 5818 O O . GLU A 1 779 ? -18.212 -0.513 5.529 1.00 91.12 779 GLU A O 1
ATOM 5823 N N . LEU A 1 780 ? -19.833 0.227 4.149 1.00 93.69 780 LEU A N 1
ATOM 5824 C CA . LEU A 1 780 ? -19.206 1.478 3.719 1.00 93.69 780 LEU A CA 1
ATOM 5825 C C . LEU A 1 780 ? -20.064 2.673 4.149 1.00 93.69 780 LEU A C 1
ATOM 5827 O O . LEU A 1 780 ? -21.266 2.662 3.899 1.00 93.69 780 LEU A O 1
ATOM 5831 N N . HIS A 1 781 ? -19.435 3.712 4.707 1.00 95.06 781 HIS A N 1
ATOM 5832 C CA . HIS A 1 781 ? -20.098 4.960 5.111 1.00 95.06 781 HIS A CA 1
ATOM 5833 C C . HIS A 1 781 ? -19.309 6.186 4.631 1.00 95.06 781 HIS A C 1
ATOM 5835 O O . HIS A 1 781 ? -18.115 6.315 4.915 1.00 95.06 781 HIS A O 1
ATOM 5841 N N . PHE A 1 782 ? -19.959 7.110 3.923 1.00 94.81 782 PHE A N 1
ATOM 5842 C CA . PHE A 1 782 ? -19.373 8.369 3.464 1.00 94.81 782 PHE A CA 1
ATOM 5843 C C . PHE A 1 782 ? -19.681 9.523 4.423 1.00 94.81 782 PHE A C 1
ATOM 5845 O O . PHE A 1 782 ? -20.831 9.873 4.685 1.00 94.81 782 PHE A O 1
ATOM 5852 N N . PHE A 1 783 ? -18.628 10.213 4.845 1.00 92.81 783 PHE A N 1
ATOM 5853 C CA . PHE A 1 783 ? -18.691 11.466 5.584 1.00 92.81 783 PHE A CA 1
ATOM 5854 C C . PHE A 1 783 ? -18.152 12.573 4.688 1.00 92.81 783 PHE A C 1
ATOM 5856 O O . PHE A 1 783 ? -16.951 12.633 4.423 1.00 92.81 783 PHE A O 1
ATOM 5863 N N . VAL A 1 784 ? -19.039 13.426 4.178 1.00 92.38 784 VAL A N 1
ATOM 5864 C CA . VAL A 1 784 ? -18.613 14.543 3.330 1.00 92.38 784 VAL A CA 1
ATOM 5865 C C . VAL A 1 784 ? -18.153 15.705 4.197 1.00 92.38 784 VAL A C 1
ATOM 5867 O O . VAL A 1 784 ? -18.908 16.189 5.041 1.00 92.38 784 VAL A O 1
ATOM 5870 N N . MET A 1 785 ? -16.919 16.136 3.964 1.00 90.25 785 MET A N 1
ATOM 5871 C CA . MET A 1 785 ? -16.198 17.101 4.782 1.00 90.25 785 MET A CA 1
ATOM 5872 C C . MET A 1 785 ? -15.855 18.347 3.965 1.00 90.25 785 MET A C 1
ATOM 5874 O O . MET A 1 785 ? -15.320 18.233 2.862 1.00 90.25 785 MET A O 1
ATOM 5878 N N . ASP A 1 786 ? -16.097 19.528 4.529 1.00 89.06 786 ASP A N 1
ATOM 5879 C CA . ASP A 1 786 ? -15.550 20.778 3.998 1.00 89.06 786 ASP A CA 1
ATOM 5880 C C . ASP A 1 786 ? -14.098 20.953 4.473 1.00 89.06 786 ASP A C 1
ATOM 5882 O O . ASP A 1 786 ? -13.794 20.808 5.660 1.00 89.06 786 ASP A O 1
ATOM 5886 N N . MET A 1 787 ? -13.184 21.249 3.548 1.00 87.50 787 MET A N 1
ATOM 5887 C CA . MET A 1 787 ? -11.753 21.326 3.855 1.00 87.50 787 MET A CA 1
ATOM 5888 C C . MET A 1 787 ? -11.392 22.506 4.761 1.00 87.50 787 MET A C 1
ATOM 5890 O O . MET A 1 787 ? -10.477 22.374 5.578 1.00 87.50 787 MET A O 1
ATOM 5894 N N . ALA A 1 788 ? -12.106 23.633 4.672 1.00 87.00 788 ALA A N 1
ATOM 5895 C CA . ALA A 1 788 ? -11.869 24.760 5.568 1.00 87.00 788 ALA A CA 1
ATOM 5896 C C . ALA A 1 788 ? -12.294 24.402 6.999 1.00 87.00 788 ALA A C 1
ATOM 5898 O O . ALA A 1 788 ? -11.514 24.595 7.932 1.00 87.00 788 ALA A O 1
ATOM 5899 N N . SER A 1 789 ? -13.463 23.777 7.160 1.00 86.88 789 SER A N 1
ATOM 5900 C CA . SER A 1 789 ? -13.936 23.265 8.449 1.00 86.88 789 SER A CA 1
ATOM 5901 C C . SER A 1 789 ? -12.977 22.224 9.044 1.00 86.88 789 SER A C 1
ATOM 5903 O O . SER A 1 789 ? -12.552 22.363 10.191 1.00 86.88 789 SER A O 1
ATOM 5905 N N . VAL A 1 790 ? -12.526 21.235 8.259 1.00 88.00 790 VAL A N 1
ATOM 5906 C CA . VAL A 1 790 ? -11.545 20.229 8.717 1.00 88.00 790 VAL A CA 1
ATOM 5907 C C . VAL A 1 790 ? -10.247 20.887 9.181 1.00 88.00 790 VAL A C 1
ATOM 5909 O O . VAL A 1 790 ? -9.724 20.543 10.249 1.00 88.00 790 VAL A O 1
ATOM 5912 N N . ARG A 1 791 ? -9.720 21.848 8.413 1.00 89.75 791 ARG A N 1
ATOM 5913 C CA . ARG A 1 791 ? -8.495 22.576 8.763 1.00 89.75 791 ARG A CA 1
ATOM 5914 C C . ARG A 1 791 ? -8.635 23.288 10.105 1.00 89.75 791 ARG A C 1
ATOM 5916 O O . ARG A 1 791 ? -7.738 23.165 10.941 1.00 89.75 791 ARG A O 1
ATOM 5923 N N . ASP A 1 792 ? -9.782 23.913 10.339 1.00 87.31 792 ASP A N 1
ATOM 5924 C CA . ASP A 1 792 ? -10.063 24.710 11.534 1.00 87.31 792 ASP A CA 1
ATOM 5925 C C . ASP A 1 792 ? -10.564 23.857 12.726 1.00 87.31 792 ASP A C 1
ATOM 5927 O O . ASP A 1 792 ? -10.843 24.387 13.800 1.00 87.31 792 ASP A O 1
ATOM 5931 N N . ASN A 1 793 ? -10.574 22.522 12.584 1.00 86.31 793 ASN A N 1
ATOM 5932 C CA . ASN A 1 793 ? -11.068 21.550 13.573 1.00 86.31 793 ASN A CA 1
ATOM 5933 C C . ASN A 1 793 ? -12.575 21.682 13.863 1.00 86.31 793 ASN A C 1
ATOM 5935 O O . ASN A 1 793 ? -13.030 21.364 14.960 1.00 86.31 793 ASN A O 1
ATOM 5939 N N . ASP A 1 794 ? -13.352 22.137 12.885 1.00 82.00 794 ASP A N 1
ATOM 5940 C CA . ASP A 1 794 ? -14.807 22.134 12.941 1.00 82.00 794 ASP A CA 1
ATOM 5941 C C . ASP A 1 794 ? -15.345 20.913 12.190 1.00 82.00 794 ASP A C 1
ATOM 5943 O O . ASP A 1 794 ? -15.298 20.831 10.966 1.00 82.00 794 ASP A O 1
ATOM 5947 N N . PHE A 1 795 ? -15.840 19.930 12.937 1.00 75.56 795 PHE A N 1
ATOM 5948 C CA . PHE A 1 795 ? -16.432 18.711 12.378 1.00 75.56 795 PHE A CA 1
ATOM 5949 C C . PHE A 1 795 ? -17.968 18.717 12.464 1.00 75.56 795 PHE A C 1
ATOM 5951 O O . PHE A 1 795 ? -18.605 17.702 12.179 1.00 75.56 795 PHE A O 1
ATOM 5958 N N . GLY A 1 796 ? -18.564 19.853 12.850 1.00 62.28 796 GLY A N 1
ATOM 5959 C CA . GLY A 1 796 ? -20.003 20.022 13.015 1.00 62.28 796 GLY A CA 1
ATOM 5960 C C . GLY A 1 796 ? -20.627 19.234 14.177 1.00 62.28 796 GLY A C 1
ATOM 5961 O O . GLY A 1 796 ? -20.012 18.389 14.835 1.00 62.28 796 GLY A O 1
ATOM 5962 N N . LEU A 1 797 ? -21.908 19.518 14.424 1.00 48.91 797 LEU A N 1
ATOM 5963 C CA . LEU A 1 797 ? -22.796 18.696 15.244 1.00 48.91 797 LEU A CA 1
ATOM 5964 C C . LEU A 1 797 ? -23.398 17.633 14.319 1.00 48.91 797 LEU A C 1
ATOM 5966 O O . LEU A 1 797 ? -24.314 17.934 13.562 1.00 48.91 797 LEU A O 1
ATOM 5970 N N . SER A 1 798 ? -22.881 16.402 14.314 1.00 43.50 798 SER A N 1
ATOM 5971 C CA . SER A 1 798 ? -23.578 15.332 13.589 1.00 43.50 798 SER A CA 1
ATOM 5972 C C . SER A 1 798 ? -24.873 14.992 14.340 1.00 43.50 798 SER A C 1
ATOM 5974 O O . SER A 1 798 ? -24.842 14.650 15.527 1.00 43.50 798 SER A O 1
ATOM 5976 N N . ASP A 1 799 ? -26.014 15.090 13.651 1.00 38.38 799 ASP A N 1
ATOM 5977 C CA . ASP A 1 799 ? -27.376 15.018 14.216 1.00 38.38 799 ASP A CA 1
ATOM 5978 C C . ASP A 1 799 ? -27.765 13.652 14.826 1.00 38.38 799 ASP A C 1
ATOM 5980 O O . ASP A 1 799 ? -28.909 13.448 15.230 1.00 38.38 799 ASP A O 1
ATOM 5984 N N . LYS A 1 800 ? -26.837 12.690 14.917 1.00 44.16 800 LYS A N 1
ATOM 5985 C CA . LYS A 1 800 ? -27.085 11.384 15.553 1.00 44.16 800 LYS A CA 1
ATOM 5986 C C . LYS A 1 800 ? -26.091 11.000 16.648 1.00 44.16 800 LYS A C 1
ATOM 5988 O O . LYS A 1 800 ? -26.416 10.118 17.436 1.00 44.16 800 LYS A O 1
ATOM 5993 N N . GLU A 1 801 ? -24.927 11.651 16.754 1.00 45.38 801 GLU A N 1
ATOM 5994 C CA . GLU A 1 801 ? -23.945 11.322 17.804 1.00 45.38 801 GLU A CA 1
ATOM 5995 C C . GLU A 1 801 ? -23.283 12.527 18.499 1.00 45.38 801 GLU A C 1
ATOM 5997 O O . GLU A 1 801 ? -22.550 12.283 19.444 1.00 45.38 801 GLU A O 1
ATOM 6002 N N . SER A 1 802 ? -23.523 13.796 18.122 1.00 44.59 802 SER A N 1
ATOM 6003 C CA . SER A 1 802 ? -23.078 15.031 18.833 1.00 44.59 802 SER A CA 1
ATOM 6004 C C . SER A 1 802 ? -21.617 15.099 19.349 1.00 44.59 802 SER A C 1
ATOM 6006 O O . SER A 1 802 ? -21.261 16.030 20.064 1.00 44.59 802 SER A O 1
ATOM 6008 N N . ALA A 1 803 ? -20.733 14.164 18.985 1.00 48.81 803 ALA A N 1
ATOM 6009 C CA . ALA A 1 803 ? -19.382 14.057 19.537 1.00 48.81 803 ALA A CA 1
ATOM 6010 C C . ALA A 1 803 ? -18.362 14.958 18.816 1.00 48.81 803 ALA A C 1
ATOM 6012 O O . ALA A 1 803 ? -17.336 15.304 19.408 1.00 48.81 803 ALA A O 1
ATOM 6013 N N . GLY A 1 804 ? -18.655 15.361 17.571 1.00 49.84 804 GLY A N 1
ATOM 6014 C CA . GLY A 1 804 ? -17.722 16.021 16.645 1.00 49.84 804 GLY A CA 1
ATOM 6015 C C . GLY A 1 804 ? -17.104 17.324 17.160 1.00 49.84 804 GLY A C 1
ATOM 6016 O O . GLY A 1 804 ? -15.910 17.540 16.978 1.00 49.84 804 GLY A O 1
ATOM 6017 N N . SER A 1 805 ? -17.864 18.150 17.887 1.00 53.09 805 SER A N 1
ATOM 6018 C CA . SER A 1 805 ? -17.362 19.414 18.449 1.00 53.09 805 SER A CA 1
ATOM 6019 C C . SER A 1 805 ? -16.618 19.264 19.782 1.00 53.09 805 SER A C 1
ATOM 6021 O O . SER A 1 805 ? -15.937 20.191 20.205 1.00 53.09 805 SER A O 1
ATOM 6023 N N . SER A 1 806 ? -16.761 18.125 20.472 1.00 58.44 806 SER A N 1
ATOM 6024 C CA . SER A 1 806 ? -16.194 17.892 21.817 1.00 58.44 806 SER A CA 1
ATOM 6025 C C . SER A 1 806 ? -14.866 17.125 21.821 1.00 58.44 806 SER A C 1
ATOM 6027 O O . SER A 1 806 ? -14.271 16.963 22.882 1.00 58.44 806 SER A O 1
ATOM 6029 N N . GLN A 1 807 ? -14.442 16.602 20.663 1.00 75.31 807 GLN A N 1
ATOM 6030 C CA . GLN A 1 807 ? -13.269 15.726 20.478 1.00 75.31 807 GLN A CA 1
ATOM 6031 C C . GLN A 1 807 ? -12.560 16.005 19.142 1.00 75.31 807 GLN A C 1
ATOM 6033 O O . GLN A 1 807 ? -12.024 15.099 18.500 1.00 75.31 807 GLN A O 1
ATOM 6038 N N . ALA A 1 808 ? -12.630 17.246 18.663 1.00 83.06 808 ALA A N 1
ATOM 6039 C CA . ALA A 1 808 ? -12.179 17.608 17.328 1.00 83.06 808 ALA A CA 1
ATOM 6040 C C . ALA A 1 808 ? -10.683 17.310 17.108 1.00 83.06 808 ALA A C 1
ATOM 6042 O O . ALA A 1 808 ? -10.299 16.731 16.087 1.00 83.06 808 ALA A O 1
ATOM 6043 N N . LEU A 1 809 ? -9.829 17.632 18.083 1.00 89.00 809 LEU A N 1
ATOM 6044 C CA . LEU A 1 809 ? -8.392 17.391 17.974 1.00 89.00 809 LEU A CA 1
ATOM 6045 C C . LEU A 1 809 ? -8.051 15.907 18.124 1.00 89.00 809 LEU A C 1
ATOM 6047 O O . LEU A 1 809 ? -7.150 15.421 17.441 1.00 89.00 809 LEU A O 1
ATOM 6051 N N . LEU A 1 810 ? -8.799 15.162 18.943 1.00 89.12 810 LEU A N 1
ATOM 6052 C CA . LEU A 1 810 ? -8.686 13.699 19.009 1.00 89.12 810 LEU A CA 1
ATOM 6053 C C . LEU A 1 810 ? -9.092 13.020 17.697 1.00 89.12 810 LEU A C 1
ATOM 6055 O O . LEU A 1 810 ? -8.448 12.059 17.278 1.00 89.12 810 LEU A O 1
ATOM 6059 N N . LEU A 1 811 ? -10.126 13.523 17.024 1.00 89.19 811 LEU A N 1
ATOM 6060 C CA . LEU A 1 811 ? -10.547 13.008 15.725 1.00 89.19 811 LEU A CA 1
ATOM 6061 C C . LEU A 1 811 ? -9.493 13.297 14.648 1.00 89.19 811 LEU A C 1
ATOM 6063 O O . LEU A 1 811 ? -9.160 12.408 13.865 1.00 89.19 811 LEU A O 1
ATOM 6067 N N . LYS A 1 812 ? -8.905 14.501 14.645 1.00 91.50 812 LYS A N 1
ATOM 6068 C CA . LYS A 1 812 ? -7.779 14.841 13.759 1.00 91.50 812 LYS A CA 1
ATOM 6069 C C . LYS A 1 812 ? -6.521 14.018 14.075 1.00 91.50 812 LYS A C 1
ATOM 6071 O O . LYS A 1 812 ? -5.825 13.591 13.155 1.00 91.50 812 LYS A O 1
ATOM 6076 N N . GLU A 1 813 ? -6.244 13.737 15.347 1.00 93.25 813 GLU A N 1
ATOM 6077 C CA . GLU A 1 813 ? -5.185 12.805 15.759 1.00 93.25 813 GLU A CA 1
ATOM 6078 C C . GLU A 1 813 ? -5.449 11.389 15.231 1.00 93.25 813 GLU A C 1
ATOM 6080 O O . GLU A 1 813 ? -4.544 10.780 14.658 1.00 93.25 813 GLU A O 1
ATOM 6085 N N . GLU A 1 814 ? -6.684 10.881 15.339 1.00 92.81 814 GLU A N 1
ATOM 6086 C CA . GLU A 1 814 ? -7.070 9.579 14.784 1.00 92.81 814 GLU A CA 1
ATOM 6087 C C . GLU A 1 814 ? -6.960 9.568 13.255 1.00 92.81 814 GLU A C 1
ATOM 6089 O O . GLU A 1 814 ? -6.476 8.577 12.699 1.00 92.81 814 GLU A O 1
ATOM 6094 N N . PHE A 1 815 ? -7.315 10.665 12.578 1.00 94.25 815 PHE A N 1
ATOM 6095 C CA . PHE A 1 815 ? -7.098 10.833 11.143 1.00 94.25 815 PHE A CA 1
ATOM 6096 C C . PHE A 1 815 ? -5.608 10.733 10.804 1.00 94.25 815 PHE A C 1
ATOM 6098 O O . PHE A 1 815 ? -5.217 9.850 10.049 1.00 94.25 815 PHE A O 1
ATOM 6105 N N . TYR A 1 816 ? -4.732 11.542 11.403 1.00 95.00 816 TYR A N 1
ATOM 6106 C CA . TYR A 1 816 ? -3.297 11.467 11.096 1.00 95.00 816 TYR A CA 1
ATOM 6107 C C . TYR A 1 816 ? -2.670 10.122 11.465 1.00 95.00 816 TYR A C 1
ATOM 6109 O O . TYR A 1 816 ? -1.762 9.653 10.778 1.00 95.00 816 TYR A O 1
ATOM 6117 N N . ARG A 1 817 ? -3.178 9.471 12.513 1.00 94.19 817 ARG A N 1
ATOM 6118 C CA . ARG A 1 817 ? -2.744 8.140 12.930 1.00 94.19 817 ARG A CA 1
ATOM 6119 C C . ARG A 1 817 ? -3.180 7.044 11.955 1.00 94.19 817 ARG A C 1
ATOM 6121 O O . ARG A 1 817 ? -2.401 6.132 11.699 1.00 94.19 817 ARG A O 1
ATOM 6128 N N . THR A 1 818 ? -4.424 7.069 11.477 1.00 95.06 818 THR A N 1
ATOM 6129 C CA . THR A 1 818 ? -5.067 5.908 10.830 1.00 95.06 818 THR A CA 1
ATOM 6130 C C . THR A 1 818 ? -5.521 6.141 9.398 1.00 95.06 818 THR A C 1
ATOM 6132 O O . THR A 1 818 ? -5.873 5.170 8.734 1.00 95.06 818 THR A O 1
ATOM 6135 N N . ALA A 1 819 ? -5.477 7.367 8.880 1.00 95.25 819 ALA A N 1
ATOM 6136 C CA . ALA A 1 819 ? -5.986 7.653 7.550 1.00 95.25 819 ALA A CA 1
ATOM 6137 C C . ALA A 1 819 ? -5.267 6.824 6.480 1.00 95.25 819 ALA A C 1
ATOM 6139 O O . ALA A 1 819 ? -4.044 6.643 6.530 1.00 95.25 819 ALA A O 1
ATOM 6140 N N . LEU A 1 820 ? -6.036 6.321 5.522 1.00 94.25 820 LEU A N 1
ATOM 6141 C CA . LEU A 1 820 ? -5.536 5.703 4.303 1.00 94.25 820 LEU A CA 1
ATOM 6142 C C . LEU A 1 820 ? -6.042 6.526 3.126 1.00 94.25 820 LEU A C 1
ATOM 6144 O O . LEU A 1 820 ? -7.248 6.664 2.948 1.00 94.25 820 LEU A O 1
ATOM 6148 N N . CYS A 1 821 ? -5.133 7.097 2.343 1.00 94.44 821 CYS A N 1
ATOM 6149 C CA . CYS A 1 821 ? -5.495 7.862 1.156 1.00 94.44 821 CYS A CA 1
ATOM 6150 C C . CYS A 1 821 ? -5.775 6.899 0.001 1.00 94.44 821 CYS A C 1
ATOM 6152 O O . CYS A 1 821 ? -4.863 6.190 -0.430 1.00 94.44 821 CYS A O 1
ATOM 6154 N N . LEU A 1 822 ? -7.026 6.872 -0.469 1.00 92.69 822 LEU A N 1
ATOM 6155 C CA . LEU A 1 822 ? -7.471 6.039 -1.588 1.00 92.69 822 LEU A CA 1
ATOM 6156 C C . LEU A 1 822 ? -7.351 6.784 -2.924 1.00 92.69 822 LEU A C 1
ATOM 6158 O O . LEU A 1 822 ? -6.921 6.202 -3.915 1.00 92.69 822 LEU A O 1
ATOM 6162 N N . ALA A 1 823 ? -7.716 8.068 -2.946 1.00 92.12 823 ALA A N 1
ATOM 6163 C CA . ALA A 1 823 ? -7.607 8.931 -4.118 1.00 92.12 823 ALA A CA 1
ATOM 6164 C C . ALA A 1 823 ? -7.525 10.411 -3.716 1.00 92.12 823 ALA A C 1
ATOM 6166 O O . ALA A 1 823 ? -7.926 10.799 -2.617 1.00 92.12 823 ALA A O 1
ATOM 6167 N N . GLY A 1 824 ? -7.035 11.240 -4.636 1.00 91.62 824 GLY A N 1
ATOM 6168 C CA . GLY A 1 824 ? -6.982 12.687 -4.471 1.00 91.62 824 GLY A CA 1
ATOM 6169 C C . GLY A 1 824 ? -5.651 13.223 -3.936 1.00 91.62 824 GLY A C 1
ATOM 6170 O O . GLY A 1 824 ? -4.571 12.644 -4.143 1.00 91.62 824 GLY A O 1
ATOM 6171 N N . ARG A 1 825 ? -5.742 14.359 -3.244 1.00 92.94 825 ARG A N 1
ATOM 6172 C CA . ARG A 1 825 ? -4.635 15.101 -2.638 1.00 92.94 825 ARG A CA 1
ATOM 6173 C C . ARG A 1 825 ? -4.072 14.384 -1.403 1.00 92.94 825 ARG A C 1
ATOM 6175 O O . ARG A 1 825 ? -4.771 13.683 -0.675 1.00 92.94 825 ARG A O 1
ATOM 6182 N N . LYS A 1 826 ? -2.775 14.538 -1.145 1.00 93.19 826 LYS A N 1
ATOM 6183 C CA . LYS A 1 826 ? -2.015 13.843 -0.095 1.00 93.19 826 LYS A CA 1
ATOM 6184 C C . LYS A 1 826 ? -1.860 14.781 1.112 1.00 93.19 826 LYS A C 1
ATOM 6186 O O . LYS A 1 826 ? -1.503 15.938 0.897 1.00 93.19 826 LYS A O 1
ATOM 6191 N N . PRO A 1 827 ? -2.091 14.346 2.367 1.00 94.50 827 PRO A N 1
ATOM 6192 C CA . PRO A 1 827 ? -2.058 15.264 3.508 1.00 94.50 827 PRO A CA 1
ATOM 6193 C C . PRO A 1 827 ? -0.679 15.913 3.700 1.00 94.50 827 PRO A C 1
ATOM 6195 O O . PRO A 1 827 ? 0.322 15.223 3.909 1.00 94.50 827 PRO A O 1
ATOM 6198 N N . ALA A 1 828 ? -0.623 17.247 3.681 1.00 94.25 828 ALA A N 1
ATOM 6199 C CA . ALA A 1 828 ? 0.616 18.024 3.769 1.00 94.25 828 ALA A CA 1
ATOM 6200 C C . ALA A 1 828 ? 1.383 17.804 5.083 1.00 94.25 828 ALA A C 1
ATOM 6202 O O . ALA A 1 828 ? 2.609 17.918 5.121 1.00 94.25 828 ALA A O 1
ATOM 6203 N N . TRP A 1 829 ? 0.686 17.409 6.151 1.00 94.75 829 TRP A N 1
ATOM 6204 C CA . TRP A 1 829 ? 1.289 17.072 7.440 1.00 94.75 829 TRP A CA 1
ATOM 6205 C C . TRP A 1 829 ? 2.409 16.030 7.308 1.00 94.75 829 TRP A C 1
ATOM 6207 O O . TRP A 1 829 ? 3.488 16.208 7.877 1.00 94.75 829 TRP A O 1
ATOM 6217 N N . TRP A 1 830 ? 2.230 15.026 6.446 1.00 94.19 830 TRP A N 1
ATOM 6218 C CA . TRP A 1 830 ? 3.230 13.985 6.190 1.00 94.19 830 TRP A CA 1
ATOM 6219 C C . TRP A 1 830 ? 4.462 14.461 5.411 1.00 94.19 830 TRP A C 1
ATOM 6221 O O . TRP A 1 830 ? 5.485 13.782 5.432 1.00 94.19 830 TRP A O 1
ATOM 6231 N N . ALA A 1 831 ? 4.414 15.628 4.763 1.00 92.44 831 ALA A N 1
ATOM 6232 C CA . ALA A 1 831 ? 5.604 16.255 4.185 1.00 92.44 831 ALA A CA 1
ATOM 6233 C C . ALA A 1 831 ? 6.488 16.912 5.262 1.00 92.44 831 ALA A C 1
ATOM 6235 O O . ALA A 1 831 ? 7.696 17.064 5.090 1.00 92.44 831 ALA A O 1
ATOM 6236 N N . THR A 1 832 ? 5.912 17.295 6.401 1.00 91.00 832 THR A N 1
ATOM 6237 C CA . THR A 1 832 ? 6.653 17.956 7.485 1.00 91.00 832 THR A CA 1
ATOM 6238 C C . THR A 1 832 ? 7.281 16.952 8.462 1.00 91.00 832 THR A C 1
ATOM 6240 O O . THR A 1 832 ? 6.819 15.815 8.573 1.00 91.00 832 THR A O 1
ATOM 6243 N N . GLY A 1 833 ? 8.347 17.351 9.165 1.00 85.06 833 GLY A N 1
ATOM 6244 C CA . GLY A 1 833 ? 9.042 16.495 10.137 1.00 85.06 833 GLY A CA 1
ATOM 6245 C C . GLY A 1 833 ? 8.394 16.490 11.534 1.00 85.06 833 GLY A C 1
ATOM 6246 O O . GLY A 1 833 ? 7.560 17.351 11.822 1.00 85.06 833 GLY A O 1
ATOM 6247 N N . PRO A 1 834 ? 8.777 15.561 12.424 1.00 86.12 834 PRO A N 1
ATOM 6248 C CA . PRO A 1 834 ? 8.283 15.525 13.804 1.00 86.12 834 PRO A CA 1
ATOM 6249 C C . PRO A 1 834 ? 8.537 16.831 14.566 1.00 86.12 834 PRO A C 1
ATOM 6251 O O . PRO A 1 834 ? 9.584 17.459 14.393 1.00 86.12 834 PRO A O 1
ATOM 6254 N N . GLY A 1 835 ? 7.581 17.242 15.404 1.00 83.00 835 GLY A N 1
ATOM 6255 C CA . GLY A 1 835 ? 7.698 18.465 16.214 1.00 83.00 835 GLY A CA 1
ATOM 6256 C C . GLY A 1 835 ? 7.614 19.783 15.426 1.00 83.00 835 GLY A C 1
ATOM 6257 O O . GLY A 1 835 ? 8.022 20.830 15.927 1.00 83.00 835 GLY A O 1
ATOM 6258 N N . THR A 1 836 ? 7.109 19.746 14.188 1.00 88.25 836 THR A N 1
ATOM 6259 C CA . THR A 1 836 ? 6.900 20.938 13.349 1.00 88.25 836 THR A CA 1
ATOM 6260 C C . THR A 1 836 ? 5.872 21.891 13.978 1.00 88.25 836 THR A C 1
ATOM 6262 O O . THR A 1 836 ? 4.765 21.478 14.327 1.00 88.25 836 THR A O 1
ATOM 6265 N N . ASP A 1 837 ? 6.221 23.179 14.079 1.00 90.50 837 ASP A N 1
ATOM 6266 C CA . ASP A 1 837 ? 5.307 24.231 14.539 1.00 90.50 837 ASP A CA 1
ATOM 6267 C C . ASP A 1 837 ? 4.292 24.653 13.459 1.00 90.50 837 ASP A C 1
ATOM 6269 O O . ASP A 1 837 ? 4.428 24.338 12.275 1.00 90.50 837 ASP A O 1
ATOM 6273 N N . GLU A 1 838 ? 3.262 25.396 13.859 1.00 92.38 838 GLU A N 1
ATOM 6274 C CA . GLU A 1 838 ? 2.185 25.830 12.963 1.00 92.38 838 GLU A CA 1
ATOM 6275 C C . GLU A 1 838 ? 2.697 26.662 11.773 1.00 92.38 838 GLU A C 1
ATOM 6277 O O . GLU A 1 838 ? 2.257 26.483 10.638 1.00 92.38 838 GLU A O 1
ATOM 6282 N N . LYS A 1 839 ? 3.692 27.533 11.990 1.00 92.00 839 LYS A N 1
ATOM 6283 C CA . LYS A 1 839 ? 4.261 28.377 10.926 1.00 92.00 839 LYS A CA 1
ATOM 6284 C C . LYS A 1 839 ? 5.009 27.548 9.888 1.00 92.00 839 LYS A C 1
ATOM 6286 O O . LYS A 1 839 ? 4.964 27.856 8.698 1.00 92.00 839 LYS A O 1
ATOM 6291 N N . ALA A 1 840 ? 5.759 26.546 10.328 1.00 89.12 840 ALA A N 1
ATOM 6292 C CA . ALA A 1 840 ? 6.473 25.626 9.460 1.00 89.12 840 ALA A CA 1
ATOM 6293 C C . ALA A 1 840 ? 5.508 24.702 8.714 1.00 89.12 840 ALA A C 1
ATOM 6295 O O . ALA A 1 840 ? 5.704 24.489 7.517 1.00 89.12 840 ALA A O 1
ATOM 6296 N N . TYR A 1 841 ? 4.436 24.253 9.370 1.00 93.81 841 TYR A N 1
ATOM 6297 C CA . TYR A 1 841 ? 3.345 23.538 8.716 1.00 93.81 841 TYR A CA 1
ATOM 6298 C C . TYR A 1 841 ? 2.681 24.391 7.626 1.00 93.81 841 TYR A C 1
ATOM 6300 O O . TYR A 1 841 ? 2.605 23.946 6.486 1.00 93.81 841 TYR A O 1
ATOM 6308 N N . ALA A 1 842 ? 2.302 25.639 7.916 1.00 93.06 842 ALA A N 1
ATOM 6309 C CA . ALA A 1 842 ? 1.669 26.528 6.939 1.00 93.06 842 ALA A CA 1
ATOM 6310 C C . ALA A 1 842 ? 2.556 26.777 5.703 1.00 93.06 842 ALA A C 1
ATOM 6312 O O . ALA A 1 842 ? 2.073 26.780 4.572 1.00 93.06 842 ALA A O 1
ATOM 6313 N N . ARG A 1 843 ? 3.878 26.925 5.893 1.00 89.50 843 ARG A N 1
ATOM 6314 C CA . ARG A 1 843 ? 4.831 27.016 4.769 1.00 89.50 843 ARG A CA 1
ATOM 6315 C C . ARG A 1 843 ? 4.852 25.743 3.926 1.00 89.50 843 ARG A C 1
ATOM 6317 O O . ARG A 1 843 ? 4.907 25.826 2.702 1.00 89.50 843 ARG A O 1
ATOM 6324 N N . ALA A 1 844 ? 4.832 24.582 4.570 1.00 89.06 844 ALA A N 1
ATOM 6325 C CA . ALA A 1 844 ? 4.830 23.301 3.881 1.00 89.06 844 ALA A CA 1
ATOM 6326 C C . ALA A 1 844 ? 3.514 23.037 3.137 1.00 89.06 844 ALA A C 1
ATOM 6328 O O . ALA A 1 844 ? 3.551 22.608 1.990 1.00 89.06 844 ALA A O 1
ATOM 6329 N N . ALA A 1 845 ? 2.371 23.351 3.749 1.00 91.31 845 ALA A N 1
ATOM 6330 C CA . ALA A 1 845 ? 1.055 23.251 3.123 1.00 91.31 845 ALA A CA 1
ATOM 6331 C C . ALA A 1 845 ? 0.916 24.196 1.916 1.00 91.31 845 ALA A C 1
ATOM 6333 O O . ALA A 1 845 ? 0.349 23.812 0.901 1.00 91.31 845 ALA A O 1
ATOM 6334 N N . GLY A 1 846 ? 1.505 25.396 1.985 1.00 90.44 846 GLY A N 1
ATOM 6335 C CA . GLY A 1 846 ? 1.560 26.345 0.866 1.00 90.44 846 GLY A CA 1
ATOM 6336 C C . GLY A 1 846 ? 2.648 26.061 -0.179 1.00 90.44 846 GLY A C 1
ATOM 6337 O O . GLY A 1 846 ? 2.840 26.863 -1.093 1.00 90.44 846 GLY A O 1
ATOM 6338 N N . THR A 1 847 ? 3.409 24.970 -0.049 1.00 89.75 847 THR A N 1
ATOM 6339 C CA . THR A 1 847 ? 4.453 24.619 -1.020 1.00 89.75 847 THR A CA 1
ATOM 6340 C C . THR A 1 847 ? 3.832 23.989 -2.262 1.00 89.75 847 THR A C 1
ATOM 6342 O O . THR A 1 847 ? 3.046 23.053 -2.163 1.00 89.75 847 THR A O 1
ATOM 6345 N N . GLN A 1 848 ? 4.238 24.460 -3.443 1.00 89.31 848 GLN A N 1
ATOM 6346 C CA . GLN A 1 848 ? 3.838 23.848 -4.713 1.00 89.31 848 GLN A CA 1
ATOM 6347 C C . GLN A 1 848 ? 4.255 22.362 -4.758 1.00 89.31 848 GLN A C 1
ATOM 6349 O O . GLN A 1 848 ? 5.443 22.077 -4.562 1.00 89.31 848 GLN A O 1
ATOM 6354 N N . PRO A 1 849 ? 3.332 21.423 -5.040 1.00 89.31 849 PRO A N 1
ATOM 6355 C CA . PRO A 1 849 ? 3.611 19.983 -5.034 1.00 89.31 849 PRO A CA 1
ATOM 6356 C C . PRO A 1 849 ? 4.803 19.559 -5.908 1.00 89.31 849 PRO A C 1
ATOM 6358 O O . PRO A 1 849 ? 5.625 18.743 -5.483 1.00 89.31 849 PRO A O 1
ATOM 6361 N N . GLU A 1 850 ? 4.967 20.177 -7.079 1.00 88.12 850 GLU A N 1
ATOM 6362 C CA . GLU A 1 850 ? 6.054 19.891 -8.029 1.00 88.12 850 GLU A CA 1
ATOM 6363 C C . GLU A 1 850 ? 7.446 20.119 -7.435 1.00 88.12 850 GLU A C 1
ATOM 6365 O O . GLU A 1 850 ? 8.367 19.336 -7.672 1.00 88.12 850 GLU A O 1
ATOM 6370 N N . ARG A 1 851 ? 7.599 21.127 -6.564 1.00 85.81 851 ARG A N 1
ATOM 6371 C CA . ARG A 1 851 ? 8.877 21.403 -5.882 1.00 85.81 851 ARG A CA 1
ATOM 6372 C C . ARG A 1 851 ? 9.296 20.263 -4.967 1.00 85.81 851 ARG A C 1
ATOM 6374 O O . ARG A 1 851 ? 10.488 20.001 -4.786 1.00 85.81 851 ARG A O 1
ATOM 6381 N N . ILE A 1 852 ? 8.316 19.567 -4.397 1.00 86.81 852 ILE A N 1
ATOM 6382 C CA . ILE A 1 852 ? 8.547 18.352 -3.625 1.00 86.81 852 ILE A CA 1
ATOM 6383 C C . ILE A 1 852 ? 8.357 17.090 -4.473 1.00 86.81 852 ILE A C 1
ATOM 6385 O O . ILE A 1 852 ? 8.174 16.001 -3.930 1.00 86.81 852 ILE A O 1
ATOM 6389 N N . GLY A 1 853 ? 8.454 17.196 -5.798 1.00 85.06 853 GLY A N 1
ATOM 6390 C CA . GLY A 1 853 ? 8.465 16.063 -6.712 1.00 85.06 853 GLY A CA 1
ATOM 6391 C C . GLY A 1 853 ? 7.179 15.240 -6.703 1.00 85.06 853 GLY A C 1
ATOM 6392 O O . GLY A 1 853 ? 7.251 14.031 -6.934 1.00 85.06 853 GLY A O 1
ATOM 6393 N N . LEU A 1 854 ? 6.052 15.864 -6.362 1.00 89.81 854 LEU A N 1
ATOM 6394 C CA . LEU A 1 854 ? 4.708 15.338 -6.582 1.00 89.81 854 LEU A CA 1
ATOM 6395 C C . LEU A 1 854 ? 4.110 15.981 -7.844 1.00 89.81 854 LEU A C 1
ATOM 6397 O O . LEU A 1 854 ? 4.525 17.081 -8.200 1.00 89.81 854 LEU A O 1
ATOM 6401 N N . PRO A 1 855 ? 3.130 15.341 -8.497 1.00 87.06 855 PRO A N 1
ATOM 6402 C CA . PRO A 1 855 ? 2.346 15.985 -9.548 1.00 87.06 855 PRO A CA 1
ATOM 6403 C C . PRO A 1 855 ? 1.600 17.230 -9.048 1.00 87.06 855 PRO A C 1
ATOM 6405 O O . PRO A 1 855 ? 1.394 17.386 -7.840 1.00 87.06 855 PRO A O 1
ATOM 6408 N N . ASP A 1 856 ? 1.167 18.092 -9.968 1.00 78.19 856 ASP A N 1
ATOM 6409 C CA . ASP A 1 856 ? 0.448 19.322 -9.627 1.00 78.19 856 ASP A CA 1
ATOM 6410 C C . ASP A 1 856 ? -0.838 19.066 -8.814 1.00 78.19 856 ASP A C 1
ATOM 6412 O O . ASP A 1 856 ? -1.453 17.999 -8.887 1.00 78.19 856 ASP A O 1
ATOM 6416 N N . ALA A 1 857 ? -1.209 20.048 -7.989 1.00 75.19 857 ALA A N 1
ATOM 6417 C CA . ALA A 1 857 ? -2.355 20.032 -7.079 1.00 75.19 857 ALA A CA 1
ATOM 6418 C C . ALA A 1 857 ? -2.417 18.842 -6.094 1.00 75.19 857 ALA A C 1
ATOM 6420 O O . ALA A 1 857 ? -3.448 18.624 -5.476 1.00 75.19 857 ALA A O 1
ATOM 6421 N N . ALA A 1 858 ? -1.335 18.083 -5.882 1.00 83.69 858 ALA A N 1
ATOM 6422 C CA . ALA A 1 858 ? -1.364 16.831 -5.121 1.00 83.69 858 ALA A CA 1
ATOM 6423 C C . ALA A 1 858 ? -1.298 16.947 -3.580 1.00 83.69 858 ALA A C 1
ATOM 6425 O O . ALA A 1 858 ? -1.199 15.907 -2.930 1.00 83.69 858 ALA A O 1
ATOM 6426 N N . LEU A 1 859 ? -1.329 18.137 -2.966 1.00 91.88 859 LEU A N 1
ATOM 6427 C CA . LEU A 1 859 ? -1.233 18.312 -1.502 1.00 91.88 859 LEU A CA 1
ATOM 6428 C C . LEU A 1 859 ? -2.526 18.860 -0.887 1.00 91.88 859 LEU A C 1
ATOM 6430 O O . LEU A 1 859 ? -3.075 19.838 -1.379 1.00 91.88 859 LEU A O 1
ATOM 6434 N N . ALA A 1 860 ? -2.969 18.258 0.219 1.00 92.00 860 ALA A N 1
ATOM 6435 C CA . ALA A 1 860 ? -4.136 18.675 0.998 1.00 92.00 860 ALA A CA 1
ATOM 6436 C C . ALA A 1 860 ? -3.717 19.342 2.314 1.00 92.00 860 ALA A C 1
ATOM 6438 O O . ALA A 1 860 ? -2.954 18.756 3.090 1.00 92.00 860 ALA A O 1
ATOM 6439 N N . ASP A 1 861 ? -4.263 20.524 2.599 1.00 93.31 861 ASP A N 1
ATOM 6440 C CA . ASP A 1 861 ? -4.116 21.183 3.898 1.00 93.31 861 ASP A CA 1
ATOM 6441 C C . ASP A 1 861 ? -5.228 20.738 4.863 1.00 93.31 861 ASP A C 1
ATOM 6443 O O . ASP A 1 861 ? -6.316 21.299 4.884 1.00 93.31 861 ASP A O 1
ATOM 6447 N N . ILE A 1 862 ? -4.935 19.724 5.678 1.00 92.31 862 ILE A N 1
ATOM 6448 C CA . ILE A 1 862 ? -5.848 19.182 6.706 1.00 92.31 862 ILE A CA 1
ATOM 6449 C C . ILE A 1 862 ? -5.705 19.949 8.049 1.00 92.31 862 ILE A C 1
ATOM 6451 O O . ILE A 1 862 ? -6.400 19.685 9.031 1.00 92.31 862 ILE A O 1
ATOM 6455 N N . GLY A 1 863 ? -4.821 20.950 8.104 1.00 92.69 863 GLY A N 1
ATOM 6456 C CA . GLY A 1 863 ? -4.514 21.765 9.280 1.00 92.69 863 GLY A CA 1
ATOM 6457 C C . GLY A 1 863 ? -3.466 21.167 10.224 1.00 92.69 863 GLY A C 1
ATOM 6458 O O . GLY A 1 863 ? -3.293 19.952 10.331 1.00 92.69 863 GLY A O 1
ATOM 6459 N N . HIS A 1 864 ? -2.760 22.038 10.946 1.00 93.44 864 HIS A N 1
ATOM 6460 C CA . HIS A 1 864 ? -1.806 21.636 11.984 1.00 93.44 864 HIS A CA 1
ATOM 6461 C C . HIS A 1 864 ? -2.527 20.914 13.136 1.00 93.44 864 HIS A C 1
ATOM 6463 O O . HIS A 1 864 ? -3.685 21.214 13.429 1.00 93.44 864 HIS A O 1
ATOM 6469 N N . LEU A 1 865 ? -1.850 19.954 13.778 1.00 91.50 865 LEU A N 1
ATOM 6470 C CA . LEU A 1 865 ? -2.345 19.306 14.994 1.00 91.50 865 LEU A CA 1
ATOM 6471 C C . LEU A 1 865 ? -1.671 19.959 16.215 1.00 91.50 865 LEU A C 1
ATOM 6473 O O . LEU A 1 865 ? -0.519 19.626 16.513 1.00 91.50 865 LEU A O 1
ATOM 6477 N N . PRO A 1 866 ? -2.346 20.886 16.917 1.00 88.19 866 PRO A N 1
ATOM 6478 C CA . PRO A 1 866 ? -1.835 21.436 18.163 1.00 88.19 866 PRO A CA 1
ATOM 6479 C C . PRO A 1 866 ? -1.910 20.402 19.294 1.00 88.19 866 PRO A C 1
ATOM 6481 O O . PRO A 1 866 ? -2.410 19.286 19.142 1.00 88.19 866 PRO A O 1
ATOM 6484 N N . ARG A 1 867 ? -1.417 20.792 20.472 1.00 87.00 867 ARG A N 1
ATOM 6485 C CA . ARG A 1 867 ? -1.577 19.998 21.693 1.00 87.00 867 ARG A CA 1
ATOM 6486 C C . ARG A 1 867 ? -3.066 19.781 21.985 1.00 87.00 867 ARG A C 1
ATOM 6488 O O . ARG A 1 867 ? -3.825 20.745 22.027 1.00 87.00 867 ARG A O 1
ATOM 6495 N N . ILE A 1 868 ? -3.446 18.531 22.244 1.00 88.62 868 ILE A N 1
ATOM 6496 C CA . ILE A 1 868 ? -4.820 18.170 22.607 1.00 88.62 868 ILE A CA 1
ATOM 6497 C C . ILE A 1 868 ? -5.093 18.616 24.056 1.00 88.62 868 ILE A C 1
ATOM 6499 O O . ILE A 1 868 ? -4.300 18.285 24.948 1.00 88.62 868 ILE A O 1
ATOM 6503 N N . PRO A 1 869 ? -6.169 19.378 24.306 1.00 83.94 869 PRO A N 1
ATOM 6504 C CA . PRO A 1 869 ? -6.534 19.846 25.635 1.00 83.94 869 PRO A CA 1
ATOM 6505 C C . PRO A 1 869 ? -7.117 18.697 26.480 1.00 83.94 869 PRO A C 1
ATOM 6507 O O . PRO A 1 869 ? -7.617 17.697 25.966 1.00 83.94 869 PRO A O 1
ATOM 6510 N N . ALA A 1 870 ? -7.011 18.813 27.802 1.00 78.94 870 ALA A N 1
ATOM 6511 C CA . ALA A 1 870 ? -7.330 17.730 28.735 1.00 78.94 870 ALA A CA 1
ATOM 6512 C C . ALA A 1 870 ? -8.798 17.304 28.702 1.00 78.94 870 ALA A C 1
ATOM 6514 O O . ALA A 1 870 ? -9.156 16.142 28.879 1.00 78.94 870 ALA A O 1
ATOM 6515 N N . GLU A 1 871 ? -9.639 18.300 28.497 1.00 75.19 871 GLU A N 1
ATOM 6516 C CA . GLU A 1 871 ? -11.079 18.239 28.559 1.00 75.19 871 GLU A CA 1
ATOM 6517 C C . GLU A 1 871 ? -11.636 17.405 27.397 1.00 75.19 871 GLU A C 1
ATOM 6519 O O . GLU A 1 871 ? -12.640 16.710 27.568 1.00 75.19 871 GLU A O 1
ATOM 6524 N N . GLU A 1 872 ? -10.939 17.377 26.251 1.00 82.19 872 GLU A N 1
ATOM 6525 C CA . GLU A 1 872 ? -11.260 16.477 25.139 1.00 82.19 872 GLU A CA 1
ATOM 6526 C C . GLU A 1 872 ? -11.027 15.005 25.513 1.00 82.19 872 GLU A C 1
ATOM 6528 O O . GLU A 1 872 ? -11.833 14.151 25.138 1.00 82.19 872 GLU A O 1
ATOM 6533 N N . PHE A 1 873 ? -9.992 14.676 26.305 1.00 84.62 873 PHE A N 1
ATOM 6534 C CA . PHE A 1 873 ? -9.786 13.299 26.785 1.00 84.62 873 PHE A CA 1
ATOM 6535 C C . PHE A 1 873 ? -10.903 12.863 27.737 1.00 84.62 873 PHE A C 1
ATOM 6537 O O . PHE A 1 873 ? -11.387 11.731 27.649 1.00 84.62 873 PHE A O 1
ATOM 6544 N N . PHE A 1 874 ? -11.346 13.764 28.621 1.00 78.62 874 PHE A N 1
ATOM 6545 C CA . PHE A 1 874 ? -12.474 13.501 29.511 1.00 78.62 874 PHE A CA 1
ATOM 6546 C C . PHE A 1 874 ? -13.769 13.276 28.720 1.00 78.62 874 PHE A C 1
ATOM 6548 O O . PHE A 1 874 ? -14.424 12.246 28.911 1.00 78.62 874 PHE A O 1
ATOM 6555 N N . GLY A 1 875 ? -14.096 14.164 27.775 1.00 75.44 875 GLY A N 1
ATOM 6556 C CA . GLY A 1 875 ? -15.239 13.997 26.874 1.00 75.44 875 GLY A CA 1
ATOM 6557 C C . GLY A 1 875 ? -15.181 12.678 26.094 1.00 75.44 875 GLY A C 1
ATOM 6558 O O . GLY A 1 875 ? -16.152 11.918 26.084 1.00 75.44 875 GLY A O 1
ATOM 6559 N N . ALA A 1 876 ? -14.021 12.341 25.522 1.00 81.06 876 ALA A N 1
ATOM 6560 C CA . ALA A 1 876 ? -13.793 11.078 24.816 1.00 81.06 876 ALA A CA 1
ATOM 6561 C C . ALA A 1 876 ? -13.979 9.845 25.702 1.00 81.06 876 ALA A C 1
ATOM 6563 O O . ALA A 1 876 ? -14.504 8.824 25.246 1.00 81.06 876 ALA A O 1
ATOM 6564 N N . SER A 1 877 ? -13.608 9.936 26.980 1.00 82.31 877 SER A N 1
ATOM 6565 C CA . SER A 1 877 ? -13.745 8.819 27.908 1.00 82.31 877 SER A CA 1
ATOM 6566 C C . SER A 1 877 ? -15.220 8.434 28.138 1.00 82.31 877 SER A C 1
ATOM 6568 O O . SER A 1 877 ? -15.577 7.253 28.078 1.00 82.31 877 SER A O 1
ATOM 6570 N N . LEU A 1 878 ? -16.115 9.417 28.281 1.00 74.88 878 LEU A N 1
ATOM 6571 C CA . LEU A 1 878 ? -17.554 9.180 28.452 1.00 74.88 878 LEU A CA 1
ATOM 6572 C C . LEU A 1 878 ? -18.151 8.437 27.250 1.00 74.88 878 LEU A C 1
ATOM 6574 O O . LEU A 1 878 ? -18.876 7.449 27.405 1.00 74.88 878 LEU A O 1
ATOM 6578 N N . TRP A 1 879 ? -17.789 8.866 26.042 1.00 75.31 879 TRP A N 1
ATOM 6579 C CA . TRP A 1 879 ? -18.243 8.242 24.801 1.00 75.31 879 TRP A CA 1
ATOM 6580 C C . TRP A 1 879 ? -17.717 6.819 24.632 1.00 75.31 879 TRP A C 1
ATOM 6582 O O . TRP A 1 879 ? -18.458 5.915 24.229 1.00 75.31 879 TRP A O 1
ATOM 6592 N N . GLN A 1 880 ? -16.453 6.583 24.977 1.00 81.38 880 GLN A N 1
ATOM 6593 C CA . GLN A 1 880 ? -15.852 5.266 24.830 1.00 81.38 880 GLN A CA 1
ATOM 6594 C C . GLN A 1 880 ? -16.466 4.230 25.783 1.00 81.38 880 GLN A C 1
ATOM 6596 O O . GLN A 1 880 ? -16.608 3.067 25.388 1.00 81.38 880 GLN A O 1
ATOM 6601 N N . ILE A 1 881 ? -16.896 4.639 26.985 1.00 77.38 881 ILE A N 1
ATOM 6602 C CA . ILE A 1 881 ? -17.649 3.782 27.918 1.00 77.38 881 ILE A CA 1
ATOM 6603 C C . ILE A 1 881 ? -18.988 3.359 27.305 1.00 77.38 881 ILE A C 1
ATOM 6605 O O . ILE A 1 881 ? -19.334 2.177 27.334 1.00 77.38 881 ILE A O 1
ATOM 6609 N N . VAL A 1 882 ? -19.726 4.286 26.687 1.00 75.12 882 VAL A N 1
ATOM 6610 C CA . VAL A 1 882 ? -21.001 3.956 26.029 1.00 75.12 882 VAL A CA 1
ATOM 6611 C C . VAL A 1 882 ? -20.784 3.016 24.842 1.00 75.12 882 VAL A C 1
ATOM 6613 O O . VAL A 1 882 ? -21.499 2.021 24.711 1.00 75.12 882 VAL A O 1
ATOM 6616 N N . LYS A 1 883 ? -19.749 3.247 24.022 1.00 77.94 883 LYS A N 1
ATOM 6617 C CA . LYS A 1 883 ? -19.372 2.325 22.933 1.00 77.94 883 LYS A CA 1
ATOM 6618 C C . LYS A 1 883 ? -18.933 0.952 23.466 1.00 77.94 883 LYS A C 1
ATOM 6620 O O . LYS A 1 883 ? -19.204 -0.073 22.836 1.00 77.94 883 LYS A O 1
ATOM 6625 N N . ALA A 1 884 ? -18.314 0.900 24.651 1.00 77.25 884 ALA A N 1
ATOM 6626 C CA . ALA A 1 884 ? -17.892 -0.348 25.289 1.00 77.25 884 ALA A CA 1
ATOM 6627 C C . ALA A 1 884 ? -19.067 -1.254 25.675 1.00 77.25 884 ALA A C 1
ATOM 6629 O O . ALA A 1 884 ? -18.894 -2.469 25.667 1.00 77.25 884 ALA A O 1
ATOM 6630 N N . LEU A 1 885 ? -20.252 -0.704 25.969 1.00 73.00 885 LEU A N 1
ATOM 6631 C CA . LEU A 1 885 ? -21.444 -1.503 26.290 1.00 73.00 885 LEU A CA 1
ATOM 6632 C C . LEU A 1 885 ? -21.827 -2.450 25.147 1.00 73.00 885 LEU A C 1
ATOM 6634 O O . LEU A 1 885 ? -22.166 -3.606 25.392 1.00 73.00 885 LEU A O 1
ATOM 6638 N N . LYS A 1 886 ? -21.717 -1.969 23.902 1.00 73.81 886 LYS A N 1
ATOM 6639 C CA . LYS A 1 886 ? -21.954 -2.776 22.699 1.00 73.81 886 LYS A CA 1
ATOM 6640 C C . LYS A 1 886 ? -20.739 -3.623 22.334 1.00 73.81 886 LYS A C 1
ATOM 6642 O O . LYS A 1 886 ? -20.888 -4.760 21.901 1.00 73.81 886 LYS A O 1
ATOM 6647 N N . SER A 1 887 ? -19.537 -3.060 22.474 1.00 76.88 887 SER A N 1
ATOM 6648 C CA . SER A 1 887 ? -18.326 -3.665 21.927 1.00 76.88 887 SER A CA 1
ATOM 6649 C C . SER A 1 887 ? -17.088 -3.450 22.818 1.00 76.88 887 SER A C 1
ATOM 6651 O O . SER A 1 887 ? -16.175 -2.704 22.449 1.00 76.88 887 SER A O 1
ATOM 6653 N N . PRO A 1 888 ? -16.994 -4.134 23.974 1.00 76.88 888 PRO A N 1
ATOM 6654 C CA . PRO A 1 888 ? -16.017 -3.839 25.030 1.00 76.88 888 PRO A CA 1
ATOM 6655 C C . PRO A 1 888 ? -14.566 -3.906 24.564 1.00 76.88 888 PRO A C 1
ATOM 6657 O O . PRO A 1 888 ? -13.802 -2.968 24.763 1.00 76.88 888 PRO A O 1
ATOM 6660 N N . PHE A 1 889 ? -14.187 -4.987 23.881 1.00 76.31 889 PHE A N 1
ATOM 6661 C CA . PHE A 1 889 ? -12.811 -5.193 23.422 1.00 76.31 889 PHE A CA 1
ATOM 6662 C C . PHE A 1 889 ? -12.385 -4.205 22.335 1.00 76.31 889 PHE A C 1
ATOM 6664 O O . PHE A 1 889 ? -11.201 -3.897 22.216 1.00 76.31 889 PHE A O 1
ATOM 6671 N N . LYS A 1 890 ? -13.343 -3.654 21.572 1.00 77.00 890 LYS A N 1
ATOM 6672 C CA . LYS A 1 890 ? -13.062 -2.552 20.643 1.00 77.00 890 LYS A CA 1
ATOM 6673 C C . LYS A 1 890 ? -12.694 -1.278 21.405 1.00 77.00 890 LYS A C 1
ATOM 6675 O O . LYS A 1 890 ? -11.810 -0.551 20.961 1.00 77.00 890 LYS A O 1
ATOM 6680 N N . SER A 1 891 ? -13.339 -1.057 22.549 1.00 85.62 891 SER A N 1
ATOM 6681 C CA . SER A 1 891 ? -13.157 0.122 23.388 1.00 85.62 891 SER A CA 1
ATOM 6682 C C . SER A 1 891 ? -11.929 0.085 24.283 1.00 85.62 891 SER A C 1
ATOM 6684 O O . SER A 1 891 ? -11.344 1.141 24.483 1.00 85.62 891 SER A O 1
ATOM 6686 N N . ILE A 1 892 ? -11.513 -1.085 24.789 1.00 88.75 892 ILE A N 1
ATOM 6687 C CA . ILE A 1 892 ? -10.392 -1.197 25.747 1.00 88.75 892 ILE A CA 1
ATOM 6688 C C . ILE A 1 892 ? -9.150 -0.462 25.238 1.00 88.75 892 ILE A C 1
ATOM 6690 O O . ILE A 1 892 ? -8.612 0.364 25.960 1.00 88.75 892 ILE A O 1
ATOM 6694 N N . MET A 1 893 ? -8.733 -0.698 23.990 1.00 87.88 893 MET A N 1
ATOM 6695 C CA . MET A 1 893 ? -7.522 -0.085 23.423 1.00 87.88 893 MET A CA 1
ATOM 6696 C C . MET A 1 893 ? -7.627 1.440 23.293 1.00 87.88 893 MET A C 1
ATOM 6698 O O . MET A 1 893 ? -6.682 2.149 23.622 1.00 87.88 893 MET A O 1
ATOM 6702 N N . LYS A 1 894 ? -8.777 1.951 22.832 1.00 88.56 894 LYS A N 1
ATOM 6703 C CA . LYS A 1 894 ? -9.013 3.399 22.711 1.00 88.56 894 LYS A CA 1
ATOM 6704 C C . LYS A 1 894 ? -9.063 4.058 24.089 1.00 88.56 894 LYS A C 1
ATOM 6706 O O . LYS A 1 894 ? -8.502 5.122 24.288 1.00 88.56 894 LYS A O 1
ATOM 6711 N N . PHE A 1 895 ? -9.680 3.391 25.056 1.00 88.81 895 PHE A N 1
ATOM 6712 C CA . PHE A 1 895 ? -9.806 3.891 26.419 1.00 88.81 895 PHE A CA 1
ATOM 6713 C C . PHE A 1 895 ? -8.470 3.925 27.161 1.00 88.81 895 PHE A C 1
ATOM 6715 O O . PHE A 1 895 ? -8.116 4.906 27.805 1.00 88.81 895 PHE A O 1
ATOM 6722 N N . ALA A 1 896 ? -7.695 2.863 26.983 1.00 91.12 896 ALA A N 1
ATOM 6723 C CA . ALA A 1 896 ? -6.331 2.733 27.448 1.00 91.12 896 ALA A CA 1
ATOM 6724 C C . ALA A 1 896 ? -5.408 3.826 26.874 1.00 91.12 896 ALA A C 1
ATOM 6726 O O . ALA A 1 896 ? -4.554 4.354 27.581 1.00 91.12 896 ALA A O 1
ATOM 6727 N N . LEU A 1 897 ? -5.610 4.193 25.604 1.00 92.12 897 LEU A N 1
ATOM 6728 C CA . LEU A 1 897 ? -4.901 5.298 24.967 1.00 92.12 897 LEU A CA 1
ATOM 6729 C C . LEU A 1 897 ? -5.227 6.653 25.615 1.00 92.12 897 LEU A C 1
ATOM 6731 O O . LEU A 1 897 ? -4.310 7.433 25.858 1.00 92.12 897 LEU A O 1
ATOM 6735 N N . LEU A 1 898 ? -6.503 6.923 25.916 1.00 91.31 898 LEU A N 1
ATOM 6736 C CA . LEU A 1 898 ? -6.911 8.169 26.579 1.00 91.31 898 LEU A CA 1
ATOM 6737 C C . LEU A 1 898 ? -6.248 8.324 27.955 1.00 91.31 898 LEU A C 1
ATOM 6739 O O . LEU A 1 898 ? -5.799 9.418 28.294 1.00 91.31 898 LEU A O 1
ATOM 6743 N N . GLU A 1 899 ? -6.134 7.238 28.728 1.00 90.00 899 GLU A N 1
ATOM 6744 C CA . GLU A 1 899 ? -5.408 7.255 30.006 1.00 90.00 899 GLU A CA 1
ATOM 6745 C C . GLU A 1 899 ? -3.930 7.598 29.804 1.00 90.00 899 GLU A C 1
ATOM 6747 O O . GLU A 1 899 ? -3.421 8.521 30.438 1.00 90.00 899 GLU A O 1
ATOM 6752 N N . ALA A 1 900 ? -3.266 6.915 28.865 1.00 89.94 900 ALA A N 1
ATOM 6753 C CA . ALA A 1 900 ? -1.850 7.131 28.578 1.00 89.94 900 ALA A CA 1
ATOM 6754 C C . ALA A 1 900 ? -1.558 8.577 28.134 1.00 89.94 900 ALA A C 1
ATOM 6756 O O . ALA A 1 900 ? -0.570 9.170 28.566 1.00 89.94 900 ALA A O 1
ATOM 6757 N N . TYR A 1 901 ? -2.430 9.168 27.312 1.00 90.31 901 TYR A N 1
ATOM 6758 C CA . TYR A 1 901 ? -2.334 10.579 26.922 1.00 90.31 901 TYR A CA 1
ATOM 6759 C C . TYR A 1 901 ? -2.558 11.541 28.088 1.00 90.31 901 TYR A C 1
ATOM 6761 O O . TYR A 1 901 ? -1.905 12.582 28.161 1.00 90.31 901 TYR A O 1
ATOM 6769 N N . THR A 1 902 ? -3.459 11.195 29.007 1.00 87.94 902 THR A N 1
ATOM 6770 C CA . THR A 1 902 ? -3.752 12.034 30.173 1.00 87.94 902 THR A CA 1
ATOM 6771 C C . THR A 1 902 ? -2.578 12.053 31.156 1.00 87.94 902 THR A C 1
ATOM 6773 O O . THR A 1 902 ? -2.249 13.117 31.681 1.00 87.94 902 THR A O 1
ATOM 6776 N N . ASP A 1 903 ? -1.920 10.909 31.369 1.00 84.81 903 ASP A N 1
ATOM 6777 C CA . ASP A 1 903 ? -0.780 10.768 32.286 1.00 84.81 903 ASP A CA 1
ATOM 6778 C C . ASP A 1 903 ? 0.525 11.340 31.722 1.00 84.81 903 ASP A C 1
ATOM 6780 O O . ASP A 1 903 ? 1.272 12.030 32.411 1.00 84.81 903 ASP A O 1
ATOM 6784 N N . SER A 1 904 ? 0.780 11.132 30.431 1.00 80.31 904 SER A N 1
ATOM 6785 C CA . SER A 1 904 ? 1.993 11.598 29.754 1.00 80.31 904 SER A CA 1
ATOM 6786 C C . SER A 1 904 ? 1.715 12.802 28.855 1.00 80.31 904 SER A C 1
ATOM 6788 O O . SER A 1 904 ? 2.021 12.792 27.666 1.00 80.31 904 SER A O 1
ATOM 6790 N N . ARG A 1 905 ? 1.150 13.867 29.429 1.00 74.31 905 ARG A N 1
ATOM 6791 C CA . ARG A 1 905 ? 0.662 15.049 28.694 1.00 74.31 905 ARG A CA 1
ATOM 6792 C C . ARG A 1 905 ? 1.705 15.791 27.849 1.00 74.31 905 ARG A C 1
ATOM 6794 O O . ARG A 1 905 ? 1.316 16.563 26.972 1.00 74.31 905 ARG A O 1
ATOM 6801 N N . ASP A 1 906 ? 2.988 15.637 28.166 1.00 76.75 906 ASP A N 1
ATOM 6802 C CA . ASP A 1 906 ? 4.112 16.240 27.434 1.00 76.75 906 ASP A CA 1
ATOM 6803 C C . ASP A 1 906 ? 4.798 15.243 26.482 1.00 76.75 906 ASP A C 1
ATOM 6805 O O . ASP A 1 906 ? 5.705 15.616 25.735 1.00 76.75 906 ASP A O 1
ATOM 6809 N N . ALA A 1 907 ? 4.383 13.972 26.491 1.00 82.38 907 ALA A N 1
ATOM 6810 C CA . ALA A 1 907 ? 4.888 12.977 25.560 1.00 82.38 907 ALA A CA 1
ATOM 6811 C C . ALA A 1 907 ? 4.243 13.144 24.171 1.00 82.38 907 ALA A C 1
ATOM 6813 O O . ALA A 1 907 ? 3.103 13.604 24.062 1.00 82.38 907 ALA A O 1
ATOM 6814 N N . PRO A 1 908 ? 4.941 12.740 23.093 1.00 86.19 908 PRO A N 1
ATOM 6815 C CA . PRO A 1 908 ? 4.365 12.729 21.755 1.00 86.19 908 PRO A CA 1
ATOM 6816 C C . PRO A 1 908 ? 3.113 11.849 21.690 1.00 86.19 908 PRO A C 1
ATOM 6818 O O . PRO A 1 908 ? 3.089 10.746 22.244 1.00 86.19 908 PRO A O 1
ATOM 6821 N N . THR A 1 909 ? 2.100 12.307 20.956 1.00 92.19 909 THR A N 1
ATOM 6822 C CA . THR A 1 909 ? 0.940 11.481 20.601 1.00 92.19 909 THR A CA 1
ATOM 6823 C C . THR A 1 909 ? 1.368 10.301 19.720 1.00 92.19 909 THR A C 1
ATOM 6825 O O . THR A 1 909 ? 2.451 10.285 19.130 1.00 92.19 909 THR A O 1
ATOM 6828 N N . ILE A 1 910 ? 0.506 9.293 19.588 1.00 93.31 910 ILE A N 1
ATOM 6829 C CA . ILE A 1 910 ? 0.745 8.131 18.727 1.00 93.31 910 ILE A CA 1
ATOM 6830 C C . ILE A 1 910 ? 0.903 8.551 17.266 1.00 93.31 910 ILE A C 1
ATOM 6832 O O . ILE A 1 910 ? 1.776 8.007 16.591 1.00 93.31 910 ILE A O 1
ATOM 6836 N N . CYS A 1 911 ? 0.119 9.515 16.765 1.00 94.00 911 CYS A N 1
ATOM 6837 C CA . CYS A 1 911 ? 0.324 10.017 15.406 1.00 94.00 911 CYS A CA 1
ATOM 6838 C C . CYS A 1 911 ? 1.721 10.643 15.230 1.00 94.00 911 CYS A C 1
ATOM 6840 O O . CYS A 1 911 ? 2.388 10.337 14.245 1.00 94.00 911 CYS A O 1
ATOM 6842 N N . GLU A 1 912 ? 2.218 11.436 16.189 1.00 93.38 912 GLU A N 1
ATOM 6843 C CA . GLU A 1 912 ? 3.578 11.995 16.136 1.00 93.38 912 GLU A CA 1
ATOM 6844 C C . GLU A 1 912 ? 4.645 10.896 16.247 1.00 93.38 912 GLU A C 1
ATOM 6846 O O . GLU A 1 912 ? 5.609 10.907 15.487 1.00 93.38 912 GLU A O 1
ATOM 6851 N N . ARG A 1 913 ? 4.444 9.866 17.080 1.00 92.19 913 ARG A N 1
ATOM 6852 C CA . ARG A 1 913 ? 5.342 8.696 17.128 1.00 92.19 913 ARG A CA 1
ATOM 6853 C C . ARG A 1 913 ? 5.378 7.942 15.794 1.00 92.19 913 ARG A C 1
ATOM 6855 O O . ARG A 1 913 ? 6.443 7.534 15.334 1.00 92.19 913 ARG A O 1
ATOM 6862 N N . LEU A 1 914 ? 4.226 7.738 15.157 1.00 93.31 914 LEU A N 1
ATOM 6863 C CA . LEU A 1 914 ? 4.153 7.125 13.827 1.00 93.31 914 LEU A CA 1
ATOM 6864 C C . LEU A 1 914 ? 4.855 7.987 12.791 1.00 93.31 914 LEU A C 1
ATOM 6866 O O . LEU A 1 914 ? 5.586 7.466 11.952 1.00 93.31 914 LEU A O 1
ATOM 6870 N N . ARG A 1 915 ? 4.669 9.302 12.867 1.00 94.00 915 ARG A N 1
ATOM 6871 C CA . ARG A 1 915 ? 5.352 10.252 12.006 1.00 94.00 915 ARG A CA 1
ATOM 6872 C C . ARG A 1 915 ? 6.859 10.181 12.169 1.00 94.00 915 ARG A C 1
ATOM 6874 O O . ARG A 1 915 ? 7.544 10.071 11.157 1.00 94.00 915 ARG A O 1
ATOM 6881 N N . GLU A 1 916 ? 7.373 10.171 13.397 1.00 91.12 916 GLU A N 1
ATOM 6882 C CA . GLU A 1 916 ? 8.793 9.942 13.703 1.00 91.12 916 GLU A CA 1
ATOM 6883 C C . GLU A 1 916 ? 9.301 8.671 13.013 1.00 91.12 916 GLU A C 1
ATOM 6885 O O . GLU A 1 916 ? 10.265 8.718 12.250 1.00 91.12 916 GLU A O 1
ATOM 6890 N N . ASN A 1 917 ? 8.604 7.551 13.202 1.00 88.50 917 ASN A N 1
ATOM 6891 C CA . ASN A 1 917 ? 9.029 6.251 12.687 1.00 88.50 917 ASN A CA 1
ATOM 6892 C C . ASN A 1 917 ? 8.987 6.178 11.152 1.00 88.50 917 ASN A C 1
ATOM 6894 O O . ASN A 1 917 ? 9.954 5.758 10.512 1.00 88.50 917 ASN A O 1
ATOM 6898 N N . VAL A 1 918 ? 7.880 6.609 10.542 1.00 89.75 918 VAL A N 1
ATOM 6899 C CA . VAL A 1 918 ? 7.690 6.583 9.086 1.00 89.75 918 VAL A CA 1
ATOM 6900 C C . VAL A 1 918 ? 8.641 7.562 8.406 1.00 89.75 918 VAL A C 1
ATOM 6902 O O . VAL A 1 918 ? 9.311 7.183 7.450 1.00 89.75 918 VAL A O 1
ATOM 6905 N N . THR A 1 919 ? 8.777 8.797 8.898 1.00 88.94 919 THR A N 1
ATOM 6906 C CA . THR A 1 919 ? 9.694 9.783 8.296 1.00 88.94 919 THR A CA 1
ATOM 6907 C C . THR A 1 919 ? 11.164 9.398 8.462 1.00 88.94 919 THR A C 1
ATOM 6909 O O . THR A 1 919 ? 11.955 9.682 7.559 1.00 88.94 919 THR A O 1
ATOM 6912 N N . ALA A 1 920 ? 11.516 8.658 9.520 1.00 82.31 920 ALA A N 1
ATOM 6913 C CA . ALA A 1 920 ? 12.826 8.022 9.672 1.00 82.31 920 ALA A CA 1
ATOM 6914 C C . ALA A 1 920 ? 13.071 6.868 8.679 1.00 82.31 920 ALA A C 1
ATOM 6916 O O . ALA A 1 920 ? 14.206 6.419 8.525 1.00 82.31 920 ALA A O 1
ATOM 6917 N N . GLY A 1 921 ? 12.037 6.412 7.965 1.00 77.69 921 GLY A N 1
ATOM 6918 C CA . GLY A 1 921 ? 12.125 5.333 6.986 1.00 77.69 921 GLY A CA 1
ATOM 6919 C C . GLY A 1 921 ? 12.029 3.934 7.593 1.00 77.69 921 GLY A C 1
ATOM 6920 O O . GLY A 1 921 ? 12.378 2.971 6.904 1.00 77.69 921 GLY A O 1
ATOM 6921 N N . LEU A 1 922 ? 11.554 3.803 8.842 1.00 76.88 922 LEU A N 1
ATOM 6922 C CA . LEU A 1 922 ? 11.244 2.500 9.431 1.00 76.88 922 LEU A CA 1
ATOM 6923 C C . LEU A 1 922 ? 10.154 1.799 8.611 1.00 76.88 922 LEU A C 1
ATOM 6925 O O . LEU A 1 922 ? 9.321 2.426 7.949 1.00 76.88 922 LEU A O 1
ATOM 6929 N N . ARG A 1 923 ? 10.202 0.469 8.601 1.00 71.94 923 ARG A N 1
ATOM 6930 C CA . ARG A 1 923 ? 9.317 -0.368 7.775 1.00 71.94 923 ARG A CA 1
ATOM 6931 C C . ARG A 1 923 ? 8.712 -1.524 8.547 1.00 71.94 923 ARG A C 1
ATOM 6933 O O . ARG A 1 923 ? 7.777 -2.135 8.042 1.00 71.94 923 ARG A O 1
ATOM 6940 N N . ASP A 1 924 ? 9.247 -1.826 9.727 1.00 68.62 924 ASP A N 1
ATOM 6941 C CA . ASP A 1 924 ? 8.743 -2.905 10.548 1.00 68.62 924 ASP A CA 1
ATOM 6942 C C . ASP A 1 924 ? 7.366 -2.554 11.093 1.00 68.62 924 ASP A C 1
ATOM 6944 O O . ASP A 1 924 ? 7.092 -1.452 11.574 1.00 68.62 924 ASP A O 1
ATOM 6948 N N . PHE A 1 925 ? 6.519 -3.560 11.045 1.00 71.88 925 PHE A N 1
ATOM 6949 C CA . PHE A 1 925 ? 5.177 -3.550 11.566 1.00 71.88 925 PHE A CA 1
ATOM 6950 C C . PHE A 1 925 ? 5.010 -2.824 12.913 1.00 71.88 925 PHE A C 1
ATOM 6952 O O . PHE A 1 925 ? 4.165 -1.941 13.041 1.00 71.88 925 PHE A O 1
ATOM 6959 N N . TRP A 1 926 ? 5.828 -3.174 13.914 1.00 76.19 926 TRP A N 1
ATOM 6960 C CA . TRP A 1 926 ? 5.697 -2.673 15.286 1.00 76.19 926 TRP A CA 1
ATOM 6961 C C . TRP A 1 926 ? 5.982 -1.181 15.422 1.00 76.19 926 TRP A C 1
ATOM 6963 O O . TRP A 1 926 ? 5.591 -0.576 16.422 1.00 76.19 926 TRP A O 1
ATOM 6973 N N . SER A 1 927 ? 6.670 -0.603 14.443 1.00 78.88 927 SER A N 1
ATOM 6974 C CA . SER A 1 927 ? 7.040 0.805 14.439 1.00 78.88 927 SER A CA 1
ATOM 6975 C C . SER A 1 927 ? 6.169 1.645 13.510 1.00 78.88 927 SER A C 1
ATOM 6977 O O . SER A 1 927 ? 6.056 2.845 13.748 1.00 78.88 927 SER A O 1
ATOM 6979 N N . VAL A 1 928 ? 5.535 1.068 12.483 1.00 84.88 928 VAL A N 1
ATOM 6980 C CA . VAL A 1 928 ? 4.766 1.856 11.497 1.00 84.88 928 VAL A CA 1
ATOM 6981 C C . VAL A 1 928 ? 3.279 1.527 11.390 1.00 84.88 928 VAL A C 1
ATOM 6983 O O . VAL A 1 928 ? 2.555 2.293 10.757 1.00 84.88 928 VAL A O 1
ATOM 6986 N N . ASP A 1 929 ? 2.793 0.434 11.986 1.00 88.25 929 ASP A N 1
ATOM 6987 C CA . ASP A 1 929 ? 1.355 0.154 12.011 1.00 88.25 929 ASP A CA 1
ATOM 6988 C C . ASP A 1 929 ? 0.642 0.942 13.130 1.00 88.25 929 ASP A C 1
ATOM 6990 O O . ASP A 1 929 ? 1.086 0.917 14.286 1.00 88.25 929 ASP A O 1
ATOM 6994 N N . PRO A 1 930 ? -0.495 1.600 12.828 1.00 91.69 930 PRO A N 1
ATOM 6995 C CA . PRO A 1 930 ? -1.207 2.428 13.795 1.00 91.69 930 PRO A CA 1
ATOM 6996 C C . PRO A 1 930 ? -1.633 1.718 15.086 1.00 91.69 930 PRO A C 1
ATOM 6998 O O . PRO A 1 930 ? -1.514 2.287 16.173 1.00 91.69 930 PRO A O 1
ATOM 7001 N N . TYR A 1 931 ? -2.127 0.481 14.989 1.00 88.81 931 TYR A N 1
ATOM 7002 C CA . TYR A 1 931 ? -2.617 -0.284 16.138 1.00 88.81 931 TYR A CA 1
ATOM 7003 C C . TYR A 1 931 ? -1.483 -1.006 16.870 1.00 88.81 931 TYR A C 1
ATOM 7005 O O . TYR A 1 931 ? -1.582 -1.219 18.079 1.00 88.81 931 TYR A O 1
ATOM 7013 N N . ALA A 1 932 ? -0.396 -1.344 16.175 1.00 84.56 932 ALA A N 1
ATOM 7014 C CA . ALA A 1 932 ? 0.807 -1.905 16.782 1.00 84.56 932 ALA A CA 1
ATOM 7015 C C . ALA A 1 932 ? 1.531 -0.892 17.668 1.00 84.56 932 ALA A C 1
ATOM 7017 O O . ALA A 1 932 ? 1.848 -1.197 18.820 1.00 84.56 932 ALA A O 1
ATOM 7018 N N . VAL A 1 933 ? 1.749 0.324 17.153 1.00 88.06 933 VAL A N 1
ATOM 7019 C CA . VAL A 1 933 ? 2.366 1.409 17.926 1.00 88.06 933 VAL A CA 1
ATOM 7020 C C . VAL A 1 933 ? 1.468 1.775 19.103 1.00 88.06 933 VAL A C 1
ATOM 7022 O O . VAL A 1 933 ? 1.958 1.842 20.227 1.00 88.06 933 VAL A O 1
ATOM 7025 N N . LEU A 1 934 ? 0.153 1.906 18.886 1.00 91.56 934 LEU A N 1
ATOM 7026 C CA . LEU A 1 934 ? -0.811 2.131 19.968 1.00 91.56 934 LEU A CA 1
ATOM 7027 C C . LEU A 1 934 ? -0.674 1.063 21.059 1.00 91.56 934 LEU A C 1
ATOM 7029 O O . LEU A 1 934 ? -0.492 1.404 22.227 1.00 91.56 934 LEU A O 1
ATOM 7033 N N . PHE A 1 935 ? -0.710 -0.223 20.694 1.00 88.12 935 PHE A N 1
ATOM 7034 C CA . PHE A 1 935 ? -0.553 -1.309 21.659 1.00 88.12 935 PHE A CA 1
ATOM 7035 C C . PHE A 1 935 ? 0.767 -1.214 22.420 1.00 88.12 935 PHE A C 1
ATOM 7037 O O . PHE A 1 935 ? 0.761 -1.319 23.642 1.00 88.12 935 PHE A O 1
ATOM 7044 N N . ARG A 1 936 ? 1.888 -0.997 21.726 1.00 85.81 936 ARG A N 1
ATOM 7045 C CA . ARG A 1 936 ? 3.216 -0.935 22.343 1.00 85.81 936 ARG A CA 1
ATOM 7046 C C . ARG A 1 936 ? 3.307 0.176 23.382 1.00 85.81 936 ARG A C 1
ATOM 7048 O O . ARG A 1 936 ? 3.763 -0.079 24.495 1.00 85.81 936 ARG A O 1
ATOM 7055 N N . GLU A 1 937 ? 2.880 1.386 23.030 1.00 87.69 937 GLU A N 1
ATOM 7056 C CA . GLU A 1 937 ? 2.991 2.544 23.918 1.00 87.69 937 GLU A CA 1
ATOM 7057 C C . GLU A 1 937 ? 2.058 2.395 25.132 1.00 87.69 937 GLU A C 1
ATOM 7059 O O . GLU A 1 937 ? 2.490 2.599 26.264 1.00 87.69 937 GLU A O 1
ATOM 7064 N N . VAL A 1 938 ? 0.820 1.937 24.924 1.00 90.00 938 VAL A N 1
ATOM 7065 C CA . VAL A 1 938 ? -0.152 1.706 26.005 1.00 90.00 938 VAL A CA 1
ATOM 7066 C C . VAL A 1 938 ? 0.266 0.539 26.911 1.00 90.00 938 VAL A C 1
ATOM 7068 O O . VAL A 1 938 ? 0.178 0.624 28.136 1.00 90.00 938 VAL A O 1
ATOM 7071 N N . ASN A 1 939 ? 0.754 -0.561 26.335 1.00 85.88 939 ASN A N 1
ATOM 7072 C CA . ASN A 1 939 ? 1.247 -1.709 27.093 1.00 85.88 939 ASN A CA 1
ATOM 7073 C C . ASN A 1 939 ? 2.480 -1.339 27.929 1.00 85.88 939 ASN A C 1
ATOM 7075 O O . ASN A 1 939 ? 2.592 -1.792 29.067 1.00 85.88 939 ASN A O 1
ATOM 7079 N N . ARG A 1 940 ? 3.382 -0.504 27.390 1.00 84.00 940 ARG A N 1
ATOM 7080 C CA . ARG A 1 940 ? 4.525 0.041 28.136 1.00 84.00 940 ARG A CA 1
ATOM 7081 C C . ARG A 1 940 ? 4.054 0.926 29.291 1.00 84.00 940 ARG A C 1
ATOM 7083 O O . ARG A 1 940 ? 4.494 0.704 30.411 1.00 84.00 940 ARG A O 1
ATOM 7090 N N . HIS A 1 941 ? 3.116 1.838 29.037 1.00 89.19 941 HIS A N 1
ATOM 7091 C CA . HIS A 1 941 ? 2.550 2.725 30.056 1.00 89.19 941 HIS A CA 1
ATOM 7092 C C . HIS A 1 941 ? 1.989 1.947 31.263 1.00 89.19 941 HIS A C 1
ATOM 7094 O O . HIS A 1 941 ? 2.374 2.211 32.401 1.00 89.19 941 HIS A O 1
ATOM 7100 N N . PHE A 1 942 ? 1.169 0.909 31.047 1.00 86.81 942 PHE A N 1
ATOM 7101 C CA . PHE A 1 942 ? 0.657 0.104 32.168 1.00 86.81 942 PHE A CA 1
ATOM 7102 C C . PHE A 1 942 ? 1.705 -0.792 32.835 1.00 86.81 942 PHE A C 1
ATOM 7104 O O . PHE A 1 942 ? 1.570 -1.086 34.026 1.00 86.81 942 PHE A O 1
ATOM 7111 N N . ALA A 1 943 ? 2.730 -1.231 32.097 1.00 80.88 943 ALA A N 1
ATOM 7112 C CA . ALA A 1 943 ? 3.843 -1.987 32.666 1.00 80.88 943 ALA A CA 1
ATOM 7113 C C . ALA A 1 943 ? 4.675 -1.118 33.622 1.00 80.88 943 ALA A C 1
ATOM 7115 O O . ALA A 1 943 ? 4.961 -1.539 34.741 1.00 80.88 943 ALA A O 1
ATOM 7116 N N . GLU A 1 944 ? 5.021 0.098 33.195 1.00 87.19 944 GLU A N 1
ATOM 7117 C CA . GLU A 1 944 ? 5.779 1.079 33.982 1.00 87.19 944 GLU A CA 1
ATOM 7118 C C . GLU A 1 944 ? 4.963 1.593 35.178 1.00 87.19 944 GLU A C 1
ATOM 7120 O O . GLU A 1 944 ? 5.499 1.722 36.276 1.00 87.19 944 GLU A O 1
ATOM 7125 N N . GLY A 1 945 ? 3.651 1.781 35.002 1.00 85.06 945 GLY A N 1
ATOM 7126 C CA . GLY A 1 945 ? 2.717 2.154 36.071 1.00 85.06 945 GLY A CA 1
ATOM 7127 C C . GLY A 1 945 ? 2.336 1.018 37.034 1.00 85.06 945 GLY A C 1
ATOM 7128 O O . GLY A 1 945 ? 1.518 1.225 37.929 1.00 85.06 945 GLY A O 1
ATOM 7129 N N . GLY A 1 946 ? 2.866 -0.199 36.858 1.00 84.56 946 GLY A N 1
ATOM 7130 C CA . GLY A 1 946 ? 2.618 -1.335 37.757 1.00 84.56 946 GLY A CA 1
ATOM 7131 C C . GLY A 1 946 ? 1.189 -1.907 37.731 1.00 84.56 946 GLY A C 1
ATOM 7132 O O . GLY A 1 946 ? 0.818 -2.677 38.619 1.00 84.56 946 GLY A O 1
ATOM 7133 N N . ARG A 1 947 ? 0.368 -1.582 36.721 1.00 86.00 947 ARG A N 1
ATOM 7134 C CA . ARG A 1 947 ? -1.033 -2.037 36.596 1.00 86.00 947 ARG A CA 1
ATOM 7135 C C . ARG A 1 947 ? -1.145 -3.324 35.768 1.00 86.00 947 ARG A C 1
ATOM 7137 O O . ARG A 1 947 ? -1.736 -3.340 34.689 1.00 86.00 947 ARG A O 1
ATOM 7144 N N . ALA A 1 948 ? -0.619 -4.430 36.296 1.00 80.19 948 ALA A N 1
ATOM 7145 C CA . ALA A 1 948 ? -0.529 -5.712 35.581 1.00 80.19 948 ALA A CA 1
ATOM 7146 C C . ALA A 1 948 ? -1.876 -6.261 35.054 1.00 80.19 948 ALA A C 1
ATOM 7148 O O . ALA A 1 948 ? -1.922 -6.845 33.973 1.00 80.19 948 ALA A O 1
ATOM 7149 N N . GLU A 1 949 ? -2.983 -6.062 35.782 1.00 82.12 949 GLU A N 1
ATOM 7150 C CA . GLU A 1 949 ? -4.318 -6.508 35.342 1.00 82.12 949 GLU A CA 1
ATOM 7151 C C . GLU A 1 949 ? -4.811 -5.703 34.124 1.00 82.12 949 GLU A C 1
ATOM 7153 O O . GLU A 1 949 ? -5.295 -6.283 33.153 1.00 82.12 949 GLU A O 1
ATOM 7158 N N . ALA A 1 950 ? -4.607 -4.379 34.121 1.00 86.44 950 ALA A N 1
ATOM 7159 C CA . ALA A 1 950 ? -4.933 -3.512 32.985 1.00 86.44 950 ALA A CA 1
ATOM 7160 C C . ALA A 1 950 ? -4.067 -3.847 31.763 1.00 86.44 950 ALA A C 1
ATOM 7162 O O . ALA A 1 950 ? -4.583 -3.996 30.656 1.00 86.44 950 ALA A O 1
ATOM 7163 N N . GLN A 1 951 ? -2.766 -4.058 31.980 1.00 84.12 951 GLN A N 1
ATOM 7164 C CA . GLN A 1 951 ? -1.841 -4.494 30.939 1.00 84.12 951 GLN A CA 1
ATOM 7165 C C . GLN A 1 951 ? -2.305 -5.803 30.274 1.00 84.12 951 GLN A C 1
ATOM 7167 O O . GLN A 1 951 ? -2.329 -5.912 29.047 1.00 84.12 951 GLN A O 1
ATOM 7172 N N . ALA A 1 952 ? -2.722 -6.791 31.071 1.00 78.38 952 ALA A N 1
ATOM 7173 C CA . ALA A 1 952 ? -3.218 -8.065 30.560 1.00 78.38 952 ALA A CA 1
ATOM 7174 C C . ALA A 1 952 ? -4.520 -7.917 29.753 1.00 78.38 952 ALA A C 1
ATOM 7176 O O . ALA A 1 952 ? -4.677 -8.573 28.721 1.00 78.38 952 ALA A O 1
ATOM 7177 N N . LEU A 1 953 ? -5.434 -7.038 30.183 1.00 84.25 953 LEU A N 1
ATOM 7178 C CA . LEU A 1 953 ? -6.663 -6.733 29.443 1.00 84.25 953 LEU A CA 1
ATOM 7179 C C . LEU A 1 953 ? -6.373 -6.058 28.100 1.00 84.25 953 LEU A C 1
ATOM 7181 O O . LEU A 1 953 ? -6.979 -6.435 27.098 1.00 84.25 953 LEU A O 1
ATOM 7185 N N . VAL A 1 954 ? -5.437 -5.106 28.060 1.00 83.56 954 VAL A N 1
ATOM 7186 C CA . VAL A 1 954 ? -4.984 -4.447 26.824 1.00 83.56 954 VAL A CA 1
ATOM 7187 C C . VAL A 1 954 ? -4.368 -5.470 25.866 1.00 83.56 954 VAL A C 1
ATOM 7189 O O . VAL A 1 954 ? -4.744 -5.513 24.697 1.00 83.56 954 VAL A O 1
ATOM 7192 N N . ALA A 1 955 ? -3.494 -6.354 26.356 1.00 78.25 955 ALA A N 1
ATOM 7193 C CA . ALA A 1 955 ? -2.918 -7.435 25.552 1.00 78.25 955 ALA A CA 1
ATOM 7194 C C . ALA A 1 955 ? -3.986 -8.380 24.993 1.00 78.25 955 ALA A C 1
ATOM 7196 O O . ALA A 1 955 ? -3.983 -8.692 23.805 1.00 78.25 955 ALA A O 1
ATOM 7197 N N . MET A 1 956 ? -4.956 -8.780 25.814 1.00 78.06 956 MET A N 1
ATOM 7198 C CA . MET A 1 956 ? -6.057 -9.619 25.352 1.00 78.06 956 MET A CA 1
ATOM 7199 C C . MET A 1 956 ? -6.960 -8.892 24.341 1.00 78.06 956 MET A C 1
ATOM 7201 O O . MET A 1 956 ? -7.415 -9.512 23.380 1.00 78.06 956 MET A O 1
ATOM 7205 N N . ALA A 1 957 ? -7.232 -7.598 24.529 1.00 81.75 957 ALA A N 1
ATOM 7206 C CA . ALA A 1 957 ? -8.011 -6.805 23.582 1.00 81.75 957 ALA A CA 1
ATOM 7207 C C . ALA A 1 957 ? -7.296 -6.700 22.229 1.00 81.75 957 ALA A C 1
ATOM 7209 O O . ALA A 1 957 ? -7.922 -6.910 21.189 1.00 81.75 957 ALA A O 1
ATOM 7210 N N . PHE A 1 958 ? -5.984 -6.453 22.241 1.00 79.75 958 PHE A N 1
ATOM 7211 C CA . PHE A 1 958 ? -5.151 -6.490 21.044 1.00 79.75 958 PHE A CA 1
ATOM 7212 C C . PHE A 1 958 ? -5.209 -7.868 20.370 1.00 79.75 958 PHE A C 1
ATOM 7214 O O . PHE A 1 958 ? -5.526 -7.952 19.184 1.00 79.75 958 PHE A O 1
ATOM 7221 N N . ASP A 1 959 ? -5.017 -8.953 21.123 1.00 71.88 959 ASP A N 1
ATOM 7222 C CA . ASP A 1 959 ? -5.060 -10.325 20.605 1.00 71.88 959 ASP A CA 1
ATOM 7223 C C . ASP A 1 959 ? -6.406 -10.668 19.950 1.00 71.88 959 ASP A C 1
ATOM 7225 O O . ASP A 1 959 ? -6.439 -11.275 18.880 1.00 71.88 959 ASP A O 1
ATOM 7229 N N . GLN A 1 960 ? -7.526 -10.280 20.566 1.00 73.38 960 GLN A N 1
ATOM 7230 C CA . GLN A 1 960 ? -8.858 -10.534 20.012 1.00 73.38 960 GLN A CA 1
ATOM 7231 C C . GLN A 1 960 ? -9.129 -9.736 18.738 1.00 73.38 960 GLN A C 1
ATOM 7233 O O . GLN A 1 960 ? -9.784 -10.241 17.828 1.00 73.38 960 GLN A O 1
ATOM 7238 N N . ARG A 1 961 ? -8.653 -8.489 18.677 1.00 74.38 961 ARG A N 1
ATOM 7239 C CA . ARG A 1 961 ? -8.865 -7.605 17.524 1.00 74.38 961 ARG A CA 1
ATOM 7240 C C . ARG A 1 961 ? -8.051 -8.026 16.317 1.00 74.38 961 ARG A C 1
ATOM 7242 O O . ARG A 1 961 ? -8.525 -7.919 15.195 1.00 74.38 961 ARG A O 1
ATOM 7249 N N . THR A 1 962 ? -6.841 -8.496 16.570 1.00 71.19 962 THR A N 1
ATOM 7250 C CA . THR A 1 962 ? -5.867 -8.807 15.530 1.00 71.19 962 THR A CA 1
ATOM 7251 C C . THR A 1 962 ? -5.878 -10.294 15.148 1.00 71.19 962 THR A C 1
ATOM 7253 O O . THR A 1 962 ? -5.508 -10.652 14.033 1.00 71.19 962 THR A O 1
ATOM 7256 N N . GLY A 1 963 ? -6.314 -11.184 16.050 1.00 60.94 963 GLY A N 1
ATOM 7257 C CA . GLY A 1 963 ? -6.354 -12.636 15.838 1.00 60.94 963 GLY A CA 1
ATOM 7258 C C . GLY A 1 963 ? -5.008 -13.354 16.025 1.00 60.94 963 GLY A C 1
ATOM 7259 O O . GLY A 1 963 ? -4.884 -14.522 15.657 1.00 60.94 963 GLY A O 1
ATOM 7260 N N . PHE A 1 964 ? -4.002 -12.693 16.610 1.00 55.28 964 PHE A N 1
ATOM 7261 C CA . PHE A 1 964 ? -2.591 -13.121 16.565 1.00 55.28 964 PHE A CA 1
ATOM 7262 C C . PHE A 1 964 ? -2.267 -14.379 17.365 1.00 55.28 964 PHE A C 1
ATOM 7264 O O . PHE A 1 964 ? -1.347 -15.120 17.025 1.00 55.28 964 PHE A O 1
ATOM 7271 N N . THR A 1 965 ? -3.034 -14.677 18.410 1.00 40.94 965 THR A N 1
ATOM 7272 C CA . THR A 1 965 ? -2.779 -15.821 19.301 1.00 40.94 965 THR A CA 1
ATOM 7273 C C . THR A 1 965 ? -3.177 -17.180 18.735 1.00 40.94 965 THR A C 1
ATOM 7275 O O . THR A 1 965 ? -2.868 -18.197 19.356 1.00 40.94 9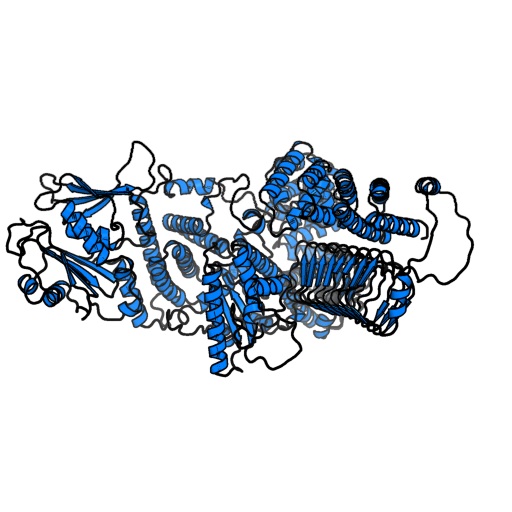65 THR A O 1
ATOM 7278 N N . ARG A 1 966 ? -3.809 -17.219 17.553 1.00 34.97 966 ARG A N 1
ATOM 7279 C CA . ARG A 1 966 ? -4.040 -18.445 16.769 1.00 34.97 966 ARG A CA 1
ATOM 7280 C C . ARG A 1 966 ? -2.876 -18.812 15.851 1.00 34.97 966 ARG A C 1
ATOM 7282 O O . ARG A 1 966 ? -2.970 -19.812 15.146 1.00 34.97 966 ARG A O 1
ATOM 7289 N N . MET A 1 967 ? -1.786 -18.048 15.869 1.00 38.03 967 MET A N 1
ATOM 7290 C CA . MET A 1 967 ? -0.555 -18.482 15.228 1.00 38.03 967 MET A CA 1
ATOM 7291 C C . MET A 1 967 ? 0.066 -19.605 16.066 1.00 38.03 967 MET A C 1
ATOM 7293 O O . MET A 1 967 ? 0.912 -19.376 16.930 1.00 38.03 967 MET A O 1
ATOM 7297 N N . GLU A 1 968 ? -0.332 -20.848 15.777 1.00 27.45 968 GLU A N 1
ATOM 7298 C CA . GLU A 1 968 ? 0.657 -21.925 15.789 1.00 27.45 968 GLU A CA 1
ATOM 7299 C C . GLU A 1 968 ? 1.882 -21.444 14.985 1.00 27.45 968 GLU A C 1
ATOM 7301 O O . GLU A 1 968 ? 1.728 -20.590 14.100 1.00 27.45 968 GLU A O 1
ATOM 7306 N N . PRO A 1 969 ? 3.103 -21.933 15.261 1.00 30.33 969 PRO A N 1
ATOM 7307 C CA . PRO A 1 969 ? 4.177 -21.865 14.280 1.00 30.33 969 PRO A CA 1
ATOM 7308 C C . PRO A 1 969 ? 3.680 -22.624 13.049 1.00 30.33 969 PRO A C 1
ATOM 7310 O O . PRO A 1 969 ? 3.836 -23.833 12.921 1.00 30.33 969 PRO A O 1
ATOM 7313 N N . THR A 1 970 ? 2.932 -21.917 12.213 1.00 30.25 970 THR A N 1
ATOM 7314 C CA . THR A 1 970 ? 2.244 -22.498 11.090 1.00 30.25 970 THR A CA 1
ATOM 7315 C C . THR A 1 970 ? 3.339 -22.886 10.130 1.00 30.25 970 THR A C 1
ATOM 7317 O O . THR A 1 970 ? 4.158 -22.074 9.706 1.00 30.25 970 THR A O 1
ATOM 7320 N N . THR A 1 971 ? 3.320 -24.148 9.752 1.00 34.94 971 THR A N 1
ATOM 7321 C CA . THR A 1 971 ? 3.835 -24.646 8.485 1.00 34.94 971 THR A CA 1
ATOM 7322 C C . THR A 1 971 ? 3.091 -23.990 7.301 1.00 34.94 971 THR A C 1
ATOM 7324 O O . THR A 1 971 ? 2.612 -24.667 6.402 1.00 34.94 971 THR A O 1
ATOM 7327 N N . GLY A 1 972 ? 2.947 -22.657 7.302 1.00 37.94 972 GLY A N 1
ATOM 7328 C CA . GLY A 1 972 ? 2.365 -21.872 6.216 1.00 37.94 972 GLY A CA 1
ATOM 7329 C C . GLY A 1 972 ? 0.869 -22.083 5.969 1.00 37.94 972 GLY A C 1
ATOM 7330 O O . GLY A 1 972 ? 0.470 -22.209 4.815 1.00 37.94 972 GLY A O 1
ATOM 7331 N N . ARG A 1 973 ? 0.002 -22.118 6.996 1.00 32.00 973 ARG A N 1
ATOM 7332 C CA . ARG A 1 973 ? -1.456 -22.200 6.769 1.00 32.00 973 ARG A CA 1
ATOM 7333 C C . ARG A 1 973 ? -2.304 -21.171 7.524 1.00 32.00 973 ARG A C 1
ATOM 7335 O O . ARG A 1 973 ? -2.443 -21.217 8.739 1.00 32.00 973 ARG A O 1
ATOM 7342 N N . SER A 1 974 ? -2.963 -20.363 6.687 1.00 33.94 974 SER A N 1
ATOM 7343 C CA . SER A 1 974 ? -4.174 -19.551 6.860 1.00 33.94 974 SER A CA 1
ATOM 7344 C C . SER A 1 974 ? -4.086 -18.234 7.641 1.00 33.94 974 SER A C 1
ATOM 7346 O O . SER A 1 974 ? -4.472 -18.150 8.805 1.00 33.94 974 SER A O 1
ATOM 7348 N N . ALA A 1 975 ? -3.830 -17.156 6.899 1.00 33.97 975 ALA A N 1
ATOM 7349 C CA . ALA A 1 975 ? -4.863 -16.137 6.706 1.00 33.97 975 ALA A CA 1
ATOM 7350 C C . ALA A 1 975 ? -4.748 -15.596 5.273 1.00 33.97 975 ALA A C 1
ATOM 7352 O O . ALA A 1 975 ? -3.723 -15.013 4.936 1.00 33.97 975 ALA A O 1
ATOM 7353 N N . ASP A 1 976 ? -5.776 -15.838 4.455 1.00 38.34 976 ASP A N 1
ATOM 7354 C CA . ASP A 1 976 ? -5.940 -15.332 3.088 1.00 38.34 976 ASP A CA 1
ATOM 7355 C C . ASP A 1 976 ? -5.660 -13.825 3.005 1.00 38.34 976 ASP A C 1
ATOM 7357 O O . ASP A 1 976 ? -6.504 -12.991 3.315 1.00 38.34 976 ASP A O 1
ATOM 7361 N N . VAL A 1 977 ? -4.449 -13.487 2.592 1.00 36.88 977 VAL A N 1
ATOM 7362 C CA . VAL A 1 977 ? -4.082 -12.226 1.959 1.00 36.88 977 VAL A CA 1
ATOM 7363 C C . VAL A 1 977 ? -3.442 -12.720 0.697 1.00 36.88 977 VAL A C 1
ATOM 7365 O O . VAL A 1 977 ? -2.319 -13.192 0.795 1.00 36.88 977 VAL A O 1
ATOM 7368 N N . ARG A 1 978 ? -4.192 -12.740 -0.414 1.00 41.12 978 ARG A N 1
ATOM 7369 C CA . ARG A 1 978 ? -3.695 -12.896 -1.789 1.00 41.12 978 ARG A CA 1
ATOM 7370 C C . ARG A 1 978 ? -2.207 -13.341 -1.812 1.00 41.12 978 ARG A C 1
ATOM 7372 O O . ARG A 1 978 ? -1.303 -12.546 -1.992 1.00 41.12 978 ARG A O 1
ATOM 7379 N N . GLY A 1 979 ? -1.942 -14.604 -1.473 1.00 43.12 979 GLY A N 1
ATOM 7380 C CA . GLY A 1 979 ? -0.616 -15.238 -1.387 1.00 43.12 979 GLY A CA 1
ATOM 7381 C C . GLY A 1 979 ? 0.597 -14.614 -0.670 1.00 43.12 979 GLY A C 1
ATOM 7382 O O . GLY A 1 979 ? 1.698 -15.058 -0.981 1.00 43.12 979 GLY A O 1
ATOM 7383 N N . PHE A 1 980 ? 0.448 -13.692 0.285 1.00 38.50 980 PHE A N 1
ATOM 7384 C CA . PHE A 1 980 ? 1.506 -13.347 1.251 1.00 38.50 980 PHE A CA 1
ATOM 7385 C C . PHE A 1 980 ? 1.046 -13.651 2.675 1.00 38.50 980 PHE A C 1
ATOM 7387 O O . PHE A 1 980 ? -0.088 -13.349 3.053 1.00 38.50 980 PHE A O 1
ATOM 7394 N N . SER A 1 981 ? 1.920 -14.213 3.509 1.00 46.22 981 SER A N 1
ATOM 7395 C CA . SER A 1 981 ? 1.628 -14.297 4.940 1.00 46.22 981 SER A CA 1
ATOM 7396 C C . SER A 1 981 ? 1.710 -12.910 5.587 1.00 46.22 981 SER A C 1
ATOM 7398 O O . SER A 1 981 ? 2.445 -12.028 5.148 1.00 46.22 981 SER A O 1
ATOM 7400 N N . PHE A 1 982 ? 0.961 -12.704 6.673 1.00 50.09 982 PHE A N 1
ATOM 7401 C CA . PHE A 1 982 ? 0.972 -11.460 7.457 1.00 50.09 982 PHE A CA 1
ATOM 7402 C C . PHE A 1 982 ? 2.383 -10.933 7.760 1.00 50.09 982 PHE A C 1
ATOM 7404 O O . PHE A 1 982 ? 2.657 -9.733 7.708 1.00 50.09 982 PHE A O 1
ATOM 7411 N N . ILE A 1 983 ? 3.261 -11.872 8.104 1.00 50.50 983 ILE A N 1
ATOM 7412 C CA . ILE A 1 983 ? 4.646 -11.619 8.472 1.00 50.50 983 ILE A CA 1
ATOM 7413 C C . ILE A 1 983 ? 5.399 -11.057 7.260 1.00 50.50 983 ILE A C 1
ATOM 7415 O O . ILE A 1 983 ? 6.177 -10.122 7.405 1.00 50.50 983 ILE A O 1
ATOM 7419 N N . GLU A 1 984 ? 5.103 -11.551 6.060 1.00 49.88 984 GLU A N 1
ATOM 7420 C CA . GLU A 1 984 ? 5.790 -11.160 4.831 1.00 49.88 984 GLU A CA 1
ATOM 7421 C C . GLU A 1 984 ? 5.499 -9.743 4.378 1.00 49.88 984 GLU A C 1
ATOM 7423 O O . GLU A 1 984 ? 6.379 -9.058 3.862 1.00 49.88 984 GLU A O 1
ATOM 7428 N N . TYR A 1 985 ? 4.289 -9.277 4.646 1.00 50.53 985 TYR A N 1
ATOM 7429 C CA . TYR A 1 985 ? 3.847 -7.979 4.181 1.00 50.53 985 TYR A CA 1
ATOM 7430 C C . TYR A 1 985 ? 4.347 -6.809 5.049 1.00 50.53 985 TYR A C 1
ATOM 7432 O O . TYR A 1 985 ? 4.694 -5.741 4.543 1.00 50.53 985 TYR A O 1
ATOM 7440 N N . PHE A 1 986 ? 4.406 -7.005 6.370 1.00 54.53 986 PHE A N 1
ATOM 7441 C CA . PHE A 1 986 ? 4.759 -5.944 7.317 1.00 54.53 986 PHE A CA 1
ATOM 7442 C C . PHE A 1 986 ? 6.112 -6.116 8.018 1.00 54.53 986 PHE A C 1
ATOM 7444 O O . PHE A 1 986 ? 6.561 -5.192 8.698 1.00 54.53 986 PHE A O 1
ATOM 7451 N N . PHE A 1 987 ? 6.783 -7.262 7.894 1.00 54.62 987 PHE A N 1
ATOM 7452 C CA . PHE A 1 987 ? 8.062 -7.500 8.568 1.00 54.62 987 PHE A CA 1
ATOM 7453 C C . PHE A 1 987 ? 9.188 -7.815 7.591 1.00 54.62 987 PHE A C 1
ATOM 7455 O O . PHE A 1 987 ? 9.828 -8.841 7.797 1.00 54.62 987 PHE A O 1
ATOM 7462 N N . PRO A 1 988 ? 9.527 -6.949 6.615 1.00 44.50 988 PRO A N 1
ATOM 7463 C CA . PRO A 1 988 ? 10.571 -7.257 5.638 1.00 44.50 988 PRO A CA 1
ATOM 7464 C C . PRO A 1 988 ? 11.926 -7.624 6.277 1.00 44.50 988 PRO A C 1
ATOM 7466 O O . PRO A 1 988 ? 12.720 -8.305 5.653 1.00 44.50 988 PRO A O 1
ATOM 7469 N N . HIS A 1 989 ? 12.181 -7.277 7.548 1.00 50.06 989 HIS A N 1
ATOM 7470 C CA . HIS A 1 989 ? 13.399 -7.666 8.275 1.00 50.06 989 HIS A CA 1
ATOM 7471 C C . HIS A 1 989 ? 13.096 -8.019 9.739 1.00 50.06 989 HIS A C 1
ATOM 7473 O O . HIS A 1 989 ? 13.485 -7.298 10.657 1.00 50.06 989 HIS A O 1
ATOM 7479 N N . CYS A 1 990 ? 12.336 -9.091 9.986 1.00 40.84 990 CYS A N 1
ATOM 7480 C CA . CYS A 1 990 ? 11.942 -9.467 11.349 1.00 40.84 990 CYS A CA 1
ATOM 7481 C C . CYS A 1 990 ? 13.171 -9.782 12.236 1.00 40.84 990 CYS A C 1
ATOM 7483 O O . CYS A 1 990 ? 13.895 -10.737 11.942 1.00 40.84 990 CYS A O 1
ATOM 7485 N N . PRO A 1 991 ? 13.384 -9.077 13.363 1.00 39.59 991 PRO A N 1
ATOM 7486 C CA . PRO A 1 991 ? 14.324 -9.512 14.389 1.00 39.59 991 PRO A CA 1
ATOM 7487 C C . PRO A 1 991 ? 13.812 -10.789 15.077 1.00 39.59 991 PRO A C 1
ATOM 7489 O O . PRO A 1 991 ? 12.603 -11.019 15.165 1.00 39.59 991 PRO A O 1
ATOM 7492 N N . ALA A 1 992 ? 14.721 -11.586 15.647 1.00 38.62 992 ALA A N 1
ATOM 7493 C CA . ALA A 1 992 ? 14.391 -12.735 16.505 1.00 38.62 992 ALA A CA 1
ATOM 7494 C C . ALA A 1 992 ? 13.649 -12.349 17.810 1.00 38.62 992 ALA A C 1
ATOM 7496 O O . ALA A 1 992 ? 13.232 -13.219 18.571 1.00 38.62 992 ALA A O 1
ATOM 7497 N N . GLU A 1 993 ? 13.467 -11.049 18.051 1.00 35.94 993 GLU A N 1
ATOM 7498 C CA . GLU A 1 993 ? 12.811 -10.443 19.212 1.00 35.94 993 GLU A CA 1
ATOM 7499 C C . GLU A 1 993 ? 11.315 -10.175 18.998 1.00 35.94 993 GLU A C 1
ATOM 7501 O O . GLU A 1 993 ? 10.723 -9.333 19.675 1.00 35.94 993 GLU A O 1
ATOM 7506 N N . LEU A 1 994 ? 10.643 -10.925 18.114 1.00 38.91 994 LEU A N 1
ATOM 7507 C CA . LEU A 1 994 ? 9.230 -11.188 18.392 1.00 38.91 994 LEU A CA 1
ATOM 7508 C C . LEU A 1 994 ? 9.178 -11.673 19.844 1.00 38.91 994 LEU A C 1
ATOM 7510 O O . LEU A 1 994 ? 9.998 -12.531 20.193 1.00 38.91 994 LEU A O 1
ATOM 7514 N N . PRO A 1 995 ? 8.287 -11.140 20.701 1.00 33.12 995 PRO A N 1
ATOM 7515 C CA . PRO A 1 995 ? 8.113 -11.682 22.032 1.00 33.12 995 PRO A CA 1
ATOM 7516 C C . PRO A 1 995 ? 7.902 -13.168 21.822 1.00 33.12 995 PRO A C 1
ATOM 7518 O O . PRO A 1 995 ? 6.893 -13.582 21.245 1.00 33.12 995 PRO A O 1
ATOM 7521 N N . SER A 1 996 ? 8.915 -13.964 22.170 1.00 32.84 996 SER A N 1
ATOM 7522 C CA . SER A 1 996 ? 8.837 -15.393 21.944 1.00 32.84 996 SER A CA 1
ATOM 7523 C C . SER A 1 996 ? 7.554 -15.870 22.609 1.00 32.84 996 SER A C 1
ATOM 7525 O O . SER A 1 996 ? 7.035 -15.232 23.536 1.00 32.84 996 SER A O 1
ATOM 7527 N N . ALA A 1 997 ? 7.064 -17.034 22.204 1.00 32.62 997 ALA A N 1
ATOM 7528 C CA . ALA A 1 997 ? 5.978 -17.703 22.907 1.00 32.62 997 ALA A CA 1
ATOM 7529 C C . ALA A 1 997 ? 6.186 -17.773 24.452 1.00 32.62 997 ALA A C 1
ATOM 7531 O O . ALA A 1 997 ? 5.269 -18.126 25.184 1.00 32.62 997 ALA A O 1
ATOM 7532 N N . SER A 1 998 ? 7.377 -17.430 24.977 1.00 28.23 998 SER A N 1
ATOM 7533 C CA . SER A 1 998 ? 7.669 -17.241 26.399 1.00 28.23 998 SER A CA 1
ATOM 7534 C C . SER A 1 998 ? 7.113 -15.955 27.047 1.00 28.23 998 SER A C 1
ATOM 7536 O O . SER A 1 998 ? 6.703 -16.031 28.205 1.00 28.23 998 SER A O 1
ATOM 7538 N N . ALA A 1 999 ? 6.984 -14.813 26.354 1.00 31.19 999 ALA A N 1
ATOM 7539 C CA . ALA A 1 999 ? 6.290 -13.640 26.916 1.00 31.19 999 ALA A CA 1
ATOM 7540 C C . ALA A 1 999 ? 4.787 -13.932 27.081 1.00 31.19 999 ALA A C 1
ATOM 7542 O O . ALA A 1 999 ? 4.154 -13.529 28.056 1.00 31.19 999 ALA A O 1
ATOM 7543 N N . THR A 1 1000 ? 4.247 -14.760 26.184 1.00 35.09 1000 THR A N 1
ATOM 7544 C CA . THR A 1 1000 ? 2.895 -15.321 26.270 1.00 35.09 1000 THR A CA 1
ATOM 7545 C C . THR A 1 1000 ? 2.772 -16.525 27.215 1.00 35.09 1000 THR A C 1
ATOM 7547 O O . THR A 1 1000 ? 1.655 -16.887 27.582 1.00 35.09 1000 THR A O 1
ATOM 7550 N N . ARG A 1 1001 ? 3.876 -17.111 27.716 1.00 30.52 1001 ARG A N 1
ATOM 7551 C CA . ARG A 1 1001 ? 3.814 -18.094 28.821 1.00 30.52 1001 ARG A CA 1
ATOM 7552 C C . ARG A 1 1001 ? 3.463 -17.437 30.151 1.00 30.52 1001 ARG A C 1
ATOM 7554 O O . ARG A 1 1001 ? 2.737 -18.045 30.928 1.00 30.52 1001 ARG A O 1
ATOM 7561 N N . ARG A 1 1002 ? 3.881 -16.189 30.409 1.00 31.53 1002 ARG A N 1
ATOM 7562 C CA . ARG A 1 1002 ? 3.425 -15.455 31.609 1.00 31.53 1002 ARG A CA 1
ATOM 7563 C C . ARG A 1 1002 ? 1.942 -15.075 31.547 1.00 31.53 1002 ARG A C 1
ATOM 7565 O O . ARG A 1 1002 ? 1.320 -14.966 32.596 1.00 31.53 1002 ARG A O 1
ATOM 7572 N N . THR A 1 1003 ? 1.351 -14.967 30.354 1.00 34.62 1003 THR A N 1
ATOM 7573 C CA . THR A 1 1003 ? -0.096 -14.741 30.183 1.00 34.62 1003 THR A CA 1
ATOM 7574 C C . THR A 1 1003 ? -0.919 -16.030 30.079 1.00 34.62 1003 THR A C 1
ATOM 7576 O O . THR A 1 1003 ? -2.145 -15.950 30.073 1.00 34.62 1003 THR A O 1
ATOM 7579 N N . GLN A 1 1004 ? -0.315 -17.230 30.090 1.00 35.75 1004 GLN A N 1
ATOM 7580 C CA . GLN A 1 1004 ? -1.077 -18.493 30.137 1.00 35.75 1004 GLN A CA 1
ATOM 7581 C C . GLN A 1 1004 ? -1.930 -18.636 31.407 1.00 35.75 1004 GLN A C 1
ATOM 7583 O O . GLN A 1 1004 ? -2.958 -19.306 31.351 1.00 35.75 1004 GLN A O 1
ATOM 7588 N N . SER A 1 1005 ? -1.568 -17.986 32.521 1.00 36.16 1005 SER A N 1
ATOM 7589 C CA . SER A 1 1005 ? -2.403 -17.994 33.733 1.00 36.16 1005 SER A CA 1
ATOM 7590 C C . SER A 1 1005 ? -3.639 -17.088 33.631 1.00 36.16 1005 SER A C 1
ATOM 7592 O O . SER A 1 1005 ? -4.596 -17.292 34.374 1.00 36.16 1005 SER A O 1
ATOM 7594 N N . LEU A 1 1006 ? -3.642 -16.131 32.692 1.00 37.03 1006 LEU A N 1
ATOM 7595 C CA . LEU A 1 1006 ? -4.720 -15.156 32.469 1.00 37.03 1006 LEU A CA 1
ATOM 7596 C C . LEU A 1 1006 ? -5.516 -15.424 31.183 1.00 37.03 1006 LEU A C 1
ATOM 7598 O O . LEU A 1 1006 ? -6.602 -14.878 31.000 1.00 37.03 1006 LEU A O 1
ATOM 7602 N N . ARG A 1 1007 ? -5.025 -16.303 30.299 1.00 41.22 1007 ARG A N 1
ATOM 7603 C CA . ARG A 1 1007 ? -5.812 -16.818 29.175 1.00 41.22 1007 ARG A CA 1
ATOM 7604 C C . ARG A 1 1007 ? -6.965 -17.680 29.705 1.00 41.22 1007 ARG A C 1
ATOM 7606 O O . ARG A 1 1007 ? -6.773 -18.457 30.647 1.00 41.22 1007 ARG A O 1
ATOM 7613 N N . PRO A 1 1008 ? -8.156 -17.632 29.086 1.00 40.94 1008 PRO A N 1
ATOM 7614 C CA . PRO A 1 1008 ? -9.187 -18.620 29.355 1.00 40.94 1008 PRO A CA 1
ATOM 7615 C C . PRO A 1 1008 ? -8.648 -19.988 28.922 1.00 40.94 1008 PRO A C 1
ATOM 7617 O O . PRO A 1 1008 ? -8.609 -20.303 27.735 1.00 40.94 1008 PRO A O 1
ATOM 7620 N N . ALA A 1 1009 ? -8.180 -20.795 29.873 1.00 38.25 1009 ALA A N 1
ATOM 7621 C CA . ALA A 1 1009 ? -7.871 -22.191 29.618 1.00 38.25 1009 ALA A CA 1
ATOM 7622 C C . ALA A 1 1009 ? -9.169 -22.858 29.151 1.00 38.25 1009 ALA A C 1
ATOM 7624 O O . ALA A 1 1009 ? -10.133 -22.953 29.912 1.00 38.25 1009 ALA A O 1
ATOM 7625 N N . SER A 1 1010 ? -9.221 -23.255 27.882 1.00 43.78 1010 SER A N 1
ATOM 7626 C CA . SER A 1 1010 ? -10.353 -24.008 27.368 1.00 43.78 1010 SER A CA 1
ATOM 7627 C C . SER A 1 1010 ? -10.286 -25.419 27.935 1.00 43.78 1010 SER A C 1
ATOM 7629 O O . SER A 1 1010 ? -9.295 -26.119 27.719 1.00 43.78 1010 SER A O 1
ATOM 7631 N N . VAL A 1 1011 ? -11.334 -25.867 28.616 1.00 40.91 1011 VAL A N 1
ATOM 7632 C CA . VAL A 1 1011 ? -11.501 -27.299 28.863 1.00 40.91 1011 VAL A CA 1
ATOM 7633 C C . VAL A 1 1011 ? -12.069 -27.867 27.564 1.00 40.91 1011 VAL A C 1
ATOM 7635 O O . VAL A 1 1011 ? -13.193 -27.543 27.192 1.00 40.91 1011 VAL A O 1
ATOM 7638 N N . ASN A 1 1012 ? -11.275 -28.637 26.816 1.00 39.28 1012 ASN A N 1
ATOM 7639 C CA . ASN A 1 1012 ? -11.668 -29.218 25.520 1.00 39.28 1012 ASN A CA 1
ATOM 7640 C C . ASN A 1 1012 ? -12.168 -28.199 24.467 1.00 39.28 1012 ASN A C 1
ATOM 7642 O O . ASN A 1 1012 ? -13.065 -28.511 23.689 1.00 39.28 1012 ASN A O 1
ATOM 7646 N N . GLY A 1 1013 ? -11.624 -26.976 24.437 1.00 48.53 1013 GLY A N 1
ATOM 7647 C CA . GLY A 1 1013 ? -12.029 -25.944 23.467 1.00 48.53 1013 GLY A CA 1
ATOM 7648 C C . GLY A 1 1013 ? -13.262 -25.110 23.856 1.00 48.53 1013 GLY A C 1
ATOM 7649 O O . GLY A 1 1013 ? -13.595 -24.176 23.133 1.00 48.53 1013 GLY A O 1
ATOM 7650 N N . VAL A 1 1014 ? -13.902 -25.378 25.003 1.00 52.34 1014 VAL A N 1
ATOM 7651 C CA . VAL A 1 1014 ? -15.091 -24.644 25.480 1.00 52.34 1014 VAL A CA 1
ATOM 7652 C C . VAL A 1 1014 ? -14.717 -23.708 26.640 1.00 52.34 1014 VAL A C 1
ATOM 7654 O O . VAL A 1 1014 ? -14.000 -24.108 27.562 1.00 52.34 1014 VAL A O 1
ATOM 7657 N N . GLN A 1 1015 ? -15.163 -22.445 26.591 1.00 63.12 1015 GLN A 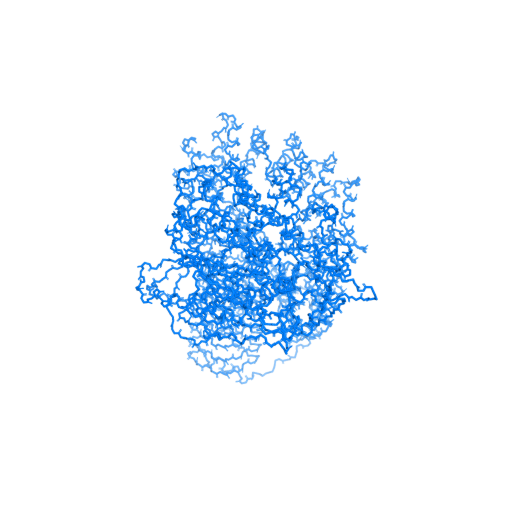N 1
ATOM 7658 C CA . GLN A 1 1015 ? -14.941 -21.466 27.666 1.00 63.12 1015 GLN A CA 1
ATOM 7659 C C . GLN A 1 1015 ? -15.997 -21.586 28.774 1.00 63.12 1015 GLN A C 1
ATOM 7661 O O . GLN A 1 1015 ? -17.183 -21.713 28.489 1.00 63.12 1015 GLN A O 1
ATOM 7666 N N . SER A 1 1016 ? -15.556 -21.498 30.031 1.00 73.25 1016 SER A N 1
ATOM 7667 C CA . SER A 1 1016 ? -16.424 -21.490 31.219 1.00 73.25 1016 SER A CA 1
ATOM 7668 C C . SER A 1 1016 ? -17.189 -20.168 31.355 1.00 73.25 1016 SER A C 1
ATOM 7670 O O . SER A 1 1016 ? -16.586 -19.097 31.242 1.00 73.25 1016 SER A O 1
ATOM 7672 N N . PHE A 1 1017 ? -18.484 -20.233 31.668 1.00 78.88 1017 PHE A N 1
ATOM 7673 C CA . PHE A 1 1017 ? -19.346 -19.082 31.952 1.00 78.88 1017 PHE A CA 1
ATOM 7674 C C . PHE A 1 1017 ? -18.843 -18.280 33.154 1.00 78.88 1017 PHE A C 1
ATOM 7676 O O . PHE A 1 1017 ? -18.766 -17.053 33.096 1.00 78.88 1017 PHE A O 1
ATOM 7683 N N . SER A 1 1018 ? -18.390 -18.967 34.209 1.00 75.38 1018 SER A N 1
ATOM 7684 C CA . SER A 1 1018 ? -17.836 -18.316 35.407 1.00 75.38 1018 SER A CA 1
ATOM 7685 C C . SER A 1 1018 ? -16.625 -17.423 35.093 1.00 75.38 1018 SER A C 1
ATOM 7687 O O . SER A 1 1018 ? -16.488 -16.327 35.640 1.00 75.38 1018 SER A O 1
ATOM 7689 N N . ARG A 1 1019 ? -15.772 -17.845 34.148 1.00 72.69 1019 ARG A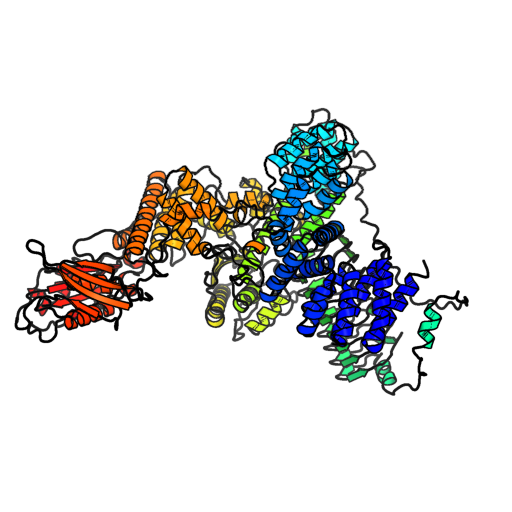 N 1
ATOM 7690 C CA . ARG A 1 1019 ? -14.615 -17.060 33.695 1.00 72.69 1019 ARG A CA 1
ATOM 7691 C C . ARG A 1 1019 ? -15.008 -15.897 32.798 1.00 72.69 1019 ARG A C 1
ATOM 7693 O O . ARG A 1 1019 ? -14.377 -14.852 32.895 1.00 72.69 1019 ARG A O 1
ATOM 7700 N N . GLN A 1 1020 ? -16.016 -16.052 31.939 1.00 75.19 1020 GLN A N 1
ATOM 7701 C CA . GLN A 1 1020 ? -16.490 -14.935 31.118 1.00 75.19 1020 GLN A CA 1
ATOM 7702 C C . GLN A 1 1020 ? -17.168 -13.854 31.972 1.00 75.19 1020 GLN A C 1
ATOM 7704 O O . GLN A 1 1020 ? -16.943 -12.669 31.740 1.00 75.19 1020 GLN A O 1
ATOM 7709 N N . MET A 1 1021 ? -17.901 -14.250 33.018 1.00 78.00 1021 MET A N 1
ATOM 7710 C CA . MET A 1 1021 ? -18.425 -13.327 34.030 1.00 78.00 1021 MET A CA 1
ATOM 7711 C C . MET A 1 1021 ? -17.301 -12.577 34.754 1.00 78.00 1021 MET A C 1
ATOM 7713 O O . MET A 1 1021 ? -17.380 -11.359 34.913 1.00 78.00 1021 MET A O 1
ATOM 7717 N N . GLU A 1 1022 ? -16.243 -13.278 35.176 1.00 78.25 1022 GLU A N 1
ATOM 7718 C CA . GLU A 1 1022 ? -15.086 -12.628 35.801 1.00 78.25 1022 GLU A CA 1
ATOM 7719 C C . GLU A 1 1022 ? -14.370 -11.687 34.827 1.00 78.25 1022 GLU A C 1
ATOM 7721 O O . GLU A 1 1022 ? -14.019 -10.571 35.197 1.00 78.25 1022 GLU A O 1
ATOM 7726 N N . LEU A 1 1023 ? -14.242 -12.074 33.558 1.00 77.69 1023 LEU A N 1
ATOM 7727 C CA . LEU A 1 1023 ? -13.695 -11.208 32.521 1.00 77.69 1023 LEU A CA 1
ATOM 7728 C C . LEU A 1 1023 ? -14.540 -9.945 32.320 1.00 77.69 1023 LEU A C 1
ATOM 7730 O O . LEU A 1 1023 ? -13.992 -8.848 32.270 1.00 77.69 1023 LEU A O 1
ATOM 7734 N N . GLY A 1 1024 ? -15.869 -10.069 32.270 1.00 78.50 1024 GLY A N 1
ATOM 7735 C CA . GLY A 1 1024 ? -16.776 -8.922 32.204 1.00 78.50 1024 GLY A CA 1
ATOM 7736 C C . GLY A 1 1024 ? -16.605 -7.979 33.401 1.00 78.50 1024 GLY A C 1
ATOM 7737 O O . GLY A 1 1024 ? -16.565 -6.760 33.229 1.00 78.50 1024 GLY A O 1
ATOM 7738 N N . ARG A 1 1025 ? -16.404 -8.526 34.611 1.00 79.12 1025 ARG A N 1
ATOM 7739 C CA . ARG A 1 1025 ? -16.081 -7.735 35.814 1.00 79.12 1025 ARG A CA 1
ATOM 7740 C C . ARG A 1 1025 ? -14.718 -7.057 35.718 1.00 79.12 1025 ARG A C 1
ATOM 7742 O O . ARG A 1 1025 ? -14.605 -5.909 36.132 1.00 79.12 1025 ARG A O 1
ATOM 7749 N N . GLN A 1 1026 ? -13.701 -7.729 35.186 1.00 81.88 1026 GLN A N 1
ATOM 7750 C CA . GLN A 1 1026 ? -12.378 -7.140 34.953 1.00 81.88 1026 GLN A CA 1
ATOM 7751 C C . GLN A 1 1026 ? -12.457 -5.975 33.967 1.00 81.88 1026 GLN A C 1
ATOM 7753 O O . GLN A 1 1026 ? -11.930 -4.902 34.248 1.00 81.88 1026 GLN A O 1
ATOM 7758 N N . VAL A 1 1027 ? -13.177 -6.152 32.854 1.00 82.94 1027 VAL A N 1
ATOM 7759 C CA . VAL A 1 1027 ? -13.420 -5.082 31.879 1.00 82.94 1027 VAL A CA 1
ATOM 7760 C C . VAL A 1 1027 ? -14.160 -3.919 32.535 1.00 82.94 1027 VAL A C 1
ATOM 7762 O O . VAL A 1 1027 ? -13.744 -2.778 32.369 1.00 82.94 1027 VAL A O 1
ATOM 7765 N N . ALA A 1 1028 ? -15.199 -4.183 33.333 1.00 79.44 1028 ALA A N 1
ATOM 7766 C CA . ALA A 1 1028 ? -15.910 -3.131 34.055 1.00 79.44 1028 ALA A CA 1
ATOM 7767 C C . ALA A 1 1028 ? -14.992 -2.373 35.023 1.00 79.44 1028 ALA A C 1
ATOM 7769 O O . ALA A 1 1028 ? -14.941 -1.146 34.977 1.00 79.44 1028 ALA A O 1
ATOM 7770 N N . ARG A 1 1029 ? -14.223 -3.091 35.854 1.00 83.06 1029 ARG A N 1
ATOM 7771 C CA . ARG A 1 1029 ? -13.246 -2.496 36.780 1.00 83.06 1029 ARG A CA 1
ATOM 7772 C C . ARG A 1 1029 ? -12.230 -1.632 36.036 1.00 83.06 1029 ARG A C 1
ATOM 7774 O O . ARG A 1 1029 ? -11.959 -0.520 36.474 1.00 83.06 1029 ARG A O 1
ATOM 7781 N N . PHE A 1 1030 ? -11.717 -2.109 34.903 1.00 86.44 1030 PHE A N 1
ATOM 7782 C CA . PHE A 1 1030 ? -10.816 -1.346 34.045 1.00 86.44 1030 PHE A CA 1
ATOM 7783 C C . PHE A 1 1030 ? -11.470 -0.057 33.534 1.00 86.44 1030 PHE A C 1
ATOM 7785 O O . PHE A 1 1030 ? -10.926 1.017 33.763 1.00 86.44 1030 PHE A O 1
ATOM 7792 N N . MET A 1 1031 ? -12.659 -0.144 32.926 1.00 83.00 1031 MET A N 1
ATOM 7793 C CA . MET A 1 1031 ? -13.362 1.023 32.378 1.00 83.00 1031 MET A CA 1
ATOM 7794 C C . MET A 1 1031 ? -13.685 2.068 33.458 1.00 83.00 1031 MET A C 1
ATOM 7796 O O . MET A 1 1031 ? -13.504 3.260 33.242 1.00 83.00 1031 MET A O 1
ATOM 7800 N N . PHE A 1 1032 ? -14.126 1.656 34.646 1.00 78.50 1032 PHE A N 1
ATOM 7801 C CA . PHE A 1 1032 ? -14.420 2.613 35.715 1.00 78.50 1032 PHE A CA 1
ATOM 7802 C C . PHE A 1 1032 ? -13.166 3.218 36.331 1.00 78.50 1032 PHE A C 1
ATOM 7804 O O . PHE A 1 1032 ? -13.116 4.426 36.538 1.00 78.50 1032 PHE A O 1
ATOM 7811 N N . GLN A 1 1033 ? -12.141 2.405 36.594 1.00 83.19 1033 GLN A N 1
ATOM 7812 C CA . GLN A 1 1033 ? -10.908 2.919 37.178 1.00 83.19 1033 GLN A CA 1
ATOM 7813 C C . GLN A 1 1033 ? -10.216 3.896 36.228 1.00 83.19 1033 GLN A C 1
ATOM 7815 O O . GLN A 1 1033 ? -9.777 4.958 36.653 1.00 83.19 1033 GLN A O 1
ATOM 7820 N N . THR A 1 1034 ? -10.139 3.557 34.943 1.00 84.62 1034 THR A N 1
ATOM 7821 C CA . THR A 1 1034 ? -9.532 4.424 33.936 1.00 84.62 1034 THR A CA 1
ATOM 7822 C C . THR A 1 1034 ? -10.347 5.706 33.730 1.00 84.62 1034 THR A C 1
ATOM 7824 O O . THR A 1 1034 ? -9.757 6.780 33.651 1.00 84.62 1034 THR A O 1
ATOM 7827 N N . TYR A 1 1035 ? -11.685 5.636 33.737 1.00 83.31 1035 TYR A N 1
ATOM 7828 C CA . TYR A 1 1035 ? -12.541 6.828 33.728 1.00 83.31 1035 TYR A CA 1
ATOM 7829 C C . TYR A 1 1035 ? -12.257 7.758 34.913 1.00 83.31 1035 TYR A C 1
ATOM 7831 O O . TYR A 1 1035 ? -12.026 8.950 34.720 1.00 83.31 1035 TYR A O 1
ATOM 7839 N N . GLU A 1 1036 ? -12.251 7.219 36.136 1.00 80.31 1036 GLU A N 1
ATOM 7840 C CA . GLU A 1 1036 ? -12.004 8.013 37.342 1.00 80.31 1036 GLU A CA 1
ATOM 7841 C C . GLU A 1 1036 ? -10.584 8.590 37.361 1.00 80.31 1036 GLU A C 1
ATOM 7843 O O . GLU A 1 1036 ? -10.406 9.732 37.774 1.00 80.31 1036 GLU A O 1
ATOM 7848 N N . ASN A 1 1037 ? -9.588 7.863 36.844 1.00 83.38 1037 ASN A N 1
ATOM 7849 C CA . ASN A 1 1037 ? -8.230 8.385 36.676 1.00 83.38 1037 ASN A CA 1
ATOM 7850 C C . ASN A 1 1037 ? -8.218 9.594 35.726 1.00 83.38 1037 ASN A C 1
ATOM 7852 O O . ASN A 1 1037 ? -7.737 10.662 36.102 1.00 83.38 1037 ASN A O 1
ATOM 7856 N N . ILE A 1 1038 ? -8.809 9.464 34.530 1.00 83.81 1038 ILE A N 1
ATOM 7857 C CA . ILE A 1 1038 ? -8.892 10.562 33.551 1.00 83.81 1038 ILE A CA 1
ATOM 7858 C C . ILE A 1 1038 ? -9.622 11.764 34.163 1.00 83.81 1038 ILE A C 1
ATOM 7860 O O . ILE A 1 1038 ? -9.151 12.898 34.061 1.00 83.81 1038 ILE A O 1
ATOM 7864 N N . ARG A 1 1039 ? -10.742 11.526 34.855 1.00 78.31 1039 ARG A N 1
ATOM 7865 C CA . ARG A 1 1039 ? -11.527 12.563 35.536 1.00 78.31 1039 ARG A CA 1
ATOM 7866 C C . ARG A 1 1039 ? -10.725 13.277 36.624 1.00 78.31 1039 ARG A C 1
ATOM 7868 O O . ARG A 1 1039 ? -10.723 14.505 36.664 1.00 78.31 1039 ARG A O 1
ATOM 7875 N N . ALA A 1 1040 ? -10.038 12.532 37.490 1.00 79.12 1040 ALA A N 1
ATOM 7876 C CA . ALA A 1 1040 ? -9.231 13.094 38.571 1.00 79.12 1040 ALA A CA 1
ATOM 7877 C C . ALA A 1 1040 ? -8.101 13.987 38.036 1.00 79.12 1040 ALA A C 1
ATOM 7879 O O . ALA A 1 1040 ? -7.819 15.039 38.604 1.00 79.12 1040 ALA A O 1
ATOM 7880 N N . MET A 1 1041 ? -7.493 13.593 36.916 1.00 73.94 1041 MET A N 1
ATOM 7881 C CA . MET A 1 1041 ? -6.383 14.306 36.276 1.00 73.94 1041 MET A CA 1
ATOM 7882 C C . MET A 1 1041 ? -6.831 15.467 35.381 1.00 73.94 1041 MET A C 1
ATOM 7884 O O . MET A 1 1041 ? -6.024 16.330 35.033 1.00 73.94 1041 MET A O 1
ATOM 7888 N N . SER A 1 1042 ? -8.108 15.497 34.998 1.00 69.81 1042 SER A N 1
ATOM 7889 C CA . SER A 1 1042 ? -8.674 16.580 34.188 1.00 69.81 1042 SER A CA 1
ATOM 7890 C C . SER A 1 1042 ? -9.041 17.809 35.025 1.00 69.81 1042 SER A C 1
ATOM 7892 O O . SER A 1 1042 ? -9.036 18.907 34.482 1.00 69.81 1042 SER A O 1
ATOM 7894 N N . GLY A 1 1043 ? -9.259 17.663 36.342 1.00 58.84 1043 GLY A N 1
ATOM 7895 C CA . GLY A 1 1043 ? -9.599 18.771 37.247 1.00 58.84 1043 GLY A CA 1
ATOM 7896 C C . GLY A 1 1043 ? -10.901 19.501 36.873 1.00 58.84 1043 GLY A C 1
ATOM 7897 O O . GLY A 1 1043 ? -11.475 19.283 35.812 1.00 58.84 1043 GLY A O 1
ATOM 7898 N N . GLN A 1 1044 ? -11.405 20.380 37.746 1.00 50.53 1044 GLN A N 1
ATOM 7899 C CA . GLN A 1 1044 ? -12.432 21.362 37.360 1.00 50.53 1044 GLN A CA 1
ATOM 7900 C C . GLN A 1 1044 ? -11.784 22.409 36.441 1.00 50.53 1044 GLN A C 1
ATOM 7902 O O . GLN A 1 1044 ? -11.427 23.494 36.886 1.00 50.53 1044 GLN A O 1
ATOM 7907 N N . ALA A 1 1045 ? -11.525 22.053 35.187 1.00 45.00 1045 ALA A N 1
ATOM 7908 C CA . ALA A 1 1045 ? -10.985 22.983 34.213 1.00 45.00 1045 ALA A CA 1
ATOM 7909 C C . ALA A 1 1045 ? -12.128 23.832 33.636 1.00 45.00 1045 ALA A C 1
ATOM 7911 O O . ALA A 1 1045 ? -13.015 23.323 32.947 1.00 45.00 1045 ALA A O 1
ATOM 7912 N N . ASP A 1 1046 ? -12.114 25.129 33.952 1.00 43.12 1046 ASP A N 1
ATOM 7913 C CA . ASP A 1 1046 ? -12.949 26.139 33.303 1.00 43.12 1046 ASP A CA 1
ATOM 7914 C C . ASP A 1 1046 ? -12.579 26.197 31.817 1.00 43.12 1046 ASP A C 1
ATOM 7916 O O . ASP A 1 1046 ? -11.502 26.681 31.464 1.00 43.12 1046 ASP A O 1
ATOM 7920 N N . GLY A 1 1047 ? -13.456 25.715 30.931 1.00 45.34 1047 GLY A N 1
ATOM 7921 C CA . GLY A 1 1047 ? -13.218 25.922 29.502 1.00 45.34 1047 GLY A CA 1
ATOM 7922 C C . GLY A 1 1047 ? -13.948 25.065 28.476 1.00 45.34 1047 GLY A C 1
ATOM 7923 O O . GLY A 1 1047 ? -13.856 25.411 27.301 1.00 45.34 1047 GLY A O 1
ATOM 7924 N N . VAL A 1 1048 ? -14.694 24.008 28.832 1.00 43.94 1048 VAL A N 1
ATOM 7925 C CA . VAL A 1 1048 ? -15.398 23.198 27.812 1.00 43.94 1048 VAL A CA 1
ATOM 7926 C C . VAL A 1 1048 ? -16.915 23.213 27.934 1.00 43.94 1048 VAL A C 1
ATOM 7928 O O . VAL A 1 1048 ? -17.498 22.977 28.987 1.00 43.94 1048 VAL A O 1
ATOM 7931 N N . ARG A 1 1049 ? -17.533 23.429 26.764 1.00 44.75 1049 ARG A N 1
ATOM 7932 C CA . ARG A 1 1049 ? -18.946 23.242 26.420 1.00 44.75 1049 ARG A CA 1
ATOM 7933 C C . ARG A 1 1049 ? -19.342 21.753 26.404 1.00 44.75 1049 ARG A C 1
ATOM 7935 O O . ARG A 1 1049 ? -19.874 21.282 25.403 1.00 44.75 1049 ARG A O 1
ATOM 7942 N N . ILE A 1 1050 ? -19.078 20.988 27.464 1.00 48.16 1050 ILE A N 1
ATOM 7943 C CA . ILE A 1 1050 ? -19.901 19.793 27.689 1.00 48.16 1050 ILE A CA 1
ATOM 7944 C C . ILE A 1 1050 ? -21.160 20.348 28.327 1.00 48.16 1050 ILE A C 1
ATOM 7946 O O . ILE A 1 1050 ? -21.095 20.918 29.415 1.00 48.16 1050 ILE A O 1
ATOM 7950 N N . THR A 1 1051 ? -22.280 20.289 27.616 1.00 48.28 1051 THR A N 1
ATOM 7951 C CA . THR A 1 1051 ? -23.530 20.769 28.198 1.00 48.28 1051 THR A CA 1
ATOM 7952 C C . THR A 1 1051 ? -23.841 19.921 29.435 1.00 48.28 1051 THR A C 1
ATOM 7954 O O . THR A 1 1051 ? -23.575 18.715 29.453 1.00 48.28 1051 THR A O 1
ATOM 7957 N N . ASP A 1 1052 ? -24.415 20.517 30.485 1.00 52.88 1052 ASP A N 1
ATOM 7958 C CA . ASP A 1 1052 ? -24.904 19.749 31.646 1.00 52.88 1052 ASP A CA 1
ATOM 7959 C C . ASP A 1 1052 ? -25.863 18.623 31.206 1.00 52.88 1052 ASP A C 1
ATOM 7961 O O . ASP A 1 1052 ? -25.978 17.574 31.847 1.00 52.88 1052 ASP A O 1
ATOM 7965 N N . GLU A 1 1053 ? -26.514 18.825 30.059 1.00 54.38 1053 GLU A N 1
ATOM 7966 C CA . GLU A 1 1053 ? -27.365 17.875 29.361 1.00 54.38 1053 GLU A CA 1
ATOM 7967 C C . GLU A 1 1053 ? -26.593 16.641 28.852 1.00 54.38 1053 GLU A C 1
ATOM 7969 O O . GLU A 1 1053 ? -27.036 15.526 29.121 1.00 54.38 1053 GLU A O 1
ATOM 7974 N N . ASP A 1 1054 ? -25.411 16.785 28.239 1.00 53.75 1054 ASP A N 1
ATOM 7975 C CA . ASP A 1 1054 ? -24.568 15.666 27.773 1.00 53.75 1054 ASP A CA 1
ATOM 7976 C C . ASP A 1 1054 ? -24.009 14.822 28.930 1.00 53.75 1054 ASP A C 1
ATOM 7978 O O . ASP A 1 1054 ? -24.039 13.585 28.882 1.00 53.75 1054 ASP A O 1
ATOM 7982 N N . LEU A 1 1055 ? -23.559 15.473 30.011 1.00 58.75 1055 LEU A N 1
ATOM 7983 C CA . LEU A 1 1055 ? -23.133 14.792 31.243 1.00 58.75 1055 LEU A CA 1
ATOM 7984 C C . LEU A 1 1055 ? -24.287 14.009 31.873 1.00 58.75 1055 LEU A C 1
ATOM 7986 O O . LEU A 1 1055 ? -24.111 12.868 32.308 1.00 58.75 1055 LEU A O 1
ATOM 7990 N N . THR A 1 1056 ? -25.483 14.596 31.879 1.00 63.06 1056 THR A N 1
ATOM 7991 C CA . THR A 1 1056 ? -26.695 13.949 32.385 1.00 63.06 1056 THR A CA 1
ATOM 7992 C C . THR A 1 1056 ? -27.112 12.777 31.492 1.00 63.06 1056 THR A C 1
ATOM 7994 O O . THR A 1 1056 ? -27.433 11.697 31.995 1.00 63.06 1056 THR A O 1
ATOM 7997 N N . ARG A 1 1057 ? -27.063 12.951 30.169 1.00 65.31 1057 ARG A N 1
ATOM 7998 C CA . ARG A 1 1057 ? -27.457 11.969 29.150 1.00 65.31 1057 ARG A CA 1
ATOM 7999 C C . ARG A 1 1057 ? -26.597 10.710 29.191 1.00 65.31 1057 ARG A C 1
ATOM 8001 O O . ARG A 1 1057 ? -27.128 9.595 29.254 1.00 65.31 1057 ARG A O 1
ATOM 8008 N N . LEU A 1 1058 ? -25.277 10.893 29.186 1.00 64.12 1058 LEU A N 1
ATOM 8009 C CA . LEU A 1 1058 ? -24.284 9.817 29.216 1.00 64.12 1058 LEU A CA 1
ATOM 8010 C C . LEU A 1 1058 ? -24.183 9.206 30.619 1.00 64.12 1058 LEU A C 1
ATOM 8012 O O . LEU A 1 1058 ? -24.183 7.980 30.755 1.00 64.12 1058 LEU A O 1
ATOM 8016 N N . GLY A 1 1059 ? -24.204 10.039 31.665 1.00 65.31 1059 GLY A N 1
ATOM 8017 C CA . GLY A 1 1059 ? -24.201 9.602 33.060 1.00 65.31 1059 GLY A CA 1
ATOM 8018 C C . GLY A 1 1059 ? -25.371 8.673 33.380 1.00 65.31 1059 GLY A C 1
ATOM 8019 O O . GLY A 1 1059 ? -25.154 7.566 33.871 1.00 65.31 1059 GLY A O 1
ATOM 8020 N N . ARG A 1 1060 ? -26.610 9.051 33.026 1.00 73.19 1060 ARG A N 1
ATOM 8021 C CA . ARG A 1 1060 ? -27.805 8.211 33.247 1.00 73.19 1060 ARG A CA 1
ATOM 8022 C C . ARG A 1 1060 ? -27.707 6.853 32.557 1.00 73.19 1060 ARG A C 1
ATOM 8024 O O . ARG A 1 1060 ? -28.059 5.852 33.172 1.00 73.19 1060 ARG A O 1
ATOM 8031 N N . LYS A 1 1061 ? -27.181 6.786 31.328 1.00 74.50 1061 LYS A N 1
ATOM 8032 C CA . LYS A 1 1061 ? -27.008 5.515 30.603 1.00 74.50 1061 LYS A CA 1
ATOM 8033 C C . LYS A 1 1061 ? -25.990 4.591 31.278 1.00 74.50 1061 LYS A C 1
ATOM 8035 O O . LYS A 1 1061 ? -26.212 3.381 31.358 1.00 74.50 1061 LYS A O 1
ATOM 8040 N N . ILE A 1 1062 ? -24.901 5.163 31.793 1.00 69.00 1062 ILE A N 1
ATOM 8041 C CA . ILE A 1 1062 ? -23.887 4.439 32.566 1.00 69.00 1062 ILE A CA 1
ATOM 8042 C C . ILE A 1 1062 ? -24.502 3.949 33.889 1.00 69.00 1062 ILE A C 1
ATOM 8044 O O . ILE A 1 1062 ? -24.484 2.751 34.173 1.00 69.00 1062 ILE A O 1
ATOM 8048 N N . PHE A 1 1063 ? -25.142 4.819 34.673 1.00 72.56 1063 PHE A N 1
ATOM 8049 C CA . PHE A 1 1063 ? -25.784 4.417 35.932 1.00 72.56 1063 PHE A CA 1
ATOM 8050 C C . PHE A 1 1063 ? -26.883 3.359 35.725 1.00 72.56 1063 PHE A C 1
ATOM 8052 O O . PHE A 1 1063 ? -26.948 2.384 36.478 1.00 72.56 1063 PHE A O 1
ATOM 8059 N N . ALA A 1 1064 ? -27.676 3.466 34.657 1.00 75.75 1064 ALA A N 1
ATOM 8060 C CA . ALA A 1 1064 ? -28.686 2.476 34.286 1.00 75.75 1064 ALA A CA 1
ATOM 8061 C C . ALA A 1 1064 ? -28.095 1.073 34.045 1.00 75.75 1064 ALA A C 1
ATOM 8063 O O . ALA A 1 1064 ? -28.718 0.078 34.406 1.00 75.75 1064 ALA A O 1
ATOM 8064 N N . HIS A 1 1065 ? -26.869 0.950 33.540 1.00 73.31 1065 HIS A N 1
ATOM 8065 C CA . HIS A 1 1065 ? -26.244 -0.361 33.327 1.00 73.31 1065 HIS A CA 1
ATOM 8066 C C . HIS A 1 1065 ? -25.528 -0.911 34.569 1.00 73.31 1065 HIS A C 1
ATOM 8068 O O . HIS A 1 1065 ? -25.541 -2.121 34.798 1.00 73.31 1065 HIS A O 1
ATOM 8074 N N . PHE A 1 1066 ? -24.924 -0.046 35.389 1.00 72.50 1066 PHE A N 1
ATOM 8075 C CA . PHE A 1 1066 ? -23.971 -0.485 36.420 1.00 72.50 1066 PHE A CA 1
ATOM 8076 C C . PHE A 1 1066 ? -24.422 -0.255 37.862 1.00 72.50 1066 PHE A C 1
ATOM 8078 O O . PHE A 1 1066 ? -23.986 -0.983 38.755 1.00 72.50 1066 PHE A O 1
ATOM 8085 N N . GLN A 1 1067 ? -25.290 0.725 38.120 1.00 77.88 1067 GLN A N 1
ATOM 8086 C CA . GLN A 1 1067 ? -25.680 1.071 39.483 1.00 77.88 1067 GLN A CA 1
ATOM 8087 C C . GLN A 1 1067 ? -26.792 0.137 39.987 1.00 77.88 1067 GLN A C 1
ATOM 8089 O O . GLN A 1 1067 ? -27.843 0.034 39.345 1.00 77.88 1067 GLN A O 1
ATOM 8094 N N . PRO A 1 1068 ? -26.623 -0.531 41.142 1.00 80.12 1068 PRO A N 1
ATOM 8095 C CA . PRO A 1 1068 ? -27.689 -1.328 41.733 1.00 80.12 1068 PRO A CA 1
ATOM 8096 C C . PRO A 1 1068 ? -28.815 -0.425 42.262 1.00 80.12 1068 PRO A C 1
ATOM 8098 O O . PRO A 1 1068 ? -28.564 0.583 42.920 1.00 80.12 1068 PRO A O 1
ATOM 8101 N N . ARG A 1 1069 ? -30.070 -0.818 42.011 1.00 86.81 1069 ARG A N 1
ATOM 8102 C CA . ARG A 1 1069 ? -31.285 -0.211 42.587 1.00 86.81 1069 ARG A CA 1
ATOM 8103 C C . ARG A 1 1069 ? -32.143 -1.307 43.235 1.00 86.81 1069 ARG A C 1
ATOM 8105 O O . ARG A 1 1069 ? -32.087 -2.456 42.786 1.00 86.81 1069 ARG A O 1
ATOM 8112 N N . PRO A 1 1070 ? -32.947 -1.001 44.269 1.00 87.69 1070 PRO A N 1
ATOM 8113 C CA . PRO A 1 1070 ? -33.866 -1.973 44.855 1.00 87.69 1070 PRO A CA 1
ATOM 8114 C C . PRO A 1 1070 ? -34.761 -2.609 43.785 1.00 87.69 1070 PRO A C 1
ATOM 8116 O O . PRO A 1 1070 ? -35.336 -1.914 42.956 1.00 87.69 1070 PRO A O 1
ATOM 8119 N N . GLY A 1 1071 ? -34.847 -3.940 43.767 1.00 88.69 1071 GLY A N 1
ATOM 8120 C CA . GLY A 1 1071 ? -35.644 -4.670 42.777 1.00 88.69 1071 GLY A CA 1
ATOM 8121 C C . GLY A 1 1071 ? -35.012 -4.791 41.384 1.00 88.69 1071 GLY A C 1
ATOM 8122 O O . GLY A 1 1071 ? -35.445 -5.656 40.628 1.00 88.69 1071 GLY A O 1
ATOM 8123 N N . LYS A 1 1072 ? -33.953 -4.045 41.050 1.00 91.88 1072 LYS A N 1
ATOM 8124 C CA . LYS A 1 1072 ? -33.298 -4.098 39.732 1.00 91.88 1072 LYS A CA 1
ATOM 8125 C C . LYS A 1 1072 ? -32.719 -5.482 39.431 1.00 91.88 1072 LYS A C 1
ATOM 8127 O O . LYS A 1 1072 ? -32.129 -6.124 40.304 1.00 91.88 1072 LYS A O 1
ATOM 8132 N N . ILE A 1 1073 ? -32.910 -5.942 38.202 1.00 91.19 1073 ILE A N 1
ATOM 8133 C CA . ILE A 1 1073 ? -32.256 -7.105 37.610 1.00 91.19 1073 ILE A CA 1
ATOM 8134 C C . ILE A 1 1073 ? -30.980 -6.600 36.945 1.00 91.19 1073 ILE A C 1
ATOM 8136 O O . ILE A 1 1073 ? -31.034 -5.795 36.017 1.00 91.19 1073 ILE A O 1
ATOM 8140 N N . MET A 1 1074 ? -29.826 -7.047 37.440 1.00 85.31 1074 MET A N 1
ATOM 8141 C CA . MET A 1 1074 ? -28.549 -6.604 36.889 1.00 85.31 1074 MET A CA 1
ATOM 8142 C C . MET A 1 1074 ? -28.335 -7.189 35.495 1.00 85.31 1074 MET A C 1
ATOM 8144 O O . MET A 1 1074 ? -28.454 -8.403 35.284 1.00 85.31 1074 MET A O 1
ATOM 8148 N N . HIS A 1 1075 ? -27.988 -6.303 34.567 1.00 79.56 1075 HIS A N 1
ATOM 8149 C CA . HIS A 1 1075 ? -27.440 -6.673 33.273 1.00 79.56 1075 HIS A CA 1
ATOM 8150 C C . HIS A 1 1075 ? -26.072 -7.330 33.461 1.00 79.56 1075 HIS A C 1
ATOM 8152 O O . HIS A 1 1075 ? -25.368 -7.048 34.432 1.00 79.56 1075 HIS A O 1
ATOM 8158 N N . ILE A 1 1076 ? -25.698 -8.207 32.536 1.00 77.12 1076 ILE A N 1
ATOM 8159 C CA . ILE A 1 1076 ? -24.346 -8.741 32.436 1.00 77.12 1076 ILE A CA 1
ATOM 8160 C C . ILE A 1 1076 ? -23.564 -7.896 31.419 1.00 77.12 1076 ILE A C 1
ATOM 8162 O O . ILE A 1 1076 ? -23.658 -8.151 30.207 1.00 77.12 1076 ILE A O 1
ATOM 8166 N N . PRO A 1 1077 ? -22.800 -6.886 31.875 1.00 65.75 1077 PRO A N 1
ATOM 8167 C CA . PRO A 1 1077 ? -22.095 -5.995 30.975 1.00 65.75 1077 PRO A CA 1
ATOM 8168 C C . PRO A 1 1077 ? -20.876 -6.689 30.363 1.00 65.75 1077 PRO A C 1
ATOM 8170 O O . PRO A 1 1077 ? -20.271 -7.583 30.956 1.00 65.75 1077 PRO A O 1
ATOM 8173 N N . PHE A 1 1078 ? -20.489 -6.225 29.175 1.00 67.00 1078 PHE A N 1
ATOM 8174 C CA . PHE A 1 1078 ? -19.212 -6.556 28.537 1.00 67.00 1078 PHE A CA 1
ATOM 8175 C C . PHE A 1 1078 ? -18.984 -8.041 28.188 1.00 67.00 1078 PHE A C 1
ATOM 8177 O O . PHE A 1 1078 ? -17.842 -8.477 28.045 1.00 67.00 1078 PHE A O 1
ATOM 8184 N N . MET A 1 1079 ? -20.062 -8.805 27.984 1.00 66.94 1079 MET A N 1
ATOM 8185 C CA . MET A 1 1079 ? -20.018 -10.147 27.395 1.00 66.94 1079 MET A CA 1
ATOM 8186 C C . MET A 1 1079 ? -20.644 -10.165 25.997 1.00 66.94 1079 MET A C 1
ATOM 8188 O O . MET A 1 1079 ? -21.752 -9.660 25.802 1.00 66.94 1079 MET A O 1
ATOM 8192 N N . ASN A 1 1080 ? -19.956 -10.792 25.034 1.00 58.66 1080 ASN A N 1
ATOM 8193 C CA . ASN A 1 1080 ? -20.545 -11.118 23.733 1.00 58.66 1080 ASN A CA 1
ATOM 8194 C C . ASN A 1 1080 ? -21.714 -12.089 23.966 1.00 58.66 1080 ASN A C 1
ATOM 8196 O O . ASN A 1 1080 ? -21.553 -13.046 24.715 1.00 58.66 1080 ASN A O 1
ATOM 8200 N N . SER A 1 1081 ? -22.874 -11.801 23.365 1.00 60.22 1081 SER A N 1
ATOM 8201 C CA . SER A 1 1081 ? -24.178 -12.452 23.597 1.00 60.22 1081 SER A CA 1
ATOM 8202 C C . SER A 1 1081 ? -24.105 -13.897 24.141 1.00 60.22 1081 SER A C 1
ATOM 8204 O O . SER A 1 1081 ? -23.625 -14.777 23.427 1.00 60.22 1081 SER A O 1
ATOM 8206 N N . PRO A 1 1082 ? -24.628 -14.186 25.352 1.00 64.12 1082 PRO A N 1
ATOM 8207 C CA . PRO A 1 1082 ? -24.612 -15.535 25.938 1.00 64.12 1082 PRO A CA 1
ATOM 8208 C C . PRO A 1 1082 ? -25.567 -16.522 25.239 1.00 64.12 1082 PRO A C 1
ATOM 8210 O O . PRO A 1 1082 ? -25.678 -17.686 25.633 1.00 64.12 1082 PRO A O 1
ATOM 8213 N N . ARG A 1 1083 ? -26.274 -16.076 24.196 1.00 67.75 1083 ARG A N 1
ATOM 8214 C CA . ARG A 1 1083 ? -27.241 -16.881 23.452 1.00 67.75 1083 ARG A CA 1
ATOM 8215 C C . ARG A 1 1083 ? -26.536 -18.055 22.763 1.00 67.75 1083 ARG A C 1
ATOM 8217 O O . ARG A 1 1083 ? -25.618 -17.857 21.973 1.00 67.75 1083 ARG A O 1
ATOM 8224 N N . GLY A 1 1084 ? -26.984 -19.278 23.049 1.00 68.69 1084 GLY A N 1
ATOM 8225 C CA . GLY A 1 1084 ? -26.385 -20.506 22.506 1.00 68.69 1084 GLY A CA 1
ATOM 8226 C C . GLY A 1 1084 ? -25.131 -20.993 23.243 1.00 68.69 1084 GLY A C 1
ATOM 8227 O O . GLY A 1 1084 ? -24.543 -21.988 22.830 1.00 68.69 1084 GLY A O 1
ATOM 8228 N N . MET A 1 1085 ? -24.733 -20.341 24.345 1.00 76.44 1085 MET A N 1
ATOM 8229 C CA . MET A 1 1085 ? -23.617 -20.796 25.183 1.00 76.44 1085 MET A CA 1
ATOM 8230 C C . MET A 1 1085 ? -23.923 -22.110 25.912 1.00 76.44 1085 MET A C 1
ATOM 8232 O O . MET A 1 1085 ? -23.018 -22.900 26.180 1.00 76.44 1085 MET A O 1
ATOM 8236 N N . PHE A 1 1086 ? -25.196 -22.360 26.209 1.00 82.56 1086 PHE A N 1
ATOM 8237 C CA . PHE A 1 1086 ? -25.657 -23.546 26.919 1.00 82.56 1086 PHE A CA 1
ATOM 8238 C C . PHE A 1 1086 ? -26.587 -24.372 26.028 1.00 82.56 1086 PHE A C 1
ATOM 8240 O O . PHE A 1 1086 ? -27.480 -23.825 25.383 1.00 82.56 1086 PHE A O 1
ATOM 8247 N N . ALA A 1 1087 ? -26.380 -25.688 25.994 1.00 78.62 1087 ALA A N 1
ATOM 8248 C CA . ALA A 1 1087 ? -27.227 -26.626 25.254 1.00 78.62 1087 ALA A CA 1
ATOM 8249 C C . ALA A 1 1087 ? -28.503 -26.987 26.030 1.00 78.62 1087 ALA A C 1
ATOM 8251 O O . ALA A 1 1087 ? -29.546 -27.264 25.437 1.00 78.62 1087 ALA A O 1
ATOM 8252 N N . SER A 1 1088 ? -28.420 -26.983 27.360 1.00 85.56 1088 SER A N 1
ATOM 8253 C CA . SER A 1 1088 ? -29.532 -27.272 28.258 1.00 85.56 1088 SER A CA 1
ATOM 8254 C C . SER A 1 1088 ? -29.405 -26.471 29.552 1.00 85.56 1088 SER A C 1
ATOM 8256 O O . SER A 1 1088 ? -28.311 -26.046 29.938 1.00 85.56 1088 SER A O 1
ATOM 8258 N N . MET A 1 1089 ? -30.540 -26.252 30.212 1.00 90.38 1089 MET A N 1
ATOM 8259 C CA . MET A 1 1089 ? -30.645 -25.566 31.493 1.00 90.38 1089 MET A CA 1
ATOM 8260 C C . MET A 1 1089 ? -31.259 -26.500 32.537 1.00 90.38 1089 MET A C 1
ATOM 8262 O O . MET A 1 1089 ? -32.206 -27.244 32.276 1.00 90.38 1089 MET A O 1
ATOM 8266 N N . HIS A 1 1090 ? -30.711 -26.452 33.740 1.00 90.69 1090 HIS A N 1
ATOM 8267 C CA . HIS A 1 1090 ? -31.145 -27.195 34.904 1.00 90.69 1090 HIS A CA 1
ATOM 8268 C C . HIS A 1 1090 ? -31.490 -26.226 36.035 1.00 90.69 1090 HIS A C 1
ATOM 8270 O O . HIS A 1 1090 ? -30.622 -25.482 36.495 1.00 90.69 1090 HIS A O 1
ATOM 8276 N N . ILE A 1 1091 ? -32.746 -26.237 36.484 1.00 92.25 1091 ILE A N 1
ATOM 8277 C CA . ILE A 1 1091 ? -33.215 -25.408 37.601 1.00 92.25 1091 ILE A CA 1
ATOM 8278 C C . ILE A 1 1091 ? -33.450 -26.291 38.823 1.00 92.25 1091 ILE A C 1
ATOM 8280 O O . ILE A 1 1091 ? -34.262 -27.219 38.788 1.00 92.25 1091 ILE A O 1
ATOM 8284 N N . ALA A 1 1092 ? -32.771 -25.973 39.919 1.00 90.38 1092 ALA A N 1
ATOM 8285 C CA . ALA A 1 1092 ? -32.924 -26.659 41.191 1.00 90.38 1092 ALA A CA 1
ATOM 8286 C C . ALA A 1 1092 ? -33.391 -25.703 42.289 1.00 90.38 1092 ALA A C 1
ATOM 8288 O O . ALA A 1 1092 ? -33.095 -24.508 42.263 1.00 90.38 1092 ALA A O 1
ATOM 8289 N N . CYS A 1 1093 ? -34.118 -26.244 43.264 1.00 89.12 1093 CYS A N 1
ATOM 8290 C CA . CYS A 1 1093 ? -34.427 -25.543 44.502 1.00 89.12 1093 CYS A CA 1
ATOM 8291 C C . CYS A 1 1093 ? -33.596 -26.158 45.634 1.00 89.12 1093 CYS A C 1
ATOM 8293 O O . CYS A 1 1093 ? -33.740 -27.339 45.959 1.00 89.12 1093 CYS A O 1
ATOM 8295 N N . GLU A 1 1094 ? -32.715 -25.361 46.226 1.00 87.88 1094 GLU A N 1
ATOM 8296 C CA . GLU A 1 1094 ? -31.874 -25.755 47.349 1.00 87.88 1094 GLU A CA 1
ATOM 8297 C C . GLU A 1 1094 ? -32.528 -25.317 48.662 1.00 87.88 1094 GLU A C 1
ATOM 8299 O O . GLU A 1 1094 ? -32.792 -24.136 48.889 1.00 87.88 1094 GLU A O 1
ATOM 8304 N N . ASN A 1 1095 ? -32.782 -26.291 49.538 1.00 78.12 1095 ASN A N 1
ATOM 8305 C CA . ASN A 1 1095 ? -33.350 -26.084 50.867 1.00 78.12 1095 ASN A CA 1
ATOM 8306 C C . ASN A 1 1095 ? -32.453 -26.759 51.904 1.00 78.12 1095 ASN A C 1
ATOM 8308 O O . ASN A 1 1095 ? -32.533 -27.969 52.112 1.00 78.12 1095 ASN A O 1
ATOM 8312 N N . ALA A 1 1096 ? -31.590 -25.975 52.550 1.00 75.69 1096 ALA A N 1
ATOM 8313 C CA . ALA A 1 1096 ? -30.783 -26.440 53.673 1.00 75.69 1096 ALA A CA 1
ATOM 8314 C C . ALA A 1 1096 ? -31.428 -26.014 55.007 1.00 75.69 1096 ALA A C 1
ATOM 8316 O O . ALA A 1 1096 ? -31.902 -24.878 55.108 1.00 75.69 1096 ALA A O 1
ATOM 8317 N N . PRO A 1 1097 ? -31.425 -26.868 56.050 1.00 69.31 1097 PRO A N 1
ATOM 8318 C CA . PRO A 1 1097 ? -31.943 -26.504 57.368 1.00 69.31 1097 PRO A CA 1
ATOM 8319 C C . PRO A 1 1097 ? -31.289 -25.214 57.890 1.00 69.31 1097 PRO A C 1
ATOM 8321 O O . PRO A 1 1097 ? -30.065 -25.125 57.972 1.00 69.31 1097 PRO A O 1
ATOM 8324 N N . GLY A 1 1098 ? -32.097 -24.200 58.215 1.00 72.62 1098 GLY A N 1
ATOM 8325 C CA . GLY A 1 1098 ? -31.627 -22.903 58.723 1.00 72.62 1098 GLY A CA 1
ATOM 8326 C C . GLY A 1 1098 ? -31.175 -21.885 57.665 1.00 72.62 1098 GLY A C 1
ATOM 8327 O O . GLY A 1 1098 ? -30.809 -20.770 58.035 1.00 72.62 1098 GLY A O 1
ATOM 8328 N N . LYS A 1 1099 ? -31.222 -22.213 56.365 1.00 76.75 1099 LYS A N 1
ATOM 8329 C CA . LYS A 1 1099 ? -30.970 -21.265 55.265 1.00 76.75 1099 LYS A CA 1
ATOM 8330 C C . LYS A 1 1099 ? -32.266 -20.959 54.499 1.00 76.75 1099 LYS A C 1
ATOM 8332 O O . LYS A 1 1099 ? -33.131 -21.829 54.411 1.00 76.75 1099 LYS A O 1
ATOM 8337 N N . PRO A 1 1100 ? -32.429 -19.736 53.961 1.00 77.19 1100 PRO A N 1
ATOM 8338 C CA . PRO A 1 1100 ? -33.567 -19.414 53.106 1.00 77.19 1100 PRO A CA 1
ATOM 8339 C C . PRO A 1 1100 ? -33.551 -20.280 51.840 1.00 77.19 1100 PRO A C 1
ATOM 8341 O O . PRO A 1 1100 ? -32.482 -20.618 51.338 1.00 77.19 1100 PRO A O 1
ATOM 8344 N N . THR A 1 1101 ? -34.737 -20.608 51.329 1.00 84.19 1101 THR A N 1
ATOM 8345 C CA . THR A 1 1101 ? -34.914 -21.305 50.051 1.00 84.19 1101 THR A CA 1
ATOM 8346 C C . THR A 1 1101 ? -34.283 -20.519 48.904 1.00 84.19 1101 THR A C 1
ATOM 8348 O O . THR A 1 1101 ? -34.590 -19.338 48.720 1.00 84.19 1101 THR A O 1
ATOM 8351 N N . GLU A 1 1102 ? -33.437 -21.181 48.117 1.00 89.88 1102 GLU A N 1
ATOM 8352 C CA . GLU A 1 1102 ? -32.768 -20.591 46.957 1.00 89.88 1102 GLU A CA 1
ATOM 8353 C C . GLU A 1 1102 ? -33.048 -21.395 45.688 1.00 89.88 1102 GLU A C 1
ATOM 8355 O O . GLU A 1 1102 ? -33.025 -22.624 45.673 1.00 89.88 1102 GLU A O 1
ATOM 8360 N N . TRP A 1 1103 ? -33.310 -20.674 44.606 1.00 92.19 1103 TRP A N 1
ATOM 8361 C CA . TRP A 1 1103 ? -33.506 -21.200 43.266 1.00 92.19 1103 TRP A CA 1
ATOM 8362 C C . TRP A 1 1103 ? -32.223 -20.986 42.476 1.00 92.19 1103 TRP A C 1
ATOM 8364 O O . TRP A 1 1103 ? -31.743 -19.856 42.361 1.00 92.19 1103 TRP A O 1
ATOM 8374 N N . VAL A 1 1104 ? -31.682 -22.065 41.926 1.00 92.00 1104 VAL A N 1
ATOM 8375 C CA . VAL A 1 1104 ? -30.391 -22.083 41.239 1.00 92.00 1104 VAL A CA 1
ATOM 8376 C C . VAL A 1 1104 ? -30.606 -22.529 39.806 1.00 92.00 1104 VAL A C 1
ATOM 8378 O O . VAL A 1 1104 ? -31.189 -23.584 39.560 1.00 92.00 1104 VAL A O 1
ATOM 8381 N N . ALA A 1 1105 ? -30.123 -21.734 38.857 1.00 91.75 1105 ALA A N 1
ATOM 8382 C CA . ALA A 1 1105 ? -30.017 -22.133 37.464 1.00 91.75 1105 ALA A CA 1
ATOM 8383 C C . ALA A 1 1105 ? -28.583 -22.572 37.178 1.00 91.75 1105 ALA A C 1
ATOM 8385 O O . ALA A 1 1105 ? -27.628 -21.869 37.502 1.00 91.75 1105 ALA A O 1
ATOM 8386 N N . SER A 1 1106 ? -28.436 -23.725 36.543 1.00 90.31 1106 SER A N 1
ATOM 8387 C CA . SER A 1 1106 ? -27.171 -24.243 36.030 1.00 90.31 1106 SER A CA 1
ATOM 8388 C C . SER A 1 1106 ? -27.362 -24.736 34.600 1.00 90.31 1106 SER A C 1
ATOM 8390 O O . SER A 1 1106 ? -28.495 -24.934 34.169 1.00 90.31 1106 SER A O 1
ATOM 8392 N N . GLY A 1 1107 ? -26.298 -24.936 33.831 1.00 87.50 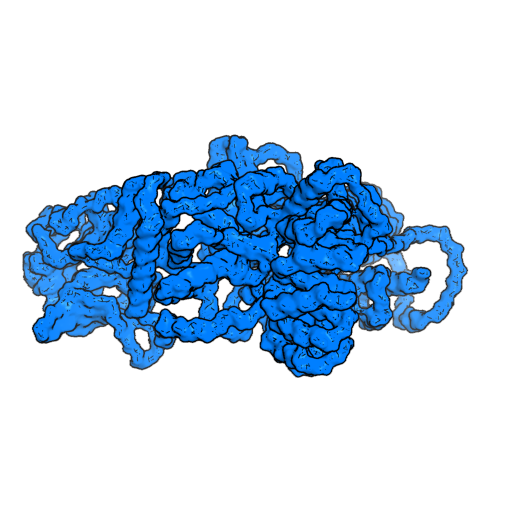1107 GLY A N 1
ATOM 8393 C CA . GLY A 1 1107 ? -26.458 -25.507 32.495 1.00 87.50 1107 GLY A CA 1
ATOM 8394 C C . GLY A 1 1107 ? -25.224 -26.166 31.928 1.00 87.50 1107 GLY A C 1
ATOM 8395 O O . GLY A 1 1107 ? -24.097 -25.933 32.369 1.00 87.50 1107 GLY A O 1
ATOM 8396 N N . GLU A 1 1108 ? -25.479 -27.002 30.928 1.00 82.56 1108 GLU A N 1
ATOM 8397 C CA . GLU A 1 1108 ? -24.454 -27.701 30.170 1.00 82.56 1108 GLU A CA 1
ATOM 8398 C C . GLU A 1 1108 ? -23.957 -26.788 29.047 1.00 82.56 1108 GLU A C 1
ATOM 8400 O O . GLU A 1 1108 ? -24.742 -26.347 28.204 1.00 82.56 1108 GLU A O 1
ATOM 8405 N N . LEU A 1 1109 ? -22.654 -26.509 29.019 1.00 77.25 1109 LEU A N 1
ATOM 8406 C CA . LEU A 1 1109 ? -22.050 -25.699 27.962 1.00 77.25 1109 LEU A CA 1
ATOM 8407 C C . LEU A 1 1109 ? -22.161 -26.400 26.599 1.00 77.25 1109 LEU A C 1
ATOM 8409 O O . LEU A 1 1109 ? -21.853 -27.587 26.459 1.00 77.25 1109 LEU A O 1
ATOM 8413 N N . ALA A 1 1110 ? -22.555 -25.648 25.575 1.00 72.50 1110 ALA A N 1
ATOM 8414 C CA . ALA A 1 1110 ? -22.659 -26.150 24.214 1.00 72.50 1110 ALA A CA 1
ATOM 8415 C C . ALA A 1 1110 ? -21.282 -26.602 23.682 1.00 72.50 1110 ALA A C 1
ATOM 8417 O O . ALA A 1 1110 ? -20.279 -25.904 23.823 1.00 72.50 1110 ALA A O 1
ATOM 8418 N N . GLY A 1 1111 ? -21.228 -27.785 23.059 1.00 68.50 1111 GLY A N 1
ATOM 8419 C CA . GLY A 1 1111 ? -20.017 -28.307 22.409 1.00 68.50 1111 GLY A CA 1
ATOM 8420 C C . GLY A 1 1111 ? -19.092 -29.175 23.277 1.00 68.50 1111 GLY A C 1
ATOM 8421 O O . GLY A 1 1111 ? -18.082 -29.657 22.762 1.00 68.50 1111 GLY A O 1
ATOM 8422 N N . GLN A 1 1112 ? -19.420 -29.448 24.548 1.00 65.94 1112 GLN A N 1
ATOM 8423 C CA . GLN A 1 1112 ? -18.665 -30.421 25.351 1.00 65.94 1112 GLN A CA 1
ATOM 8424 C C . GLN A 1 1112 ? -18.810 -31.852 24.786 1.00 65.94 1112 GLN A C 1
ATOM 8426 O O . GLN A 1 1112 ? -19.911 -32.392 24.685 1.00 65.94 1112 GLN A O 1
ATOM 8431 N N . LYS A 1 1113 ? -17.685 -32.500 24.443 1.00 55.78 1113 LYS A N 1
ATOM 8432 C CA . LYS A 1 1113 ? -17.622 -33.924 24.051 1.00 55.78 1113 LYS A CA 1
ATOM 8433 C C . LYS A 1 1113 ? -17.034 -34.767 25.194 1.00 55.78 1113 LYS A C 1
ATOM 8435 O O . LYS A 1 1113 ? -15.925 -34.487 25.641 1.00 55.78 1113 LYS A O 1
ATOM 8440 N N . GLY A 1 1114 ? -17.744 -35.808 25.648 1.00 57.25 1114 GLY A N 1
ATOM 8441 C CA . GLY A 1 1114 ? -17.252 -36.791 26.634 1.00 57.25 1114 GLY A CA 1
ATOM 8442 C C . GLY A 1 1114 ? -18.273 -37.208 27.709 1.00 57.25 1114 GLY A C 1
ATOM 8443 O O . GLY A 1 1114 ? -19.353 -36.636 27.802 1.00 57.25 1114 GLY A O 1
ATOM 8444 N N . LYS A 1 1115 ? -17.924 -38.216 28.532 1.00 49.44 1115 LYS A N 1
ATOM 8445 C CA . LYS A 1 1115 ? -18.773 -38.754 29.625 1.00 49.44 1115 LYS A CA 1
ATOM 8446 C C . LYS A 1 1115 ? -18.842 -37.863 30.884 1.00 49.44 1115 LYS A C 1
ATOM 8448 O O . LYS A 1 1115 ? -19.736 -38.059 31.695 1.00 49.44 1115 LYS A O 1
ATOM 8453 N N . ASN A 1 1116 ? -17.948 -36.879 31.032 1.00 53.69 1116 ASN A N 1
ATOM 8454 C CA . ASN A 1 1116 ? -17.924 -35.920 32.148 1.00 53.69 1116 ASN A CA 1
ATOM 8455 C C . ASN A 1 1116 ? -18.462 -34.549 31.706 1.00 53.69 1116 ASN A C 1
ATOM 8457 O O . ASN A 1 1116 ? -17.709 -33.580 31.609 1.00 53.69 1116 ASN A O 1
ATOM 8461 N N . LYS A 1 1117 ? -19.764 -34.475 31.423 1.00 61.75 1117 LYS A N 1
ATOM 8462 C CA . LYS A 1 1117 ? -20.471 -33.201 31.237 1.00 61.75 1117 LYS A CA 1
ATOM 8463 C C . LYS A 1 1117 ? -20.585 -32.516 32.600 1.00 61.75 1117 LYS A C 1
ATOM 8465 O O . LYS A 1 1117 ? -21.162 -33.093 33.520 1.00 61.75 1117 LYS A O 1
ATOM 8470 N N . ARG A 1 1118 ? -19.990 -31.333 32.768 1.00 65.50 1118 ARG A N 1
ATOM 8471 C CA . ARG A 1 1118 ? -20.116 -30.545 34.008 1.00 65.50 1118 ARG A CA 1
ATOM 8472 C C . ARG A 1 1118 ? -21.123 -29.425 33.782 1.00 65.50 1118 ARG A C 1
ATOM 8474 O O . ARG A 1 1118 ? -20.914 -28.605 32.893 1.00 65.50 1118 ARG A O 1
ATOM 8481 N N . ASN A 1 1119 ? -22.167 -29.386 34.608 1.00 75.31 1119 ASN A N 1
ATOM 8482 C CA . ASN A 1 1119 ? -23.057 -28.232 34.693 1.00 75.31 1119 ASN A CA 1
ATOM 8483 C C . ASN A 1 1119 ? -22.339 -27.089 35.415 1.00 75.31 1119 ASN A C 1
ATOM 8485 O O . ASN A 1 1119 ? -21.717 -27.307 36.456 1.00 75.31 1119 ASN A O 1
ATOM 8489 N N . GLU A 1 1120 ? -22.442 -25.881 34.872 1.00 85.06 1120 GLU A N 1
ATOM 8490 C CA . GLU A 1 1120 ? -21.976 -24.663 35.536 1.00 85.06 1120 GLU A CA 1
ATOM 8491 C C . GLU A 1 1120 ? -23.157 -23.906 36.141 1.00 85.06 1120 GLU A C 1
ATOM 8493 O O . GLU A 1 1120 ? -24.197 -23.781 35.496 1.00 85.06 1120 GLU A O 1
ATOM 8498 N N . GLU A 1 1121 ? -23.005 -23.403 37.371 1.00 88.25 1121 GLU A N 1
ATOM 8499 C CA . GLU A 1 1121 ? -23.981 -22.495 37.984 1.00 88.25 1121 GLU A CA 1
ATOM 8500 C C . GLU A 1 1121 ? -24.008 -21.175 37.197 1.00 88.25 1121 GLU A C 1
ATOM 8502 O O . GLU A 1 1121 ? -22.978 -20.527 37.007 1.00 88.25 1121 GLU A O 1
ATOM 8507 N N . MET A 1 1122 ? -25.193 -20.800 36.718 1.00 88.25 1122 MET A N 1
ATOM 8508 C CA . MET A 1 1122 ? -25.439 -19.563 35.980 1.00 88.25 1122 MET A CA 1
ATOM 8509 C C . MET A 1 1122 ? -25.782 -18.425 36.937 1.00 88.25 1122 MET A C 1
ATOM 8511 O O . MET A 1 1122 ? -25.182 -17.356 36.874 1.00 88.25 1122 MET A O 1
ATOM 8515 N N . HIS A 1 1123 ? -26.787 -18.640 37.794 1.00 90.69 1123 HIS A N 1
ATOM 8516 C CA . HIS A 1 1123 ? -27.300 -17.626 38.715 1.00 90.69 1123 HIS A CA 1
ATOM 8517 C C . HIS A 1 1123 ? -28.154 -18.244 39.816 1.00 90.69 1123 HIS A C 1
ATOM 8519 O O . HIS A 1 1123 ? -28.692 -19.344 39.666 1.00 90.69 1123 HIS A O 1
ATOM 8525 N N . ARG A 1 1124 ? -28.317 -17.491 40.903 1.00 92.00 1124 ARG A N 1
ATOM 8526 C CA . ARG A 1 1124 ? -29.006 -17.908 42.122 1.00 92.00 1124 ARG A CA 1
ATOM 8527 C C . ARG A 1 1124 ? -29.861 -16.774 42.660 1.00 92.00 1124 ARG A C 1
ATOM 8529 O O . ARG A 1 1124 ? -29.401 -15.639 42.758 1.00 92.00 1124 ARG A O 1
ATOM 8536 N N . GLU A 1 1125 ? -31.097 -17.087 43.032 1.00 93.25 1125 GLU A N 1
ATOM 8537 C CA . GLU A 1 1125 ? -32.063 -16.112 43.539 1.00 93.25 1125 GLU A CA 1
ATOM 8538 C C . GLU A 1 1125 ? -32.996 -16.703 44.597 1.00 93.25 1125 GLU A C 1
ATOM 8540 O O . GLU A 1 1125 ? -33.248 -17.902 44.641 1.00 93.25 1125 GLU A O 1
ATOM 8545 N N . ARG A 1 1126 ? -33.581 -15.842 45.435 1.00 90.31 1126 ARG A N 1
ATOM 8546 C CA . ARG A 1 1126 ? -34.532 -16.273 46.484 1.00 90.31 1126 ARG A CA 1
ATOM 8547 C C . ARG A 1 1126 ? -35.954 -16.504 45.970 1.00 90.31 1126 ARG A C 1
ATOM 8549 O O . ARG A 1 1126 ? -36.786 -17.049 46.688 1.00 90.31 1126 ARG A O 1
ATOM 8556 N N . HIS A 1 1127 ? -36.254 -16.059 44.749 1.00 92.12 1127 HIS A N 1
ATOM 8557 C CA . HIS A 1 1127 ? -37.586 -16.149 44.156 1.00 92.12 1127 HIS A CA 1
ATOM 8558 C C . HIS A 1 1127 ? -37.515 -16.629 42.699 1.00 92.12 1127 HIS A C 1
ATOM 8560 O O . HIS A 1 1127 ? -36.730 -16.070 41.925 1.00 92.12 1127 HIS A O 1
ATOM 8566 N N . PRO A 1 1128 ? -38.365 -17.584 42.271 1.00 92.38 1128 PRO A N 1
ATOM 8567 C CA . PRO A 1 1128 ? -38.285 -18.168 40.932 1.00 92.38 1128 PRO A CA 1
ATOM 8568 C C . PRO A 1 1128 ? -38.575 -17.149 39.824 1.00 92.38 1128 PRO A C 1
ATOM 8570 O O . PRO A 1 1128 ? -37.913 -17.168 38.793 1.00 92.38 1128 PRO A O 1
ATOM 8573 N N . VAL A 1 1129 ? -39.499 -16.203 40.042 1.00 94.25 1129 VAL A N 1
ATOM 8574 C CA . VAL A 1 1129 ? -39.787 -15.147 39.048 1.00 94.25 1129 VAL A CA 1
ATOM 8575 C C . VAL A 1 1129 ? -38.591 -14.213 38.858 1.00 94.25 1129 VAL A C 1
ATOM 8577 O O . VAL A 1 1129 ? -38.340 -13.744 37.752 1.00 94.25 1129 VAL A O 1
ATOM 8580 N N . ARG A 1 1130 ? -37.814 -13.966 39.919 1.00 94.69 1130 ARG A N 1
ATOM 8581 C CA . ARG A 1 1130 ? -36.623 -13.114 39.850 1.00 94.69 1130 ARG A CA 1
ATOM 8582 C C . ARG A 1 1130 ? -35.481 -13.819 39.117 1.00 94.69 1130 ARG A C 1
ATOM 8584 O O . ARG A 1 1130 ? -34.846 -13.199 38.267 1.00 94.69 1130 ARG A O 1
ATOM 8591 N N . LEU A 1 1131 ? -35.296 -15.119 39.373 1.00 94.19 1131 LEU A N 1
ATOM 8592 C CA . LEU A 1 1131 ? -34.386 -15.973 38.603 1.00 94.19 1131 LEU A CA 1
ATOM 8593 C C . LEU A 1 1131 ? -34.760 -15.976 37.113 1.00 94.19 1131 LEU A C 1
ATOM 8595 O O . LEU A 1 1131 ? -33.912 -15.719 36.262 1.00 94.19 1131 LEU A O 1
ATOM 8599 N N . ALA A 1 1132 ? -36.039 -16.208 36.802 1.00 93.75 1132 ALA A N 1
ATOM 8600 C CA . ALA A 1 1132 ? -36.538 -16.253 35.431 1.00 93.75 1132 ALA A CA 1
ATOM 8601 C C . ALA A 1 1132 ? -36.385 -14.904 34.709 1.00 93.75 1132 ALA A C 1
ATOM 8603 O O . ALA A 1 1132 ? -35.948 -14.874 33.560 1.00 93.75 1132 ALA A O 1
ATOM 8604 N N . ALA A 1 1133 ? -36.665 -13.786 35.390 1.00 93.50 1133 ALA A N 1
ATOM 8605 C CA . ALA A 1 1133 ? -36.474 -12.443 34.842 1.00 93.50 1133 ALA A CA 1
ATOM 8606 C C . ALA A 1 1133 ? -35.002 -12.162 34.507 1.00 93.50 1133 ALA A C 1
ATOM 8608 O O . ALA A 1 1133 ? -34.713 -11.590 33.458 1.00 93.50 1133 ALA A O 1
ATOM 8609 N N . TRP A 1 1134 ? -34.068 -12.607 35.355 1.00 92.88 1134 TRP A N 1
ATOM 8610 C CA . TRP A 1 1134 ? -32.636 -12.470 35.087 1.00 92.88 1134 TRP A CA 1
ATOM 8611 C C . TRP A 1 1134 ? -32.177 -13.315 33.889 1.00 92.88 1134 TRP A C 1
ATOM 8613 O O . TRP A 1 1134 ? -31.452 -12.803 33.034 1.00 92.88 1134 TRP A O 1
ATOM 8623 N N . LEU A 1 1135 ? -32.633 -14.570 33.791 1.00 91.25 1135 LEU A N 1
ATOM 8624 C CA . LEU A 1 1135 ? -32.304 -15.483 32.686 1.00 91.25 1135 LEU A CA 1
ATOM 8625 C C . LEU A 1 1135 ? -32.850 -14.991 31.337 1.00 91.25 1135 LEU A C 1
ATOM 8627 O O . LEU A 1 1135 ? -32.138 -15.035 30.330 1.00 91.25 1135 LEU A O 1
ATOM 8631 N N . ALA A 1 1136 ? -34.099 -14.519 31.323 1.00 89.44 1136 ALA A N 1
ATOM 8632 C CA . ALA A 1 1136 ? -34.757 -14.002 30.130 1.00 89.44 1136 ALA A CA 1
ATOM 8633 C C . ALA A 1 1136 ? -34.167 -12.654 29.693 1.00 89.44 1136 ALA A C 1
ATOM 8635 O O . ALA A 1 1136 ? -33.737 -12.526 28.548 1.00 89.44 1136 ALA A O 1
ATOM 8636 N N . GLY A 1 1137 ? -34.062 -11.682 30.609 1.00 87.00 1137 GLY A N 1
ATOM 8637 C CA . GLY A 1 1137 ? -33.574 -10.337 30.291 1.00 87.00 1137 GLY A CA 1
ATOM 8638 C C . GLY A 1 1137 ? -32.132 -10.329 29.776 1.00 87.00 1137 GLY A C 1
ATOM 8639 O O . GLY A 1 1137 ? -31.814 -9.638 28.810 1.00 87.00 1137 GLY A O 1
ATOM 8640 N N . ASN A 1 1138 ? -31.250 -11.154 30.350 1.00 85.62 1138 ASN A N 1
ATOM 8641 C CA . ASN A 1 1138 ? -29.862 -11.244 29.883 1.00 85.62 1138 ASN A CA 1
ATOM 8642 C C . ASN A 1 1138 ? -29.685 -12.067 28.593 1.00 85.62 1138 ASN A C 1
ATOM 8644 O O . ASN A 1 1138 ? -28.579 -12.099 28.045 1.00 85.62 1138 ASN A O 1
ATOM 8648 N N . GLY A 1 1139 ? -30.754 -12.686 28.078 1.00 84.38 1139 GLY A N 1
ATOM 8649 C CA . GLY A 1 1139 ? -30.734 -13.483 26.849 1.00 84.38 1139 GLY A CA 1
ATOM 8650 C C . GLY A 1 1139 ? -30.040 -14.842 26.991 1.00 84.38 1139 GLY A C 1
ATOM 8651 O O . GLY A 1 1139 ? -29.538 -15.369 26.000 1.00 84.38 1139 GLY A O 1
ATOM 8652 N N . ILE A 1 1140 ? -29.975 -15.391 28.211 1.00 86.81 1140 ILE A N 1
ATOM 8653 C CA . ILE A 1 1140 ? -29.422 -16.732 28.480 1.00 86.81 1140 ILE A CA 1
ATOM 8654 C C . ILE A 1 1140 ? -30.440 -17.807 28.086 1.00 86.81 1140 ILE A C 1
ATOM 8656 O O . ILE A 1 1140 ? -30.065 -18.847 27.552 1.00 86.81 1140 ILE A O 1
ATOM 8660 N N . HIS A 1 1141 ? -31.728 -17.541 28.320 1.00 87.00 1141 HIS A N 1
ATOM 8661 C CA . HIS A 1 1141 ? -32.823 -18.387 27.858 1.00 87.00 1141 HIS A CA 1
ATOM 8662 C C . HIS A 1 1141 ? -33.273 -18.002 26.439 1.00 87.00 1141 HIS A C 1
ATOM 8664 O O . HIS A 1 1141 ? -33.409 -16.819 26.119 1.00 87.00 1141 HIS A O 1
ATOM 8670 N N . SER A 1 1142 ? -33.564 -19.004 25.605 1.00 78.94 1142 SER A N 1
ATOM 8671 C CA . SER A 1 1142 ? -34.240 -18.832 24.315 1.00 78.94 1142 SER A CA 1
ATOM 8672 C C . SER A 1 1142 ? -35.390 -19.832 24.175 1.00 78.94 1142 SER A C 1
ATOM 8674 O O . SER A 1 1142 ? -35.205 -20.982 24.586 1.00 78.94 1142 SER A O 1
ATOM 8676 N N . PRO A 1 1143 ? -36.520 -19.456 23.541 1.00 79.69 1143 PRO A N 1
ATOM 8677 C CA . PRO A 1 1143 ? -37.627 -20.382 23.309 1.00 79.69 1143 PRO A CA 1
ATOM 8678 C C . PRO A 1 1143 ? -37.146 -21.679 22.643 1.00 79.69 1143 PRO A C 1
ATOM 8680 O O . PRO A 1 1143 ? -36.406 -21.635 21.658 1.00 79.69 1143 PRO A O 1
ATOM 8683 N N . GLY A 1 1144 ? -37.532 -22.828 23.202 1.00 76.25 1144 GLY A N 1
ATOM 8684 C CA . GLY A 1 1144 ? -37.117 -24.157 22.726 1.00 76.25 1144 GLY A CA 1
ATOM 8685 C C . GLY A 1 1144 ? -35.838 -24.730 23.357 1.00 76.25 1144 GLY A C 1
ATOM 8686 O O . GLY A 1 1144 ? -35.442 -25.842 23.007 1.00 76.25 1144 GLY A O 1
ATOM 8687 N N . MET A 1 1145 ? -35.195 -24.026 24.295 1.00 84.44 1145 MET A N 1
ATOM 8688 C CA . MET A 1 1145 ? -34.071 -24.561 25.074 1.00 84.44 1145 MET A CA 1
ATOM 8689 C C . MET A 1 1145 ? -34.514 -25.742 25.956 1.00 84.44 1145 MET A C 1
ATOM 8691 O O . MET A 1 1145 ? -35.562 -25.687 26.599 1.00 84.44 1145 MET A O 1
ATOM 8695 N N . GLN A 1 1146 ? -33.712 -26.814 26.027 1.00 84.94 1146 GLN A N 1
ATOM 8696 C CA . GLN A 1 1146 ? -34.034 -27.953 26.894 1.00 84.94 1146 GLN A CA 1
ATOM 8697 C C . GLN A 1 1146 ? -33.928 -27.564 28.374 1.00 84.94 1146 GLN A C 1
ATOM 8699 O O . GLN A 1 1146 ? -32.858 -27.175 28.842 1.00 84.94 1146 GLN A O 1
ATOM 8704 N N . LEU A 1 1147 ? -35.033 -27.722 29.105 1.00 89.19 1147 LEU A N 1
ATOM 8705 C CA . LEU A 1 1147 ? -35.146 -27.455 30.537 1.00 89.19 1147 LEU A CA 1
ATOM 8706 C C . LEU A 1 1147 ? -35.308 -28.758 31.322 1.00 89.19 1147 LEU A C 1
ATOM 8708 O O . LEU A 1 1147 ? -36.132 -29.609 30.995 1.00 89.19 1147 LEU A O 1
ATOM 8712 N N . SER A 1 1148 ? -34.539 -28.886 32.395 1.00 89.00 1148 SER A N 1
ATOM 8713 C CA . SER A 1 1148 ? -34.647 -29.957 33.385 1.00 89.00 1148 SER A CA 1
ATOM 8714 C C . SER A 1 1148 ? -34.733 -29.354 34.785 1.00 89.00 1148 SER A C 1
ATOM 8716 O O . SER A 1 1148 ? -34.338 -28.206 34.995 1.00 89.00 1148 SER A O 1
ATOM 8718 N N . GLY A 1 1149 ? -35.248 -30.104 35.759 1.00 83.88 1149 GLY A N 1
ATOM 8719 C CA . GLY A 1 1149 ? -35.304 -29.609 37.128 1.00 83.88 1149 GLY A CA 1
ATOM 8720 C C . GLY A 1 1149 ? -35.268 -30.698 38.183 1.00 83.88 1149 GLY A C 1
ATOM 8721 O O . GLY A 1 1149 ? -35.690 -31.828 37.939 1.00 83.88 1149 GLY A O 1
ATOM 8722 N N . GLN A 1 1150 ? -34.741 -30.342 39.351 1.00 81.19 1150 GLN A N 1
ATOM 8723 C CA . GLN A 1 1150 ? -34.583 -31.228 40.501 1.00 81.19 1150 GLN A CA 1
ATOM 8724 C C . GLN A 1 1150 ? -35.013 -30.507 41.782 1.00 81.19 1150 GLN A C 1
ATOM 8726 O O . GLN A 1 1150 ? -34.774 -29.313 41.944 1.00 81.19 1150 GLN A O 1
ATOM 8731 N N . ASN A 1 1151 ? -35.662 -31.231 42.698 1.00 82.69 1151 ASN A N 1
ATOM 8732 C CA . ASN A 1 1151 ? -36.123 -30.709 43.992 1.00 82.69 1151 ASN A CA 1
ATOM 8733 C C . ASN A 1 1151 ? -37.029 -29.464 43.903 1.00 82.69 1151 ASN A C 1
ATOM 8735 O O . ASN A 1 1151 ? -37.101 -28.699 44.858 1.00 82.69 1151 ASN A O 1
ATOM 8739 N N . ILE A 1 1152 ? -37.731 -29.247 42.783 1.00 84.94 1152 ILE A N 1
ATOM 8740 C CA . ILE A 1 1152 ? -38.675 -28.129 42.640 1.00 84.94 1152 ILE A CA 1
ATOM 8741 C C . ILE A 1 1152 ? -39.772 -28.261 43.704 1.00 84.94 1152 ILE A C 1
ATOM 8743 O O . ILE A 1 1152 ? -40.432 -29.296 43.804 1.00 84.94 1152 ILE A O 1
ATOM 8747 N N . VAL A 1 1153 ? -39.953 -27.209 44.502 1.00 80.25 1153 VAL A N 1
ATOM 8748 C CA . VAL A 1 1153 ? -40.894 -27.193 45.626 1.00 80.25 1153 VAL A CA 1
ATOM 8749 C C . VAL A 1 1153 ? -42.290 -26.823 45.127 1.00 80.25 1153 VAL A C 1
ATOM 8751 O O . VAL A 1 1153 ? -42.481 -25.763 44.525 1.00 80.25 1153 VAL A O 1
ATOM 8754 N N . ALA A 1 1154 ? -43.270 -27.690 45.398 1.00 78.44 1154 ALA A N 1
ATOM 8755 C CA . ALA A 1 1154 ? -44.679 -27.409 45.138 1.00 78.44 1154 ALA A CA 1
ATOM 8756 C C . ALA A 1 1154 ? -45.112 -26.119 45.869 1.00 78.44 1154 ALA A C 1
ATOM 8758 O O . ALA A 1 1154 ? -44.659 -25.880 46.989 1.00 78.44 1154 ALA A O 1
ATOM 8759 N N . PRO A 1 1155 ? -45.971 -25.275 45.272 1.00 84.75 1155 PRO A N 1
ATOM 8760 C CA . PRO A 1 1155 ? -46.828 -25.552 44.116 1.00 84.75 1155 PRO A CA 1
ATOM 8761 C C . PRO A 1 1155 ? -46.194 -25.242 42.748 1.00 84.75 1155 PRO A C 1
ATOM 8763 O O . PRO A 1 1155 ? -46.828 -25.496 41.726 1.00 84.75 1155 PRO A O 1
ATOM 8766 N N . ALA A 1 1156 ? -44.968 -24.712 42.693 1.00 86.62 1156 ALA A N 1
ATOM 8767 C CA . ALA A 1 1156 ? -44.270 -24.463 41.433 1.00 86.62 1156 ALA A CA 1
ATOM 8768 C C . ALA A 1 1156 ? -43.903 -25.775 40.716 1.00 86.62 1156 ALA A C 1
ATOM 8770 O O . ALA A 1 1156 ? -43.579 -26.778 41.349 1.00 86.62 1156 ALA A O 1
ATOM 8771 N N . SER A 1 1157 ? -43.927 -25.762 39.381 1.00 90.12 1157 SER A N 1
ATOM 8772 C CA . SER A 1 1157 ? -43.561 -26.911 38.548 1.00 90.12 1157 SER A CA 1
ATOM 8773 C C . SER A 1 1157 ? -42.619 -26.507 37.410 1.00 90.12 1157 SER A C 1
ATOM 8775 O O . SER A 1 1157 ? -42.539 -25.333 37.040 1.00 90.12 1157 SER A O 1
ATOM 8777 N N . LEU A 1 1158 ? -41.901 -27.477 36.831 1.00 89.94 1158 LEU A N 1
ATOM 8778 C CA . LEU A 1 1158 ? -41.024 -27.224 35.681 1.00 89.94 1158 LEU A CA 1
ATOM 8779 C C . LEU A 1 1158 ? -41.789 -26.672 34.454 1.00 89.94 1158 LEU A C 1
ATOM 8781 O O . LEU A 1 1158 ? -41.299 -25.715 33.858 1.00 89.94 1158 LEU A O 1
ATOM 8785 N N . PRO A 1 1159 ? -42.992 -27.176 34.094 1.00 90.12 1159 PRO A N 1
ATOM 8786 C CA . PRO A 1 1159 ? -43.813 -26.565 33.045 1.00 90.12 1159 PRO A CA 1
ATOM 8787 C C . PRO A 1 1159 ? -44.201 -25.108 33.317 1.00 90.12 1159 PRO A C 1
ATOM 8789 O O . PRO A 1 1159 ? -44.247 -24.310 32.382 1.00 90.12 1159 PRO A O 1
ATOM 8792 N N . ASP A 1 1160 ? -44.470 -24.752 34.578 1.00 91.56 1160 ASP A N 1
ATOM 8793 C CA . ASP A 1 1160 ? -44.783 -23.368 34.948 1.00 91.56 1160 ASP A CA 1
ATOM 8794 C C . ASP A 1 1160 ? -43.550 -22.467 34.767 1.00 91.56 1160 ASP A C 1
ATOM 8796 O O . ASP A 1 1160 ? -43.651 -21.402 34.165 1.00 91.56 1160 ASP A O 1
ATOM 8800 N N . LEU A 1 1161 ? -42.366 -22.919 35.197 1.00 91.19 1161 LEU A N 1
ATOM 8801 C CA . LEU A 1 1161 ? -41.107 -22.193 34.976 1.00 91.19 1161 LEU A CA 1
ATOM 8802 C C . LEU A 1 1161 ? -40.799 -21.994 33.488 1.00 91.19 1161 LEU A C 1
ATOM 8804 O O . LEU A 1 1161 ? -40.425 -20.892 33.095 1.00 91.19 1161 LEU A O 1
ATOM 8808 N N . ALA A 1 1162 ? -40.978 -23.030 32.664 1.00 91.12 1162 ALA A N 1
ATOM 8809 C CA . ALA A 1 1162 ? -40.763 -22.945 31.220 1.00 91.12 1162 ALA A CA 1
ATOM 8810 C C . ALA A 1 1162 ? -41.716 -21.928 30.570 1.00 91.12 1162 ALA A C 1
ATOM 8812 O O . ALA A 1 1162 ? -41.278 -21.039 29.845 1.00 91.12 1162 ALA A O 1
ATOM 8813 N N . SER A 1 1163 ? -43.009 -21.990 30.908 1.00 92.88 1163 SER A N 1
ATOM 8814 C CA . SER A 1 1163 ? -44.000 -21.036 30.398 1.00 92.88 1163 SER A CA 1
ATOM 8815 C C . SER A 1 1163 ? -43.721 -19.596 30.839 1.00 92.88 1163 SER A C 1
ATOM 8817 O O . SER A 1 1163 ? -43.939 -18.673 30.054 1.00 92.88 1163 SER A O 1
ATOM 8819 N N . LEU A 1 1164 ? -43.254 -19.391 32.074 1.00 93.81 1164 LEU A N 1
ATOM 8820 C CA . LEU A 1 1164 ? -42.870 -18.071 32.573 1.00 93.81 1164 LEU A CA 1
ATOM 8821 C C . LEU A 1 1164 ? -41.640 -17.529 31.838 1.00 93.81 1164 LEU A C 1
ATOM 8823 O O . LEU A 1 1164 ? -41.624 -16.360 31.462 1.00 93.81 1164 LEU A O 1
ATOM 8827 N N . LEU A 1 1165 ? -40.619 -18.365 31.635 1.00 93.12 1165 LEU A N 1
ATOM 8828 C CA . LEU A 1 1165 ? -39.410 -17.998 30.898 1.00 93.12 1165 LEU A CA 1
ATOM 8829 C C . LEU A 1 1165 ? -39.734 -17.584 29.460 1.00 93.12 1165 LEU A C 1
ATOM 8831 O O . LEU A 1 1165 ? -39.247 -16.547 29.022 1.00 93.12 1165 LEU A O 1
ATOM 8835 N N . ASP A 1 1166 ? -40.595 -18.326 28.759 1.00 91.00 1166 ASP A N 1
ATOM 8836 C CA . ASP A 1 1166 ? -41.048 -17.961 27.411 1.00 91.00 1166 ASP A CA 1
ATOM 8837 C C . ASP A 1 1166 ? -41.788 -16.614 27.400 1.00 91.00 1166 ASP A C 1
ATOM 8839 O O . ASP A 1 1166 ? -41.491 -15.747 26.574 1.00 91.00 1166 ASP A O 1
ATOM 8843 N N . ALA A 1 1167 ? -42.706 -16.396 28.350 1.00 92.31 1167 ALA A N 1
ATOM 8844 C CA . ALA A 1 1167 ? -43.449 -15.140 28.463 1.00 92.31 1167 ALA A CA 1
ATOM 8845 C C . ALA A 1 1167 ? -42.526 -13.943 28.753 1.00 92.31 1167 ALA A C 1
ATOM 8847 O O . ALA A 1 1167 ? -42.664 -12.879 28.142 1.00 92.31 1167 ALA A O 1
ATOM 8848 N N . LEU A 1 1168 ? -41.551 -14.117 29.649 1.00 93.56 1168 LEU A N 1
ATOM 8849 C CA . LEU A 1 1168 ? -40.552 -13.098 29.963 1.00 93.56 1168 LEU A CA 1
ATOM 8850 C C . LEU A 1 1168 ? -39.612 -12.840 28.782 1.00 93.56 1168 LEU A C 1
ATOM 8852 O O . LEU A 1 1168 ? -39.349 -11.682 28.483 1.00 93.56 1168 LEU A O 1
ATOM 8856 N N . SER A 1 1169 ? -39.141 -13.879 28.084 1.00 90.12 1169 SER A N 1
ATOM 8857 C CA . SER A 1 1169 ? -38.284 -13.739 26.898 1.00 90.12 1169 SER A CA 1
ATOM 8858 C C . SER A 1 1169 ? -38.995 -13.024 25.747 1.00 90.12 1169 SER A C 1
ATOM 8860 O O . SER A 1 1169 ? -38.349 -12.281 25.014 1.00 90.12 1169 SER A O 1
ATOM 8862 N N . HIS A 1 1170 ? -40.308 -13.223 25.593 1.00 89.75 1170 HIS A N 1
ATOM 8863 C CA . HIS A 1 1170 ? -41.112 -12.514 24.597 1.00 89.75 1170 HIS A CA 1
ATOM 8864 C C . HIS A 1 1170 ? -41.363 -11.047 24.980 1.00 89.75 1170 HIS A C 1
ATOM 8866 O O . HIS A 1 1170 ? -41.329 -10.174 24.120 1.00 89.75 1170 HIS A O 1
ATOM 8872 N N . THR A 1 1171 ? -41.589 -10.764 26.268 1.00 90.56 1171 THR A N 1
ATOM 8873 C CA . THR A 1 1171 ? -41.928 -9.410 26.749 1.00 90.56 1171 THR A CA 1
ATOM 8874 C C . THR A 1 1171 ? -40.694 -8.517 26.932 1.00 90.56 1171 THR A C 1
ATOM 8876 O O . THR A 1 1171 ? -40.743 -7.320 26.655 1.00 90.56 1171 THR A O 1
ATOM 8879 N N . PHE A 1 1172 ? -39.585 -9.091 27.406 1.00 91.06 1172 PHE A N 1
ATOM 8880 C CA . PHE A 1 1172 ? -38.356 -8.394 27.795 1.00 91.06 1172 PHE A CA 1
ATOM 8881 C C . PHE A 1 1172 ? -37.152 -8.912 27.006 1.00 91.06 1172 PHE A C 1
ATOM 8883 O O . PHE A 1 1172 ? -36.145 -9.331 27.582 1.00 91.06 1172 PHE A O 1
ATOM 8890 N N . GLY A 1 1173 ? -37.263 -8.899 25.676 1.00 78.12 1173 GLY A N 1
ATOM 8891 C CA . GLY A 1 1173 ? -36.136 -9.190 24.797 1.00 78.12 1173 GLY A CA 1
ATOM 8892 C C . GLY A 1 1173 ? -34.915 -8.333 25.152 1.00 78.12 1173 GLY A C 1
ATOM 8893 O O . GLY A 1 1173 ? -35.034 -7.172 25.540 1.00 78.12 1173 GLY A O 1
ATOM 8894 N N . ARG A 1 1174 ? -33.707 -8.892 25.028 1.00 76.44 1174 ARG A N 1
ATOM 8895 C CA . ARG A 1 1174 ? -32.475 -8.188 25.424 1.00 76.44 1174 ARG A CA 1
ATOM 8896 C C . ARG A 1 1174 ? -32.321 -6.828 24.725 1.00 76.44 1174 ARG A C 1
ATOM 8898 O O . ARG A 1 1174 ? -32.022 -5.849 25.401 1.00 76.44 1174 ARG A O 1
ATOM 8905 N N . ALA A 1 1175 ? -32.538 -6.778 23.409 1.00 75.38 1175 ALA A N 1
ATOM 8906 C CA . ALA A 1 1175 ? -32.437 -5.544 22.621 1.00 75.38 1175 ALA A CA 1
ATOM 8907 C C . ALA A 1 1175 ? -33.551 -4.543 22.967 1.00 75.38 1175 ALA A C 1
ATOM 8909 O O . ALA A 1 1175 ? -33.323 -3.343 23.047 1.00 75.38 1175 ALA A O 1
ATOM 8910 N N . ASP A 1 1176 ? -34.745 -5.056 23.256 1.00 77.38 1176 ASP A N 1
ATOM 8911 C CA . ASP A 1 1176 ? -35.918 -4.277 23.650 1.00 77.38 1176 ASP A CA 1
ATOM 8912 C C . ASP A 1 1176 ? -35.763 -3.557 24.995 1.00 77.38 1176 ASP A C 1
ATOM 8914 O O . ASP A 1 1176 ? -36.434 -2.555 25.247 1.00 77.38 1176 ASP A O 1
ATOM 8918 N N . VAL A 1 1177 ? -34.920 -4.092 25.878 1.00 82.81 1177 VAL A N 1
ATOM 8919 C CA . VAL A 1 1177 ? -34.704 -3.548 27.219 1.00 82.81 1177 VAL A CA 1
ATOM 8920 C C . VAL A 1 1177 ? -33.377 -2.807 27.296 1.00 82.81 1177 VAL A C 1
ATOM 8922 O O . VAL A 1 1177 ? -33.369 -1.626 27.598 1.00 82.81 1177 VAL A O 1
ATOM 8925 N N . PHE A 1 1178 ? -32.250 -3.457 27.017 1.00 80.25 1178 PHE A N 1
ATOM 8926 C CA . PHE A 1 1178 ? -30.936 -2.894 27.346 1.00 80.25 1178 PHE A CA 1
ATOM 8927 C C . PHE A 1 1178 ? -30.332 -2.010 26.238 1.00 80.25 1178 PHE A C 1
ATOM 8929 O O . PHE A 1 1178 ? -29.445 -1.208 26.527 1.00 80.25 1178 PHE A O 1
ATOM 8936 N N . ASP A 1 1179 ? -30.836 -2.074 24.998 1.00 76.25 1179 ASP A N 1
ATOM 8937 C CA . ASP A 1 1179 ? -30.319 -1.285 23.865 1.00 76.25 1179 ASP A CA 1
ATOM 8938 C C . ASP A 1 1179 ? -31.114 0.016 23.619 1.00 76.25 1179 ASP A C 1
ATOM 8940 O O . ASP A 1 1179 ? -31.256 0.474 22.484 1.00 76.25 1179 ASP A O 1
ATOM 8944 N N . ALA A 1 1180 ? -31.607 0.649 24.690 1.00 76.81 1180 ALA A N 1
ATOM 8945 C CA . ALA A 1 1180 ? -32.368 1.895 24.604 1.00 76.81 1180 ALA A CA 1
ATOM 8946 C C . ALA A 1 1180 ? -31.569 3.034 23.911 1.00 76.81 1180 ALA A C 1
ATOM 8948 O O . ALA A 1 1180 ? -30.373 3.225 24.213 1.00 76.81 1180 ALA A O 1
ATOM 8949 N N . PRO A 1 1181 ? -32.204 3.820 23.011 1.00 74.88 1181 PRO A N 1
ATOM 8950 C CA . PRO A 1 1181 ? -31.588 4.992 22.386 1.00 74.88 1181 PRO A CA 1
ATOM 8951 C C . PRO A 1 1181 ? -31.064 5.983 23.431 1.00 74.88 1181 PRO A C 1
ATOM 8953 O O . PRO A 1 1181 ? -31.639 6.141 24.506 1.00 74.88 1181 PRO A O 1
ATOM 8956 N N . VAL A 1 1182 ? -29.946 6.654 23.147 1.00 69.62 1182 VAL A N 1
ATOM 8957 C CA . VAL A 1 1182 ? -29.315 7.587 24.105 1.00 69.62 1182 VAL A CA 1
ATOM 8958 C C . VAL A 1 1182 ? -30.182 8.842 24.296 1.00 69.62 1182 VAL A C 1
ATOM 8960 O O . VAL A 1 1182 ? -30.094 9.529 25.302 1.00 69.62 1182 VAL A O 1
ATOM 8963 N N . GLU A 1 1183 ? -31.035 9.162 23.330 1.00 71.75 1183 GLU A N 1
ATOM 8964 C CA . GLU A 1 1183 ? -32.021 10.248 23.364 1.00 71.75 1183 GLU A CA 1
ATOM 8965 C C . GLU A 1 1183 ? -33.077 10.016 24.456 1.00 71.75 1183 GLU A C 1
ATOM 8967 O O . GLU A 1 1183 ? -33.552 10.959 25.085 1.00 71.75 1183 GLU A O 1
ATOM 8972 N N . GLU A 1 1184 ? -33.426 8.754 24.726 1.00 78.25 1184 GLU A N 1
ATOM 8973 C CA . GLU A 1 1184 ? -34.454 8.401 25.707 1.00 78.25 1184 GLU A CA 1
ATOM 8974 C C . GLU A 1 1184 ? -34.012 8.649 27.154 1.00 78.25 1184 GLU A C 1
ATOM 8976 O O . GLU A 1 1184 ? -34.865 8.851 28.018 1.00 78.25 1184 GLU A O 1
ATOM 8981 N N . THR A 1 1185 ? -32.705 8.713 27.435 1.00 72.44 1185 THR A N 1
ATOM 8982 C CA . THR A 1 1185 ? -32.193 8.990 28.791 1.00 72.44 1185 THR A CA 1
ATOM 8983 C C . THR A 1 1185 ? -32.330 10.458 29.204 1.00 72.44 1185 THR A C 1
ATOM 8985 O O . THR A 1 1185 ? -32.259 10.772 30.397 1.00 72.44 1185 THR A O 1
ATOM 8988 N N . LEU A 1 1186 ? -32.579 11.361 28.248 1.00 70.06 1186 LEU A N 1
ATOM 8989 C CA . LEU A 1 1186 ? -32.915 12.762 28.523 1.00 70.06 1186 LEU A CA 1
ATOM 8990 C C . LEU A 1 1186 ? -34.346 12.912 29.040 1.00 70.06 1186 LEU A C 1
ATOM 8992 O O . LEU A 1 1186 ? -34.614 13.750 29.903 1.00 70.06 1186 LEU A O 1
ATOM 8996 N N . ARG A 1 1187 ? -35.257 12.066 28.553 1.00 81.56 1187 ARG A N 1
ATOM 8997 C CA . ARG A 1 1187 ? -36.657 12.063 28.978 1.00 81.56 1187 ARG A CA 1
ATOM 8998 C C . ARG A 1 1187 ? -36.777 11.525 30.414 1.00 81.56 1187 ARG A C 1
ATOM 9000 O O . ARG A 1 1187 ? -35.963 10.685 30.817 1.00 81.56 1187 ARG A O 1
ATOM 9007 N N . PRO A 1 1188 ? -37.782 11.975 31.192 1.00 84.50 1188 PRO A N 1
ATOM 9008 C CA . PRO A 1 1188 ? -38.073 11.409 32.508 1.00 84.50 1188 PRO A CA 1
ATOM 9009 C C . PRO A 1 1188 ? -38.208 9.881 32.459 1.00 84.50 1188 PRO A C 1
ATOM 9011 O O . PRO A 1 1188 ? -38.654 9.327 31.449 1.00 84.50 1188 PRO A O 1
ATOM 9014 N N . GLU A 1 1189 ? -37.808 9.214 33.544 1.00 89.00 1189 GLU A N 1
ATOM 9015 C CA . GLU A 1 1189 ? -37.945 7.762 33.687 1.00 89.00 1189 GLU A CA 1
ATOM 9016 C C . GLU A 1 1189 ? -39.423 7.367 33.564 1.00 89.00 1189 GLU A C 1
ATOM 9018 O O . GLU A 1 1189 ? -40.281 7.900 34.270 1.00 89.00 1189 GLU A O 1
ATOM 9023 N N . ARG A 1 1190 ? -39.714 6.424 32.667 1.00 92.62 1190 ARG A N 1
ATOM 9024 C CA . ARG A 1 1190 ? -41.052 5.870 32.449 1.00 92.62 1190 ARG A CA 1
ATOM 9025 C C . ARG A 1 1190 ? -40.995 4.389 32.105 1.00 92.62 1190 ARG A C 1
ATOM 9027 O O . ARG A 1 1190 ? -40.005 3.900 31.558 1.00 92.62 1190 ARG A O 1
ATOM 9034 N N . VAL A 1 1191 ? -42.065 3.676 32.434 1.00 93.94 1191 VAL A N 1
ATOM 9035 C CA . VAL A 1 1191 ? -42.231 2.247 32.173 1.00 93.94 1191 VAL A CA 1
ATOM 9036 C C . VAL A 1 1191 ? -42.642 2.042 30.719 1.00 93.94 1191 VAL A C 1
ATOM 9038 O O . VAL A 1 1191 ? -43.699 2.510 30.299 1.00 93.94 1191 VAL A O 1
ATOM 9041 N N . THR A 1 1192 ? -41.823 1.305 29.973 1.00 93.31 1192 THR A N 1
ATOM 9042 C CA . THR A 1 1192 ? -42.061 0.993 28.555 1.00 93.31 1192 THR A CA 1
ATOM 9043 C C . THR A 1 1192 ? -42.753 -0.349 28.367 1.00 93.31 1192 THR A C 1
ATOM 9045 O O . THR A 1 1192 ? -43.401 -0.569 27.350 1.00 93.31 1192 THR A O 1
ATOM 9048 N N . ARG A 1 1193 ? -42.596 -1.277 29.320 1.00 93.62 1193 ARG A N 1
ATOM 9049 C CA . ARG A 1 1193 ? -43.136 -2.647 29.262 1.00 93.62 1193 ARG A CA 1
ATOM 9050 C C . ARG A 1 1193 ? -43.258 -3.215 30.674 1.00 93.62 1193 ARG A C 1
ATOM 9052 O O . ARG A 1 1193 ? -42.381 -2.971 31.507 1.00 93.62 1193 ARG A O 1
ATOM 9059 N N . ALA A 1 1194 ? -44.289 -4.012 30.940 1.00 94.88 1194 ALA A N 1
ATOM 9060 C CA . ALA A 1 1194 ? -44.479 -4.664 32.234 1.00 94.88 1194 ALA A CA 1
ATOM 9061 C C . ALA A 1 1194 ? -45.109 -6.060 32.106 1.00 94.88 1194 ALA A C 1
ATOM 9063 O O . ALA A 1 1194 ? -45.873 -6.338 31.186 1.00 94.88 1194 ALA A O 1
ATOM 9064 N N . LEU A 1 1195 ? -44.800 -6.940 33.057 1.00 95.94 1195 LEU A N 1
ATOM 9065 C CA . LEU A 1 1195 ? -45.395 -8.262 33.219 1.00 95.94 1195 LEU A CA 1
ATOM 9066 C C . LEU A 1 1195 ? -45.676 -8.513 34.698 1.00 95.94 1195 LEU A C 1
ATOM 9068 O O . LEU A 1 1195 ? -44.781 -8.393 35.536 1.00 95.94 1195 LEU A O 1
ATOM 9072 N N . VAL A 1 1196 ? -46.901 -8.917 35.023 1.00 94.69 1196 VAL A N 1
ATOM 9073 C CA . VAL A 1 1196 ? -47.264 -9.334 36.382 1.00 94.69 1196 VAL A CA 1
ATOM 9074 C C . VAL A 1 1196 ? -47.379 -10.852 36.440 1.00 94.69 1196 VAL A C 1
ATOM 9076 O O . VAL A 1 1196 ? -48.234 -11.440 35.782 1.00 94.69 1196 VAL A O 1
ATOM 9079 N N . ALA A 1 1197 ? -46.526 -11.490 37.238 1.00 94.56 1197 ALA A N 1
ATOM 9080 C CA . ALA A 1 1197 ? -46.600 -12.915 37.533 1.00 94.56 1197 ALA A CA 1
ATOM 9081 C C . ALA A 1 1197 ? -47.410 -13.128 38.817 1.00 94.56 1197 ALA A C 1
ATOM 9083 O O . ALA A 1 1197 ? -47.060 -12.582 39.866 1.00 94.56 1197 ALA A O 1
ATOM 9084 N N . VAL A 1 1198 ? -48.487 -13.912 38.734 1.00 92.94 1198 VAL A N 1
ATOM 9085 C CA . VAL A 1 1198 ? -49.437 -14.115 39.838 1.00 92.94 1198 VAL A CA 1
ATOM 9086 C C . VAL A 1 1198 ? -49.492 -15.581 40.257 1.00 92.94 1198 VAL A C 1
ATOM 9088 O O . VAL A 1 1198 ? -49.683 -16.476 39.438 1.00 92.94 1198 VAL A O 1
ATOM 9091 N N . ASN A 1 1199 ? -49.402 -15.802 41.563 1.00 92.25 1199 ASN A N 1
ATOM 9092 C CA . ASN A 1 1199 ? -49.515 -17.058 42.291 1.00 92.25 1199 ASN A CA 1
ATOM 9093 C C . ASN A 1 1199 ? -48.549 -18.153 41.822 1.00 92.25 1199 ASN A C 1
ATOM 9095 O O . ASN A 1 1199 ? -48.938 -19.314 41.691 1.00 92.25 1199 ASN A O 1
ATOM 9099 N N . MET A 1 1200 ? -47.271 -17.816 41.618 1.00 90.06 1200 MET A N 1
ATOM 9100 C CA . MET A 1 1200 ? -46.256 -18.817 41.273 1.00 90.06 1200 MET A CA 1
ATOM 9101 C C . MET A 1 1200 ? -46.046 -19.806 42.428 1.00 90.06 1200 MET A C 1
ATOM 9103 O O . MET A 1 1200 ? -46.127 -21.022 42.230 1.00 90.06 1200 MET A O 1
ATOM 9107 N N . LEU A 1 1201 ? -45.855 -19.275 43.637 1.00 90.19 1201 LEU A N 1
ATOM 9108 C CA . LEU A 1 1201 ? -45.613 -20.028 44.872 1.00 90.19 1201 LEU A CA 1
ATOM 9109 C C . LEU A 1 1201 ? -46.864 -20.220 45.749 1.00 90.19 1201 LEU A C 1
ATOM 9111 O O . LEU A 1 1201 ? -46.754 -20.713 46.867 1.00 90.19 1201 LEU A O 1
ATOM 9115 N N . THR A 1 1202 ? -48.052 -19.842 45.267 1.00 90.19 1202 THR A N 1
ATOM 9116 C CA . THR A 1 1202 ? -49.329 -20.037 45.983 1.00 90.19 1202 THR A CA 1
ATOM 9117 C C . THR A 1 1202 ? -50.084 -21.253 45.437 1.00 90.19 1202 THR A C 1
ATOM 9119 O O . THR A 1 1202 ? -49.980 -21.569 44.247 1.00 90.19 1202 THR A O 1
ATOM 9122 N N . GLU A 1 1203 ? -50.826 -21.949 46.305 1.00 87.94 1203 GLU A N 1
ATOM 9123 C CA . GLU A 1 1203 ? -51.692 -23.076 45.931 1.00 87.94 1203 GLU A CA 1
ATOM 9124 C C . GLU A 1 1203 ? -52.634 -22.700 44.778 1.00 87.94 1203 GLU A C 1
ATOM 9126 O O . GLU A 1 1203 ? -53.120 -21.568 44.690 1.00 87.94 1203 GLU A O 1
ATOM 9131 N N . ARG A 1 1204 ? -52.877 -23.641 43.858 1.00 87.31 1204 ARG A N 1
ATOM 9132 C CA . ARG A 1 1204 ? -53.592 -23.363 42.598 1.00 87.31 1204 ARG A CA 1
ATOM 9133 C C . ARG A 1 1204 ? -55.064 -23.019 42.844 1.00 87.31 1204 ARG A C 1
ATOM 9135 O O . ARG A 1 1204 ? -55.656 -22.269 42.071 1.00 87.31 1204 ARG A O 1
ATOM 9142 N N . GLU A 1 1205 ? -55.619 -23.519 43.942 1.00 88.19 1205 GLU A N 1
ATOM 9143 C CA . GLU A 1 1205 ? -56.991 -23.336 44.400 1.00 88.19 1205 GLU A CA 1
ATOM 9144 C C . GLU A 1 1205 ? -57.240 -21.958 45.039 1.00 88.19 1205 GLU A C 1
ATOM 9146 O O . GLU A 1 1205 ? -58.396 -21.565 45.231 1.00 88.19 1205 GLU A O 1
ATOM 9151 N N . ALA A 1 1206 ? -56.180 -21.204 45.357 1.00 87.25 1206 ALA A N 1
ATOM 9152 C CA . ALA A 1 1206 ? -56.295 -19.899 45.991 1.00 87.25 1206 ALA A CA 1
ATOM 9153 C C . ALA A 1 1206 ? -56.975 -18.880 45.061 1.00 87.25 1206 ALA A C 1
ATOM 9155 O O . ALA A 1 1206 ? -56.481 -18.551 43.981 1.00 87.25 1206 ALA A O 1
ATOM 9156 N N . LYS A 1 1207 ? -58.103 -18.322 45.519 1.00 87.56 1207 LYS A N 1
ATOM 9157 C CA . LYS A 1 1207 ? -58.882 -17.281 44.816 1.00 87.56 1207 LYS A CA 1
ATOM 9158 C C . LYS A 1 1207 ? -58.420 -15.852 45.140 1.00 87.56 1207 LYS A C 1
ATOM 9160 O O . LYS A 1 1207 ? -59.158 -14.894 44.924 1.00 87.56 1207 LYS A O 1
ATOM 9165 N N . THR A 1 1208 ? -57.223 -15.705 45.696 1.00 87.31 1208 THR A N 1
ATOM 9166 C CA . THR A 1 1208 ? -56.625 -14.436 46.132 1.00 87.31 1208 THR A CA 1
ATOM 9167 C C . THR A 1 1208 ? -55.259 -14.240 45.479 1.00 87.31 1208 THR A C 1
ATOM 9169 O O . THR A 1 1208 ? -54.642 -15.196 45.013 1.00 87.31 1208 THR A O 1
ATOM 9172 N N . TYR A 1 1209 ? -54.774 -12.998 45.441 1.00 88.25 1209 TYR A N 1
ATOM 9173 C CA . TYR A 1 1209 ? -53.407 -12.678 45.024 1.00 88.25 1209 TYR A CA 1
ATOM 9174 C C . TYR A 1 1209 ? -52.442 -12.947 46.192 1.00 88.25 1209 TYR A C 1
ATOM 9176 O O . TYR A 1 1209 ? -52.226 -12.073 47.029 1.00 88.25 1209 TYR A O 1
ATOM 9184 N N . GLY A 1 1210 ? -51.933 -14.177 46.295 1.00 85.25 1210 GLY A N 1
ATOM 9185 C CA . GLY A 1 1210 ? -51.054 -14.614 47.386 1.00 85.25 1210 GLY A CA 1
ATOM 9186 C C . GLY A 1 1210 ? -49.579 -14.306 47.127 1.00 85.25 1210 GLY A C 1
ATOM 9187 O O . GLY A 1 1210 ? -48.912 -13.691 47.957 1.00 85.25 1210 GLY A O 1
ATOM 9188 N N . ASP A 1 1211 ? -49.083 -14.693 45.955 1.00 91.06 1211 ASP A N 1
ATOM 9189 C CA . ASP A 1 1211 ? -47.710 -14.459 45.510 1.00 91.06 1211 ASP A CA 1
ATOM 9190 C C . ASP A 1 1211 ? -47.746 -13.622 44.235 1.00 91.06 1211 ASP A C 1
ATOM 9192 O O . ASP A 1 1211 ? -48.240 -14.077 43.212 1.00 91.06 1211 ASP A O 1
ATOM 9196 N N . VAL A 1 1212 ? -47.271 -12.382 44.284 1.00 93.31 1212 VAL A N 1
ATOM 9197 C CA . VAL A 1 1212 ? -47.255 -11.501 43.112 1.00 93.31 1212 VAL A CA 1
ATOM 9198 C C . VAL A 1 1212 ? -45.850 -10.964 42.921 1.00 93.31 1212 VAL A C 1
ATOM 9200 O O . VAL A 1 1212 ? -45.218 -10.479 43.865 1.00 93.31 1212 VAL A O 1
ATOM 9203 N N . ALA A 1 1213 ? -45.379 -11.022 41.682 1.00 94.94 1213 ALA A N 1
ATOM 9204 C CA . ALA A 1 1213 ? -44.150 -10.386 41.255 1.00 94.94 1213 ALA A CA 1
ATOM 9205 C C . ALA A 1 1213 ? -44.430 -9.476 40.057 1.00 94.94 1213 ALA A C 1
ATOM 9207 O O . ALA A 1 1213 ? -45.035 -9.897 39.072 1.00 94.94 1213 ALA A O 1
ATOM 9208 N N . LEU A 1 1214 ? -43.983 -8.226 40.150 1.00 95.62 1214 LEU A N 1
ATOM 9209 C CA . LEU A 1 1214 ? -44.038 -7.261 39.058 1.00 95.62 1214 LEU A CA 1
ATOM 9210 C C . LEU A 1 1214 ? -42.660 -7.189 38.402 1.00 95.62 1214 LEU A C 1
ATOM 9212 O O . LEU A 1 1214 ? -41.687 -6.820 39.061 1.00 95.62 1214 LEU A O 1
ATOM 9216 N N . VAL A 1 1215 ? -42.593 -7.509 37.113 1.00 96.38 1215 VAL A N 1
ATOM 9217 C CA . VAL A 1 1215 ? -41.416 -7.294 36.271 1.00 96.38 1215 VAL A CA 1
ATOM 9218 C C . VAL A 1 1215 ? -41.702 -6.120 35.342 1.00 96.38 1215 VAL A C 1
ATOM 9220 O O . VAL A 1 1215 ? -42.758 -6.091 34.719 1.00 96.38 1215 VAL A O 1
ATOM 9223 N N . TYR A 1 1216 ? -40.811 -5.139 35.245 1.00 95.38 1216 TYR A N 1
ATOM 9224 C CA . TYR A 1 1216 ? -41.000 -4.003 34.337 1.00 95.38 1216 TYR A CA 1
ATOM 9225 C C . TYR A 1 1216 ? -39.674 -3.465 33.813 1.00 95.38 1216 TYR A C 1
ATOM 9227 O O . TYR A 1 1216 ? -38.644 -3.592 34.477 1.00 95.38 1216 TYR A O 1
ATOM 9235 N N . ALA A 1 1217 ? -39.719 -2.862 32.627 1.00 94.44 1217 ALA A N 1
ATOM 9236 C CA . ALA A 1 1217 ? -38.583 -2.206 31.998 1.00 94.44 1217 ALA A CA 1
ATOM 9237 C C . ALA A 1 1217 ? -38.840 -0.710 31.795 1.00 94.44 1217 ALA A C 1
ATOM 9239 O O . ALA A 1 1217 ? -39.993 -0.282 31.679 1.00 94.44 1217 ALA A O 1
ATOM 9240 N N . THR A 1 1218 ? -37.768 0.080 31.770 1.00 92.94 1218 THR A N 1
ATOM 9241 C CA . THR A 1 1218 ? -37.836 1.544 31.640 1.00 92.94 1218 THR A CA 1
ATOM 9242 C C . THR A 1 1218 ? -37.232 2.035 30.327 1.00 92.94 1218 THR A C 1
ATOM 9244 O O . THR A 1 1218 ? -36.428 1.345 29.699 1.00 92.94 1218 THR A O 1
ATOM 9247 N N . ASN A 1 1219 ? -37.583 3.254 29.912 1.00 89.81 1219 ASN A N 1
ATOM 9248 C CA . ASN A 1 1219 ? -36.990 3.926 28.746 1.00 89.81 1219 ASN A CA 1
ATOM 9249 C C . ASN A 1 1219 ? -35.482 4.205 28.898 1.00 89.81 1219 ASN A C 1
ATOM 9251 O O . ASN A 1 1219 ? -34.806 4.475 27.912 1.00 89.81 1219 ASN A O 1
ATOM 9255 N N . TRP A 1 1220 ? -34.941 4.124 30.116 1.00 87.81 1220 TRP A N 1
ATOM 9256 C CA . TRP A 1 1220 ? -33.502 4.227 30.385 1.00 87.81 1220 TRP A CA 1
ATOM 9257 C C . TRP A 1 1220 ? -32.746 2.907 30.185 1.00 87.81 1220 TRP A C 1
ATOM 9259 O O . TRP A 1 1220 ? -31.522 2.865 30.304 1.00 87.81 1220 TRP A O 1
ATOM 9269 N N . GLY A 1 1221 ? -33.472 1.838 29.866 1.00 87.62 1221 GLY A N 1
ATOM 9270 C CA . GLY A 1 1221 ? -32.932 0.516 29.599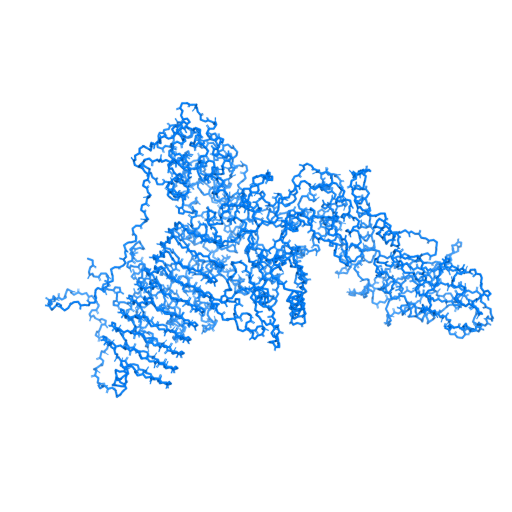 1.00 87.62 1221 GLY A CA 1
ATOM 9271 C C . GLY A 1 1221 ? -32.619 -0.305 30.845 1.00 87.62 1221 GLY A C 1
ATOM 9272 O O . GLY A 1 1221 ? -31.651 -1.062 30.881 1.00 87.62 1221 GLY A O 1
ATOM 9273 N N . GLU A 1 1222 ? -33.434 -0.152 31.887 1.00 90.44 1222 GLU A N 1
ATOM 9274 C CA . GLU A 1 1222 ? -33.341 -0.940 33.115 1.00 90.44 1222 GLU A CA 1
ATOM 9275 C C . GLU A 1 1222 ? -34.452 -1.992 33.177 1.00 90.44 1222 GLU A C 1
ATOM 9277 O O . GLU A 1 1222 ? -35.538 -1.787 32.640 1.00 90.44 1222 GLU A O 1
ATOM 9282 N N . LEU A 1 1223 ? -34.196 -3.100 33.879 1.00 94.06 1223 LEU A N 1
ATOM 9283 C CA . LEU A 1 1223 ? -35.175 -4.147 34.174 1.00 94.06 1223 LEU A CA 1
ATOM 9284 C C . LEU A 1 1223 ? -35.310 -4.298 35.687 1.00 94.06 1223 LEU A C 1
ATOM 9286 O O . LEU A 1 1223 ? -34.311 -4.395 36.398 1.00 94.06 1223 LEU A O 1
ATOM 9290 N N . PHE A 1 1224 ? -36.535 -4.379 36.187 1.00 94.88 1224 PHE A N 1
ATOM 9291 C CA . PHE A 1 1224 ? -36.838 -4.542 37.605 1.00 94.88 1224 PHE A CA 1
ATOM 9292 C C . PHE A 1 1224 ? -37.727 -5.759 37.824 1.00 94.88 1224 PHE A C 1
ATOM 9294 O O . PHE A 1 1224 ? -38.545 -6.097 36.979 1.00 94.88 1224 PHE A O 1
ATOM 9301 N N . CYS A 1 1225 ? -37.575 -6.409 38.976 1.00 95.81 1225 CYS A N 1
ATOM 9302 C CA . CYS A 1 1225 ? -38.441 -7.474 39.466 1.00 95.81 1225 CYS A CA 1
ATOM 9303 C C . CYS A 1 1225 ? -38.701 -7.261 40.962 1.00 95.81 1225 CYS A C 1
ATOM 9305 O O . CYS A 1 1225 ? -37.821 -7.487 41.803 1.00 95.81 1225 CYS A O 1
ATOM 9307 N N . ILE A 1 1226 ? -39.912 -6.812 41.284 1.00 94.75 1226 ILE A N 1
ATOM 9308 C CA . ILE A 1 1226 ? -40.377 -6.558 42.646 1.00 94.75 1226 ILE A CA 1
ATOM 9309 C C . ILE A 1 1226 ? -41.221 -7.747 43.093 1.00 94.75 1226 ILE A C 1
ATOM 9311 O O . ILE A 1 1226 ? -42.313 -7.979 42.578 1.00 94.75 1226 ILE A O 1
ATOM 9315 N N . VAL A 1 1227 ? -40.711 -8.488 44.074 1.00 88.94 1227 VAL A N 1
ATOM 9316 C CA . VAL A 1 1227 ? -41.415 -9.598 44.725 1.00 88.94 1227 VAL A CA 1
ATOM 9317 C C . VAL A 1 1227 ? -42.141 -9.027 45.943 1.00 88.94 1227 VAL A C 1
ATOM 9319 O O . VAL A 1 1227 ? -41.495 -8.399 46.781 1.00 88.94 1227 VAL A O 1
ATOM 9322 N N . LYS A 1 1228 ? -43.462 -9.232 46.041 1.00 87.94 1228 LYS A N 1
ATOM 9323 C CA . LYS A 1 1228 ? -44.377 -8.565 47.001 1.00 87.94 1228 LYS A CA 1
ATOM 9324 C C . LYS A 1 1228 ? -44.586 -7.060 46.738 1.00 87.94 1228 LYS A C 1
ATOM 9326 O O . LYS A 1 1228 ? -44.263 -6.228 47.589 1.00 87.94 1228 LYS A O 1
ATOM 9331 N N . PRO A 1 1229 ? -45.135 -6.698 45.568 1.00 87.62 1229 PRO A N 1
ATOM 9332 C CA . PRO A 1 1229 ? -45.522 -5.327 45.266 1.00 87.62 1229 PRO A CA 1
ATOM 9333 C C . PRO A 1 1229 ? -46.623 -4.829 46.219 1.00 87.62 1229 PRO A C 1
ATOM 9335 O O . PRO A 1 1229 ? -47.440 -5.596 46.732 1.00 87.62 1229 PRO A O 1
ATOM 9338 N N . LYS A 1 1230 ? -46.639 -3.520 46.459 1.00 88.94 1230 LYS A N 1
ATOM 9339 C CA . LYS A 1 1230 ? -47.661 -2.805 47.229 1.00 88.94 1230 LYS A CA 1
ATOM 9340 C C . LYS A 1 1230 ? -48.927 -2.608 46.385 1.00 88.94 1230 LYS A C 1
ATOM 9342 O O . LYS A 1 1230 ? -48.935 -2.854 45.182 1.00 88.94 1230 LYS A O 1
ATOM 9347 N N . ALA A 1 1231 ? -49.998 -2.139 47.025 1.00 88.56 1231 ALA A N 1
ATOM 9348 C CA . ALA A 1 1231 ? -51.252 -1.761 46.365 1.00 88.56 1231 ALA A CA 1
ATOM 9349 C C . ALA A 1 1231 ? -51.908 -2.881 45.524 1.00 88.56 1231 ALA A C 1
ATOM 9351 O O . ALA A 1 1231 ? -52.520 -2.609 44.497 1.00 88.56 1231 ALA A O 1
ATOM 9352 N N . LEU A 1 1232 ? -51.844 -4.137 45.988 1.00 88.06 1232 LEU A N 1
ATOM 9353 C CA . LEU A 1 1232 ? -52.454 -5.305 45.323 1.00 88.06 1232 LEU A CA 1
ATOM 9354 C C . LEU A 1 1232 ? -53.953 -5.144 45.013 1.00 88.06 1232 LEU A C 1
ATOM 9356 O O . LEU A 1 1232 ? -54.452 -5.783 44.092 1.00 88.06 1232 LEU A O 1
ATOM 9360 N N . ALA A 1 1233 ? -54.662 -4.284 45.750 1.00 85.06 1233 ALA A N 1
ATOM 9361 C CA . ALA A 1 1233 ? -56.058 -3.948 45.475 1.00 85.06 1233 ALA A CA 1
ATOM 9362 C C . ALA A 1 1233 ? -56.256 -3.335 44.075 1.00 85.06 1233 ALA A C 1
ATOM 9364 O O . ALA A 1 1233 ? -57.268 -3.602 43.438 1.00 85.06 1233 ALA A O 1
ATOM 9365 N N . LEU A 1 1234 ? -55.271 -2.584 43.566 1.00 87.56 1234 LEU A N 1
ATOM 9366 C CA . LEU A 1 1234 ? -55.319 -1.980 42.231 1.00 87.56 1234 LEU A CA 1
ATOM 9367 C C . LEU A 1 1234 ? -55.143 -3.013 41.114 1.00 87.56 1234 LEU A C 1
ATOM 9369 O O . LEU A 1 1234 ? -55.576 -2.775 39.998 1.00 87.56 1234 LEU A O 1
ATOM 9373 N N . LEU A 1 1235 ? -54.545 -4.176 41.391 1.00 86.88 1235 LEU A N 1
ATOM 9374 C CA . LEU A 1 1235 ? -54.153 -5.130 40.351 1.00 86.88 1235 LEU A CA 1
ATOM 9375 C C . LEU A 1 1235 ? -55.337 -5.653 39.522 1.00 86.88 1235 LEU A C 1
ATOM 9377 O O . LEU A 1 1235 ? -55.149 -6.041 38.375 1.00 86.88 1235 LEU A O 1
ATOM 9381 N N . LYS A 1 1236 ? -56.545 -5.686 40.093 1.00 84.56 1236 LYS A N 1
ATOM 9382 C CA . LYS A 1 1236 ? -57.752 -6.137 39.393 1.00 84.56 1236 LYS A CA 1
ATOM 9383 C C . LYS A 1 1236 ? -58.399 -5.024 38.562 1.00 84.56 1236 LYS A C 1
ATOM 9385 O O . LYS A 1 1236 ? -58.788 -5.281 37.426 1.00 84.56 1236 LYS A O 1
ATOM 9390 N N . ASP A 1 1237 ? -58.522 -3.837 39.152 1.00 84.31 1237 ASP A N 1
ATOM 9391 C CA . ASP A 1 1237 ? -59.393 -2.766 38.652 1.00 84.31 1237 ASP A CA 1
ATOM 9392 C C . ASP A 1 1237 ? -58.612 -1.648 37.927 1.00 84.31 1237 ASP A C 1
ATOM 9394 O O . ASP A 1 1237 ? -59.145 -1.031 37.012 1.00 84.31 1237 ASP A O 1
ATOM 9398 N N . ASP A 1 1238 ? -57.341 -1.420 38.283 1.00 89.19 1238 ASP A N 1
ATOM 9399 C CA . ASP A 1 1238 ? -56.409 -0.509 37.596 1.00 89.19 1238 ASP A CA 1
ATOM 9400 C C . ASP A 1 1238 ? -54.980 -1.104 37.551 1.00 89.19 1238 ASP A C 1
ATOM 9402 O O . ASP A 1 1238 ? -54.089 -0.704 38.315 1.00 89.19 1238 ASP A O 1
ATOM 9406 N N . PRO A 1 1239 ? -54.717 -2.075 36.653 1.00 88.38 1239 PRO A N 1
ATOM 9407 C CA . PRO A 1 1239 ? -53.417 -2.741 36.556 1.00 88.38 1239 PRO A CA 1
ATOM 9408 C C . PRO A 1 1239 ? -52.272 -1.784 36.196 1.00 88.38 1239 PRO A C 1
ATOM 9410 O O . PRO A 1 1239 ? -51.139 -1.972 36.638 1.00 88.38 1239 PRO A O 1
ATOM 9413 N N . ARG A 1 1240 ? -52.555 -0.720 35.435 1.00 89.19 1240 ARG A N 1
ATOM 9414 C CA . ARG A 1 1240 ? -51.568 0.318 35.100 1.00 89.19 1240 ARG A CA 1
ATOM 9415 C C . ARG A 1 1240 ? -51.287 1.230 36.297 1.00 89.19 1240 ARG A C 1
ATOM 9417 O O . ARG A 1 1240 ? -50.139 1.598 36.538 1.00 89.19 1240 ARG A O 1
ATOM 9424 N N . GLY A 1 1241 ? -52.298 1.570 37.097 1.00 88.44 1241 GLY A N 1
ATOM 9425 C CA . GLY A 1 1241 ? -52.132 2.219 38.403 1.00 88.44 1241 GLY A CA 1
ATOM 9426 C C . GLY A 1 1241 ? -51.342 1.367 39.391 1.00 88.44 1241 GLY A C 1
ATOM 9427 O O . GLY A 1 1241 ? -50.490 1.892 40.106 1.00 88.44 1241 GLY A O 1
ATOM 9428 N N . PHE A 1 1242 ? -51.541 0.047 39.375 1.00 92.50 1242 PHE A N 1
ATOM 9429 C CA . PHE A 1 1242 ? -50.730 -0.893 40.147 1.00 92.50 1242 PHE A CA 1
ATOM 9430 C C . PHE A 1 1242 ? -49.246 -0.846 39.752 1.00 92.50 1242 PHE A C 1
ATOM 9432 O O . PHE A 1 1242 ? -48.387 -0.814 40.638 1.00 92.50 1242 PHE A O 1
ATOM 9439 N N . VAL A 1 1243 ? -48.932 -0.799 38.451 1.00 91.56 1243 VAL A N 1
ATOM 9440 C CA . VAL A 1 1243 ? -47.549 -0.632 37.974 1.00 91.56 1243 VAL A CA 1
ATOM 9441 C C . VAL A 1 1243 ? -46.975 0.698 38.467 1.00 91.56 1243 VAL A C 1
ATOM 9443 O O . VAL A 1 1243 ? -45.937 0.681 39.122 1.00 91.56 1243 VAL A O 1
ATOM 9446 N N . ARG A 1 1244 ? -47.680 1.822 38.260 1.00 91.00 1244 ARG A N 1
ATOM 9447 C CA . ARG A 1 1244 ? -47.245 3.168 38.694 1.00 91.00 1244 ARG A CA 1
ATOM 9448 C C . ARG A 1 1244 ? -46.960 3.249 40.197 1.00 91.00 1244 ARG A C 1
ATOM 9450 O O . ARG A 1 1244 ? -45.938 3.793 40.609 1.00 91.00 1244 ARG A O 1
ATOM 9457 N N . ALA A 1 1245 ? -47.820 2.652 41.024 1.00 90.62 1245 ALA A N 1
ATOM 9458 C CA . ALA A 1 1245 ? -47.660 2.632 42.480 1.00 90.62 1245 ALA A CA 1
ATOM 9459 C C . ALA A 1 1245 ? -46.408 1.868 42.956 1.00 90.62 1245 ALA A C 1
ATOM 9461 O O . ALA A 1 1245 ? -45.947 2.081 44.079 1.00 90.62 1245 ALA A O 1
ATOM 9462 N N . ASN A 1 1246 ? -45.871 0.968 42.127 1.00 91.94 1246 ASN A N 1
ATOM 9463 C CA . ASN A 1 1246 ? -44.722 0.127 42.460 1.00 91.94 1246 ASN A CA 1
ATOM 9464 C C . ASN A 1 1246 ? -43.432 0.519 41.732 1.00 91.94 1246 ASN A C 1
ATOM 9466 O O . ASN A 1 1246 ? -42.357 0.314 42.292 1.00 91.94 1246 ASN A O 1
ATOM 9470 N N . SER A 1 1247 ? -43.518 1.077 40.524 1.00 89.31 1247 SER A N 1
ATOM 9471 C CA . SER A 1 1247 ? -42.361 1.585 39.780 1.00 89.31 1247 SER A CA 1
ATOM 9472 C C . SER A 1 1247 ? -41.923 2.969 40.262 1.00 89.31 1247 SER A C 1
ATOM 9474 O O . SER A 1 1247 ? -40.742 3.292 40.178 1.00 89.31 1247 SER A O 1
ATOM 9476 N N . GLY A 1 1248 ? -42.862 3.789 40.755 1.00 84.56 1248 GLY A N 1
ATOM 9477 C CA . GLY A 1 1248 ? -42.623 5.208 41.034 1.00 84.56 1248 GLY A CA 1
ATOM 9478 C C . GLY A 1 1248 ? -42.459 6.066 39.771 1.00 84.56 1248 GLY A C 1
ATOM 9479 O O . GLY A 1 1248 ? -42.099 7.233 39.885 1.00 84.56 1248 GLY A O 1
ATOM 9480 N N . ALA A 1 1249 ? -42.724 5.496 38.592 1.00 87.06 1249 ALA A N 1
ATOM 9481 C CA . ALA A 1 1249 ? -42.582 6.128 37.285 1.00 87.06 1249 ALA A CA 1
ATOM 9482 C C . ALA A 1 1249 ? -43.901 6.052 36.497 1.00 87.06 1249 ALA A C 1
ATOM 9484 O O . ALA A 1 1249 ? -44.662 5.088 36.638 1.00 87.06 1249 ALA A O 1
ATOM 9485 N N . GLU A 1 1250 ? -44.151 7.053 35.650 1.00 90.31 1250 GLU A N 1
ATOM 9486 C CA . GLU A 1 1250 ? -45.241 7.043 34.662 1.00 90.31 1250 GLU A CA 1
ATOM 9487 C C . GLU A 1 1250 ? -45.099 5.838 33.714 1.00 90.31 1250 GLU A C 1
ATOM 9489 O O . GLU A 1 1250 ? -44.007 5.296 33.549 1.00 90.31 1250 GLU A O 1
ATOM 9494 N N . MET A 1 1251 ? -46.193 5.394 33.095 1.00 89.31 1251 MET A N 1
ATOM 9495 C CA . MET A 1 1251 ? -46.191 4.271 32.146 1.00 89.31 1251 MET A CA 1
ATOM 9496 C C . MET A 1 1251 ? -46.663 4.764 30.781 1.00 89.31 1251 MET A C 1
ATOM 9498 O O . MET A 1 1251 ? -47.679 5.455 30.714 1.00 89.31 1251 MET A O 1
ATOM 9502 N N . ASP A 1 1252 ? -45.946 4.407 29.711 1.00 85.62 1252 ASP A N 1
ATOM 9503 C CA . ASP A 1 1252 ? -46.316 4.819 28.353 1.00 85.62 1252 ASP A CA 1
ATOM 9504 C C . ASP A 1 1252 ? -47.738 4.350 28.005 1.00 85.62 1252 ASP A C 1
ATOM 9506 O O . ASP A 1 1252 ? -48.158 3.245 28.364 1.00 85.62 1252 ASP A O 1
ATOM 9510 N N . ALA A 1 1253 ? -48.493 5.192 27.291 1.00 82.50 1253 ALA A N 1
ATOM 9511 C CA . ALA A 1 1253 ? -49.887 4.909 26.945 1.00 82.50 1253 ALA A CA 1
ATOM 9512 C C . ALA A 1 1253 ? -50.035 3.598 26.148 1.00 82.50 1253 ALA A C 1
ATOM 9514 O O . ALA A 1 1253 ? -50.979 2.844 26.385 1.00 82.50 1253 ALA A O 1
ATOM 9515 N N . ASP A 1 1254 ? -49.052 3.273 25.313 1.00 84.81 1254 ASP A N 1
ATOM 9516 C CA . ASP A 1 1254 ? -49.043 2.070 24.475 1.00 84.81 1254 ASP A CA 1
ATOM 9517 C C . ASP A 1 1254 ? -48.121 0.961 25.024 1.00 84.81 1254 ASP A C 1
ATOM 9519 O O . ASP A 1 1254 ? -47.859 -0.029 24.340 1.00 84.81 1254 ASP A O 1
ATOM 9523 N N . ALA A 1 1255 ? -47.609 1.101 26.257 1.00 86.38 1255 ALA A N 1
ATOM 9524 C CA . ALA A 1 1255 ? -46.730 0.099 26.860 1.00 86.38 1255 ALA A CA 1
ATOM 9525 C C . ALA A 1 1255 ? -47.460 -1.242 27.052 1.00 86.38 1255 ALA A C 1
ATOM 9527 O O . ALA A 1 1255 ? -48.492 -1.281 27.734 1.00 86.38 1255 ALA A O 1
ATOM 9528 N N . PRO A 1 1256 ? -46.917 -2.368 26.548 1.00 89.12 1256 PRO A N 1
ATOM 9529 C CA . PRO A 1 1256 ? -47.525 -3.670 26.762 1.00 89.12 1256 PRO A CA 1
ATOM 9530 C C . PRO A 1 1256 ? -47.480 -4.056 28.246 1.00 89.12 1256 PRO A C 1
ATOM 9532 O O . PRO A 1 1256 ? -46.426 -4.007 28.893 1.00 89.12 1256 PRO A O 1
ATOM 9535 N N . LEU A 1 1257 ? -48.636 -4.478 28.765 1.00 91.81 1257 LEU A N 1
ATOM 9536 C CA . LEU A 1 1257 ? -48.807 -5.036 30.103 1.00 91.81 1257 LEU A CA 1
ATOM 9537 C C . LEU A 1 1257 ? -49.250 -6.496 29.999 1.00 91.81 1257 LEU A C 1
ATOM 9539 O O . LEU A 1 1257 ? -50.418 -6.791 29.758 1.00 91.81 1257 LEU A O 1
ATOM 9543 N N . ALA A 1 1258 ? -48.319 -7.420 30.200 1.00 92.25 1258 ALA A N 1
ATOM 9544 C CA . ALA A 1 1258 ? -48.611 -8.845 30.212 1.00 92.25 1258 ALA A CA 1
ATOM 9545 C C . ALA A 1 1258 ? -48.999 -9.325 31.619 1.00 92.25 1258 ALA A C 1
ATOM 9547 O O . ALA A 1 1258 ? -48.526 -8.818 32.637 1.00 92.25 1258 ALA A O 1
ATOM 9548 N N . VAL A 1 1259 ? -49.825 -10.365 31.688 1.00 92.12 1259 VAL A N 1
ATOM 9549 C CA . VAL A 1 1259 ? -50.106 -11.085 32.934 1.00 92.12 1259 VAL A CA 1
ATOM 9550 C C . VAL A 1 1259 ? -49.799 -12.552 32.713 1.00 92.12 1259 VAL A C 1
ATOM 9552 O O . VAL A 1 1259 ? -50.287 -13.167 31.767 1.00 92.12 1259 VAL A O 1
ATOM 9555 N N . TRP A 1 1260 ? -48.989 -13.115 33.602 1.00 94.75 1260 TRP A N 1
ATOM 9556 C CA . TRP A 1 1260 ? -48.640 -14.524 33.590 1.00 94.75 1260 TRP A CA 1
ATOM 9557 C C . TRP A 1 1260 ? -49.198 -15.216 34.833 1.00 94.75 1260 TRP A C 1
ATOM 9559 O O . TRP A 1 1260 ? -49.021 -14.749 35.961 1.00 94.75 1260 TRP A O 1
ATOM 9569 N N . MET A 1 1261 ? -49.871 -16.348 34.624 1.00 91.94 1261 MET A N 1
ATOM 9570 C CA . MET A 1 1261 ? -50.431 -17.178 35.689 1.00 91.94 1261 MET A CA 1
ATOM 9571 C C . MET A 1 1261 ? -50.111 -18.653 35.406 1.00 91.94 1261 MET A C 1
ATOM 9573 O O . MET A 1 1261 ? -50.214 -19.078 34.250 1.00 91.94 1261 MET A O 1
ATOM 9577 N N . PRO A 1 1262 ? -49.785 -19.459 36.432 1.00 89.38 1262 PRO A N 1
ATOM 9578 C CA . PRO A 1 1262 ? -49.593 -20.891 36.264 1.00 89.38 1262 PRO A CA 1
ATOM 9579 C C . PRO A 1 1262 ? -50.873 -21.581 35.781 1.00 89.38 1262 PRO A C 1
ATOM 9581 O O . PRO A 1 1262 ? -51.996 -21.141 36.066 1.00 89.38 1262 PRO A O 1
ATOM 9584 N N . LYS A 1 1263 ? -50.725 -22.720 35.092 1.00 84.12 1263 LYS A N 1
ATOM 9585 C CA . LYS A 1 1263 ? -51.887 -23.493 34.624 1.00 84.12 1263 LYS A CA 1
ATOM 9586 C C . LYS A 1 1263 ? -52.767 -23.899 35.812 1.00 84.12 1263 LYS A C 1
ATOM 9588 O O . LYS A 1 1263 ? -52.270 -24.392 36.821 1.00 84.12 1263 LYS A O 1
ATOM 9593 N N . LYS A 1 1264 ? -54.088 -23.750 35.649 1.00 83.94 1264 LYS A N 1
ATOM 9594 C CA . LYS A 1 1264 ? -55.127 -24.044 36.660 1.00 83.94 1264 LYS A CA 1
ATOM 9595 C C . LYS A 1 1264 ? -55.152 -23.105 37.880 1.00 83.94 1264 LYS A C 1
ATOM 9597 O O . LYS A 1 1264 ? -55.828 -23.424 38.850 1.00 83.94 1264 LYS A O 1
ATOM 9602 N N . CYS A 1 1265 ? -54.467 -21.960 37.842 1.00 86.75 1265 CYS A N 1
ATOM 9603 C CA . CYS A 1 1265 ? -54.605 -20.931 38.875 1.00 86.75 1265 CYS A CA 1
ATOM 9604 C C . CYS A 1 1265 ? -56.041 -20.365 38.907 1.00 86.75 1265 CYS A C 1
ATOM 9606 O O . CYS A 1 1265 ? -56.565 -19.958 37.869 1.00 86.75 1265 CYS A O 1
ATOM 9608 N N . LEU A 1 1266 ? -56.668 -20.341 40.091 1.00 88.19 1266 LEU A N 1
ATOM 9609 C CA . LEU A 1 1266 ? -58.033 -19.835 40.310 1.00 88.19 1266 LEU A CA 1
ATOM 9610 C C . LEU A 1 1266 ? -58.097 -18.373 40.784 1.00 88.19 1266 LEU A C 1
ATOM 9612 O O . LEU A 1 1266 ? -59.176 -17.897 41.154 1.00 88.19 1266 LEU A O 1
ATOM 9616 N N . ALA A 1 1267 ? -56.975 -17.648 40.786 1.00 86.12 1267 ALA A N 1
ATOM 9617 C CA . ALA A 1 1267 ? -56.985 -16.226 41.112 1.00 86.12 1267 ALA A CA 1
ATOM 9618 C C . ALA A 1 1267 ? -57.808 -15.411 40.091 1.00 86.12 1267 ALA A C 1
ATOM 9620 O O . ALA A 1 1267 ? -57.944 -15.821 38.933 1.00 86.12 1267 ALA A O 1
ATOM 9621 N N . PRO A 1 1268 ? -58.372 -14.258 40.502 1.00 84.12 1268 PRO A N 1
ATOM 9622 C CA . PRO A 1 1268 ? -59.170 -13.419 39.618 1.00 84.12 1268 PRO A CA 1
ATOM 9623 C C . PRO A 1 1268 ? -58.383 -13.030 38.361 1.00 84.12 1268 PRO A C 1
ATOM 9625 O O . PRO A 1 1268 ? -57.203 -12.685 38.444 1.00 84.12 1268 PRO A O 1
ATOM 9628 N N . ARG A 1 1269 ? -59.035 -13.081 37.192 1.00 81.56 1269 ARG A N 1
ATOM 9629 C CA . ARG A 1 1269 ? -58.424 -12.620 35.939 1.00 81.56 1269 ARG A CA 1
ATOM 9630 C C . ARG A 1 1269 ? -58.220 -11.108 35.987 1.00 81.56 1269 ARG A C 1
ATOM 9632 O O . ARG A 1 1269 ? -59.110 -10.379 36.421 1.00 81.56 1269 ARG A O 1
ATOM 9639 N N . ILE A 1 1270 ? -57.067 -10.669 35.502 1.00 83.56 1270 ILE A N 1
ATOM 9640 C CA . ILE A 1 1270 ? -56.678 -9.262 35.404 1.00 83.56 1270 ILE A CA 1
ATOM 9641 C C . ILE A 1 1270 ? -56.976 -8.792 33.978 1.00 83.56 1270 ILE A C 1
ATOM 9643 O O . ILE A 1 1270 ? -56.566 -9.447 33.020 1.00 83.56 1270 ILE A O 1
ATOM 9647 N N . ALA A 1 1271 ? -57.713 -7.691 33.830 1.00 71.19 1271 ALA A N 1
ATOM 9648 C CA . ALA A 1 1271 ? -58.024 -7.112 32.525 1.00 71.19 1271 ALA A CA 1
ATOM 9649 C C . ALA A 1 1271 ? -56.847 -6.247 32.047 1.00 71.19 1271 ALA A C 1
ATOM 9651 O O . ALA A 1 1271 ? -56.641 -5.150 32.549 1.00 71.19 1271 ALA A O 1
ATOM 9652 N N . THR A 1 1272 ? -56.056 -6.737 31.095 1.00 59.72 1272 THR A N 1
ATOM 9653 C CA . THR A 1 1272 ? -54.824 -6.076 30.620 1.00 59.72 1272 THR A CA 1
ATOM 9654 C C . THR A 1 1272 ? -55.061 -5.086 29.475 1.00 59.72 1272 THR A C 1
ATOM 9656 O O . THR A 1 1272 ? -54.254 -5.063 28.554 1.00 59.72 1272 THR A O 1
ATOM 9659 N N . GLY A 1 1273 ? -56.180 -4.347 29.513 1.00 53.56 1273 GLY A N 1
ATOM 9660 C CA . GLY A 1 1273 ? -56.662 -3.461 28.437 1.00 53.56 1273 GLY A CA 1
ATOM 9661 C C . GLY A 1 1273 ? -55.575 -2.724 27.663 1.00 53.56 1273 GLY A C 1
ATOM 9662 O O . GLY A 1 1273 ? -54.748 -2.035 28.315 1.00 53.56 1273 GLY A O 1
#

Secondary structure (DSSP, 8-state):
--SHHHHHHHHHHHHHHHTT-GGGHHHHHHHHHHHTTSS-TT-HHHHHHHHHHHHHHHHHHHHH--HHHHHHHHHHHTTSHHHHHHHHHHHHT-TTS-HHHHHHHHHHS-HHHHHHHHHHHHHH-S---HHHHHHHHHHHHHHHHH-HHHHHHHHHHHHHHT----HHHHHHHHHSHHHHHHHHHTTS---HHHHHHHHHHHGGG--HHHHHHHTGGGGG--TTTHHHHHHHHTT-TT--HHHHHHHHHGGG-SSHHHHHHHHHHHHHTT-TTHHHHHHHHHHH-HHHHHHHHHHHHTS-HHHHHHHHHHS-TTTHHHHHHHHHHHHHHH-HHHHHTTT--EES-PPPPPS--PPP-------------PPPP-GGGGTTTTS---------TTHHHHHTTTBT-EEES-EEES-B-TT-EEES-EEES-EEES-B-TT-EEES-EEES-EEES-B-TT-EEES-EEES-EEES-B-TT-B-TT-EEES-EEES-B-TT-B-TT-EEES-EEES-B-TT-B-TT-EEES-EEES-B-TT-EEES-EEES-EEES-B-TT-EEES-EEES--EES-B-TT-EEES-EESSHHHHHHHHHHHHHHHHS--SS--EE-S-HHHHHHHHHHHHHHHHHHHHHHHHHHHHHHHHHHHHHHS-HHHHHHHHHHHHHHHSSB-TTT--B---EEETT----HHHHHHHHHHH-PPPPPPPS----SEEEEEEEEESSTTSTT--TT--EEEEEEEE-TTS-HHHHHHHHHHHHHHHHHHHHHH---EEEEEE-HHHHHTT-----TTT--TTTSHHHHHHHHHHH-EEEEEPEEGGGGSPTT--HHHHHHHHTS-GGGGTPPTT-EE------PPPHHHHHHHHHHHHHHHHH-HHHHHHHHHHHHHHHHTTTSPPHHHHHHHHHHTT--SHHHH-HHHHHHHHHHHHHHHTT-HHHHHHHHHHHHHHH-GGG----SS----STT--HHHHH-TT--TTS--TTHHHHTTTTS---BTTB--HHHHHHHHHHHHHHHHHHHHHHHHHH-S-TT----HHHHHHHHHHHHHHHS--TTEE---TT----TTSEEEEEEEEE--TTS--EEEEEEEETT--SS-PPEEEEEEESSHHHHHHHHHHTT---TT-EEEEESPPTT--HHHHHHHHHHHHHHS-HHHHHT--GGGGTSPPEEEEEEEEE-SSS-TT--S--SEEEEEEETTS-EEEEES-S-TTHHHH-HHHHHHHHHSSEE-TT--EEEE--TT--SPPP---

InterPro domains:
  IPR000274 Adenylate cyclase, class-I [PTHR38760] (642-945)
  IPR001646 Pentapeptide repeat [PF00805] (522-559)
  IPR001646 Pentapeptide repeat [PF13599] (412-484)
  IPR024685 Adenylate cyclase class-I, N-terminal domain [PF12633] (642-830)
  IPR060002 Adenylate cyclase, class-I, second domain [PF01295] (868-958)

Sequence (1273 aa):
MDATALLLTRFTDELFAALAKPAAVQTVAEQAAGHFRTADRDNQDIARAASVAACILSSLALVASEPTITDRVFSALAMLGPAGELRAAMLLCDPRLPERVAEAARAKLPPNRHLALMNRILATRRAIPPRELTATLDRLREIENDDPEAVLMFLAQLTARGDSAAYPIQNELLRGRFGLWAQELLNMDLDQEQRRYMARTAGHLESPIISSRLARILKGATPETIPHILSAMGGTPAADDVTRKAAELFLRHQNPGVRIAAARALRTMNAPTLPAALASLWQADAALAHEAAALALSCPWTTIKAVLKALPDTTRPQALVLLCALAARIDPEAFAATGITIDDVPQPAPFEAQPPQVPDAPQDEAHTAQPATSLLHKVTERFGAKQATEHSSAAQGLVALADGGTSTGGTFTESSATHTTFTATVFDNATFRDCTFSASQFVNVRFDRCTFERTDFTACAFRTAALSGCTLRDCRLSGATLSGGTISACTLTGCLLDGARLDGCAVEDTTVSASTLFGAMLSGVSIRSSEFAGTDLSRATLDRAAFSGIELTDCLFDGCIARGCTFVNTPVRACSFANAWFTATTADDAELRAARDRTEDAIIRAPIGAKPTATAKPAAQLTALERFAAIRDMRRHMGHWLRANHRRLDWCAAKLGPEAADMLAALPALVEAPAMPADGAPAPGCRIDGFVPTRHCLLSLERLTGIRRTPDPEAGAVPIRVEGLYTIGSVGSIAQTARSDIDMWLCADESAADKATRQAFRDKLAAIERFAEERHALELHFFVMDMASVRDNDFGLSDKESAGSSQALLLKEEFYRTALCLAGRKPAWWATGPGTDEKAYARAAGTQPERIGLPDAALADIGHLPRIPAEEFFGASLWQIVKALKSPFKSIMKFALLEAYTDSRDAPTICERLRENVTAGLRDFWSVDPYAVLFREVNRHFAEGGRAEAQALVAMAFDQRTGFTRMEPTTGRSADVRGFSFIEYFFPHCPAELPSASATRRTQSLRPASVNGVQSFSRQMELGRQVARFMFQTYENIRAMSGQADGVRITDEDLTRLGRKIFAHFQPRPGKIMHIPFMNSPRGMFASMHIACENAPGKPTEWVASGELAGQKGKNKRNEEMHRERHPVRLAAWLAGNGIHSPGMQLSGQNIVAPASLPDLASLLDALSHTFGRADVFDAPVEETLRPERVTRALVAVNMLTEREAKTYGDVALVYATNWGELFCIVKPKALALLKDDPRGFVRANSGAEMDADAPLAVWMPKKCLAPRIATG

Organism: NCBI:txid995050

pLDDT: mean 79.5, std 15.93, range [27.44, 96.81]

Radius of gyration: 37.46 Å; chains: 1; bounding box: 104×75×116 Å

Foldseek 3Di:
DPDVLVVLVVLLVQLLVCLVPVPSQPVSLVVLLVDLQPDDCVDQSLLLSLLSNLLSLLSSCLSVLDLVSVLSSLQSLLSSAQSSLLSLLVSLVDPSHDVVSSVVSLVPDDLLSNQSSVQLNLQFFLFDDLVRLLVSLVSLLVCCVPPLVSLLVNLLSCLVQVHAGQLSSLVSCCVHPNVVVLLVVLVDDDDAVRLLSSLSRVLSSLFLSSLLSLLVCLVPYDPVRLLSSLQSNLSHLQHDPSSLVSLVVQLPPPDLSSNLSSLSSCLSPVPPCNLLSLLVLLVPDVVSVLSSLLSQLLHFPVSVVSNLVNHDPVCSLLSLLSNLLLLCLAPVPLLVVLVWDKPQRDFDDADPLPQPPDPPPDDDDDDDDDDDDDPVVVVCVVPDDDDDDDDDPLQVVVLVQQEQEEAEQEEAECHEDEQHHRANGEYAQYEYECYEHDLYEYHNYEYHLYEYYSYEHDLYEQHQYEYENYEHYLYEQDNYENECYEAELYEARSYEHDQYEHECYEYYLYEHESYEPASHEHENYEHAQYEYESYECDNYEAHLYEAAQYEAGNYEPANYEHELYEEFNYDHGNYRQRSYAHGLFFYLALVSLVSSSVNSSVRSSDDRPDSMDIPDDSVSSSVSSVSSSLLQLLLLLSSLVSVLLVLLLLVLLFLADVLLSLLLLLVVVLLQAQAAFAPRHGFQGEEFARHGRHSSNQVSNCVLGVDHDDDDDPDDDRQKYWQFKKWFDCRSFLLDHNQDATEIEGAMDNVSPDPVNVVRSVVRQVSSQCSSCVPRVHRYDYDYDHQVCLQVLNSDQDPAQRLSNLQSLVVVLRCLLGMRTSGHADELVSSDAFPDDQVSSVVSQPDASSSSSHDGSRYGNSHDRDQDALRSLLSVLLVLVVVCQVPVLVSLLVLLLSLLCLVCVVDDRLSSQLSNCSSSSHQANCRNGSSNVSLVSSLVSCVVVVVVLSSLSSVVSSCVSSVPVPDDVDSSDDDRRSHDDPCSSRPSHDHPPPVPCVVVVVCPVVPQPDPVPAGDPVNLLVVLVSSVCSSVVSSVSSVVSNPPDPDDPPPPLNCQLSVLLVCQQPPDDVQFQHARGNGDQLAQQFQAKEWEWDDDVPDQIKIWIWGFGPPDDDPDGDIGTDDMDNDLLSVLLNCLQNNVDDQPRHYHYDHDDPPADRVLSNVSSHVSNVFRPNCNQSVARSVLSSDPKEWQAKEKEFQNRHDQPDQERDWIWIWTGISSRIIGIDTDQPPSVCQAPPVLVSVCSRVVHHYDPPRFYHYGYGPSRNYDDHDRD